Protein 2OLV (pdb70)

B-factor: mean 73.06, std 20.6, range [28.61, 127.18]

Radius of gyration: 39.96 Å; Cα contacts (8 Å, |Δi|>4): 2347; chains: 2; bounding box: 49×114×94 Å

Foldseek 3Di:
DDLDDFAFEWEAEPVRDTDDTQPLLALFDADAQVQADPLLCLQCLVAPVPQQPDQFFPCVQVVVPVVVHHGHLLLVSVVVVPPDPDCDCPSVVVSRVVSNVCCVVDPSRVSSRSSQGAFDQPLRHGHDQSVCCQFQVDGNVPDDNLLSLLSSQQRVPRVCQPCVPNVVNSLVSSLVSLVSVVSVPDDPVVSVVNNPDDNVNRTDDDDDVVSNCSPSQPPVLCQLLVLQCLVVCPDDVDPVHDSVRQSRQNKYFYWYEVVLSCLQLVCLQPDPLDLDPQWWKWAFKDFLAALGGHYTDQTHSDHHPPDGRLQADWDQFFLQCLLQQFVLLLCVLWAWQFQKDFWDLWDDFPPDIGAFLVNDTDTIGGNNLCQQLVGLPNSVVRNVCCCVSRHVCSSQLLCVLQVRHDPDHCGSLLSGRHDRVIGHQSSVQQVLSCLLHQQKGWNRDITQWMAGPVGDIGGDGTDIGRSHRQSSCVQLLLCLCPVSGLQHPLDADLFGHKGKRFAADDPVVCVVQVADSQWTAKIKIWDDGNTMTIMMHGPDDHHHRSRTQGDSSSSNSRSVSVSSSSPPDDNPRDGRDDDPQWDDDPVTIIGPPDYDPRGDPDDDD/DDLDDFAFEWEAEQVRHTQDTQPLLALFDADALVQADPLLCLQCLQAPVPQQPDQFFPCVQVVVDVVVCHHGHLLLVSVVVVPPDPDCDPPSVVVSRVVSNVVCVVDPSRVSSRSSQGAFDQPLRHGHDQSLCCQFQVDGNVPDDLLLSLLSSQQRVPRVCQPCVVNVVNSLVSSLVSLVSVVSVSDDPVSSVVRNPDDNVPRGPDDDPVVSNDSPSQPPVLCQLVVLVCLVVCPDPVDPVHDSVRVRRFYKYFYWYESVLSCLLQVCQQPDPLALDPQAWKWDFKAWLQALGGHYTAQTHSDHHPVDGRQQADWDQFFQQCLLQQFDLLLPVLWAWQQFKDAWQLWDDDPPDIDAFLVSHTQGIGGNLLCQQLVGQPNSVVRNVVSCPPVHVCSSQLLCVLLVQHDPDRDGSLLNRRHDRNIGGQQSVQQSLSCLLHQQKGWRRDITQWMAGPVGDIGGDDTDIGGSHSASSCVQLLLSLCDPVGLLDPLDQDLFRHKGKRFAADDPVVCVVQVEPSQWTAKIKIWDDGNTMTIMMGGNDDHHHRSRTQGDSSSNNSNSNSVSSSSVPDDSPNDHRDDDPQWDDDPPTIIGVPDYDPRGDPDDGD

Sequence (1211 aa):
AKLQDPIPAKIYDKNGELVKTLDNGQRHEHVNLKDVPKSKDAVLATEDNRFYEHGALDYKRLFGAIGKGASTLTQQVVKDAFLSQHKSIGRKAQEAYLSYRLEQEYSKDDIFQVYLNKIYYSDGVTGIKAAAKYYFNKDLKDLNLAEEAYLAGLPQVPNNYNIYDHPKAAEDRKNTVLYLHYHKRITDKQWEDAKKIDLKANLVNRTPEERQNIDTNQDSEYNSYVNFVKSELNNKAFKDENLGNVLQSGIKIYTNDKDVQKTLQNDVDNGSFYKNKDQQVGATILDSKTGGLVAISGGRDFKDVVNRNQATDPHPTGSSLKPFLAYGPAIENKWATNHAIQDESSYQVDGSTFRNYDTKSHGTVSIYDALRQSFNIPALKAWQSVKQNAGNDAPKKFAAKLGLNYEGDIGPSEVLGGSASEFSPTQLASAFAAIANGGTYNNAHSIQKVVTRDGETIEYDHTSHKASDYTAYLAELKGTFKPYGSAYGHGVSGVNGAKTGTGTYGAETYSQYNLPDNAAKDVWINGFTPQYTSVWGFSKVKQYGENSFVGHSQQEYPQFLYENVSKISSRDGEDFKRPSSVSGSIPSINVSGSQDNNTTNRSTHAKLQDPIPAKIYDKNGELVKTLDNGQRHEHVNLKDVPKSKDAVLATEDNRFYEHGALDYKRLFGAIGKNGASTLTQQVVKDAFLSQHKSIGRKAQEAYLSYRLEQEYSKDDIFQVYLNKIYYSDGVTGIKAAAKYYFNKDLKDLNLAEEAYLAGLPQVPNNYNIYDHPKAAEDRKNTVLYLHYHKRITDKQWEDAKKIDLKANLVNRTPEERQNIDTNQDSEYNSYVNFVKSELNNKAFKDENLGNVLQSGIKIYTNDKDVQKTLQNDVDNGSFYKNKDQQVGATILDSKTGGLVAISGGRDFKDVVNRNQATDPHPTGSSLKPFLAYGPAIENKWATNHAIQDESSYQVDGSTFRNYDTKSHGTVSIYDALRQSFNIPALKAWQSVKQNAGNDAPKKFAAKLGLNYEGDIGPSEVLGGSASEFSPTQLASAFAAIANGGTYNNAHSIQKVVTRDGETIEYDHTSHKASDYTAYLAELKGTFKPYGSAYGHGVSGVNGAKTGTGTYGAETYSQYNLPDNAAKDVWINGFTPQYTSVWGFSKVKQYGENSFVGHSQQEYPQFLYENVSKISSRDGEDFKRPSSVSGSIPSINVSGSQDNNTTNRSTH

InterPro domains:
  IPR001264 Glycosyl transferase, family 51 [PF00912] (82-257)
  IPR001460 Penicillin-binding protein, transpeptidase [PF00905] (361-631)
  IPR012338 Beta-lactamase/transpeptidase-like [G3DSA:3.40.710.10] (336-692)
  IPR012338 Beta-lactamase/transpeptidase-like [SSF56601] (299-672)
  IPR023346 Lysozyme-like domain superfamily [SSF53955] (72-282)
  IPR036950 Transglycosylase domain [G3DSA:1.10.3810.10] (93-290)
  IPR050396 Glycosyltransferase 51/Transpeptidase [PTHR32282] (8-717)

Secondary structure (DSSP, 8-state):
---PPPB--EEE-TTS-EEEE-STT-SB----STTS----HHHHHHH-TT-SS-SSS-SHHHHHHHT-----HHHHHHHTTT--S--TTTHHHHHHHHHHHHHHHS-HHHHHHHHHHH-B-STT-BSHHHHHHHHH---STT--HHHHHHHHHGGGSHHHH-TTT-HHHHHHHHHHHHH--TTSSS-HHHHHHHTTS-TTTTPPP--HHHHS-----TTGGGHHHHHHHHHH---TTTTSS-HHHHTTBT-EEEE--HHHHHHHHHHHHH----SSTTB---EEEEBTTT-BEEEEESSTT--TTTS--TTSS-EE-GGGGHIIIIIHHHHH----TTBEEE--S-EESSS-EE--SS-S---EEEHHHHHHTT-HHHHHHHHHHHHHHT-TTHHHHHHHTTT---SS---HHHHTT-TT-EE-HHHHHHHHHHHHTTSEEE--B-EEEEE-TTS-EEE----EEE--HHHH-----GGGSSTTSTTTT---SS---EEEEEE---HHHHHHTT--TTEESEEEEEE--SSB--B--BSS--GGGTTSEESHHHHTHHHHHHHH---S---S---PPPPSSEEEETTEEEETT---TTB------/---PPP---EEE-TT--EEEE-STT-SB----GGGS----HHHHHHH-TTTTS-SSS-SHHHHHHHTT-----HHHHHHHHTT--S--TTTHHHHHHHHHHHHHHHS-HHHHHHHHHHH-B-STT-BSHHHHHHHHH---STT--HHHHHHHHHGGGSHHHH-TTT-HHHHHHHHHHHHH--TTSSS-HHHHHHHTTS-TTTTPPP--HHHHS---TTTTGGGHHHHHHHHHH---TTTTSS-HHHHHTTT-EEEE--HHHHHHHHHHHTT-S--SSTTB---EEEEBTTT-BEEEEE-STT--TTTS--TTTS-EE-GGGGHIIIIIHHHHH----TTB-EE--S-EE-SS-EE--SS-S---EE-HHHHHHTT-HHHHHHHHHHHHHHT-TTHHHHHHHTTT---SS---HHHHTT-TT-EE-HHHHHHHHHHHHTTSEEE--B-EEEEE-TTS-EEE----EEE--HHHH-----GGGGSTTSTTTT---TT---EEEEEE---HHHHHHTT--TTEESEEEEEE--SSB--B--BSS--GGGTTSEESHHHHTHHHHHHHH---S---S-------TTEEEETTEEEETTS--S-B------

Structure (mmCIF, N/CA/C/O backbone):
data_2OLV
#
_entry.id   2OLV
#
_cell.length_a   79.565
_cell.length_b   212.211
_cell.length_c   91.635
_cell.angle_alpha   90.000
_cell.angle_beta   90.000
_cell.angle_gamma   90.000
#
_symmetry.space_group_name_H-M   'P 21 21 2'
#
loop_
_entity.id
_entity.type
_entity.pdbx_description
1 polymer 'Penicillin-binding protein 2'
2 non-polymer MOENOMYCIN
#
loop_
_atom_site.group_PDB
_atom_site.id
_atom_site.type_symbol
_atom_site.label_atom_id
_atom_site.label_alt_id
_atom_site.label_comp_id
_atom_site.label_asym_id
_atom_site.label_entity_id
_atom_site.label_seq_id
_atom_site.pdbx_PDB_ins_code
_atom_site.Cartn_x
_atom_site.Cartn_y
_atom_site.Cartn_z
_atom_site.occupancy
_atom_site.B_iso_or_equiv
_atom_site.auth_seq_id
_atom_site.auth_comp_id
_atom_site.auth_asym_id
_atom_site.auth_atom_id
_atom_site.pdbx_PDB_model_num
ATOM 1 N N . ALA A 1 9 ? -39.522 76.382 -17.619 1.00 91.26 67 ALA A N 1
ATOM 2 C CA . ALA A 1 9 ? -39.804 76.733 -16.190 1.00 91.32 67 ALA A CA 1
ATOM 3 C C . ALA A 1 9 ? -38.821 76.074 -15.197 1.00 91.23 67 ALA A C 1
ATOM 4 O O . ALA A 1 9 ? -39.203 75.713 -14.078 1.00 91.32 67 ALA A O 1
ATOM 6 N N . LYS A 1 10 ? -37.559 75.942 -15.607 1.00 90.96 68 LYS A N 1
ATOM 7 C CA . LYS A 1 10 ? -36.525 75.313 -14.789 1.00 90.67 68 LYS A CA 1
ATOM 8 C C . LYS A 1 10 ? -35.373 76.286 -14.445 1.00 90.06 68 LYS A C 1
ATOM 9 O O . LYS A 1 10 ? -34.330 76.311 -15.116 1.00 90.13 68 LYS A O 1
ATOM 15 N N . LEU A 1 11 ? -35.584 77.089 -13.402 1.00 89.06 69 LEU A N 1
ATOM 16 C CA . LEU A 1 11 ? -34.539 77.949 -12.835 1.00 88.11 69 LEU A CA 1
ATOM 17 C C . LEU A 1 11 ? -33.712 77.167 -11.826 1.00 87.23 69 LEU A C 1
ATOM 18 O O . LEU A 1 11 ? -32.568 77.521 -11.542 1.00 87.27 69 LEU A O 1
ATOM 23 N N . GLN A 1 12 ? -34.315 76.108 -11.290 1.00 86.15 70 GLN A N 1
ATOM 24 C CA . GLN A 1 12 ? -33.734 75.300 -10.224 1.00 85.23 70 GLN A CA 1
ATOM 25 C C . GLN A 1 12 ? -32.293 74.917 -10.500 1.00 84.19 70 GLN A C 1
ATOM 26 O O . GLN A 1 12 ? -31.977 74.376 -11.563 1.00 84.26 70 GLN A O 1
ATOM 32 N N . ASP A 1 13 ? -31.431 75.209 -9.530 1.00 82.84 71 ASP A N 1
ATOM 33 C CA . ASP A 1 13 ? -30.047 74.748 -9.537 1.00 81.69 71 ASP A CA 1
ATOM 34 C C . ASP A 1 13 ? -30.061 73.261 -9.148 1.00 80.15 71 ASP A C 1
ATOM 35 O O . ASP A 1 13 ? -30.575 72.915 -8.090 1.00 80.34 71 ASP A O 1
ATOM 40 N N . PRO A 1 14 ? -29.500 72.377 -9.996 1.00 78.17 72 PRO A N 1
ATOM 41 C CA . PRO A 1 14 ? -29.582 70.977 -9.616 1.00 76.79 72 PRO A CA 1
ATOM 42 C C . PRO A 1 14 ? -28.780 70.750 -8.349 1.00 75.20 72 PRO A C 1
ATOM 43 O O . PRO A 1 14 ? -27.730 71.374 -8.154 1.00 75.27 72 PRO A O 1
ATOM 47 N N . ILE A 1 15 ? -29.303 69.897 -7.484 1.00 73.00 73 ILE A N 1
ATOM 48 C CA . ILE A 1 15 ? -28.679 69.595 -6.216 1.00 71.55 73 ILE A CA 1
ATOM 49 C C . ILE A 1 15 ? -28.414 68.094 -6.232 1.00 69.72 73 ILE A C 1
ATOM 50 O O . ILE A 1 15 ? -29.349 67.305 -6.298 1.00 69.67 73 ILE A O 1
ATOM 55 N N . PRO A 1 16 ? -27.139 67.688 -6.192 1.00 67.50 74 PRO A N 1
ATOM 56 C CA . PRO A 1 16 ? -26.803 66.290 -6.447 1.00 65.95 74 PRO A CA 1
ATOM 57 C C . PRO A 1 16 ? -26.907 65.346 -5.247 1.00 64.16 74 PRO A C 1
ATOM 58 O O . PRO A 1 16 ? -26.915 65.770 -4.095 1.00 64.39 74 PRO A O 1
ATOM 62 N N . ALA A 1 17 ? -26.956 64.058 -5.547 1.00 61.94 75 ALA A N 1
ATOM 63 C CA . ALA A 1 17 ? -27.212 63.028 -4.560 1.00 60.13 75 ALA A CA 1
ATOM 64 C C . ALA A 1 17 ? -26.043 62.865 -3.598 1.00 58.45 75 ALA A C 1
ATOM 65 O O . ALA A 1 17 ? -24.897 62.857 -4.019 1.00 58.41 75 ALA A O 1
ATOM 67 N N . LYS A 1 18 ? -26.346 62.735 -2.312 1.00 56.37 76 LYS A N 1
ATOM 68 C CA . LYS A 1 18 ? -25.346 62.413 -1.305 1.00 54.97 76 LYS A CA 1
ATOM 69 C C . LYS A 1 18 ? -25.536 60.977 -0.848 1.00 53.31 76 LYS A C 1
ATOM 70 O O . LYS A 1 18 ? -26.661 60.565 -0.586 1.00 52.96 76 LYS A O 1
ATOM 76 N N . ILE A 1 19 ? -24.437 60.223 -0.766 1.00 51.35 77 ILE A N 1
ATOM 77 C CA . ILE A 1 19 ? -24.441 58.887 -0.175 1.00 49.88 77 ILE A CA 1
ATOM 78 C C . ILE A 1 19 ? -23.741 58.849 1.206 1.00 48.97 77 ILE A C 1
ATOM 79 O O . ILE A 1 19 ? -22.710 59.479 1.418 1.00 48.51 77 ILE A O 1
ATOM 84 N N . TYR A 1 20 ? -24.311 58.091 2.138 1.00 48.01 78 TYR A N 1
ATOM 85 C CA . TYR A 1 20 ? -23.691 57.884 3.447 1.00 47.20 78 TYR A CA 1
ATOM 86 C C . TYR A 1 20 ? -23.472 56.389 3.676 1.00 46.74 78 TYR A C 1
ATOM 87 O O . TYR A 1 20 ? -24.252 55.532 3.214 1.00 46.28 78 TYR A O 1
ATOM 96 N N . ASP A 1 21 ? -22.359 56.094 4.333 1.00 46.36 79 ASP A N 1
ATOM 97 C CA . ASP A 1 21 ? -22.027 54.745 4.767 1.00 45.98 79 ASP A CA 1
ATOM 98 C C . ASP A 1 21 ? -22.845 54.399 6.008 1.00 46.26 79 ASP A C 1
ATOM 99 O O . ASP A 1 21 ? -23.668 55.201 6.454 1.00 46.03 79 ASP A O 1
ATOM 104 N N . LYS A 1 22 ? -22.584 53.211 6.562 1.00 46.68 80 LYS A N 1
ATOM 105 C CA . LYS A 1 22 ? -23.322 52.654 7.736 1.00 46.54 80 LYS A CA 1
ATOM 106 C C . LYS A 1 22 ? -23.376 53.565 8.945 1.00 45.79 80 LYS A C 1
ATOM 107 O O . LYS A 1 22 ? -24.340 53.525 9.671 1.00 45.80 80 LYS A O 1
ATOM 113 N N . ASN A 1 23 ? -22.351 54.394 9.112 1.00 45.47 81 ASN A N 1
ATOM 114 C CA . ASN A 1 23 ? -22.242 55.350 10.221 1.00 44.76 81 ASN A CA 1
ATOM 115 C C . ASN A 1 23 ? -23.100 56.594 10.002 1.00 45.61 81 ASN A C 1
ATOM 116 O O . ASN A 1 23 ? -23.183 57.462 10.891 1.00 45.57 81 ASN A O 1
ATOM 121 N N . GLY A 1 24 ? -23.679 56.714 8.803 1.00 46.16 82 GLY A N 1
ATOM 122 C CA . GLY A 1 24 ? -24.371 57.934 8.395 1.00 46.50 82 GLY A CA 1
ATOM 123 C C . GLY A 1 24 ? -23.415 59.059 8.047 1.00 46.93 82 GLY A C 1
ATOM 124 O O . GLY A 1 24 ? -23.828 60.209 7.953 1.00 46.56 82 GLY A O 1
ATOM 125 N N . GLU A 1 25 ? -22.138 58.728 7.851 1.00 47.98 83 GLU A N 1
ATOM 126 C CA . GLU A 1 25 ? -21.122 59.714 7.451 1.00 48.91 83 GLU A CA 1
ATOM 127 C C . GLU A 1 25 ? -21.100 59.854 5.927 1.00 48.90 83 GLU A C 1
ATOM 128 O O . GLU A 1 25 ? -21.111 58.860 5.210 1.00 48.07 83 GLU A O 1
ATOM 134 N N . LEU A 1 26 ? -21.077 61.103 5.467 1.00 49.22 84 LEU A N 1
ATOM 135 C CA . LEU A 1 26 ? -21.055 61.407 4.050 1.00 49.37 84 LEU A CA 1
ATOM 136 C C . LEU A 1 26 ? -19.803 60.832 3.426 1.00 50.04 84 LEU A C 1
ATOM 137 O O . LEU A 1 26 ? -18.711 60.974 3.972 1.00 50.41 84 LEU A O 1
ATOM 142 N N . VAL A 1 27 ? -19.966 60.195 2.271 1.00 50.31 85 VAL A N 1
ATOM 143 C CA . VAL A 1 27 ? -18.914 59.347 1.708 1.00 50.47 85 VAL A CA 1
ATOM 144 C C . VAL A 1 27 ? -18.629 59.693 0.251 1.00 50.93 85 VAL A C 1
ATOM 145 O O . VAL A 1 27 ? -17.484 59.821 -0.146 1.00 50.88 85 VAL A O 1
ATOM 149 N N . LYS A 1 28 ? -19.685 59.796 -0.543 1.00 51.44 86 LYS A N 1
ATOM 150 C CA . LYS A 1 28 ? -19.591 60.260 -1.917 1.00 51.86 86 LYS A CA 1
ATOM 151 C C . LYS A 1 28 ? -20.756 61.192 -2.165 1.00 52.16 86 LYS A C 1
ATOM 152 O O . LYS A 1 28 ? -21.855 60.999 -1.650 1.00 52.11 86 LYS A O 1
ATOM 158 N N . THR A 1 29 ? -20.482 62.221 -2.946 1.00 52.54 87 THR A N 1
ATOM 159 C CA . THR A 1 29 ? -21.454 63.228 -3.300 1.00 52.68 87 THR A CA 1
ATOM 160 C C . THR A 1 29 ? -21.502 63.255 -4.836 1.00 53.10 87 THR A C 1
ATOM 161 O O . THR A 1 29 ? -20.540 63.663 -5.472 1.00 53.09 87 THR A O 1
ATOM 165 N N . LEU A 1 30 ? -22.592 62.790 -5.444 1.00 53.77 88 LEU A N 1
ATOM 166 C CA . LEU A 1 30 ? -22.600 62.538 -6.919 1.00 54.33 88 LEU A CA 1
ATOM 167 C C . LEU A 1 30 ? -22.582 63.803 -7.776 1.00 55.22 88 LEU A C 1
ATOM 168 O O . LEU A 1 30 ? -23.460 64.030 -8.593 1.00 54.99 88 LEU A O 1
ATOM 173 N N . ASP A 1 31 ? -21.545 64.606 -7.611 1.00 56.80 89 ASP A N 1
ATOM 174 C CA . ASP A 1 31 ? -21.448 65.904 -8.277 1.00 57.60 89 ASP A CA 1
ATOM 175 C C . ASP A 1 31 ? -20.499 65.884 -9.492 1.00 58.46 89 ASP A C 1
ATOM 176 O O . ASP A 1 31 ? -20.279 66.906 -10.116 1.00 58.66 89 ASP A O 1
ATOM 181 N N . ASN A 1 32 ? -19.956 64.715 -9.818 1.00 59.81 90 ASN A N 1
ATOM 182 C CA . ASN A 1 32 ? -19.002 64.557 -10.922 1.00 60.87 90 ASN A CA 1
ATOM 183 C C . ASN A 1 32 ? -17.789 65.464 -10.735 1.00 61.83 90 ASN A C 1
ATOM 184 O O . ASN A 1 32 ? -17.188 65.941 -11.709 1.00 61.62 90 ASN A O 1
ATOM 189 N N . GLY A 1 33 ? -17.433 65.688 -9.469 1.00 63.15 91 GLY A N 1
ATOM 190 C CA . GLY A 1 33 ? -16.267 66.497 -9.118 1.00 64.18 91 GLY A CA 1
ATOM 191 C C . GLY A 1 33 ? -16.352 67.945 -9.561 1.00 65.18 91 GLY A C 1
ATOM 192 O O . GLY A 1 33 ? -15.353 68.670 -9.503 1.00 65.49 91 GLY A O 1
ATOM 193 N N . GLN A 1 34 ? -17.544 68.382 -9.977 1.00 66.16 92 GLN A N 1
ATOM 194 C CA . GLN A 1 34 ? -17.688 69.668 -10.648 1.00 66.85 92 GLN A CA 1
ATOM 195 C C . GLN A 1 34 ? -17.437 70.803 -9.684 1.00 67.52 92 GLN A C 1
ATOM 196 O O . GLN A 1 34 ? -17.643 70.670 -8.488 1.00 67.66 92 GLN A O 1
ATOM 202 N N . ARG A 1 35 ? -16.996 71.930 -10.205 1.00 68.60 93 ARG A N 1
ATOM 203 C CA . ARG A 1 35 ? -16.704 73.071 -9.352 1.00 69.55 93 ARG A CA 1
ATOM 204 C C . ARG A 1 35 ? -17.989 73.847 -9.135 1.00 70.18 93 ARG A C 1
ATOM 205 O O . ARG A 1 35 ? -18.188 74.927 -9.680 1.00 69.94 93 ARG A O 1
ATOM 213 N N . HIS A 1 36 ? -18.868 73.244 -8.340 1.00 71.09 94 HIS A N 1
ATOM 214 C CA . HIS A 1 36 ? -20.187 73.787 -8.070 1.00 71.70 94 HIS A CA 1
ATOM 215 C C . HIS A 1 36 ? -20.709 73.218 -6.769 1.00 72.02 94 HIS A C 1
ATOM 216 O O . HIS A 1 36 ? -20.590 72.024 -6.518 1.00 71.83 94 HIS A O 1
ATOM 223 N N . GLU A 1 37 ? -21.270 74.094 -5.942 1.00 72.68 95 GLU A N 1
ATOM 224 C CA . GLU A 1 37 ? -21.894 73.708 -4.685 1.00 73.21 95 GLU A CA 1
ATOM 225 C C . GLU A 1 37 ? -23.108 74.608 -4.490 1.00 73.10 95 GLU A C 1
ATOM 226 O O . GLU A 1 37 ? -22.972 75.832 -4.461 1.00 73.27 95 GLU A O 1
ATOM 232 N N . HIS A 1 38 ? -24.293 74.014 -4.386 1.00 73.09 96 HIS A N 1
ATOM 233 C CA . HIS A 1 38 ? -25.514 74.790 -4.140 1.00 73.02 96 HIS A CA 1
ATOM 234 C C . HIS A 1 38 ? -25.448 75.442 -2.759 1.00 73.06 96 HIS A C 1
ATOM 235 O O . HIS A 1 38 ? -25.007 74.818 -1.795 1.00 73.24 96 HIS A O 1
ATOM 242 N N . VAL A 1 39 ? -25.857 76.706 -2.688 1.00 72.98 97 VAL A N 1
ATOM 243 C CA . VAL A 1 39 ? -25.934 77.446 -1.435 1.00 72.77 97 VAL A CA 1
ATOM 244 C C . VAL A 1 39 ? -27.317 78.100 -1.352 1.00 72.76 97 VAL A C 1
ATOM 245 O O . VAL A 1 39 ? -27.732 78.751 -2.301 1.00 72.88 97 VAL A O 1
ATOM 249 N N . ASN A 1 40 ? -28.047 77.897 -0.253 1.00 72.76 98 ASN A N 1
ATOM 250 C CA . ASN A 1 40 ? -29.283 78.655 -0.006 1.00 72.92 98 ASN A CA 1
ATOM 251 C C . ASN A 1 40 ? -28.942 80.105 0.355 1.00 73.01 98 ASN A C 1
ATOM 252 O O . ASN A 1 40 ? -27.833 80.387 0.828 1.00 73.39 98 ASN A O 1
ATOM 257 N N . LEU A 1 41 ? -29.879 81.027 0.122 1.00 72.81 99 LEU A N 1
ATOM 258 C CA . LEU A 1 41 ? -29.596 82.463 0.269 1.00 72.61 99 LEU A CA 1
ATOM 259 C C . LEU A 1 41 ? -29.258 82.858 1.699 1.00 72.89 99 LEU A C 1
ATOM 260 O O . LEU A 1 41 ? -28.370 83.685 1.929 1.00 72.68 99 LEU A O 1
ATOM 265 N N . LYS A 1 42 ? -29.982 82.272 2.651 1.00 73.34 100 LYS A N 1
ATOM 266 C CA . LYS A 1 42 ? -29.813 82.601 4.064 1.00 73.75 100 LYS A CA 1
ATOM 267 C C . LYS A 1 42 ? -28.432 82.193 4.584 1.00 73.85 100 LYS A C 1
ATOM 268 O O . LYS A 1 42 ? -27.883 82.847 5.473 1.00 73.98 100 LYS A O 1
ATOM 274 N N . ASP A 1 43 ? -27.869 81.136 4.006 1.00 74.00 101 ASP A N 1
ATOM 275 C CA . ASP A 1 43 ? -26.505 80.696 4.322 1.00 74.21 101 ASP A CA 1
ATOM 276 C C . ASP A 1 43 ? -25.380 81.547 3.679 1.00 74.32 101 ASP A C 1
ATOM 277 O O . ASP A 1 43 ? -24.198 81.273 3.885 1.00 74.37 101 ASP A O 1
ATOM 282 N N . VAL A 1 44 ? -25.733 82.558 2.897 1.00 74.57 102 VAL A N 1
ATOM 283 C CA . VAL A 1 44 ? -24.744 83.458 2.325 1.00 74.95 102 VAL A CA 1
ATOM 284 C C . VAL A 1 44 ? -24.631 84.692 3.235 1.00 75.59 102 VAL A C 1
ATOM 285 O O . VAL A 1 44 ? -25.636 85.294 3.584 1.00 75.70 102 VAL A O 1
ATOM 289 N N . PRO A 1 45 ? -23.409 85.040 3.664 1.00 76.49 103 PRO A N 1
ATOM 290 C CA . PRO A 1 45 ? -23.215 86.166 4.586 1.00 77.18 103 PRO A CA 1
ATOM 291 C C . PRO A 1 45 ? -23.635 87.527 4.035 1.00 78.03 103 PRO A C 1
ATOM 292 O O . PRO A 1 45 ? -23.432 87.802 2.856 1.00 78.34 103 PRO A O 1
ATOM 296 N N . LYS A 1 46 ? -24.203 88.369 4.901 1.00 79.09 104 LYS A N 1
ATOM 297 C CA . LYS A 1 46 ? -24.697 89.698 4.513 1.00 79.65 104 LYS A CA 1
ATOM 298 C C . LYS A 1 46 ? -23.634 90.471 3.746 1.00 80.29 104 LYS A C 1
ATOM 299 O O . LYS A 1 46 ? -23.925 91.074 2.717 1.00 80.43 104 LYS A O 1
ATOM 305 N N . SER A 1 47 ? -22.401 90.444 4.244 1.00 81.17 105 SER A N 1
ATOM 306 C CA . SER A 1 47 ? -21.285 91.110 3.568 1.00 81.94 105 SER A CA 1
ATOM 307 C C . SER A 1 47 ? -21.240 90.692 2.102 1.00 82.60 105 SER A C 1
ATOM 308 O O . SER A 1 47 ? -21.133 91.529 1.206 1.00 82.85 105 SER A O 1
ATOM 319 N N . LYS A 1 49 ? -23.603 89.176 0.181 1.00 82.99 107 LYS A N 1
ATOM 320 C CA . LYS A 1 49 ? -24.778 89.623 -0.536 1.00 82.51 107 LYS A CA 1
ATOM 321 C C . LYS A 1 49 ? -24.610 91.082 -0.947 1.00 82.33 107 LYS A C 1
ATOM 322 O O . LYS A 1 49 ? -24.876 91.442 -2.095 1.00 82.37 107 LYS A O 1
ATOM 328 N N . ASP A 1 50 ? -24.108 91.901 -0.027 1.00 82.20 108 ASP A N 1
ATOM 329 C CA . ASP A 1 50 ? -23.852 93.317 -0.312 1.00 82.22 108 ASP A CA 1
ATOM 330 C C . ASP A 1 50 ? -22.913 93.478 -1.501 1.00 81.66 108 ASP A C 1
ATOM 331 O O . ASP A 1 50 ? -23.301 94.039 -2.523 1.00 81.62 108 ASP A O 1
ATOM 336 N N . ALA A 1 51 ? -21.697 92.956 -1.375 1.00 81.19 109 ALA A N 1
ATOM 337 C CA . ALA A 1 51 ? -20.690 93.089 -2.428 1.00 80.89 109 ALA A CA 1
ATOM 338 C C . ALA A 1 51 ? -21.276 92.830 -3.818 1.00 80.56 109 ALA A C 1
ATOM 339 O O . ALA A 1 51 ? -20.964 93.555 -4.764 1.00 80.55 109 ALA A O 1
ATOM 341 N N . VAL A 1 52 ? -22.136 91.822 -3.939 1.00 80.03 110 VAL A N 1
ATOM 342 C CA . VAL A 1 52 ? -22.820 91.576 -5.208 1.00 79.95 110 VAL A CA 1
ATOM 343 C C . VAL A 1 52 ? -23.769 92.727 -5.546 1.00 79.92 110 VAL A C 1
ATOM 344 O O . VAL A 1 52 ? -23.597 93.397 -6.565 1.00 79.93 110 VAL A O 1
ATOM 348 N N . LEU A 1 53 ? -24.760 92.953 -4.688 1.00 79.90 111 LEU A N 1
ATOM 349 C CA . LEU A 1 53 ? -25.745 94.012 -4.899 1.00 79.88 111 LEU A CA 1
ATOM 350 C C . LEU A 1 53 ? -25.084 95.366 -5.212 1.00 80.17 111 LEU A C 1
ATOM 351 O O . LEU A 1 53 ? -25.412 96.019 -6.210 1.00 80.42 111 LEU A O 1
ATOM 356 N N . ALA A 1 54 ? -24.134 95.771 -4.373 1.00 80.51 112 ALA A N 1
ATOM 357 C CA . ALA A 1 54 ? -23.377 97.008 -4.587 1.00 80.57 112 ALA A CA 1
ATOM 358 C C . ALA A 1 54 ? -22.763 97.041 -5.980 1.00 80.92 112 ALA A C 1
ATOM 359 O O . ALA A 1 54 ? -22.810 98.059 -6.649 1.00 81.20 112 ALA A O 1
ATOM 361 N N . THR A 1 55 ? -22.225 95.911 -6.425 1.00 81.65 113 THR A N 1
ATOM 362 C CA . THR A 1 55 ? -21.504 95.851 -7.696 1.00 82.25 113 THR A CA 1
ATOM 363 C C . THR A 1 55 ? -22.438 95.712 -8.917 1.00 82.80 113 THR A C 1
ATOM 364 O O . THR A 1 55 ? -22.120 96.219 -9.992 1.00 82.70 113 THR A O 1
ATOM 368 N N . GLU A 1 56 ? -23.588 95.051 -8.743 1.00 83.56 114 GLU A N 1
ATOM 369 C CA . GLU A 1 56 ? -24.450 94.644 -9.874 1.00 84.17 114 GLU A CA 1
ATOM 370 C C . GLU A 1 56 ? -25.819 95.312 -9.904 1.00 84.44 114 GLU A C 1
ATOM 371 O O . GLU A 1 56 ? -26.215 95.829 -10.944 1.00 85.03 114 GLU A O 1
ATOM 377 N N . ASP A 1 57 ? -26.553 95.284 -8.793 1.00 84.46 115 ASP A N 1
ATOM 378 C CA . ASP A 1 57 ? -27.830 96.008 -8.716 1.00 84.49 115 ASP A CA 1
ATOM 379 C C . ASP A 1 57 ? -28.139 96.459 -7.286 1.00 84.80 115 ASP A C 1
ATOM 380 O O . ASP A 1 57 ? -28.889 95.796 -6.559 1.00 84.75 115 ASP A O 1
ATOM 385 N N . ASN A 1 58 ? -27.571 97.595 -6.886 1.00 85.13 116 ASN A N 1
ATOM 386 C CA . ASN A 1 58 ? -27.711 98.040 -5.505 1.00 85.81 116 ASN A CA 1
ATOM 387 C C . ASN A 1 58 ? -29.161 98.146 -5.045 1.00 86.49 116 ASN A C 1
ATOM 388 O O . ASN A 1 58 ? -29.493 97.705 -3.944 1.00 86.87 116 ASN A O 1
ATOM 393 N N . ARG A 1 59 ? -30.020 98.710 -5.895 1.00 87.21 117 ARG A N 1
ATOM 394 C CA . ARG A 1 59 ? -31.434 98.928 -5.568 1.00 87.60 117 ARG A CA 1
ATOM 395 C C . ARG A 1 59 ? -32.275 97.726 -6.007 1.00 87.85 117 ARG A C 1
ATOM 396 O O . ARG A 1 59 ? -33.289 97.891 -6.677 1.00 87.87 117 ARG A O 1
ATOM 404 N N . PHE A 1 60 ? -31.869 96.517 -5.641 1.00 88.24 118 PHE A N 1
ATOM 405 C CA . PHE A 1 60 ? -32.526 95.321 -6.187 1.00 88.69 118 PHE A CA 1
ATOM 406 C C . PHE A 1 60 ? -33.872 95.010 -5.540 1.00 89.45 118 PHE A C 1
ATOM 407 O O . PHE A 1 60 ? -34.765 94.491 -6.207 1.00 89.59 118 PHE A O 1
ATOM 415 N N . TYR A 1 61 ? -34.017 95.309 -4.251 1.00 90.44 119 TYR A N 1
ATOM 416 C CA . TYR A 1 61 ? -35.226 94.918 -3.499 1.00 91.16 119 TYR A CA 1
ATOM 417 C C . TYR A 1 61 ? -36.412 95.878 -3.676 1.00 92.19 119 TYR A C 1
ATOM 418 O O . TYR A 1 61 ? -37.523 95.564 -3.248 1.00 92.39 119 TYR A O 1
ATOM 427 N N . GLU A 1 62 ? -36.176 97.023 -4.319 1.00 93.46 120 GLU A N 1
ATOM 428 C CA . GLU A 1 62 ? -37.227 97.994 -4.642 1.00 94.68 120 GLU A CA 1
ATOM 429 C C . GLU A 1 62 ? -37.681 97.743 -6.097 1.00 95.74 120 GLU A C 1
ATOM 430 O O . GLU A 1 62 ? -38.545 96.886 -6.326 1.00 95.96 120 GLU A O 1
ATOM 436 N N . HIS A 1 63 ? -37.124 98.464 -7.070 1.00 97.01 121 HIS A N 1
ATOM 437 C CA . HIS A 1 63 ? -36.872 97.869 -8.392 1.00 98.28 121 HIS A CA 1
ATOM 438 C C . HIS A 1 63 ? -38.093 97.133 -9.003 1.00 99.32 121 HIS A C 1
ATOM 439 O O . HIS A 1 63 ? -39.212 97.615 -8.897 1.00 99.52 121 HIS A O 1
ATOM 446 N N . GLY A 1 64 ? -37.888 95.972 -9.621 1.00 100.62 122 GLY A N 1
ATOM 447 C CA . GLY A 1 64 ? -38.952 95.286 -10.336 1.00 101.83 122 GLY A CA 1
ATOM 448 C C . GLY A 1 64 ? -38.406 94.564 -11.546 1.00 103.15 122 GLY A C 1
ATOM 449 O O . GLY A 1 64 ? -38.409 93.340 -11.604 1.00 103.33 122 GLY A O 1
ATOM 450 N N . ALA A 1 65 ? -37.926 95.330 -12.516 1.00 104.90 123 ALA A N 1
ATOM 451 C CA . ALA A 1 65 ? -37.400 94.771 -13.763 1.00 106.32 123 ALA A CA 1
ATOM 452 C C . ALA A 1 65 ? -36.610 95.856 -14.501 1.00 107.70 123 ALA A C 1
ATOM 453 O O . ALA A 1 65 ? -37.077 96.450 -15.476 1.00 107.62 123 ALA A O 1
ATOM 455 N N . LEU A 1 66 ? -35.397 96.083 -14.000 1.00 109.58 124 LEU A N 1
ATOM 456 C CA . LEU A 1 66 ? -34.523 97.207 -14.363 1.00 110.67 124 LEU A CA 1
ATOM 457 C C . LEU A 1 66 ? -35.031 98.463 -13.660 1.00 111.94 124 LEU A C 1
ATOM 458 O O . LEU A 1 66 ? -36.243 98.671 -13.528 1.00 111.89 124 LEU A O 1
ATOM 463 N N . ASP A 1 67 ? -34.081 99.267 -13.180 1.00 113.49 125 ASP A N 1
ATOM 464 C CA . ASP A 1 67 ? -34.371 100.486 -12.425 1.00 114.64 125 ASP A CA 1
ATOM 465 C C . ASP A 1 67 ? -35.232 101.466 -13.218 1.00 115.98 125 ASP A C 1
ATOM 466 O O . ASP A 1 67 ? -36.025 102.183 -12.619 1.00 116.17 125 ASP A O 1
ATOM 471 N N . TYR A 1 68 ? -35.070 101.465 -14.550 1.00 117.53 126 TYR A N 1
ATOM 472 C CA . TYR A 1 68 ? -35.525 102.524 -15.485 1.00 118.75 126 TYR A CA 1
ATOM 473 C C . TYR A 1 68 ? -34.584 103.751 -15.401 1.00 119.55 126 TYR A C 1
ATOM 474 O O . TYR A 1 68 ? -34.184 104.296 -16.435 1.00 119.63 126 TYR A O 1
ATOM 483 N N . LYS A 1 69 ? -34.204 104.146 -14.182 1.00 120.47 127 LYS A N 1
ATOM 484 C CA . LYS A 1 69 ? -33.209 105.200 -13.953 1.00 121.18 127 LYS A CA 1
ATOM 485 C C . LYS A 1 69 ? -31.852 104.815 -14.517 1.00 121.91 127 LYS A C 1
ATOM 486 O O . LYS A 1 69 ? -31.083 105.678 -14.937 1.00 122.14 127 LYS A O 1
ATOM 492 N N . ARG A 1 70 ? -31.562 103.520 -14.526 1.00 122.71 128 ARG A N 1
ATOM 493 C CA . ARG A 1 70 ? -30.349 103.019 -15.168 1.00 123.51 128 ARG A CA 1
ATOM 494 C C . ARG A 1 70 ? -30.552 102.767 -16.677 1.00 123.97 128 ARG A C 1
ATOM 495 O O . ARG A 1 70 ? -29.594 102.434 -17.386 1.00 124.05 128 ARG A O 1
ATOM 503 N N . LEU A 1 71 ? -31.788 102.920 -17.159 1.00 124.50 129 LEU A N 1
ATOM 504 C CA . LEU A 1 71 ? -32.054 102.979 -18.604 1.00 124.88 129 LEU A CA 1
ATOM 505 C C . LEU A 1 71 ? -32.316 104.427 -19.071 1.00 125.30 129 LEU A C 1
ATOM 506 O O . LEU A 1 71 ? -32.443 104.679 -20.270 1.00 125.30 129 LEU A O 1
ATOM 511 N N . PHE A 1 72 ? -32.394 105.362 -18.118 1.00 125.77 130 PHE A N 1
ATOM 512 C CA . PHE A 1 72 ? -32.440 106.804 -18.393 1.00 126.11 130 PHE A CA 1
ATOM 513 C C . PHE A 1 72 ? -31.083 107.265 -18.948 1.00 126.26 130 PHE A C 1
ATOM 514 O O . PHE A 1 72 ? -31.012 107.861 -20.028 1.00 126.35 130 PHE A O 1
ATOM 522 N N . GLY A 1 73 ? -30.013 106.962 -18.214 1.00 126.40 131 GLY A N 1
ATOM 523 C CA . GLY A 1 73 ? -28.653 107.336 -18.616 1.00 126.54 131 GLY A CA 1
ATOM 524 C C . GLY A 1 73 ? -28.002 106.419 -19.647 1.00 126.70 131 GLY A C 1
ATOM 525 O O . GLY A 1 73 ? -27.202 106.878 -20.471 1.00 126.76 131 GLY A O 1
ATOM 526 N N . ALA A 1 74 ? -28.341 105.128 -19.605 1.00 126.81 132 ALA A N 1
ATOM 527 C CA . ALA A 1 74 ? -27.726 104.117 -20.485 1.00 126.90 132 ALA A CA 1
ATOM 528 C C . ALA A 1 74 ? -28.040 104.335 -21.976 1.00 126.98 132 ALA A C 1
ATOM 529 O O . ALA A 1 74 ? -27.157 104.177 -22.834 1.00 127.02 132 ALA A O 1
ATOM 531 N N . ILE A 1 75 ? -29.291 104.687 -22.280 1.00 127.01 133 ILE A N 1
ATOM 532 C CA . ILE A 1 75 ? -29.679 105.053 -23.652 1.00 126.97 133 ILE A CA 1
ATOM 533 C C . ILE A 1 75 ? -28.979 106.357 -24.079 1.00 126.93 133 ILE A C 1
ATOM 534 O O . ILE A 1 75 ? -28.689 106.547 -25.265 1.00 126.93 133 ILE A O 1
ATOM 539 N N . GLY A 1 76 ? -28.678 107.220 -23.099 1.00 126.85 134 GLY A N 1
ATOM 540 C CA . GLY A 1 76 ? -27.954 108.480 -23.313 1.00 126.79 134 GLY A CA 1
ATOM 541 C C . GLY A 1 76 ? -26.635 108.396 -24.070 1.00 126.79 134 GLY A C 1
ATOM 542 O O . GLY A 1 76 ? -26.103 109.423 -24.497 1.00 126.77 134 GLY A O 1
ATOM 543 N N . LYS A 1 77 ? -26.097 107.187 -24.224 1.00 126.79 135 LYS A N 1
ATOM 544 C CA . LYS A 1 77 ? -24.914 106.963 -25.062 1.00 126.82 135 LYS A CA 1
ATOM 545 C C . LYS A 1 77 ? -25.297 106.734 -26.524 1.00 126.77 135 LYS A C 1
ATOM 546 O O . LYS A 1 77 ? -24.685 107.304 -27.428 1.00 126.64 135 LYS A O 1
ATOM 552 N N . GLY A 1 87 ? -25.038 98.862 -22.111 1.00 92.23 145 GLY A N 1
ATOM 553 C CA . GLY A 1 87 ? -25.179 99.738 -20.943 1.00 92.36 145 GLY A CA 1
ATOM 554 C C . GLY A 1 87 ? -25.053 99.007 -19.608 1.00 92.41 145 GLY A C 1
ATOM 555 O O . GLY A 1 87 ? -23.939 98.692 -19.170 1.00 92.43 145 GLY A O 1
ATOM 556 N N . ALA A 1 88 ? -26.196 98.748 -18.963 1.00 92.33 146 ALA A N 1
ATOM 557 C CA . ALA A 1 88 ? -26.253 98.032 -17.674 1.00 92.10 146 ALA A CA 1
ATOM 558 C C . ALA A 1 88 ? -27.617 97.339 -17.466 1.00 91.96 146 ALA A C 1
ATOM 559 O O . ALA A 1 88 ? -28.616 97.672 -18.123 1.00 91.83 146 ALA A O 1
ATOM 561 N N . SER A 1 89 ? -27.649 96.373 -16.549 1.00 91.88 147 SER A N 1
ATOM 562 C CA . SER A 1 89 ? -28.862 95.576 -16.306 1.00 91.89 147 SER A CA 1
ATOM 563 C C . SER A 1 89 ? -28.961 95.037 -14.864 1.00 91.74 147 SER A C 1
ATOM 564 O O . SER A 1 89 ? -28.076 95.263 -14.043 1.00 91.78 147 SER A O 1
ATOM 567 N N . THR A 1 90 ? -30.037 94.312 -14.580 1.00 91.59 148 THR A N 1
ATOM 568 C CA . THR A 1 90 ? -30.451 94.015 -13.212 1.00 91.80 148 THR A CA 1
ATOM 569 C C . THR A 1 90 ? -30.506 92.503 -12.924 1.00 91.89 148 THR A C 1
ATOM 570 O O . THR A 1 90 ? -30.861 91.714 -13.806 1.00 92.14 148 THR A O 1
ATOM 574 N N . LEU A 1 91 ? -30.185 92.120 -11.683 1.00 91.76 149 LEU A N 1
ATOM 575 C CA . LEU A 1 91 ? -30.172 90.719 -11.268 1.00 91.79 149 LEU A CA 1
ATOM 576 C C . LEU A 1 91 ? -31.277 89.922 -11.958 1.00 92.08 149 LEU A C 1
ATOM 577 O O . LEU A 1 91 ? -30.994 88.956 -12.678 1.00 91.90 149 LEU A O 1
ATOM 582 N N . THR A 1 92 ? -32.526 90.350 -11.739 1.00 92.48 150 THR A N 1
ATOM 583 C CA . THR A 1 92 ? -33.713 89.657 -12.269 1.00 92.74 150 THR A CA 1
ATOM 584 C C . THR A 1 92 ? -33.518 89.323 -13.735 1.00 93.06 150 THR A C 1
ATOM 585 O O . THR A 1 92 ? -33.636 88.171 -14.138 1.00 93.10 150 THR A O 1
ATOM 589 N N . GLN A 1 93 ? -33.224 90.340 -14.532 1.00 93.61 151 GLN A N 1
ATOM 590 C CA . GLN A 1 93 ? -33.083 90.139 -15.967 1.00 94.13 151 GLN A CA 1
ATOM 591 C C . GLN A 1 93 ? -31.741 89.452 -16.249 1.00 94.45 151 GLN A C 1
ATOM 592 O O . GLN A 1 93 ? -31.650 88.564 -17.096 1.00 94.50 151 GLN A O 1
ATOM 598 N N . GLN A 1 94 ? -30.716 89.840 -15.502 1.00 94.96 152 GLN A N 1
ATOM 599 C CA . GLN A 1 94 ? -29.402 89.216 -15.611 1.00 95.36 152 GLN A CA 1
ATOM 600 C C . GLN A 1 94 ? -29.569 87.698 -15.518 1.00 96.16 152 GLN A C 1
ATOM 601 O O . GLN A 1 94 ? -28.940 86.954 -16.269 1.00 96.15 152 GLN A O 1
ATOM 607 N N . VAL A 1 95 ? -30.440 87.256 -14.612 1.00 97.15 153 VAL A N 1
ATOM 608 C CA . VAL A 1 95 ? -30.765 85.832 -14.444 1.00 97.88 153 VAL A CA 1
ATOM 609 C C . VAL A 1 95 ? -31.508 85.269 -15.667 1.00 98.74 153 VAL A C 1
ATOM 610 O O . VAL A 1 95 ? -31.183 84.178 -16.149 1.00 98.70 153 VAL A O 1
ATOM 614 N N . VAL A 1 96 ? -32.491 86.023 -16.159 1.00 99.83 154 VAL A N 1
ATOM 615 C CA . VAL A 1 96 ? -33.306 85.614 -17.306 1.00 100.80 154 VAL A CA 1
ATOM 616 C C . VAL A 1 96 ? -32.432 85.271 -18.513 1.00 101.76 154 VAL A C 1
ATOM 617 O O . VAL A 1 96 ? -32.654 84.258 -19.184 1.00 101.81 154 VAL A O 1
ATOM 621 N N . LYS A 1 97 ? -31.438 86.121 -18.766 1.00 102.98 155 LYS A N 1
ATOM 622 C CA . LYS A 1 97 ? -30.406 85.875 -19.778 1.00 103.91 155 LYS A CA 1
ATOM 623 C C . LYS A 1 97 ? -29.736 84.521 -19.589 1.00 105.01 155 LYS A C 1
ATOM 624 O O . LYS A 1 97 ? -29.434 83.831 -20.559 1.00 105.07 155 LYS A O 1
ATOM 630 N N . ASP A 1 98 ? -29.494 84.158 -18.336 1.00 106.48 156 ASP A N 1
ATOM 631 C CA . ASP A 1 98 ? -28.837 82.899 -18.012 1.00 107.71 156 ASP A CA 1
ATOM 632 C C . ASP A 1 98 ? -29.820 81.717 -17.879 1.00 108.99 156 ASP A C 1
ATOM 633 O O . ASP A 1 98 ? -29.400 80.593 -17.608 1.00 109.04 156 ASP A O 1
ATOM 638 N N . ALA A 1 99 ? -31.114 81.970 -18.095 1.00 110.57 157 ALA A N 1
ATOM 639 C CA . ALA A 1 99 ? -32.064 80.912 -18.478 1.00 111.82 157 ALA A CA 1
ATOM 640 C C . ALA A 1 99 ? -32.000 80.744 -19.997 1.00 113.12 157 ALA A C 1
ATOM 641 O O . ALA A 1 99 ? -33.028 80.766 -20.669 1.00 113.17 157 ALA A O 1
ATOM 643 N N . PHE A 1 100 ? -30.773 80.568 -20.504 1.00 114.82 158 PHE A N 1
ATOM 644 C CA . PHE A 1 100 ? -30.411 80.560 -21.940 1.00 116.01 158 PHE A CA 1
ATOM 645 C C . PHE A 1 100 ? -31.296 81.378 -22.904 1.00 116.89 158 PHE A C 1
ATOM 646 O O . PHE A 1 100 ? -32.292 80.861 -23.430 1.00 116.95 158 PHE A O 1
ATOM 654 N N . LEU A 1 101 ? -30.909 82.637 -23.142 1.00 117.95 159 LEU A N 1
ATOM 655 C CA . LEU A 1 101 ? -31.476 83.447 -24.237 1.00 118.84 159 LEU A CA 1
ATOM 656 C C . LEU A 1 101 ? -30.421 83.686 -25.334 1.00 119.60 159 LEU A C 1
ATOM 657 O O . LEU A 1 101 ? -29.995 84.823 -25.570 1.00 119.74 159 LEU A O 1
ATOM 662 N N . SER A 1 102 ? -29.998 82.597 -25.981 1.00 120.47 160 SER A N 1
ATOM 663 C CA . SER A 1 102 ? -29.117 82.645 -27.161 1.00 121.09 160 SER A CA 1
ATOM 664 C C . SER A 1 102 ? -27.744 83.284 -26.897 1.00 121.74 160 SER A C 1
ATOM 665 O O . SER A 1 102 ? -27.417 83.657 -25.762 1.00 121.70 160 SER A O 1
ATOM 668 N N . GLN A 1 103 ? -26.941 83.367 -27.963 1.00 122.53 161 GLN A N 1
ATOM 669 C CA . GLN A 1 103 ? -25.673 84.117 -27.969 1.00 123.05 161 GLN A CA 1
ATOM 670 C C . GLN A 1 103 ? -25.712 85.366 -28.892 1.00 123.43 161 GLN A C 1
ATOM 671 O O . GLN A 1 103 ? -24.810 86.211 -28.821 1.00 123.51 161 GLN A O 1
ATOM 677 N N . HIS A 1 104 ? -26.743 85.483 -29.740 1.00 123.82 162 HIS A N 1
ATOM 678 C CA . HIS A 1 104 ? -27.041 86.747 -30.448 1.00 124.11 162 HIS A CA 1
ATOM 679 C C . HIS A 1 104 ? -27.818 87.669 -29.503 1.00 124.08 162 HIS A C 1
ATOM 680 O O . HIS A 1 104 ? -28.637 87.205 -28.701 1.00 124.13 162 HIS A O 1
ATOM 687 N N . LYS A 1 105 ? -27.569 88.971 -29.611 1.00 124.01 163 LYS A N 1
ATOM 688 C CA . LYS A 1 105 ? -28.182 89.951 -28.714 1.00 123.99 163 LYS A CA 1
ATOM 689 C C . LYS A 1 105 ? -28.894 91.064 -29.498 1.00 123.98 163 LYS A C 1
ATOM 690 O O . LYS A 1 105 ? -30.054 90.887 -29.884 1.00 123.99 163 LYS A O 1
ATOM 696 N N . SER A 1 106 ? -28.203 92.183 -29.735 1.00 123.89 164 SER A N 1
ATOM 697 C CA . SER A 1 106 ? -28.741 93.361 -30.447 1.00 123.76 164 SER A CA 1
ATOM 698 C C . SER A 1 106 ? -30.249 93.620 -30.239 1.00 123.45 164 SER A C 1
ATOM 699 O O . SER A 1 106 ? -31.065 93.379 -31.135 1.00 123.48 164 SER A O 1
ATOM 702 N N . ILE A 1 107 ? -30.586 94.113 -29.043 1.00 122.94 165 ILE A N 1
ATOM 703 C CA . ILE A 1 107 ? -31.972 94.354 -28.575 1.00 122.53 165 ILE A CA 1
ATOM 704 C C . ILE A 1 107 ? -32.977 93.203 -28.802 1.00 122.08 165 ILE A C 1
ATOM 705 O O . ILE A 1 107 ? -34.188 93.393 -28.643 1.00 122.04 165 ILE A O 1
ATOM 710 N N . GLY A 1 108 ? -32.467 92.012 -29.129 1.00 121.44 166 GLY A N 1
ATOM 711 C CA . GLY A 1 108 ? -33.299 90.836 -29.388 1.00 120.89 166 GLY A CA 1
ATOM 712 C C . GLY A 1 108 ? -33.363 89.990 -28.140 1.00 120.37 166 GLY A C 1
ATOM 713 O O . GLY A 1 108 ? -34.445 89.719 -27.616 1.00 120.32 166 GLY A O 1
ATOM 714 N N . ARG A 1 109 ? -32.191 89.571 -27.670 1.00 119.69 167 ARG A N 1
ATOM 715 C CA . ARG A 1 109 ? -32.051 88.980 -26.348 1.00 119.12 167 ARG A CA 1
ATOM 716 C C . ARG A 1 109 ? -32.710 89.905 -25.330 1.00 118.67 167 ARG A C 1
ATOM 717 O O . ARG A 1 109 ? -33.525 89.462 -24.521 1.00 118.67 167 ARG A O 1
ATOM 725 N N . LYS A 1 110 ? -32.368 91.192 -25.411 1.00 118.03 168 LYS A N 1
ATOM 726 C CA . LYS A 1 110 ? -32.894 92.227 -24.506 1.00 117.50 168 LYS A CA 1
ATOM 727 C C . LYS A 1 110 ? -34.423 92.376 -24.564 1.00 116.99 168 LYS A C 1
ATOM 728 O O . LYS A 1 110 ? -35.048 92.783 -23.583 1.00 116.87 168 LYS A O 1
ATOM 734 N N . ALA A 1 111 ? -35.013 92.060 -25.715 1.00 116.41 169 ALA A N 1
ATOM 735 C CA . ALA A 1 111 ? -36.465 92.140 -25.901 1.00 115.93 169 ALA A CA 1
ATOM 736 C C . ALA A 1 111 ? -37.220 91.094 -25.078 1.00 115.45 169 ALA A C 1
ATOM 737 O O . ALA A 1 111 ? -38.176 91.428 -24.374 1.00 115.38 169 ALA A O 1
ATOM 739 N N . GLN A 1 112 ? -36.792 89.834 -25.186 1.00 114.82 170 GLN A N 1
ATOM 740 C CA . GLN A 1 112 ? -37.382 88.729 -24.416 1.00 114.19 170 GLN A CA 1
ATOM 741 C C . GLN A 1 112 ? -36.966 88.844 -22.950 1.00 113.64 170 GLN A C 1
ATOM 742 O O . GLN A 1 112 ? -37.797 88.721 -22.047 1.00 113.47 170 GLN A O 1
ATOM 748 N N . GLU A 1 113 ? -35.671 89.080 -22.739 1.00 112.95 171 GLU A N 1
ATOM 749 C CA . GLU A 1 113 ? -35.101 89.382 -21.423 1.00 112.49 171 GLU A CA 1
ATOM 750 C C . GLU A 1 113 ? -36.005 90.315 -20.606 1.00 111.79 171 GLU A C 1
ATOM 751 O O . GLU A 1 113 ? -36.294 90.049 -19.435 1.00 111.74 171 GLU A O 1
ATOM 757 N N . ALA A 1 114 ? -36.460 91.390 -21.247 1.00 111.01 172 ALA A N 1
ATOM 758 C CA . ALA A 1 114 ? -37.240 92.445 -20.587 1.00 110.32 172 ALA A CA 1
ATOM 759 C C . ALA A 1 114 ? -38.630 91.998 -20.117 1.00 109.62 172 ALA A C 1
ATOM 760 O O . ALA A 1 114 ? -39.095 92.420 -19.060 1.00 109.44 172 ALA A O 1
ATOM 762 N N . TYR A 1 115 ? -39.293 91.165 -20.917 1.00 108.79 173 TYR A N 1
ATOM 763 C CA . TYR A 1 115 ? -40.630 90.666 -20.600 1.00 108.05 173 TYR A CA 1
ATOM 764 C C . TYR A 1 115 ? -40.529 89.545 -19.569 1.00 107.39 173 TYR A C 1
ATOM 765 O O . TYR A 1 115 ? -41.229 89.550 -18.551 1.00 107.28 173 TYR A O 1
ATOM 774 N N . LEU A 1 116 ? -39.639 88.597 -19.848 1.00 106.58 174 LEU A N 1
ATOM 775 C CA . LEU A 1 116 ? -39.379 87.462 -18.967 1.00 105.96 174 LEU A CA 1
ATOM 776 C C . LEU A 1 116 ? -39.101 87.914 -17.536 1.00 105.31 174 LEU A C 1
ATOM 777 O O . LEU A 1 116 ? -39.577 87.295 -16.588 1.00 105.23 174 LEU A O 1
ATOM 782 N N . SER A 1 117 ? -38.347 89.004 -17.398 1.00 104.56 175 SER A N 1
ATOM 783 C CA . SER A 1 117 ? -38.079 89.635 -16.100 1.00 103.99 175 SER A CA 1
ATOM 784 C C . SER A 1 117 ? -39.367 89.922 -15.316 1.00 103.34 175 SER A C 1
ATOM 785 O O . SER A 1 117 ? -39.527 89.441 -14.195 1.00 103.40 175 SER A O 1
ATOM 788 N N . TYR A 1 118 ? -40.272 90.699 -15.912 1.00 102.57 176 TYR A N 1
ATOM 789 C CA . TYR A 1 118 ? -41.562 91.042 -15.292 1.00 101.90 176 TYR A CA 1
ATOM 790 C C . TYR A 1 118 ? -42.411 89.812 -14.958 1.00 101.08 176 TYR A C 1
ATOM 791 O O . TYR A 1 118 ? -43.079 89.780 -13.925 1.00 101.01 176 TYR A O 1
ATOM 800 N N . ARG A 1 119 ? -42.391 88.820 -15.845 1.00 100.05 177 ARG A N 1
ATOM 801 C CA . ARG A 1 119 ? -43.071 87.539 -15.612 1.00 99.25 177 ARG A CA 1
ATOM 802 C C . ARG A 1 119 ? -42.470 86.786 -14.426 1.00 98.33 177 ARG A C 1
ATOM 803 O O . ARG A 1 119 ? -43.187 86.295 -13.552 1.00 98.24 177 ARG A O 1
ATOM 811 N N . LEU A 1 120 ? -41.145 86.695 -14.419 1.00 97.20 178 LEU A N 1
ATOM 812 C CA . LEU A 1 120 ? -40.406 85.972 -13.389 1.00 96.23 178 LEU A CA 1
ATOM 813 C C . LEU A 1 120 ? -40.551 86.648 -12.021 1.00 95.34 178 LEU A C 1
ATOM 814 O O . LEU A 1 120 ? -40.598 85.979 -10.992 1.00 95.50 178 LEU A O 1
ATOM 819 N N . GLU A 1 121 ? -40.641 87.971 -12.017 1.00 94.20 179 GLU A N 1
ATOM 820 C CA . GLU A 1 121 ? -40.851 88.721 -10.784 1.00 93.39 179 GLU A CA 1
ATOM 821 C C . GLU A 1 121 ? -42.237 88.478 -10.187 1.00 92.29 179 GLU A C 1
ATOM 822 O O . GLU A 1 121 ? -42.431 88.650 -8.985 1.00 92.26 179 GLU A O 1
ATOM 828 N N . GLN A 1 122 ? -43.200 88.105 -11.025 1.00 90.95 180 GLN A N 1
ATOM 829 C CA . GLN A 1 122 ? -44.560 87.835 -10.560 1.00 89.97 180 GLN A CA 1
ATOM 830 C C . GLN A 1 122 ? -44.748 86.381 -10.138 1.00 88.99 180 GLN A C 1
ATOM 831 O O . GLN A 1 122 ? -45.738 86.062 -9.495 1.00 88.96 180 GLN A O 1
ATOM 837 N N . GLU A 1 123 ? -43.802 85.510 -10.490 1.00 87.77 181 GLU A N 1
ATOM 838 C CA . GLU A 1 123 ? -43.835 84.102 -10.069 1.00 86.91 181 GLU A CA 1
ATOM 839 C C . GLU A 1 123 ? -42.881 83.797 -8.904 1.00 85.85 181 GLU A C 1
ATOM 840 O O . GLU A 1 123 ? -43.171 82.931 -8.079 1.00 85.75 181 GLU A O 1
ATOM 846 N N . TYR A 1 124 ? -41.758 84.513 -8.835 1.00 84.64 182 TYR A N 1
ATOM 847 C CA . TYR A 1 124 ? -40.724 84.263 -7.829 1.00 83.66 182 TYR A CA 1
ATOM 848 C C . TYR A 1 124 ? -40.429 85.492 -6.977 1.00 82.82 182 TYR A C 1
ATOM 849 O O . TYR A 1 124 ? -40.525 86.623 -7.454 1.00 82.65 182 TYR A O 1
ATOM 858 N N . SER A 1 125 ? -40.069 85.257 -5.715 1.00 81.78 183 SER A N 1
ATOM 859 C CA . SER A 1 125 ? -39.753 86.331 -4.776 1.00 80.95 183 SER A CA 1
ATOM 860 C C . SER A 1 125 ? -38.384 86.889 -5.077 1.00 80.17 183 SER A C 1
ATOM 861 O O . SER A 1 125 ? -37.602 86.265 -5.779 1.00 80.19 183 SER A O 1
ATOM 864 N N . LYS A 1 126 ? -38.077 88.051 -4.520 1.00 79.45 184 LYS A N 1
ATOM 865 C CA . LYS A 1 126 ? -36.761 88.646 -4.718 1.00 78.88 184 LYS A CA 1
ATOM 866 C C . LYS A 1 126 ? -35.663 87.679 -4.282 1.00 78.36 184 LYS A C 1
ATOM 867 O O . LYS A 1 126 ? -34.634 87.544 -4.949 1.00 78.44 184 LYS A O 1
ATOM 873 N N . ASP A 1 127 ? -35.879 87.005 -3.161 1.00 77.58 185 ASP A N 1
ATOM 874 C CA . ASP A 1 127 ? -34.853 86.140 -2.614 1.00 77.23 185 ASP A CA 1
ATOM 875 C C . ASP A 1 127 ? -34.569 84.942 -3.513 1.00 76.80 185 ASP A C 1
ATOM 876 O O . ASP A 1 127 ? -33.416 84.672 -3.841 1.00 76.74 185 ASP A O 1
ATOM 881 N N . ASP A 1 128 ? -35.613 84.226 -3.918 1.00 76.35 186 ASP A N 1
ATOM 882 C CA . ASP A 1 128 ? -35.430 83.091 -4.821 1.00 76.03 186 ASP A CA 1
ATOM 883 C C . ASP A 1 128 ? -34.696 83.475 -6.111 1.00 75.83 186 ASP A C 1
ATOM 884 O O . ASP A 1 128 ? -34.030 82.630 -6.700 1.00 76.47 186 ASP A O 1
ATOM 889 N N . ILE A 1 129 ? -34.803 84.734 -6.540 1.00 75.16 187 ILE A N 1
ATOM 890 C CA . ILE A 1 129 ? -34.106 85.198 -7.735 1.00 74.80 187 ILE A CA 1
ATOM 891 C C . ILE A 1 129 ? -32.628 85.459 -7.434 1.00 74.80 187 ILE A C 1
ATOM 892 O O . ILE A 1 129 ? -31.748 85.031 -8.181 1.00 75.20 187 ILE A O 1
ATOM 897 N N . PHE A 1 130 ? -32.364 86.173 -6.345 1.00 74.41 188 PHE A N 1
ATOM 898 C CA . PHE A 1 130 ? -31.000 86.380 -5.868 1.00 74.12 188 PHE A CA 1
ATOM 899 C C . PHE A 1 130 ? -30.272 85.059 -5.661 1.00 73.85 188 PHE A C 1
ATOM 900 O O . PHE A 1 130 ? -29.092 84.940 -5.949 1.00 73.56 188 PHE A O 1
ATOM 908 N N . GLN A 1 131 ? -30.989 84.060 -5.170 1.00 73.98 189 GLN A N 1
ATOM 909 C CA . GLN A 1 131 ? -30.398 82.753 -4.936 1.00 74.21 189 GLN A CA 1
ATOM 910 C C . GLN A 1 131 ? -29.942 82.099 -6.239 1.00 74.86 189 GLN A C 1
ATOM 911 O O . GLN A 1 131 ? -28.778 81.734 -6.379 1.00 75.46 189 GLN A O 1
ATOM 917 N N . VAL A 1 132 ? -30.860 81.953 -7.190 1.00 75.27 190 VAL A N 1
ATOM 918 C CA . VAL A 1 132 ? -30.522 81.358 -8.478 1.00 75.48 190 VAL A CA 1
ATOM 919 C C . VAL A 1 132 ? -29.364 82.110 -9.115 1.00 75.88 190 VAL A C 1
ATOM 920 O O . VAL A 1 132 ? -28.524 81.512 -9.781 1.00 76.00 190 VAL A O 1
ATOM 924 N N . TYR A 1 133 ? -29.301 83.415 -8.890 1.00 76.48 191 TYR A N 1
ATOM 925 C CA . TYR A 1 133 ? -28.145 84.182 -9.327 1.00 77.36 191 TYR A CA 1
ATOM 926 C C . TYR A 1 133 ? -26.905 83.581 -8.674 1.00 77.86 191 TYR A C 1
ATOM 927 O O . TYR A 1 133 ? -26.030 83.048 -9.362 1.00 78.13 191 TYR A O 1
ATOM 936 N N . LEU A 1 134 ? -26.864 83.609 -7.344 1.00 78.22 192 LEU A N 1
ATOM 937 C CA . LEU A 1 134 ? -25.665 83.208 -6.603 1.00 78.41 192 LEU A CA 1
ATOM 938 C C . LEU A 1 134 ? -25.275 81.739 -6.827 1.00 78.73 192 LEU A C 1
ATOM 939 O O . LEU A 1 134 ? -24.231 81.288 -6.366 1.00 79.00 192 LEU A O 1
ATOM 944 N N . ASN A 1 135 ? -26.111 80.992 -7.531 1.00 79.06 193 ASN A N 1
ATOM 945 C CA . ASN A 1 135 ? -25.799 79.612 -7.845 1.00 79.46 193 ASN A CA 1
ATOM 946 C C . ASN A 1 135 ? -25.335 79.397 -9.273 1.00 79.62 193 ASN A C 1
ATOM 947 O O . ASN A 1 135 ? -24.453 78.574 -9.509 1.00 80.20 193 ASN A O 1
ATOM 952 N N . LYS A 1 136 ? -25.914 80.113 -10.231 1.00 79.45 194 LYS A N 1
ATOM 953 C CA . LYS A 1 136 ? -25.681 79.766 -11.630 1.00 79.23 194 LYS A CA 1
ATOM 954 C C . LYS A 1 136 ? -24.495 80.489 -12.284 1.00 78.80 194 LYS A C 1
ATOM 955 O O . LYS A 1 136 ? -23.735 79.876 -13.023 1.00 78.86 194 LYS A O 1
ATOM 961 N N . ILE A 1 137 ? -24.297 81.760 -11.969 1.00 78.59 195 ILE A N 1
ATOM 962 C CA . ILE A 1 137 ? -23.316 82.586 -12.699 1.00 78.53 195 ILE A CA 1
ATOM 963 C C . ILE A 1 137 ? -21.872 82.040 -12.694 1.00 78.53 195 ILE A C 1
ATOM 964 O O . ILE A 1 137 ? -21.493 81.272 -11.802 1.00 78.67 195 ILE A O 1
ATOM 969 N N . TYR A 1 138 ? -21.080 82.462 -13.689 1.00 78.39 196 TYR A N 1
ATOM 970 C CA . TYR A 1 138 ? -19.762 81.863 -13.984 1.00 78.35 196 TYR A CA 1
ATOM 971 C C . TYR A 1 138 ? -18.586 82.629 -13.394 1.00 78.29 196 TYR A C 1
ATOM 972 O O . TYR A 1 138 ? -18.588 83.853 -13.388 1.00 78.36 196 TYR A O 1
ATOM 981 N N . TYR A 1 139 ? -17.561 81.904 -12.944 1.00 78.38 197 TYR A N 1
ATOM 982 C CA . TYR A 1 139 ? -16.413 82.516 -12.255 1.00 78.48 197 TYR A CA 1
ATOM 983 C C . TYR A 1 139 ? -15.045 82.122 -12.843 1.00 78.39 197 TYR A C 1
ATOM 984 O O . TYR A 1 139 ? -14.026 82.263 -12.173 1.00 78.22 197 TYR A O 1
ATOM 993 N N . SER A 1 140 ? -15.020 81.645 -14.088 1.00 78.45 198 SER A N 1
ATOM 994 C CA . SER A 1 140 ? -13.784 81.166 -14.745 1.00 78.45 198 SER A CA 1
ATOM 995 C C . SER A 1 140 ? -13.287 79.816 -14.217 1.00 78.52 198 SER A C 1
ATOM 996 O O . SER A 1 140 ? -13.658 79.384 -13.122 1.00 78.86 198 SER A O 1
ATOM 999 N N . ASP A 1 141 ? -12.443 79.155 -15.014 1.00 78.34 199 ASP A N 1
ATOM 1000 C CA . ASP A 1 141 ? -11.961 77.788 -14.732 1.00 77.98 199 ASP A CA 1
ATOM 1001 C C . ASP A 1 141 ? -13.097 76.825 -14.355 1.00 77.79 199 ASP A C 1
ATOM 1002 O O . ASP A 1 141 ? -12.946 75.968 -13.467 1.00 78.10 199 ASP A O 1
ATOM 1007 N N . GLY A 1 142 ? -14.237 76.960 -15.033 1.00 77.34 200 GLY A N 1
ATOM 1008 C CA . GLY A 1 142 ? -15.358 76.029 -14.843 1.00 77.05 200 GLY A CA 1
ATOM 1009 C C . GLY A 1 142 ? -16.199 76.227 -13.585 1.00 76.65 200 GLY A C 1
ATOM 1010 O O . GLY A 1 142 ? -17.166 75.482 -13.365 1.00 76.67 200 GLY A O 1
ATOM 1011 N N . VAL A 1 143 ? -15.864 77.235 -12.777 1.00 76.09 201 VAL A N 1
ATOM 1012 C CA . VAL A 1 143 ? -16.520 77.442 -11.484 1.00 75.80 201 VAL A CA 1
ATOM 1013 C C . VAL A 1 143 ? -17.863 78.155 -11.629 1.00 75.61 201 VAL A C 1
ATOM 1014 O O . VAL A 1 143 ? -17.916 79.296 -12.073 1.00 75.93 201 VAL A O 1
ATOM 1018 N N . THR A 1 144 ? -18.942 77.482 -11.244 1.00 75.45 202 THR A N 1
ATOM 1019 C CA . THR A 1 144 ? -20.280 78.069 -11.253 1.00 75.26 202 THR A CA 1
ATOM 1020 C C . THR A 1 144 ? -20.761 78.274 -9.810 1.00 75.25 202 THR A C 1
ATOM 1021 O O . THR A 1 144 ? -20.786 77.328 -9.004 1.00 75.07 202 THR A O 1
ATOM 1025 N N . GLY A 1 145 ? -21.134 79.509 -9.485 1.00 75.19 203 GLY A N 1
ATOM 1026 C CA . GLY A 1 145 ? -21.713 79.810 -8.186 1.00 75.31 203 GLY A CA 1
ATOM 1027 C C . GLY A 1 145 ? -20.698 80.253 -7.150 1.00 75.41 203 GLY A C 1
ATOM 1028 O O . GLY A 1 145 ? -19.537 79.851 -7.169 1.00 75.59 203 GLY A O 1
ATOM 1029 N N . ILE A 1 146 ? -21.168 81.073 -6.221 1.00 75.41 204 ILE A N 1
ATOM 1030 C CA . ILE A 1 146 ? -20.315 81.743 -5.259 1.00 75.22 204 ILE A CA 1
ATOM 1031 C C . ILE A 1 146 ? -19.726 80.785 -4.222 1.00 75.16 204 ILE A C 1
ATOM 1032 O O . ILE A 1 146 ? -18.581 80.957 -3.815 1.00 75.41 204 ILE A O 1
ATOM 1037 N N . LYS A 1 147 ? -20.484 79.775 -3.800 1.00 75.05 205 LYS A N 1
ATOM 1038 C CA . LYS A 1 147 ? -20.003 78.869 -2.758 1.00 74.95 205 LYS A CA 1
ATOM 1039 C C . LYS A 1 147 ? -18.762 78.152 -3.266 1.00 74.97 205 LYS A C 1
ATOM 1040 O O . LYS A 1 147 ? -17.827 77.888 -2.503 1.00 75.03 205 LYS A O 1
ATOM 1046 N N . ALA A 1 148 ? -18.759 77.866 -4.568 1.00 74.89 206 ALA A N 1
ATOM 1047 C CA . ALA A 1 148 ? -17.648 77.199 -5.225 1.00 74.72 206 ALA A CA 1
ATOM 1048 C C . ALA A 1 148 ? -16.460 78.146 -5.383 1.00 74.67 206 ALA A C 1
ATOM 1049 O O . ALA A 1 148 ? -15.320 77.801 -5.054 1.00 74.57 206 ALA A O 1
ATOM 1051 N N . ALA A 1 149 ? -16.732 79.344 -5.885 1.00 74.70 207 ALA A N 1
ATOM 1052 C CA . ALA A 1 149 ? -15.705 80.365 -6.007 1.00 74.87 207 ALA A CA 1
ATOM 1053 C C . ALA A 1 149 ? -14.844 80.423 -4.747 1.00 75.13 207 ALA A C 1
ATOM 1054 O O . ALA A 1 149 ? -13.623 80.337 -4.831 1.00 75.42 207 ALA A O 1
ATOM 1056 N N . ALA A 1 150 ? -15.488 80.530 -3.586 1.00 75.42 208 ALA A N 1
ATOM 1057 C CA . ALA A 1 150 ? -14.782 80.707 -2.308 1.00 75.61 208 ALA A CA 1
ATOM 1058 C C . ALA A 1 150 ? -13.858 79.540 -1.944 1.00 75.83 208 ALA A C 1
ATOM 1059 O O . ALA A 1 150 ? -12.696 79.747 -1.580 1.00 75.62 208 ALA A O 1
ATOM 1061 N N . LYS A 1 151 ? -14.374 78.317 -2.030 1.00 76.43 209 LYS A N 1
ATOM 1062 C CA . LYS A 1 151 ? -13.552 77.131 -1.748 1.00 76.91 209 LYS A CA 1
ATOM 1063 C C . LYS A 1 151 ? -12.441 77.016 -2.780 1.00 77.07 209 LYS A C 1
ATOM 1064 O O . LYS A 1 151 ? -11.332 76.614 -2.452 1.00 77.20 209 LYS A O 1
ATOM 1070 N N . TYR A 1 152 ? -12.728 77.388 -4.021 1.00 77.37 210 TYR A N 1
ATOM 1071 C CA . TYR A 1 152 ? -11.716 77.307 -5.059 1.00 77.59 210 TYR A CA 1
ATOM 1072 C C . TYR A 1 152 ? -10.570 78.270 -4.761 1.00 77.89 210 TYR A C 1
ATOM 1073 O O . TYR A 1 152 ? -9.527 77.857 -4.269 1.00 77.94 210 TYR A O 1
ATOM 1082 N N . TYR A 1 153 ? -10.781 79.554 -5.009 1.00 78.45 211 TYR A N 1
ATOM 1083 C CA . TYR A 1 153 ? -9.700 80.533 -4.922 1.00 78.95 211 TYR A CA 1
ATOM 1084 C C . TYR A 1 153 ? -9.040 80.629 -3.551 1.00 79.35 211 TYR A C 1
ATOM 1085 O O . TYR A 1 153 ? -7.829 80.835 -3.462 1.00 79.49 211 TYR A O 1
ATOM 1094 N N . PHE A 1 154 ? -9.823 80.470 -2.489 1.00 79.89 212 PHE A N 1
ATOM 1095 C CA . PHE A 1 154 ? -9.315 80.699 -1.136 1.00 80.33 212 PHE A CA 1
ATOM 1096 C C . PHE A 1 154 ? -9.410 79.519 -0.165 1.00 80.68 212 PHE A C 1
ATOM 1097 O O . PHE A 1 154 ? -8.889 79.589 0.950 1.00 80.64 212 PHE A O 1
ATOM 1105 N N . ASN A 1 155 ? -10.042 78.431 -0.594 1.00 81.13 213 ASN A N 1
ATOM 1106 C CA . ASN A 1 155 ? -10.293 77.282 0.281 1.00 81.51 213 ASN A CA 1
ATOM 1107 C C . ASN A 1 155 ? -11.031 77.721 1.542 1.00 81.88 213 ASN A C 1
ATOM 1108 O O . ASN A 1 155 ? -10.855 77.149 2.614 1.00 81.84 213 ASN A O 1
ATOM 1113 N N . LYS A 1 156 ? -11.877 78.736 1.379 1.00 82.38 214 LYS A N 1
ATOM 1114 C CA . LYS A 1 156 ? -12.593 79.354 2.478 1.00 82.88 214 LYS A CA 1
ATOM 1115 C C . LYS A 1 156 ? -14.088 79.100 2.356 1.00 83.11 214 LYS A C 1
ATOM 1116 O O . LYS A 1 156 ? -14.654 79.171 1.264 1.00 83.23 214 LYS A O 1
ATOM 1122 N N . ASP A 1 157 ? -14.731 78.814 3.482 1.00 83.42 215 ASP A N 1
ATOM 1123 C CA . ASP A 1 157 ? -16.183 78.900 3.555 1.00 83.60 215 ASP A CA 1
ATOM 1124 C C . ASP A 1 157 ? -16.534 80.380 3.568 1.00 83.65 215 ASP A C 1
ATOM 1125 O O . ASP A 1 157 ? -15.739 81.221 4.002 1.00 83.62 215 ASP A O 1
ATOM 1130 N N . LEU A 1 158 ? -17.716 80.702 3.067 1.00 83.72 216 LEU A N 1
ATOM 1131 C CA . LEU A 1 158 ? -18.115 82.096 2.939 1.00 83.72 216 LEU A CA 1
ATOM 1132 C C . LEU A 1 158 ? -18.024 82.796 4.293 1.00 83.59 216 LEU A C 1
ATOM 1133 O O . LEU A 1 158 ? -17.431 83.868 4.398 1.00 83.74 216 LEU A O 1
ATOM 1138 N N . LYS A 1 159 ? -18.575 82.162 5.328 1.00 83.40 217 LYS A N 1
ATOM 1139 C CA . LYS A 1 159 ? -18.682 82.781 6.669 1.00 83.19 217 LYS A CA 1
ATOM 1140 C C . LYS A 1 159 ? -17.389 83.467 7.153 1.00 82.67 217 LYS A C 1
ATOM 1141 O O . LYS A 1 159 ? -17.426 84.606 7.627 1.00 82.62 217 LYS A O 1
ATOM 1147 N N . ASP A 1 160 ? -16.252 82.797 7.001 1.00 82.12 218 ASP A N 1
ATOM 1148 C CA . ASP A 1 160 ? -14.970 83.387 7.394 1.00 81.70 218 ASP A CA 1
ATOM 1149 C C . ASP A 1 160 ? -14.121 83.751 6.177 1.00 81.25 218 ASP A C 1
ATOM 1150 O O . ASP A 1 160 ? -13.153 83.067 5.853 1.00 81.18 218 ASP A O 1
ATOM 1155 N N . LEU A 1 161 ? -14.500 84.833 5.501 1.00 80.68 219 LEU A N 1
ATOM 1156 C CA . LEU A 1 161 ? -13.631 85.438 4.490 1.00 80.30 219 LEU A CA 1
ATOM 1157 C C . LEU A 1 161 ? -13.773 86.970 4.493 1.00 80.07 219 LEU A C 1
ATOM 1158 O O . LEU A 1 161 ? -14.849 87.501 4.764 1.00 79.81 219 LEU A O 1
ATOM 1163 N N . ASN A 1 162 ? -12.670 87.669 4.224 1.00 79.87 220 ASN A N 1
ATOM 1164 C CA . ASN A 1 162 ? -12.617 89.128 4.403 1.00 79.84 220 ASN A CA 1
ATOM 1165 C C . ASN A 1 162 ? -13.173 89.912 3.209 1.00 79.72 220 ASN A C 1
ATOM 1166 O O . ASN A 1 162 ? -13.536 89.330 2.179 1.00 79.78 220 ASN A O 1
ATOM 1171 N N . LEU A 1 163 ? -13.236 91.233 3.354 1.00 79.51 221 LEU A N 1
ATOM 1172 C CA . LEU A 1 163 ? -13.881 92.091 2.354 1.00 79.48 221 LEU A CA 1
ATOM 1173 C C . LEU A 1 163 ? -13.154 92.116 1.010 1.00 79.27 221 LEU A C 1
ATOM 1174 O O . LEU A 1 163 ? -13.805 92.200 -0.037 1.00 79.55 221 LEU A O 1
ATOM 1179 N N . ALA A 1 164 ? -11.821 92.049 1.036 1.00 78.84 222 ALA A N 1
ATOM 1180 C CA . ALA A 1 164 ? -11.029 92.006 -0.194 1.00 78.56 222 ALA A CA 1
ATOM 1181 C C . ALA A 1 164 ? -11.483 90.827 -1.034 1.00 78.33 222 ALA A C 1
ATOM 1182 O O . ALA A 1 164 ? -11.825 90.962 -2.208 1.00 78.08 222 ALA A O 1
ATOM 1184 N N . GLU A 1 165 ? -11.492 89.670 -0.395 1.00 78.26 223 GLU A N 1
ATOM 1185 C CA . GLU A 1 165 ? -11.896 88.440 -1.034 1.00 78.45 223 GLU A CA 1
ATOM 1186 C C . GLU A 1 165 ? -13.302 88.578 -1.608 1.00 78.58 223 GLU A C 1
ATOM 1187 O O . GLU A 1 165 ? -13.533 88.228 -2.768 1.00 78.66 223 GLU A O 1
ATOM 1193 N N . GLU A 1 166 ? -14.227 89.110 -0.807 1.00 78.72 224 GLU A N 1
ATOM 1194 C CA . GLU A 1 166 ? -15.622 89.283 -1.235 1.00 78.83 224 GLU A CA 1
ATOM 1195 C C . GLU A 1 166 ? -15.733 90.245 -2.407 1.00 78.62 224 GLU A C 1
ATOM 1196 O O . GLU A 1 166 ? -16.390 89.950 -3.402 1.00 78.29 224 GLU A O 1
ATOM 1202 N N . ALA A 1 167 ? -15.074 91.391 -2.283 1.00 78.83 225 ALA A N 1
ATOM 1203 C CA . ALA A 1 167 ? -15.027 92.360 -3.369 1.00 79.13 225 ALA A CA 1
ATOM 1204 C C . ALA A 1 167 ? -14.659 91.641 -4.663 1.00 79.45 225 ALA A C 1
ATOM 1205 O O . ALA A 1 167 ? -15.414 91.666 -5.638 1.00 79.33 225 ALA A O 1
ATOM 1207 N N . TYR A 1 168 ? -13.510 90.971 -4.653 1.00 79.98 226 TYR A N 1
ATOM 1208 C CA . TYR A 1 168 ? -13.010 90.303 -5.849 1.00 80.50 226 TYR A CA 1
ATOM 1209 C C . TYR A 1 168 ? -14.055 89.348 -6.419 1.00 80.92 226 TYR A C 1
ATOM 1210 O O . TYR A 1 168 ? -14.462 89.487 -7.575 1.00 81.15 226 TYR A O 1
ATOM 1219 N N . LEU A 1 169 ? -14.497 88.393 -5.600 1.00 81.26 227 LEU A N 1
ATOM 1220 C CA . LEU A 1 169 ? -15.492 87.405 -6.028 1.00 81.49 227 LEU A CA 1
ATOM 1221 C C . LEU A 1 169 ? -16.734 88.098 -6.571 1.00 81.81 227 LEU A C 1
ATOM 1222 O O . LEU A 1 169 ? -17.265 87.698 -7.602 1.00 82.04 227 LEU A O 1
ATOM 1227 N N . ALA A 1 170 ? -17.185 89.143 -5.879 1.00 82.14 228 ALA A N 1
ATOM 1228 C CA . ALA A 1 170 ? -18.324 89.926 -6.346 1.00 82.49 228 ALA A CA 1
ATOM 1229 C C . ALA A 1 170 ? -18.024 90.485 -7.723 1.00 82.91 228 ALA A C 1
ATOM 1230 O O . ALA A 1 170 ? -18.890 90.493 -8.597 1.00 83.17 228 ALA A O 1
ATOM 1232 N N . GLY A 1 171 ? -16.790 90.939 -7.918 1.00 83.42 229 GLY A N 1
ATOM 1233 C CA . GLY A 1 171 ? -16.390 91.545 -9.186 1.00 83.82 229 GLY A CA 1
ATOM 1234 C C . GLY A 1 171 ? -16.286 90.574 -10.351 1.00 84.16 229 GLY A C 1
ATOM 1235 O O . GLY A 1 171 ? -16.538 90.949 -11.499 1.00 84.31 229 GLY A O 1
ATOM 1236 N N . LEU A 1 172 ? -15.952 89.319 -10.056 1.00 84.33 230 LEU A N 1
ATOM 1237 C CA . LEU A 1 172 ? -15.455 88.404 -11.084 1.00 84.57 230 LEU A CA 1
ATOM 1238 C C . LEU A 1 172 ? -16.423 88.137 -12.241 1.00 85.01 230 LEU A C 1
ATOM 1239 O O . LEU A 1 172 ? -16.018 88.194 -13.404 1.00 85.30 230 LEU A O 1
ATOM 1244 N N . PRO A 1 173 ? -17.703 87.869 -11.937 1.00 85.39 231 PRO A N 1
ATOM 1245 C CA . PRO A 1 173 ? -18.663 87.465 -12.977 1.00 85.61 231 PRO A CA 1
ATOM 1246 C C . PRO A 1 173 ? -18.965 88.487 -14.071 1.00 85.81 231 PRO A C 1
ATOM 1247 O O . PRO A 1 173 ? -19.756 88.184 -14.959 1.00 86.02 231 PRO A O 1
ATOM 1251 N N . GLN A 1 174 ? -18.372 89.676 -14.019 1.00 86.07 232 GLN A N 1
ATOM 1252 C CA . GLN A 1 174 ? -18.562 90.654 -15.089 1.00 86.43 232 GLN A CA 1
ATOM 1253 C C . GLN A 1 174 ? -17.828 90.240 -16.373 1.00 86.70 232 GLN A C 1
ATOM 1254 O O . GLN A 1 174 ? -18.422 90.238 -17.459 1.00 87.12 232 GLN A O 1
ATOM 1260 N N . VAL A 1 175 ? -16.541 89.917 -16.248 1.00 86.65 233 VAL A N 1
ATOM 1261 C CA . VAL A 1 175 ? -15.766 89.356 -17.358 1.00 86.51 233 VAL A CA 1
ATOM 1262 C C . VAL A 1 175 ? -14.799 88.322 -16.785 1.00 86.48 233 VAL A C 1
ATOM 1263 O O . VAL A 1 175 ? -13.586 88.511 -16.811 1.00 86.57 233 VAL A O 1
ATOM 1267 N N . PRO A 1 176 ? -15.345 87.221 -16.257 1.00 86.42 234 PRO A N 1
ATOM 1268 C CA . PRO A 1 176 ? -14.579 86.266 -15.456 1.00 86.60 234 PRO A CA 1
ATOM 1269 C C . PRO A 1 176 ? -13.183 86.000 -16.007 1.00 86.73 234 PRO A C 1
ATOM 1270 O O . PRO A 1 176 ? -12.193 86.331 -15.350 1.00 86.73 234 PRO A O 1
ATOM 1274 N N . ASN A 1 177 ? -13.112 85.446 -17.216 1.00 86.88 235 ASN A N 1
ATOM 1275 C CA . ASN A 1 177 ? -11.838 85.040 -17.805 1.00 86.96 235 ASN A CA 1
ATOM 1276 C C . ASN A 1 177 ? -10.819 86.199 -17.813 1.00 87.00 235 ASN A C 1
ATOM 1277 O O . ASN A 1 177 ? -9.655 86.007 -17.455 1.00 86.95 235 ASN A O 1
ATOM 1282 N N . ASN A 1 178 ? -11.268 87.401 -18.175 1.00 87.12 236 ASN A N 1
ATOM 1283 C CA . ASN A 1 178 ? -10.405 88.592 -18.126 1.00 87.25 236 ASN A CA 1
ATOM 1284 C C . ASN A 1 178 ? -9.971 89.005 -16.708 1.00 87.45 236 ASN A C 1
ATOM 1285 O O . ASN A 1 178 ? -8.922 89.628 -16.544 1.00 87.58 236 ASN A O 1
ATOM 1290 N N . TYR A 1 179 ? -10.768 88.651 -15.697 1.00 87.75 237 TYR A N 1
ATOM 1291 C CA . TYR A 1 179 ? -10.488 89.016 -14.302 1.00 87.87 237 TYR A CA 1
ATOM 1292 C C . TYR A 1 179 ? -9.938 87.876 -13.431 1.00 87.77 237 TYR A C 1
ATOM 1293 O O . TYR A 1 179 ? -9.693 88.084 -12.246 1.00 87.89 237 TYR A O 1
ATOM 1302 N N . ASN A 1 180 ? -9.747 86.687 -13.997 1.00 87.56 238 ASN A N 1
ATOM 1303 C CA . ASN A 1 180 ? -9.208 85.555 -13.239 1.00 87.42 238 ASN A CA 1
ATOM 1304 C C . ASN A 1 180 ? -7.786 85.817 -12.745 1.00 87.25 238 ASN A C 1
ATOM 1305 O O . ASN A 1 180 ? -6.875 85.963 -13.555 1.00 87.27 238 ASN A O 1
ATOM 1310 N N . ILE A 1 181 ? -7.600 85.860 -11.425 1.00 87.12 239 ILE A N 1
ATOM 1311 C CA . ILE A 1 181 ? -6.317 86.279 -10.824 1.00 87.20 239 ILE A CA 1
ATOM 1312 C C . ILE A 1 181 ? -5.098 85.500 -11.302 1.00 87.24 239 ILE A C 1
ATOM 1313 O O . ILE A 1 181 ? -4.027 86.077 -11.491 1.00 87.38 239 ILE A O 1
ATOM 1318 N N . TYR A 1 182 ? -5.252 84.193 -11.470 1.00 87.28 240 TYR A N 1
ATOM 1319 C CA . TYR A 1 182 ? -4.139 83.349 -11.873 1.00 87.32 240 TYR A CA 1
ATOM 1320 C C . TYR A 1 182 ? -3.571 83.848 -13.205 1.00 87.48 240 TYR A C 1
ATOM 1321 O O . TYR A 1 182 ? -2.355 83.926 -13.362 1.00 87.54 240 TYR A O 1
ATOM 1330 N N . ASP A 1 183 ? -4.455 84.214 -14.137 1.00 87.62 241 ASP A N 1
ATOM 1331 C CA . ASP A 1 183 ? -4.054 84.711 -15.459 1.00 87.78 241 ASP A CA 1
ATOM 1332 C C . ASP A 1 183 ? -3.718 86.208 -15.481 1.00 87.92 241 ASP A C 1
ATOM 1333 O O . ASP A 1 183 ? -2.614 86.588 -15.882 1.00 87.86 241 ASP A O 1
ATOM 1338 N N . HIS A 1 184 ? -4.668 87.048 -15.064 1.00 88.07 242 HIS A N 1
ATOM 1339 C CA . HIS A 1 184 ? -4.524 88.510 -15.157 1.00 88.20 242 HIS A CA 1
ATOM 1340 C C . HIS A 1 184 ? -4.571 89.197 -13.785 1.00 88.47 242 HIS A C 1
ATOM 1341 O O . HIS A 1 184 ? -5.492 89.965 -13.525 1.00 88.68 242 HIS A O 1
ATOM 1348 N N . PRO A 1 185 ? -3.566 88.961 -12.916 1.00 88.74 243 PRO A N 1
ATOM 1349 C CA . PRO A 1 185 ? -3.616 89.499 -11.544 1.00 88.82 243 PRO A CA 1
ATOM 1350 C C . PRO A 1 185 ? -3.733 91.014 -11.495 1.00 88.92 243 PRO A C 1
ATOM 1351 O O . PRO A 1 185 ? -4.495 91.550 -10.692 1.00 89.01 243 PRO A O 1
ATOM 1355 N N . LYS A 1 186 ? -2.976 91.695 -12.348 1.00 89.05 244 LYS A N 1
ATOM 1356 C CA . LYS A 1 186 ? -3.065 93.160 -12.455 1.00 89.22 244 LYS A CA 1
ATOM 1357 C C . LYS A 1 186 ? -4.524 93.566 -12.729 1.00 89.02 244 LYS A C 1
ATOM 1358 O O . LYS A 1 186 ? -5.051 94.476 -12.085 1.00 89.20 244 LYS A O 1
ATOM 1364 N N . ALA A 1 187 ? -5.173 92.866 -13.660 1.00 88.65 245 ALA A N 1
ATOM 1365 C CA . ALA A 1 187 ? -6.559 93.161 -14.028 1.00 88.42 245 ALA A CA 1
ATOM 1366 C C . ALA A 1 187 ? -7.515 92.864 -12.871 1.00 88.21 245 ALA A C 1
ATOM 1367 O O . ALA A 1 187 ? -8.456 93.622 -12.619 1.00 88.28 245 ALA A O 1
ATOM 1369 N N . ALA A 1 188 ? -7.258 91.759 -12.169 1.00 87.90 246 ALA A N 1
ATOM 1370 C CA . ALA A 1 188 ? -8.068 91.342 -11.023 1.00 87.53 246 ALA A CA 1
ATOM 1371 C C . ALA A 1 188 ? -7.966 92.365 -9.909 1.00 87.29 246 ALA A C 1
ATOM 1372 O O . ALA A 1 188 ? -8.975 92.768 -9.335 1.00 87.26 246 ALA A O 1
ATOM 1374 N N . GLU A 1 189 ? -6.742 92.789 -9.612 1.00 87.05 247 GLU A N 1
ATOM 1375 C CA . GLU A 1 189 ? -6.525 93.797 -8.589 1.00 86.97 247 GLU A CA 1
ATOM 1376 C C . GLU A 1 189 ? -7.417 95.005 -8.871 1.00 86.73 247 GLU A C 1
ATOM 1377 O O . GLU A 1 189 ? -8.227 95.395 -8.023 1.00 86.82 247 GLU A O 1
ATOM 1383 N N . ASP A 1 190 ? -7.298 95.559 -10.078 1.00 86.35 248 ASP A N 1
ATOM 1384 C CA . ASP A 1 190 ? -8.055 96.770 -10.459 1.00 86.01 248 ASP A CA 1
ATOM 1385 C C . ASP A 1 190 ? -9.570 96.571 -10.392 1.00 85.48 248 ASP A C 1
ATOM 1386 O O . ASP A 1 190 ? -10.309 97.520 -10.123 1.00 85.75 248 ASP A O 1
ATOM 1391 N N . ARG A 1 191 ? -10.026 95.349 -10.647 1.00 84.72 249 ARG A N 1
ATOM 1392 C CA . ARG A 1 191 ? -11.454 95.050 -10.609 1.00 84.41 249 ARG A CA 1
ATOM 1393 C C . ARG A 1 191 ? -11.963 94.894 -9.173 1.00 84.06 249 ARG A C 1
ATOM 1394 O O . ARG A 1 191 ? -13.071 95.325 -8.855 1.00 83.97 249 ARG A O 1
ATOM 1402 N N . LYS A 1 192 ? -11.163 94.259 -8.318 1.00 83.64 250 LYS A N 1
ATOM 1403 C CA . LYS A 1 192 ? -11.460 94.189 -6.886 1.00 83.30 250 LYS A CA 1
ATOM 1404 C C . LYS A 1 192 ? -11.519 95.598 -6.318 1.00 83.03 250 LYS A C 1
ATOM 1405 O O . LYS A 1 192 ? -12.408 95.907 -5.524 1.00 82.89 250 LYS A O 1
ATOM 1411 N N . ASN A 1 193 ? -10.568 96.440 -6.732 1.00 82.83 251 ASN A N 1
ATOM 1412 C CA . ASN A 1 193 ? -10.508 97.848 -6.298 1.00 82.69 251 ASN A CA 1
ATOM 1413 C C . ASN A 1 193 ? -11.769 98.641 -6.635 1.00 82.59 251 ASN A C 1
ATOM 1414 O O . ASN A 1 193 ? -12.251 99.413 -5.804 1.00 82.60 251 ASN A O 1
ATOM 1419 N N . THR A 1 194 ? -12.304 98.450 -7.842 1.00 82.55 252 THR A N 1
ATOM 1420 C CA . THR A 1 194 ? -13.519 99.167 -8.261 1.00 82.49 252 THR A CA 1
ATOM 1421 C C . THR A 1 194 ? -14.761 98.629 -7.555 1.00 82.20 252 THR A C 1
ATOM 1422 O O . THR A 1 194 ? -15.709 99.376 -7.317 1.00 81.91 252 THR A O 1
ATOM 1426 N N . VAL A 1 195 ? -14.744 97.345 -7.201 1.00 82.28 253 VAL A N 1
ATOM 1427 C CA . VAL A 1 195 ? -15.854 96.762 -6.443 1.00 82.47 253 VAL A CA 1
ATOM 1428 C C . VAL A 1 195 ? -15.904 97.386 -5.055 1.00 82.66 253 VAL A C 1
ATOM 1429 O O . VAL A 1 195 ? -16.972 97.766 -4.583 1.00 82.92 253 VAL A O 1
ATOM 1433 N N . LEU A 1 196 ? -14.750 97.500 -4.409 1.00 82.83 254 LEU A N 1
ATOM 1434 C CA . LEU A 1 196 ? -14.686 98.141 -3.104 1.00 83.07 254 LEU A CA 1
ATOM 1435 C C . LEU A 1 196 ? -15.236 99.557 -3.217 1.00 83.64 254 LEU A C 1
ATOM 1436 O O . LEU A 1 196 ? -16.053 99.971 -2.393 1.00 83.80 254 LEU A O 1
ATOM 1441 N N . TYR A 1 197 ? -14.816 100.281 -4.256 1.00 84.39 255 TYR A N 1
ATOM 1442 C CA . TYR A 1 197 ? -15.298 101.652 -4.491 1.00 85.03 255 TYR A CA 1
ATOM 1443 C C . TYR A 1 197 ? -16.825 101.693 -4.620 1.00 85.39 255 TYR A C 1
ATOM 1444 O O . TYR A 1 197 ? -17.463 102.589 -4.078 1.00 85.47 255 TYR A O 1
ATOM 1453 N N . LEU A 1 198 ? -17.402 100.725 -5.326 1.00 86.05 256 LEU A N 1
ATOM 1454 C CA . LEU A 1 198 ? -18.858 100.661 -5.487 1.00 86.75 256 LEU A CA 1
ATOM 1455 C C . LEU A 1 198 ? -19.558 100.351 -4.166 1.00 87.77 256 LEU A C 1
ATOM 1456 O O . LEU A 1 198 ? -20.640 100.865 -3.899 1.00 87.92 256 LEU A O 1
ATOM 1469 N N . HIS A 1 200 ? -18.444 101.163 -1.217 1.00 89.41 258 HIS A N 1
ATOM 1470 C CA . HIS A 1 200 ? -18.375 102.426 -0.499 1.00 89.39 258 HIS A CA 1
ATOM 1471 C C . HIS A 1 200 ? -19.407 103.417 -1.048 1.00 89.34 258 HIS A C 1
ATOM 1472 O O . HIS A 1 200 ? -20.252 103.924 -0.302 1.00 89.28 258 HIS A O 1
ATOM 1479 N N . TYR A 1 201 ? -19.342 103.662 -2.357 1.00 89.31 259 TYR A N 1
ATOM 1480 C CA . TYR A 1 201 ? -20.194 104.656 -3.029 1.00 89.26 259 TYR A CA 1
ATOM 1481 C C . TYR A 1 201 ? -21.666 104.453 -2.698 1.00 89.21 259 TYR A C 1
ATOM 1482 O O . TYR A 1 201 ? -22.405 105.423 -2.556 1.00 88.93 259 TYR A O 1
ATOM 1491 N N . HIS A 1 202 ? -22.071 103.188 -2.569 1.00 89.49 260 HIS A N 1
ATOM 1492 C CA . HIS A 1 202 ? -23.456 102.810 -2.234 1.00 89.74 260 HIS A CA 1
ATOM 1493 C C . HIS A 1 202 ? -23.698 102.618 -0.733 1.00 89.72 260 HIS A C 1
ATOM 1494 O O . HIS A 1 202 ? -24.711 102.036 -0.335 1.00 89.38 260 HIS A O 1
ATOM 1501 N N . LYS A 1 203 ? -22.762 103.095 0.092 1.00 90.06 261 LYS A N 1
ATOM 1502 C CA . LYS A 1 203 ? -22.913 103.088 1.553 1.00 90.27 261 LYS A CA 1
ATOM 1503 C C . LYS A 1 203 ? -23.079 101.682 2.163 1.00 90.40 261 LYS A C 1
ATOM 1504 O O . LYS A 1 203 ? -23.647 101.538 3.249 1.00 90.31 261 LYS A O 1
ATOM 1510 N N . ARG A 1 204 ? -22.574 100.656 1.482 1.00 90.66 262 ARG A N 1
ATOM 1511 C CA . ARG A 1 204 ? -22.620 99.295 2.024 1.00 91.02 262 ARG A CA 1
ATOM 1512 C C . ARG A 1 204 ? -21.496 99.036 3.024 1.00 91.25 262 ARG A C 1
ATOM 1513 O O . ARG A 1 204 ? -21.545 98.054 3.765 1.00 91.41 262 ARG A O 1
ATOM 1521 N N . ILE A 1 205 ? -20.475 99.888 3.029 1.00 91.56 263 ILE A N 1
ATOM 1522 C CA . ILE A 1 205 ? -19.426 99.819 4.046 1.00 91.83 263 ILE A CA 1
ATOM 1523 C C . ILE A 1 205 ? -18.954 101.220 4.432 1.00 92.19 263 ILE A C 1
ATOM 1524 O O . ILE A 1 205 ? -19.037 102.155 3.633 1.00 92.21 263 ILE A O 1
ATOM 1529 N N . THR A 1 206 ? -18.465 101.351 5.662 1.00 92.66 264 THR A N 1
ATOM 1530 C CA . THR A 1 206 ? -18.067 102.647 6.215 1.00 93.06 264 THR A CA 1
ATOM 1531 C C . THR A 1 206 ? -16.715 103.116 5.670 1.00 93.49 264 THR A C 1
ATOM 1532 O O . THR A 1 206 ? -15.986 102.351 5.033 1.00 93.42 264 THR A O 1
ATOM 1536 N N . ASP A 1 207 ? -16.388 104.378 5.936 1.00 94.06 265 ASP A N 1
ATOM 1537 C CA . ASP A 1 207 ? -15.114 104.952 5.519 1.00 94.56 265 ASP A CA 1
ATOM 1538 C C . ASP A 1 207 ? -13.945 104.175 6.104 1.00 95.02 265 ASP A C 1
ATOM 1539 O O . ASP A 1 207 ? -12.955 103.926 5.414 1.00 95.02 265 ASP A O 1
ATOM 1544 N N . LYS A 1 208 ? -14.066 103.790 7.375 1.00 95.65 266 LYS A N 1
ATOM 1545 C CA . LYS A 1 208 ? -12.972 103.119 8.083 1.00 96.17 266 LYS A CA 1
ATOM 1546 C C . LYS A 1 208 ? -12.663 101.753 7.475 1.00 96.63 266 LYS A C 1
ATOM 1547 O O . LYS A 1 208 ? -11.526 101.489 7.084 1.00 96.67 266 LYS A O 1
ATOM 1553 N N . GLN A 1 209 ? -13.674 100.895 7.387 1.00 97.22 267 GLN A N 1
ATOM 1554 C CA . GLN A 1 209 ? -13.466 99.535 6.880 1.00 97.71 267 GLN A CA 1
ATOM 1555 C C . GLN A 1 209 ? -13.181 99.471 5.369 1.00 98.01 267 GLN A C 1
ATOM 1556 O O . GLN A 1 209 ? -12.602 98.487 4.907 1.00 98.04 267 GLN A O 1
ATOM 1562 N N . TRP A 1 210 ? -13.561 100.509 4.614 1.00 98.38 268 TRP A N 1
ATOM 1563 C CA . TRP A 1 210 ? -13.153 100.630 3.201 1.00 98.64 268 TRP A CA 1
ATOM 1564 C C . TRP A 1 210 ? -11.662 100.972 3.109 1.00 98.81 268 TRP A C 1
ATOM 1565 O O . TRP A 1 210 ? -10.918 100.332 2.364 1.00 98.90 268 TRP A O 1
ATOM 1576 N N . GLU A 1 211 ? -11.229 101.972 3.873 1.00 98.97 269 GLU A N 1
ATOM 1577 C CA . GLU A 1 211 ? -9.823 102.356 3.891 1.00 99.04 269 GLU A CA 1
ATOM 1578 C C . GLU A 1 211 ? -8.967 101.284 4.575 1.00 99.22 269 GLU A C 1
ATOM 1579 O O . GLU A 1 211 ? -7.754 101.230 4.351 1.00 99.42 269 GLU A O 1
ATOM 1585 N N . ASP A 1 212 ? -9.596 100.447 5.405 1.00 99.27 270 ASP A N 1
ATOM 1586 C CA . ASP A 1 212 ? -8.920 99.303 6.035 1.00 99.28 270 ASP A CA 1
ATOM 1587 C C . ASP A 1 212 ? -8.976 98.047 5.173 1.00 99.25 270 ASP A C 1
ATOM 1588 O O . ASP A 1 212 ? -8.171 97.133 5.354 1.00 99.17 270 ASP A O 1
ATOM 1593 N N . ALA A 1 213 ? -9.937 97.998 4.256 1.00 99.25 271 ALA A N 1
ATOM 1594 C CA . ALA A 1 213 ? -10.078 96.868 3.337 1.00 99.17 271 ALA A CA 1
ATOM 1595 C C . ALA A 1 213 ? -9.134 96.980 2.140 1.00 99.11 271 ALA A C 1
ATOM 1596 O O . ALA A 1 213 ? -8.524 95.988 1.729 1.00 99.04 271 ALA A O 1
ATOM 1598 N N . LYS A 1 214 ? -9.018 98.186 1.581 1.00 99.00 272 LYS A N 1
ATOM 1599 C CA . LYS A 1 214 ? -8.248 98.378 0.345 1.00 98.79 272 LYS A CA 1
ATOM 1600 C C . LYS A 1 214 ? -6.750 98.167 0.523 1.00 98.54 272 LYS A C 1
ATOM 1601 O O . LYS A 1 214 ? -6.047 97.950 -0.461 1.00 98.66 272 LYS A O 1
ATOM 1607 N N . LYS A 1 215 ? -6.272 98.205 1.769 1.00 98.17 273 LYS A N 1
ATOM 1608 C CA . LYS A 1 215 ? -4.860 97.943 2.077 1.00 97.81 273 LYS A CA 1
ATOM 1609 C C . LYS A 1 215 ? -4.632 96.484 2.497 1.00 97.40 273 LYS A C 1
ATOM 1610 O O . LYS A 1 215 ? -3.916 96.210 3.458 1.00 97.27 273 LYS A O 1
ATOM 1616 N N . ILE A 1 216 ? -5.248 95.557 1.767 1.00 96.94 274 ILE A N 1
ATOM 1617 C CA . ILE A 1 216 ? -5.151 94.129 2.058 1.00 96.47 274 ILE A CA 1
ATOM 1618 C C . ILE A 1 216 ? -4.661 93.410 0.817 1.00 96.06 274 ILE A C 1
ATOM 1619 O O . ILE A 1 216 ? -5.089 93.725 -0.294 1.00 96.02 274 ILE A O 1
ATOM 1624 N N . ASP A 1 217 ? -3.770 92.441 1.011 1.00 95.61 275 ASP A N 1
ATOM 1625 C CA . ASP A 1 217 ? -3.231 91.659 -0.099 1.00 95.23 275 ASP A CA 1
ATOM 1626 C C . ASP A 1 217 ? -4.268 90.627 -0.518 1.00 94.72 275 ASP A C 1
ATOM 1627 O O . ASP A 1 217 ? -4.732 89.832 0.302 1.00 94.64 275 ASP A O 1
ATOM 1632 N N . LEU A 1 218 ? -4.636 90.658 -1.797 1.00 94.12 276 LEU A N 1
ATOM 1633 C CA . LEU A 1 218 ? -5.632 89.733 -2.337 1.00 93.67 276 LEU A CA 1
ATOM 1634 C C . LEU A 1 218 ? -5.092 88.311 -2.291 1.00 93.17 276 LEU A C 1
ATOM 1635 O O . LEU A 1 218 ? -5.816 87.379 -1.940 1.00 93.10 276 LEU A O 1
ATOM 1640 N N . LYS A 1 219 ? -3.805 88.158 -2.606 1.00 92.64 277 LYS A N 1
ATOM 1641 C CA . LYS A 1 219 ? -3.128 86.858 -2.509 1.00 92.30 277 LYS A CA 1
ATOM 1642 C C . LYS A 1 219 ? -3.063 86.319 -1.068 1.00 91.84 277 LYS A C 1
ATOM 1643 O O . LYS A 1 219 ? -2.507 85.247 -0.842 1.00 91.54 277 LYS A O 1
ATOM 1649 N N . ALA A 1 220 ? -3.617 87.071 -0.112 1.00 91.47 278 ALA A N 1
ATOM 1650 C CA . ALA A 1 220 ? -3.706 86.685 1.306 1.00 91.07 278 ALA A CA 1
ATOM 1651 C C . ALA A 1 220 ? -3.723 85.169 1.547 1.00 90.56 278 ALA A C 1
ATOM 1652 O O . ALA A 1 220 ? -2.695 84.584 1.864 1.00 90.35 278 ALA A O 1
ATOM 1654 N N . ASN A 1 221 ? -4.890 84.539 1.412 1.00 90.09 279 ASN A N 1
ATOM 1655 C CA . ASN A 1 221 ? -4.973 83.079 1.467 1.00 89.60 279 ASN A CA 1
ATOM 1656 C C . ASN A 1 221 ? -5.347 82.535 0.095 1.00 89.17 279 ASN A C 1
ATOM 1657 O O . ASN A 1 221 ? -6.244 81.709 -0.030 1.00 89.14 279 ASN A O 1
ATOM 1662 N N . LEU A 1 222 ? -4.651 83.002 -0.937 1.00 88.69 280 LEU A N 1
ATOM 1663 C CA . LEU A 1 222 ? -4.847 82.469 -2.277 1.00 88.38 280 LEU A CA 1
ATOM 1664 C C . LEU A 1 222 ? -4.164 81.123 -2.351 1.00 88.49 280 LEU A C 1
ATOM 1665 O O . LEU A 1 222 ? -2.964 81.026 -2.093 1.00 88.45 280 LEU A O 1
ATOM 1670 N N . VAL A 1 223 ? -4.918 80.089 -2.711 1.00 88.84 281 VAL A N 1
ATOM 1671 C CA . VAL A 1 223 ? -4.336 78.762 -2.893 1.00 89.18 281 VAL A CA 1
ATOM 1672 C C . VAL A 1 223 ? -3.503 78.743 -4.177 1.00 89.51 281 VAL A C 1
ATOM 1673 O O . VAL A 1 223 ? -4.001 79.100 -5.248 1.00 89.62 281 VAL A O 1
ATOM 1677 N N . ASN A 1 224 ? -2.236 78.341 -4.059 1.00 89.82 282 ASN A N 1
ATOM 1678 C CA . ASN A 1 224 ? -1.310 78.337 -5.200 1.00 89.98 282 ASN A CA 1
ATOM 1679 C C . ASN A 1 224 ? -1.544 77.157 -6.138 1.00 90.00 282 ASN A C 1
ATOM 1680 O O . ASN A 1 224 ? -1.831 76.039 -5.692 1.00 89.84 282 ASN A O 1
ATOM 1685 N N . ARG A 1 225 ? -1.402 77.419 -7.438 1.00 90.04 283 ARG A N 1
ATOM 1686 C CA . ARG A 1 225 ? -1.714 76.434 -8.466 1.00 90.08 283 ARG A CA 1
ATOM 1687 C C . ARG A 1 225 ? -0.993 76.673 -9.789 1.00 90.13 283 ARG A C 1
ATOM 1688 O O . ARG A 1 225 ? -0.381 77.726 -10.012 1.00 90.08 283 ARG A O 1
ATOM 1696 N N . THR A 1 226 ? -1.093 75.662 -10.653 1.00 90.20 284 THR A N 1
ATOM 1697 C CA . THR A 1 226 ? -0.515 75.669 -11.992 1.00 90.15 284 THR A CA 1
ATOM 1698 C C . THR A 1 226 ? -1.604 75.341 -13.026 1.00 90.12 284 THR A C 1
ATOM 1699 O O . THR A 1 226 ? -2.587 74.669 -12.697 1.00 90.04 284 THR A O 1
ATOM 1703 N N . PRO A 1 227 ? -1.430 75.821 -14.276 1.00 90.06 285 PRO A N 1
ATOM 1704 C CA . PRO A 1 227 ? -2.358 75.629 -15.402 1.00 90.03 285 PRO A CA 1
ATOM 1705 C C . PRO A 1 227 ? -3.055 74.262 -15.529 1.00 89.95 285 PRO A C 1
ATOM 1706 O O . PRO A 1 227 ? -4.287 74.213 -15.551 1.00 89.88 285 PRO A O 1
ATOM 1710 N N . GLU A 1 228 ? -2.290 73.174 -15.616 1.00 89.88 286 GLU A N 1
ATOM 1711 C CA . GLU A 1 228 ? -2.872 71.855 -15.914 1.00 89.96 286 GLU A CA 1
ATOM 1712 C C . GLU A 1 228 ? -3.694 71.235 -14.778 1.00 89.89 286 GLU A C 1
ATOM 1713 O O . GLU A 1 228 ? -4.443 70.278 -15.003 1.00 89.78 286 GLU A O 1
ATOM 1719 N N . GLU A 1 229 ? -3.551 71.772 -13.569 1.00 89.79 287 GLU A N 1
ATOM 1720 C CA . GLU A 1 229 ? -4.435 71.412 -12.455 1.00 89.61 287 GLU A CA 1
ATOM 1721 C C . GLU A 1 229 ? -5.807 72.085 -12.623 1.00 89.15 287 GLU A C 1
ATOM 1722 O O . GLU A 1 229 ? -6.832 71.513 -12.239 1.00 89.23 287 GLU A O 1
ATOM 1728 N N . ARG A 1 230 ? -5.809 73.287 -13.214 1.00 88.42 288 ARG A N 1
ATOM 1729 C CA . ARG A 1 230 ? -7.018 74.109 -13.396 1.00 87.81 288 ARG A CA 1
ATOM 1730 C C . ARG A 1 230 ? -7.839 73.779 -14.658 1.00 86.94 288 ARG A C 1
ATOM 1731 O O . ARG A 1 230 ? -8.955 74.273 -14.829 1.00 87.01 288 ARG A O 1
ATOM 1739 N N . GLN A 1 231 ? -7.270 72.972 -15.548 1.00 85.82 289 GLN A N 1
ATOM 1740 C CA . GLN A 1 231 ? -8.019 72.367 -16.645 1.00 84.67 289 GLN A CA 1
ATOM 1741 C C . GLN A 1 231 ? -8.227 70.878 -16.370 1.00 83.64 289 GLN A C 1
ATOM 1742 O O . GLN A 1 231 ? -8.816 70.169 -17.192 1.00 83.79 289 GLN A O 1
ATOM 1748 N N . ASN A 1 232 ? -7.729 70.408 -15.220 1.00 82.29 290 ASN A N 1
ATOM 1749 C CA . ASN A 1 232 ? -8.034 69.061 -14.707 1.00 81.17 290 ASN A CA 1
ATOM 1750 C C . ASN A 1 232 ? -9.309 69.085 -13.865 1.00 79.53 290 ASN A C 1
ATOM 1751 O O . ASN A 1 232 ? -9.278 69.147 -12.630 1.00 79.34 290 ASN A O 1
ATOM 1756 N N . ILE A 1 233 ? -10.425 69.093 -14.582 1.00 77.63 291 ILE A N 1
ATOM 1757 C CA . ILE A 1 233 ? -11.727 68.679 -14.072 1.00 76.11 291 ILE A CA 1
ATOM 1758 C C . ILE A 1 233 ? -11.658 67.164 -13.729 1.00 74.09 291 ILE A C 1
ATOM 1759 O O . ILE A 1 233 ? -11.937 66.318 -14.592 1.00 73.98 291 ILE A O 1
ATOM 1764 N N . ASP A 1 234 ? -11.269 66.823 -12.493 1.00 71.38 292 ASP A N 1
ATOM 1765 C CA . ASP A 1 234 ? -11.046 65.406 -12.120 1.00 69.29 292 ASP A CA 1
ATOM 1766 C C . ASP A 1 234 ? -12.347 64.662 -11.783 1.00 67.54 292 ASP A C 1
ATOM 1767 O O . ASP A 1 234 ? -12.822 64.686 -10.642 1.00 67.42 292 ASP A O 1
ATOM 1772 N N . THR A 1 235 ? -12.884 63.964 -12.780 1.00 65.19 293 THR A N 1
ATOM 1773 C CA . THR A 1 235 ? -14.181 63.317 -12.665 1.00 63.51 293 THR A CA 1
ATOM 1774 C C . THR A 1 235 ? -14.125 61.878 -12.137 1.00 61.85 293 THR A C 1
ATOM 1775 O O . THR A 1 235 ? -15.071 61.119 -12.334 1.00 62.03 293 THR A O 1
ATOM 1779 N N . ASN A 1 236 ? -13.031 61.488 -11.488 1.00 59.78 294 ASN A N 1
ATOM 1780 C CA . ASN A 1 236 ? -12.907 60.133 -10.955 1.00 58.08 294 ASN A CA 1
ATOM 1781 C C . ASN A 1 236 ? -12.296 60.128 -9.566 1.00 56.60 294 ASN A C 1
ATOM 1782 O O . ASN A 1 236 ? -11.248 59.543 -9.349 1.00 56.93 294 ASN A O 1
ATOM 1787 N N . GLN A 1 237 ? -12.967 60.771 -8.622 1.00 54.69 295 GLN A N 1
ATOM 1788 C CA . GLN A 1 237 ? -12.447 60.898 -7.261 1.00 53.34 295 GLN A CA 1
ATOM 1789 C C . GLN A 1 237 ? -13.059 59.898 -6.264 1.00 51.59 295 GLN A C 1
ATOM 1790 O O . GLN A 1 237 ? -14.212 59.466 -6.399 1.00 51.21 295 GLN A O 1
ATOM 1796 N N . ASP A 1 238 ? -12.268 59.542 -5.257 1.00 49.69 296 ASP A N 1
ATOM 1797 C CA . ASP A 1 238 ? -12.623 58.479 -4.304 1.00 48.20 296 ASP A CA 1
ATOM 1798 C C . ASP A 1 238 ? -13.058 57.297 -5.133 1.00 46.35 296 ASP A C 1
ATOM 1799 O O . ASP A 1 238 ? -14.046 56.626 -4.857 1.00 46.21 296 ASP A O 1
ATOM 1804 N N . SER A 1 239 ? -12.288 57.047 -6.177 1.00 44.94 297 SER A N 1
ATOM 1805 C CA . SER A 1 239 ? -12.740 56.145 -7.239 1.00 43.00 297 SER A CA 1
ATOM 1806 C C . SER A 1 239 ? -12.961 54.775 -6.636 1.00 41.63 297 SER A C 1
ATOM 1807 O O . SER A 1 239 ? -13.486 53.894 -7.327 1.00 40.24 297 SER A O 1
ATOM 1810 N N . GLU A 1 240 ? -12.606 54.616 -5.340 1.00 39.43 298 GLU A N 1
ATOM 1811 C CA . GLU A 1 240 ? -12.887 53.368 -4.681 1.00 38.59 298 GLU A CA 1
ATOM 1812 C C . GLU A 1 240 ? -14.387 53.148 -4.568 1.00 37.75 298 GLU A C 1
ATOM 1813 O O . GLU A 1 240 ? -14.831 52.012 -4.506 1.00 37.78 298 GLU A O 1
ATOM 1819 N N . TYR A 1 241 ? -15.185 54.206 -4.590 1.00 37.43 299 TYR A N 1
ATOM 1820 C CA . TYR A 1 241 ? -16.626 54.036 -4.316 1.00 37.70 299 TYR A CA 1
ATOM 1821 C C . TYR A 1 241 ? -17.460 53.766 -5.524 1.00 37.45 299 TYR A C 1
ATOM 1822 O O . TYR A 1 241 ? -18.618 53.331 -5.397 1.00 35.59 299 TYR A O 1
ATOM 1831 N N . ASN A 1 242 ? -16.838 54.021 -6.685 1.00 38.16 300 ASN A N 1
ATOM 1832 C CA . ASN A 1 242 ? -17.443 53.881 -7.984 1.00 37.45 300 ASN A CA 1
ATOM 1833 C C . ASN A 1 242 ? -18.373 52.692 -8.038 1.00 36.62 300 ASN A C 1
ATOM 1834 O O . ASN A 1 242 ? -19.543 52.883 -8.308 1.00 37.10 300 ASN A O 1
ATOM 1839 N N . SER A 1 243 ? -17.898 51.475 -7.755 1.00 35.27 301 SER A N 1
ATOM 1840 C CA . SER A 1 243 ? -18.800 50.310 -7.799 1.00 34.14 301 SER A CA 1
ATOM 1841 C C . SER A 1 243 ? -19.898 50.265 -6.712 1.00 34.71 301 SER A C 1
ATOM 1842 O O . SER A 1 243 ? -21.014 49.802 -7.074 1.00 33.88 301 SER A O 1
ATOM 1845 N N . TYR A 1 244 ? -19.614 50.669 -5.412 1.00 34.63 302 TYR A N 1
ATOM 1846 C CA . TYR A 1 244 ? -20.644 50.613 -4.298 1.00 33.89 302 TYR A CA 1
ATOM 1847 C C . TYR A 1 244 ? -21.700 51.585 -4.696 1.00 33.98 302 TYR A C 1
ATOM 1848 O O . TYR A 1 244 ? -22.876 51.384 -4.401 1.00 32.01 302 TYR A O 1
ATOM 1857 N N . VAL A 1 245 ? -21.270 52.634 -5.406 1.00 35.32 303 VAL A N 1
ATOM 1858 C CA . VAL A 1 245 ? -22.207 53.646 -5.989 1.00 36.55 303 VAL A CA 1
ATOM 1859 C C . VAL A 1 245 ? -23.099 53.109 -7.075 1.00 37.25 303 VAL A C 1
ATOM 1860 O O . VAL A 1 245 ? -24.287 53.408 -7.116 1.00 37.51 303 VAL A O 1
ATOM 1864 N N . ASN A 1 246 ? -22.544 52.329 -7.963 1.00 38.65 304 ASN A N 1
ATOM 1865 C CA . ASN A 1 246 ? -23.352 51.883 -9.127 1.00 40.52 304 ASN A CA 1
ATOM 1866 C C . ASN A 1 246 ? -24.411 50.884 -8.630 1.00 41.29 304 ASN A C 1
ATOM 1867 O O . ASN A 1 246 ? -25.482 50.711 -9.233 1.00 41.09 304 ASN A O 1
ATOM 1872 N N . PHE A 1 247 ? -24.115 50.260 -7.492 1.00 41.92 305 PHE A N 1
ATOM 1873 C CA . PHE A 1 247 ? -25.129 49.426 -6.845 1.00 42.85 305 PHE A CA 1
ATOM 1874 C C . PHE A 1 247 ? -26.263 50.265 -6.186 1.00 42.69 305 PHE A C 1
ATOM 1875 O O . PHE A 1 247 ? -27.443 49.876 -6.174 1.00 41.83 305 PHE A O 1
ATOM 1883 N N . VAL A 1 248 ? -25.907 51.422 -5.649 1.00 42.69 306 VAL A N 1
ATOM 1884 C CA . VAL A 1 248 ? -26.922 52.292 -5.054 1.00 42.78 306 VAL A CA 1
ATOM 1885 C C . VAL A 1 248 ? -27.872 52.678 -6.195 1.00 42.58 306 VAL A C 1
ATOM 1886 O O . VAL A 1 248 ? -29.057 52.391 -6.129 1.00 40.82 306 VAL A O 1
ATOM 1890 N N . LYS A 1 249 ? -27.312 53.252 -7.266 1.00 44.27 307 LYS A N 1
ATOM 1891 C CA . LYS A 1 249 ? -28.082 53.630 -8.512 1.00 44.59 307 LYS A CA 1
ATOM 1892 C C . LYS A 1 249 ? -29.086 52.579 -8.956 1.00 45.83 307 LYS A C 1
ATOM 1893 O O . LYS A 1 249 ? -30.218 52.899 -9.274 1.00 45.07 307 LYS A O 1
ATOM 1899 N N . SER A 1 250 ? -28.692 51.318 -8.917 1.00 48.21 308 SER A N 1
ATOM 1900 C CA . SER A 1 250 ? -29.600 50.241 -9.305 1.00 50.69 308 SER A CA 1
ATOM 1901 C C . SER A 1 250 ? -30.767 50.095 -8.322 1.00 52.39 308 SER A C 1
ATOM 1902 O O . SER A 1 250 ? -31.925 50.133 -8.699 1.00 52.58 308 SER A O 1
ATOM 1905 N N . GLU A 1 251 ? -30.440 49.946 -7.048 1.00 54.87 309 GLU A N 1
ATOM 1906 C CA . GLU A 1 251 ? -31.434 49.711 -6.017 1.00 56.73 309 GLU A CA 1
ATOM 1907 C C . GLU A 1 251 ? -32.333 50.917 -5.765 1.00 58.09 309 GLU A C 1
ATOM 1908 O O . GLU A 1 251 ? -33.485 50.762 -5.379 1.00 58.18 309 GLU A O 1
ATOM 1914 N N . LEU A 1 252 ? -31.804 52.114 -5.989 1.00 60.05 310 LEU A N 1
ATOM 1915 C CA . LEU A 1 252 ? -32.579 53.345 -5.830 1.00 61.93 310 LEU A CA 1
ATOM 1916 C C . LEU A 1 252 ? -33.918 53.265 -6.552 1.00 64.50 310 LEU A C 1
ATOM 1917 O O . LEU A 1 252 ? -34.964 53.612 -6.006 1.00 63.97 310 LEU A O 1
ATOM 1930 N N . ASN A 1 254 ? -35.481 50.546 -8.037 1.00 72.89 312 ASN A N 1
ATOM 1931 C CA . ASN A 1 254 ? -36.357 49.418 -7.662 1.00 73.88 312 ASN A CA 1
ATOM 1932 C C . ASN A 1 254 ? -37.041 49.659 -6.298 1.00 74.38 312 ASN A C 1
ATOM 1933 O O . ASN A 1 254 ? -36.721 48.999 -5.308 1.00 74.74 312 ASN A O 1
ATOM 1938 N N . ASN A 1 255 ? -37.957 50.623 -6.251 1.00 74.85 313 ASN A N 1
ATOM 1939 C CA . ASN A 1 255 ? -38.807 50.851 -5.084 1.00 75.39 313 ASN A CA 1
ATOM 1940 C C . ASN A 1 255 ? -40.003 51.691 -5.520 1.00 76.36 313 ASN A C 1
ATOM 1941 O O . ASN A 1 255 ? -39.851 52.626 -6.312 1.00 76.27 313 ASN A O 1
ATOM 1946 N N . LYS A 1 256 ? -41.187 51.335 -5.010 1.00 77.47 314 LYS A N 1
ATOM 1947 C CA . LYS A 1 256 ? -42.440 52.077 -5.248 1.00 78.16 314 LYS A CA 1
ATOM 1948 C C . LYS A 1 256 ? -42.233 53.563 -5.549 1.00 78.51 314 LYS A C 1
ATOM 1949 O O . LYS A 1 256 ? -42.536 54.022 -6.655 1.00 78.50 314 LYS A O 1
ATOM 1955 N N . ALA A 1 257 ? -41.715 54.296 -4.558 1.00 78.86 315 ALA A N 1
ATOM 1956 C CA . ALA A 1 257 ? -41.731 55.765 -4.567 1.00 78.94 315 ALA A CA 1
ATOM 1957 C C . ALA A 1 257 ? -41.117 56.353 -5.828 1.00 79.04 315 ALA A C 1
ATOM 1958 O O . ALA A 1 257 ? -41.492 57.446 -6.233 1.00 78.87 315 ALA A O 1
ATOM 1960 N N . PHE A 1 258 ? -40.184 55.621 -6.437 1.00 79.47 316 PHE A N 1
ATOM 1961 C CA . PHE A 1 258 ? -39.556 56.021 -7.702 1.00 80.15 316 PHE A CA 1
ATOM 1962 C C . PHE A 1 258 ? -40.062 55.153 -8.886 1.00 80.64 316 PHE A C 1
ATOM 1963 O O . PHE A 1 258 ? -41.277 55.103 -9.122 1.00 80.83 316 PHE A O 1
ATOM 1971 N N . LYS A 1 259 ? -39.159 54.495 -9.626 1.00 81.25 317 LYS A N 1
ATOM 1972 C CA . LYS A 1 259 ? -39.495 53.658 -10.810 1.00 81.69 317 LYS A CA 1
ATOM 1973 C C . LYS A 1 259 ? -40.380 54.341 -11.881 1.00 81.89 317 LYS A C 1
ATOM 1974 O O . LYS A 1 259 ? -40.010 54.409 -13.061 1.00 81.93 317 LYS A O 1
ATOM 1980 N N . ASP A 1 260 ? -41.557 54.809 -11.466 1.00 81.78 318 ASP A N 1
ATOM 1981 C CA . ASP A 1 260 ? -42.355 55.737 -12.264 1.00 81.60 318 ASP A CA 1
ATOM 1982 C C . ASP A 1 260 ? -41.473 56.885 -12.802 1.00 80.91 318 ASP A C 1
ATOM 1983 O O . ASP A 1 260 ? -41.829 57.549 -13.783 1.00 81.04 318 ASP A O 1
ATOM 1988 N N . GLU A 1 261 ? -40.326 57.109 -12.156 1.00 79.98 319 GLU A N 1
ATOM 1989 C CA . GLU A 1 261 ? -39.507 58.285 -12.404 1.00 79.41 319 GLU A CA 1
ATOM 1990 C C . GLU A 1 261 ? -38.242 58.016 -13.222 1.00 78.74 319 GLU A C 1
ATOM 1991 O O . GLU A 1 261 ? -37.926 56.879 -13.586 1.00 78.86 319 GLU A O 1
ATOM 1997 N N . ASN A 1 262 ? -37.541 59.103 -13.519 1.00 77.80 320 ASN A N 1
ATOM 1998 C CA . ASN A 1 262 ? -36.358 59.100 -14.356 1.00 77.13 320 ASN A CA 1
ATOM 1999 C C . ASN A 1 262 ? -35.104 59.201 -13.496 1.00 76.33 320 ASN A C 1
ATOM 2000 O O . ASN A 1 262 ? -34.835 60.255 -12.923 1.00 76.39 320 ASN A O 1
ATOM 2005 N N . LEU A 1 263 ? -34.339 58.117 -13.406 1.00 75.32 321 LEU A N 1
ATOM 2006 C CA . LEU A 1 263 ? -33.080 58.118 -12.645 1.00 74.95 321 LEU A CA 1
ATOM 2007 C C . LEU A 1 263 ? -32.314 59.447 -12.767 1.00 74.55 321 LEU A C 1
ATOM 2008 O O . LEU A 1 263 ? -32.088 60.143 -11.762 1.00 74.56 321 LEU A O 1
ATOM 2013 N N . GLY A 1 264 ? -31.941 59.796 -14.002 1.00 73.98 322 GLY A N 1
ATOM 2014 C CA . GLY A 1 264 ? -31.159 61.007 -14.292 1.00 73.40 322 GLY A CA 1
ATOM 2015 C C . GLY A 1 264 ? -31.645 62.244 -13.562 1.00 72.82 322 GLY A C 1
ATOM 2016 O O . GLY A 1 264 ? -30.851 63.133 -13.250 1.00 72.83 322 GLY A O 1
ATOM 2017 N N . ASN A 1 265 ? -32.951 62.293 -13.295 1.00 72.12 323 ASN A N 1
ATOM 2018 C CA . ASN A 1 265 ? -33.558 63.381 -12.544 1.00 71.64 323 ASN A CA 1
ATOM 2019 C C . ASN A 1 265 ? -33.420 63.261 -11.039 1.00 70.90 323 ASN A C 1
ATOM 2020 O O . ASN A 1 265 ? -33.007 64.225 -10.396 1.00 70.53 323 ASN A O 1
ATOM 2025 N N . VAL A 1 266 ? -33.771 62.096 -10.491 1.00 70.22 324 VAL A N 1
ATOM 2026 C CA . VAL A 1 266 ? -33.757 61.898 -9.031 1.00 69.89 324 VAL A CA 1
ATOM 2027 C C . VAL A 1 266 ? -32.379 62.153 -8.431 1.00 69.38 324 VAL A C 1
ATOM 2028 O O . VAL A 1 266 ? -32.270 62.723 -7.348 1.00 69.03 324 VAL A O 1
ATOM 2032 N N . LEU A 1 267 ? -31.335 61.762 -9.157 1.00 68.71 325 LEU A N 1
ATOM 2033 C CA . LEU A 1 267 ? -29.963 61.955 -8.687 1.00 68.14 325 LEU A CA 1
ATOM 2034 C C . LEU A 1 267 ? -29.557 63.429 -8.615 1.00 67.42 325 LEU A C 1
ATOM 2035 O O . LEU A 1 267 ? -28.531 63.761 -8.007 1.00 67.65 325 LEU A O 1
ATOM 2040 N N . GLN A 1 268 ? -30.335 64.297 -9.263 1.00 66.36 326 GLN A N 1
ATOM 2041 C CA . GLN A 1 268 ? -30.142 65.746 -9.168 1.00 65.15 326 GLN A CA 1
ATOM 2042 C C . GLN A 1 268 ? -31.284 66.460 -8.406 1.00 63.48 326 GLN A C 1
ATOM 2043 O O . GLN A 1 268 ? -31.362 67.687 -8.410 1.00 63.52 326 GLN A O 1
ATOM 2049 N N . SER A 1 269 ? -32.137 65.701 -7.721 1.00 61.40 327 SER A N 1
ATOM 2050 C CA . SER A 1 269 ? -33.272 66.275 -6.998 1.00 59.98 327 SER A CA 1
ATOM 2051 C C . SER A 1 269 ? -33.066 66.316 -5.468 1.00 58.61 327 SER A C 1
ATOM 2052 O O . SER A 1 269 ? -34.030 66.401 -4.703 1.00 58.19 327 SER A O 1
ATOM 2055 N N . GLY A 1 270 ? -31.810 66.233 -5.036 1.00 56.86 328 GLY A N 1
ATOM 2056 C CA . GLY A 1 270 ? -31.441 66.560 -3.659 1.00 55.64 328 GLY A CA 1
ATOM 2057 C C . GLY A 1 270 ? -31.624 65.457 -2.647 1.00 53.94 328 GLY A C 1
ATOM 2058 O O . GLY A 1 270 ? -31.716 65.726 -1.459 1.00 53.44 328 GLY A O 1
ATOM 2059 N N . ILE A 1 271 ? -31.638 64.214 -3.121 1.00 52.34 329 ILE A N 1
ATOM 2060 C CA . ILE A 1 271 ? -31.960 63.076 -2.263 1.00 50.46 329 ILE A CA 1
ATOM 2061 C C . ILE A 1 271 ? -30.762 62.723 -1.374 1.00 49.04 329 ILE A C 1
ATOM 2062 O O . ILE A 1 271 ? -29.667 63.221 -1.586 1.00 49.30 329 ILE A O 1
ATOM 2067 N N . LYS A 1 272 ? -30.976 61.897 -0.360 1.00 47.24 330 LYS A N 1
ATOM 2068 C CA . LYS A 1 272 ? -29.913 61.547 0.569 1.00 45.81 330 LYS A CA 1
ATOM 2069 C C . LYS A 1 272 ? -29.960 60.066 0.881 1.00 44.49 330 LYS A C 1
ATOM 2070 O O . LYS A 1 272 ? -30.805 59.600 1.644 1.00 44.28 330 LYS A O 1
ATOM 2076 N N . ILE A 1 273 ? -29.026 59.329 0.296 1.00 42.75 331 ILE A N 1
ATOM 2077 C CA . ILE A 1 273 ? -29.019 57.885 0.435 1.00 40.94 331 ILE A CA 1
ATOM 2078 C C . ILE A 1 273 ? -28.184 57.422 1.642 1.00 39.70 331 ILE A C 1
ATOM 2079 O O . ILE A 1 273 ? -27.066 57.875 1.880 1.00 39.32 331 ILE A O 1
ATOM 2084 N N . TYR A 1 274 ? -28.730 56.492 2.396 1.00 37.68 332 TYR A N 1
ATOM 2085 C CA . TYR A 1 274 ? -27.974 55.960 3.466 1.00 37.06 332 TYR A CA 1
ATOM 2086 C C . TYR A 1 274 ? -27.799 54.510 3.152 1.00 36.15 332 TYR A C 1
ATOM 2087 O O . TYR A 1 274 ? -28.794 53.805 2.994 1.00 34.58 332 TYR A O 1
ATOM 2096 N N . THR A 1 275 ? -26.537 54.082 3.068 1.00 35.99 333 THR A N 1
ATOM 2097 C CA . THR A 1 275 ? -26.219 52.699 2.831 1.00 37.14 333 THR A CA 1
ATOM 2098 C C . THR A 1 275 ? -25.656 51.856 4.002 1.00 39.24 333 THR A C 1
ATOM 2099 O O . THR A 1 275 ? -25.273 52.343 5.102 1.00 39.23 333 THR A O 1
ATOM 2103 N N . ASN A 1 276 ? -25.580 50.558 3.720 1.00 40.83 334 ASN A N 1
ATOM 2104 C CA . ASN A 1 276 ? -24.881 49.606 4.556 1.00 41.65 334 ASN A CA 1
ATOM 2105 C C . ASN A 1 276 ? -23.404 49.534 4.216 1.00 42.96 334 ASN A C 1
ATOM 2106 O O . ASN A 1 276 ? -22.670 48.752 4.832 1.00 42.73 334 ASN A O 1
ATOM 2119 N N . ASP A 1 278 ? -19.605 49.970 4.397 1.00 43.30 336 ASP A N 1
ATOM 2120 C CA . ASP A 1 278 ? -18.576 50.384 5.294 1.00 42.78 336 ASP A CA 1
ATOM 2121 C C . ASP A 1 278 ? -17.300 50.741 4.509 1.00 42.92 336 ASP A C 1
ATOM 2122 O O . ASP A 1 278 ? -16.538 49.873 4.094 1.00 40.96 336 ASP A O 1
ATOM 2127 N N . LYS A 1 279 ? -17.108 52.053 4.367 1.00 44.13 337 LYS A N 1
ATOM 2128 C CA . LYS A 1 279 ? -15.887 52.700 3.862 1.00 45.67 337 LYS A CA 1
ATOM 2129 C C . LYS A 1 279 ? -14.614 51.901 3.839 1.00 46.47 337 LYS A C 1
ATOM 2130 O O . LYS A 1 279 ? -13.931 51.806 2.814 1.00 47.68 337 LYS A O 1
ATOM 2136 N N . ASP A 1 280 ? -14.238 51.407 5.000 1.00 47.34 338 ASP A N 1
ATOM 2137 C CA . ASP A 1 280 ? -12.932 50.798 5.126 1.00 47.61 338 ASP A CA 1
ATOM 2138 C C . ASP A 1 280 ? -12.913 49.426 4.460 1.00 47.52 338 ASP A C 1
ATOM 2139 O O . ASP A 1 280 ? -11.985 49.133 3.707 1.00 47.85 338 ASP A O 1
ATOM 2144 N N . VAL A 1 281 ? -13.970 48.636 4.624 1.00 47.21 339 VAL A N 1
ATOM 2145 C CA . VAL A 1 281 ? -14.047 47.404 3.862 1.00 47.12 339 VAL A CA 1
ATOM 2146 C C . VAL A 1 281 ? -13.901 47.749 2.374 1.00 47.76 339 VAL A C 1
ATOM 2147 O O . VAL A 1 281 ? -13.142 47.089 1.664 1.00 47.95 339 VAL A O 1
ATOM 2151 N N . GLN A 1 282 ? -14.573 48.823 1.942 1.00 48.17 340 GLN A N 1
ATOM 2152 C CA . GLN A 1 282 ? -14.685 49.171 0.544 1.00 48.31 340 GLN A CA 1
ATOM 2153 C C . GLN A 1 282 ? -13.357 49.633 -0.025 1.00 48.79 340 GLN A C 1
ATOM 2154 O O . GLN A 1 282 ? -12.979 49.195 -1.131 1.00 48.64 340 GLN A O 1
ATOM 2160 N N . LYS A 1 283 ? -12.675 50.522 0.700 1.00 48.92 341 LYS A N 1
ATOM 2161 C CA . LYS A 1 283 ? -11.348 50.980 0.276 1.00 49.53 341 LYS A CA 1
ATOM 2162 C C . LYS A 1 283 ? -10.453 49.773 0.142 1.00 49.20 341 LYS A C 1
ATOM 2163 O O . LYS A 1 283 ? -9.985 49.456 -0.963 1.00 49.43 341 LYS A O 1
ATOM 2169 N N . THR A 1 284 ? -10.256 49.076 1.259 1.00 48.56 342 THR A N 1
ATOM 2170 C CA . THR A 1 284 ? -9.483 47.844 1.262 1.00 48.06 342 THR A CA 1
ATOM 2171 C C . THR A 1 284 ? -9.726 47.004 0.004 1.00 47.47 342 THR A C 1
ATOM 2172 O O . THR A 1 284 ? -8.780 46.589 -0.639 1.00 47.25 342 THR A O 1
ATOM 2176 N N . LEU A 1 285 ? -10.986 46.790 -0.346 1.00 46.93 343 LEU A N 1
ATOM 2177 C CA . LEU A 1 285 ? -11.349 45.872 -1.408 1.00 46.87 343 LEU A CA 1
ATOM 2178 C C . LEU A 1 285 ? -10.935 46.359 -2.805 1.00 47.46 343 LEU A C 1
ATOM 2179 O O . LEU A 1 285 ? -10.321 45.620 -3.576 1.00 47.70 343 LEU A O 1
ATOM 2184 N N . GLN A 1 286 ? -11.276 47.596 -3.138 1.00 47.73 344 GLN A N 1
ATOM 2185 C CA . GLN A 1 286 ? -10.890 48.154 -4.433 1.00 47.89 344 GLN A CA 1
ATOM 2186 C C . GLN A 1 286 ? -9.359 48.413 -4.486 1.00 48.26 344 GLN A C 1
ATOM 2187 O O . GLN A 1 286 ? -8.709 48.224 -5.505 1.00 48.03 344 GLN A O 1
ATOM 2193 N N . ASN A 1 287 ? -8.777 48.815 -3.365 1.00 48.88 345 ASN A N 1
ATOM 2194 C CA . ASN A 1 287 ? -7.318 48.929 -3.277 1.00 48.92 345 ASN A CA 1
ATOM 2195 C C . ASN A 1 287 ? -6.627 47.603 -3.647 1.00 48.74 345 ASN A C 1
ATOM 2196 O O . ASN A 1 287 ? -5.603 47.593 -4.302 1.00 48.65 345 ASN A O 1
ATOM 2201 N N . ASP A 1 288 ? -7.197 46.490 -3.221 1.00 48.77 346 ASP A N 1
ATOM 2202 C CA . ASP A 1 288 ? -6.551 45.199 -3.373 1.00 48.95 346 ASP A CA 1
ATOM 2203 C C . ASP A 1 288 ? -6.822 44.645 -4.771 1.00 49.38 346 ASP A C 1
ATOM 2204 O O . ASP A 1 288 ? -5.960 44.009 -5.397 1.00 49.82 346 ASP A O 1
ATOM 2209 N N . VAL A 1 289 ? -8.022 44.903 -5.273 1.00 49.30 347 VAL A N 1
ATOM 2210 C CA . VAL A 1 289 ? -8.332 44.619 -6.655 1.00 48.57 347 VAL A CA 1
ATOM 2211 C C . VAL A 1 289 ? -7.378 45.426 -7.561 1.00 48.54 347 VAL A C 1
ATOM 2212 O O . VAL A 1 289 ? -6.881 44.901 -8.564 1.00 48.59 347 VAL A O 1
ATOM 2216 N N . ASP A 1 290 ? -7.106 46.681 -7.202 1.00 48.00 348 ASP A N 1
ATOM 2217 C CA . ASP A 1 290 ? -6.347 47.577 -8.087 1.00 48.19 348 ASP A CA 1
ATOM 2218 C C . ASP A 1 290 ? -4.840 47.334 -7.993 1.00 48.47 348 ASP A C 1
ATOM 2219 O O . ASP A 1 290 ? -4.107 47.542 -8.967 1.00 48.79 348 ASP A O 1
ATOM 2224 N N . ASN A 1 291 ? -4.394 46.890 -6.817 1.00 48.57 349 ASN A N 1
ATOM 2225 C CA . ASN A 1 291 ? -2.979 46.736 -6.489 1.00 48.47 349 ASN A CA 1
ATOM 2226 C C . ASN A 1 291 ? -2.517 45.296 -6.470 1.00 48.55 349 ASN A C 1
ATOM 2227 O O . ASN A 1 291 ? -1.348 45.007 -6.200 1.00 48.83 349 ASN A O 1
ATOM 2232 N N . GLY A 1 292 ? -3.438 44.385 -6.714 1.00 48.66 350 GLY A N 1
ATOM 2233 C CA . GLY A 1 292 ? -3.080 42.991 -6.914 1.00 49.13 350 GLY A CA 1
ATOM 2234 C C . GLY A 1 292 ? -2.072 42.744 -8.045 1.00 49.01 350 GLY A C 1
ATOM 2235 O O . GLY A 1 292 ? -2.014 43.478 -9.027 1.00 48.16 350 GLY A O 1
ATOM 2236 N N . SER A 1 293 ? -1.258 41.714 -7.821 1.00 49.43 351 SER A N 1
ATOM 2237 C CA . SER A 1 293 ? -0.256 41.209 -8.735 1.00 49.71 351 SER A CA 1
ATOM 2238 C C . SER A 1 293 ? -0.722 39.841 -9.249 1.00 49.85 351 SER A C 1
ATOM 2239 O O . SER A 1 293 ? -0.104 39.258 -10.165 1.00 49.76 351 SER A O 1
ATOM 2242 N N . PHE A 1 294 ? -1.840 39.372 -8.678 1.00 49.65 352 PHE A N 1
ATOM 2243 C CA . PHE A 1 294 ? -2.458 38.095 -9.043 1.00 49.58 352 PHE A CA 1
ATOM 2244 C C . PHE A 1 294 ? -3.271 38.220 -10.329 1.00 49.12 352 PHE A C 1
ATOM 2245 O O . PHE A 1 294 ? -4.419 37.775 -10.415 1.00 49.31 352 PHE A O 1
ATOM 2253 N N . TYR A 1 295 ? -2.653 38.820 -11.342 1.00 48.57 353 TYR A N 1
ATOM 2254 C CA . TYR A 1 295 ? -3.263 38.929 -12.660 1.00 48.06 353 TYR A CA 1
ATOM 2255 C C . TYR A 1 295 ? -2.273 38.465 -13.734 1.00 47.31 353 TYR A C 1
ATOM 2256 O O . TYR A 1 295 ? -1.112 38.868 -13.776 1.00 46.59 353 TYR A O 1
ATOM 2265 N N . LYS A 1 296 ? -2.752 37.588 -14.594 1.00 46.91 354 LYS A N 1
ATOM 2266 C CA . LYS A 1 296 ? -1.977 37.099 -15.741 1.00 46.38 354 LYS A CA 1
ATOM 2267 C C . LYS A 1 296 ? -1.678 38.209 -16.731 1.00 45.43 354 LYS A C 1
ATOM 2268 O O . LYS A 1 296 ? -0.573 38.316 -17.184 1.00 45.63 354 LYS A O 1
ATOM 2274 N N . ASN A 1 297 ? -2.676 39.027 -17.052 1.00 45.14 355 ASN A N 1
ATOM 2275 C CA . ASN A 1 297 ? -2.571 40.104 -18.044 1.00 45.51 355 ASN A CA 1
ATOM 2276 C C . ASN A 1 297 ? -3.706 41.112 -17.901 1.00 46.14 355 ASN A C 1
ATOM 2277 O O . ASN A 1 297 ? -4.725 40.802 -17.343 1.00 47.18 355 ASN A O 1
ATOM 2282 N N . LYS A 1 298 ? -3.561 42.311 -18.435 1.00 47.36 356 LYS A N 1
ATOM 2283 C CA . LYS A 1 298 ? -4.585 43.361 -18.275 1.00 48.46 356 LYS A CA 1
ATOM 2284 C C . LYS A 1 298 ? -6.019 42.963 -18.659 1.00 48.33 356 LYS A C 1
ATOM 2285 O O . LYS A 1 298 ? -6.938 43.714 -18.379 1.00 48.18 356 LYS A O 1
ATOM 2291 N N . ASP A 1 299 ? -6.205 41.810 -19.306 1.00 49.15 357 ASP A N 1
ATOM 2292 C CA . ASP A 1 299 ? -7.545 41.330 -19.747 1.00 49.33 357 ASP A CA 1
ATOM 2293 C C . ASP A 1 299 ? -8.251 40.474 -18.739 1.00 49.29 357 ASP A C 1
ATOM 2294 O O . ASP A 1 299 ? -9.381 40.042 -18.981 1.00 49.13 357 ASP A O 1
ATOM 2299 N N . GLN A 1 300 ? -7.568 40.202 -17.635 1.00 49.39 358 GLN A N 1
ATOM 2300 C CA . GLN A 1 300 ? -8.111 39.374 -16.581 1.00 49.58 358 GLN A CA 1
ATOM 2301 C C . GLN A 1 300 ? -9.059 40.260 -15.794 1.00 49.21 358 GLN A C 1
ATOM 2302 O O . GLN A 1 300 ? -8.782 41.441 -15.565 1.00 49.63 358 GLN A O 1
ATOM 2308 N N . GLN A 1 301 ? -10.192 39.698 -15.403 1.00 48.82 359 GLN A N 1
ATOM 2309 C CA . GLN A 1 301 ? -11.202 40.466 -14.687 1.00 48.33 359 GLN A CA 1
ATOM 2310 C C . GLN A 1 301 ? -11.551 39.935 -13.313 1.00 47.90 359 GLN A C 1
ATOM 2311 O O . GLN A 1 301 ? -11.346 38.764 -12.986 1.00 48.18 359 GLN A O 1
ATOM 2317 N N . VAL A 1 302 ? -12.089 40.834 -12.513 1.00 47.48 360 VAL A N 1
ATOM 2318 C CA . VAL A 1 302 ? -12.496 40.544 -11.176 1.00 47.11 360 VAL A CA 1
ATOM 2319 C C . VAL A 1 302 ? -13.903 41.068 -11.015 1.00 46.95 360 VAL A C 1
ATOM 2320 O O . VAL A 1 302 ? -14.247 42.128 -11.523 1.00 46.73 360 VAL A O 1
ATOM 2324 N N . GLY A 1 303 ? -14.727 40.319 -10.319 1.00 47.05 361 GLY A N 1
ATOM 2325 C CA . GLY A 1 303 ? -15.911 40.894 -9.703 1.00 47.04 361 GLY A CA 1
ATOM 2326 C C . GLY A 1 303 ? -15.975 40.298 -8.334 1.00 46.91 361 GLY A C 1
ATOM 2327 O O . GLY A 1 303 ? -16.045 39.073 -8.209 1.00 47.56 361 GLY A O 1
ATOM 2328 N N . ALA A 1 304 ? -15.907 41.145 -7.315 1.00 47.02 362 ALA A N 1
ATOM 2329 C CA . ALA A 1 304 ? -15.997 40.727 -5.910 1.00 46.56 362 ALA A CA 1
ATOM 2330 C C . ALA A 1 304 ? -17.132 41.495 -5.269 1.00 47.06 362 ALA A C 1
ATOM 2331 O O . ALA A 1 304 ? -17.364 42.646 -5.633 1.00 47.64 362 ALA A O 1
ATOM 2333 N N . THR A 1 305 ? -17.839 40.835 -4.349 1.00 47.51 363 THR A N 1
ATOM 2334 C CA . THR A 1 305 ? -18.858 41.421 -3.462 1.00 47.39 363 THR A CA 1
ATOM 2335 C C . THR A 1 305 ? -18.665 40.862 -2.060 1.00 47.75 363 THR A C 1
ATOM 2336 O O . THR A 1 305 ? -18.533 39.655 -1.881 1.00 47.63 363 THR A O 1
ATOM 2340 N N . ILE A 1 306 ? -18.662 41.733 -1.063 1.00 48.21 364 ILE A N 1
ATOM 2341 C CA . ILE A 1 306 ? -18.681 41.328 0.330 1.00 48.22 364 ILE A CA 1
ATOM 2342 C C . ILE A 1 306 ? -20.048 41.713 0.838 1.00 49.15 364 ILE A C 1
ATOM 2343 O O . ILE A 1 306 ? -20.625 42.684 0.352 1.00 49.32 364 ILE A O 1
ATOM 2348 N N . LEU A 1 307 ? -20.563 40.985 1.824 1.00 50.02 365 LEU A N 1
ATOM 2349 C CA . LEU A 1 307 ? -21.756 41.426 2.553 1.00 50.29 365 LEU A CA 1
ATOM 2350 C C . LEU A 1 307 ? -21.867 40.805 3.917 1.00 50.84 365 LEU A C 1
ATOM 2351 O O . LEU A 1 307 ? -21.171 39.832 4.222 1.00 51.36 365 LEU A O 1
ATOM 2356 N N . ASP A 1 308 ? -22.720 41.417 4.745 1.00 51.35 366 ASP A N 1
ATOM 2357 C CA . ASP A 1 308 ? -22.939 41.005 6.126 1.00 51.40 366 ASP A CA 1
ATOM 2358 C C . ASP A 1 308 ? -23.709 39.691 6.120 1.00 51.14 366 ASP A C 1
ATOM 2359 O O . ASP A 1 308 ? -24.814 39.609 5.596 1.00 51.09 366 ASP A O 1
ATOM 2364 N N . SER A 1 309 ? -23.114 38.654 6.696 1.00 51.12 367 SER A N 1
ATOM 2365 C CA . SER A 1 309 ? -23.767 37.361 6.760 1.00 50.91 367 SER A CA 1
ATOM 2366 C C . SER A 1 309 ? -25.138 37.494 7.416 1.00 51.20 367 SER A C 1
ATOM 2367 O O . SER A 1 309 ? -26.140 37.041 6.865 1.00 51.83 367 SER A O 1
ATOM 2370 N N . LYS A 1 310 ? -25.216 38.156 8.559 1.00 51.03 368 LYS A N 1
ATOM 2371 C CA . LYS A 1 310 ? -26.481 38.147 9.271 1.00 51.04 368 LYS A CA 1
ATOM 2372 C C . LYS A 1 310 ? -27.635 38.839 8.514 1.00 50.41 368 LYS A C 1
ATOM 2373 O O . LYS A 1 310 ? -28.718 38.264 8.403 1.00 50.30 368 LYS A O 1
ATOM 2379 N N . THR A 1 311 ? -27.407 40.033 7.969 1.00 49.80 369 THR A N 1
ATOM 2380 C CA . THR A 1 311 ? -28.499 40.823 7.373 1.00 49.38 369 THR A CA 1
ATOM 2381 C C . THR A 1 311 ? -28.652 40.686 5.847 1.00 49.51 369 THR A C 1
ATOM 2382 O O . THR A 1 311 ? -29.740 40.838 5.314 1.00 49.27 369 THR A O 1
ATOM 2386 N N . GLY A 1 312 ? -27.563 40.393 5.149 1.00 49.47 370 GLY A N 1
ATOM 2387 C CA . GLY A 1 312 ? -27.551 40.453 3.692 1.00 49.56 370 GLY A CA 1
ATOM 2388 C C . GLY A 1 312 ? -27.243 41.850 3.189 1.00 49.31 370 GLY A C 1
ATOM 2389 O O . GLY A 1 312 ? -27.294 42.111 1.981 1.00 49.73 370 GLY A O 1
ATOM 2390 N N . GLY A 1 313 ? -26.922 42.747 4.119 1.00 48.54 371 GLY A N 1
ATOM 2391 C CA . GLY A 1 313 ? -26.575 44.116 3.781 1.00 47.88 371 GLY A CA 1
ATOM 2392 C C . GLY A 1 313 ? -25.205 44.152 3.137 1.00 47.15 371 GLY A C 1
ATOM 2393 O O . GLY A 1 313 ? -24.324 43.378 3.500 1.00 47.30 371 GLY A O 1
ATOM 2394 N N . LEU A 1 314 ? -25.037 45.073 2.191 1.00 46.06 372 LEU A N 1
ATOM 2395 C CA . LEU A 1 314 ? -23.878 45.139 1.321 1.00 44.65 372 LEU A CA 1
ATOM 2396 C C . LEU A 1 314 ? -22.824 46.046 1.895 1.00 44.00 372 LEU A C 1
ATOM 2397 O O . LEU A 1 314 ? -23.016 47.262 1.913 1.00 43.30 372 LEU A O 1
ATOM 2402 N N . VAL A 1 315 ? -21.693 45.476 2.302 1.00 43.47 373 VAL A N 1
ATOM 2403 C CA . VAL A 1 315 ? -20.697 46.247 3.052 1.00 43.73 373 VAL A CA 1
ATOM 2404 C C . VAL A 1 315 ? -19.701 46.902 2.155 1.00 43.23 373 VAL A C 1
ATOM 2405 O O . VAL A 1 315 ? -19.279 48.012 2.413 1.00 43.82 373 VAL A O 1
ATOM 2409 N N . ALA A 1 316 ? -19.299 46.206 1.113 1.00 43.11 374 ALA A N 1
ATOM 2410 C CA . ALA A 1 316 ? -18.354 46.743 0.163 1.00 42.67 374 ALA A CA 1
ATOM 2411 C C . ALA A 1 316 ? -18.568 45.966 -1.130 1.00 42.50 374 ALA A C 1
ATOM 2412 O O . ALA A 1 316 ? -19.280 44.973 -1.093 1.00 41.83 374 ALA A O 1
ATOM 2414 N N . ILE A 1 317 ? -17.984 46.409 -2.250 1.00 43.05 375 ILE A N 1
ATOM 2415 C CA . ILE A 1 317 ? -18.249 45.809 -3.598 1.00 43.78 375 ILE A CA 1
ATOM 2416 C C . ILE A 1 317 ? -17.328 46.355 -4.736 1.00 44.54 375 ILE A C 1
ATOM 2417 O O . ILE A 1 317 ? -17.100 47.570 -4.850 1.00 43.25 375 ILE A O 1
ATOM 2422 N N . SER A 1 318 ? -16.795 45.449 -5.561 1.00 46.04 376 SER A N 1
ATOM 2423 C CA . SER A 1 318 ? -15.918 45.845 -6.663 1.00 47.81 376 SER A CA 1
ATOM 2424 C C . SER A 1 318 ? -16.330 45.305 -8.022 1.00 48.31 376 SER A C 1
ATOM 2425 O O . SER A 1 318 ? -16.307 44.097 -8.278 1.00 48.75 376 SER A O 1
ATOM 2428 N N . GLY A 1 319 ? -16.643 46.209 -8.929 1.00 48.71 377 GLY A N 1
ATOM 2429 C CA . GLY A 1 319 ? -17.040 45.779 -10.280 1.00 49.04 377 GLY A CA 1
ATOM 2430 C C . GLY A 1 319 ? -15.872 45.384 -11.157 1.00 48.82 377 GLY A C 1
ATOM 2431 O O . GLY A 1 319 ? -16.081 44.867 -12.236 1.00 48.95 377 GLY A O 1
ATOM 2432 N N . GLY A 1 320 ? -14.650 45.647 -10.696 1.00 49.11 378 GLY A N 1
ATOM 2433 C CA . GLY A 1 320 ? -13.420 45.296 -11.414 1.00 49.20 378 GLY A CA 1
ATOM 2434 C C . GLY A 1 320 ? -12.292 46.282 -11.161 1.00 49.50 378 GLY A C 1
ATOM 2435 O O . GLY A 1 320 ? -12.510 47.375 -10.637 1.00 48.25 378 GLY A O 1
ATOM 2436 N N . ARG A 1 321 ? -11.078 45.898 -11.551 1.00 50.65 379 ARG A N 1
ATOM 2437 C CA . ARG A 1 321 ? -9.920 46.806 -11.444 1.00 51.52 379 ARG A CA 1
ATOM 2438 C C . ARG A 1 321 ? -10.121 48.067 -12.278 1.00 51.80 379 ARG A C 1
ATOM 2439 O O . ARG A 1 321 ? -10.380 47.990 -13.470 1.00 51.90 379 ARG A O 1
ATOM 2447 N N . ASP A 1 322 ? -10.031 49.212 -11.614 1.00 52.29 380 ASP A N 1
ATOM 2448 C CA . ASP A 1 322 ? -10.292 50.539 -12.197 1.00 53.34 380 ASP A CA 1
ATOM 2449 C C . ASP A 1 322 ? -11.704 50.783 -12.724 1.00 52.85 380 ASP A C 1
ATOM 2450 O O . ASP A 1 322 ? -11.952 51.726 -13.453 1.00 52.62 380 ASP A O 1
ATOM 2455 N N . PHE A 1 323 ? -12.639 49.969 -12.272 1.00 53.16 381 PHE A N 1
ATOM 2456 C CA . PHE A 1 323 ? -14.058 50.210 -12.472 1.00 53.03 381 PHE A CA 1
ATOM 2457 C C . PHE A 1 323 ? -14.490 51.704 -12.402 1.00 53.69 381 PHE A C 1
ATOM 2458 O O . PHE A 1 323 ? -14.330 52.403 -11.346 1.00 53.60 381 PHE A O 1
ATOM 2466 N N . LYS A 1 324 ? -15.044 52.158 -13.532 1.00 53.69 382 LYS A N 1
ATOM 2467 C CA . LYS A 1 324 ? -15.826 53.395 -13.639 1.00 54.00 382 LYS A CA 1
ATOM 2468 C C . LYS A 1 324 ? -17.272 52.992 -13.974 1.00 54.28 382 LYS A C 1
ATOM 2469 O O . LYS A 1 324 ? -17.509 51.856 -14.328 1.00 53.99 382 LYS A O 1
ATOM 2475 N N . ASP A 1 325 ? -18.242 53.893 -13.847 1.00 55.14 383 ASP A N 1
ATOM 2476 C CA . ASP A 1 325 ? -19.644 53.459 -13.640 1.00 55.99 383 ASP A CA 1
ATOM 2477 C C . ASP A 1 325 ? -20.479 53.258 -14.905 1.00 56.18 383 ASP A C 1
ATOM 2478 O O . ASP A 1 325 ? -20.896 52.136 -15.220 1.00 56.96 383 ASP A O 1
ATOM 2483 N N . VAL A 1 326 ? -20.782 54.321 -15.618 1.00 56.33 384 VAL A N 1
ATOM 2484 C CA . VAL A 1 326 ? -21.493 54.121 -16.871 1.00 56.36 384 VAL A CA 1
ATOM 2485 C C . VAL A 1 326 ? -20.626 53.285 -17.817 1.00 56.03 384 VAL A C 1
ATOM 2486 O O . VAL A 1 326 ? -21.159 52.531 -18.634 1.00 55.33 384 VAL A O 1
ATOM 2490 N N . VAL A 1 327 ? -19.300 53.402 -17.661 1.00 55.85 385 VAL A N 1
ATOM 2491 C CA . VAL A 1 327 ? -18.349 52.885 -18.644 1.00 55.85 385 VAL A CA 1
ATOM 2492 C C . VAL A 1 327 ? -18.088 51.406 -18.526 1.00 55.73 385 VAL A C 1
ATOM 2493 O O . VAL A 1 327 ? -17.964 50.727 -19.527 1.00 56.51 385 VAL A O 1
ATOM 2497 N N . ASN A 1 328 ? -17.932 50.907 -17.315 1.00 55.20 386 ASN A N 1
ATOM 2498 C CA . ASN A 1 328 ? -17.554 49.509 -17.155 1.00 54.80 386 ASN A CA 1
ATOM 2499 C C . ASN A 1 328 ? -18.704 48.640 -16.699 1.00 54.17 386 ASN A C 1
ATOM 2500 O O . ASN A 1 328 ? -19.686 49.096 -16.100 1.00 53.56 386 ASN A O 1
ATOM 2505 N N . ARG A 1 329 ? -18.570 47.370 -17.037 1.00 53.60 387 ARG A N 1
ATOM 2506 C CA . ARG A 1 329 ? -19.505 46.365 -16.622 1.00 52.86 387 ARG A CA 1
ATOM 2507 C C . ARG A 1 329 ? -19.272 46.111 -15.140 1.00 51.87 387 ARG A C 1
ATOM 2508 O O . ARG A 1 329 ? -18.126 46.153 -14.667 1.00 52.33 387 ARG A O 1
ATOM 2516 N N . ASN A 1 330 ? -20.345 45.872 -14.401 1.00 50.09 388 ASN A N 1
ATOM 2517 C CA . ASN A 1 330 ? -20.208 45.482 -13.027 1.00 48.48 388 ASN A CA 1
ATOM 2518 C C . ASN A 1 330 ? -20.141 43.950 -12.900 1.00 48.30 388 ASN A C 1
ATOM 2519 O O . ASN A 1 330 ? -21.170 43.252 -12.776 1.00 47.75 388 ASN A O 1
ATOM 2524 N N . GLN A 1 331 ? -18.902 43.456 -12.920 1.00 47.71 389 GLN A N 1
ATOM 2525 C CA . GLN A 1 331 ? -18.577 42.044 -12.763 1.00 47.40 389 GLN A CA 1
ATOM 2526 C C . GLN A 1 331 ? -19.082 41.400 -11.501 1.00 47.20 389 GLN A C 1
ATOM 2527 O O . GLN A 1 331 ? -19.235 40.173 -11.470 1.00 46.73 389 GLN A O 1
ATOM 2533 N N . ALA A 1 332 ? -19.328 42.203 -10.460 1.00 47.38 390 ALA A N 1
ATOM 2534 C CA . ALA A 1 332 ? -19.877 41.680 -9.207 1.00 47.28 390 ALA A CA 1
ATOM 2535 C C . ALA A 1 332 ? -21.376 41.431 -9.310 1.00 47.41 390 ALA A C 1
ATOM 2536 O O . ALA A 1 332 ? -21.870 40.476 -8.768 1.00 47.45 390 ALA A O 1
ATOM 2538 N N . THR A 1 333 ? -22.089 42.277 -10.031 1.00 48.22 391 THR A N 1
ATOM 2539 C CA . THR A 1 333 ? -23.494 42.042 -10.383 1.00 49.05 391 THR A CA 1
ATOM 2540 C C . THR A 1 333 ? -23.783 41.451 -11.819 1.00 49.51 391 THR A C 1
ATOM 2541 O O . THR A 1 333 ? -24.913 41.529 -12.290 1.00 49.21 391 THR A O 1
ATOM 2545 N N . ASP A 1 334 ? -22.805 40.902 -12.539 1.00 50.15 392 ASP A N 1
ATOM 2546 C CA . ASP A 1 334 ? -23.136 40.208 -13.814 1.00 51.06 392 ASP A CA 1
ATOM 2547 C C . ASP A 1 334 ? -23.086 38.701 -13.634 1.00 52.30 392 ASP A C 1
ATOM 2548 O O . ASP A 1 334 ? -22.319 38.186 -12.828 1.00 52.64 392 ASP A O 1
ATOM 2553 N N . PRO A 1 335 ? -23.876 37.978 -14.426 1.00 53.48 393 PRO A N 1
ATOM 2554 C CA . PRO A 1 335 ? -23.854 36.544 -14.246 1.00 53.72 393 PRO A CA 1
ATOM 2555 C C . PRO A 1 335 ? -22.607 35.988 -14.904 1.00 54.32 393 PRO A C 1
ATOM 2556 O O . PRO A 1 335 ? -22.191 36.479 -15.979 1.00 54.19 393 PRO A O 1
ATOM 2560 N N . HIS A 1 336 ? -22.030 34.987 -14.239 1.00 54.57 394 HIS A N 1
ATOM 2561 C CA . HIS A 1 336 ? -20.882 34.249 -14.727 1.00 54.64 394 HIS A CA 1
ATOM 2562 C C . HIS A 1 336 ? -21.139 32.772 -14.502 1.00 55.31 394 HIS A C 1
ATOM 2563 O O . HIS A 1 336 ? -21.830 32.421 -13.550 1.00 55.50 394 HIS A O 1
ATOM 2570 N N . PRO A 1 337 ? -20.590 31.897 -15.368 1.00 56.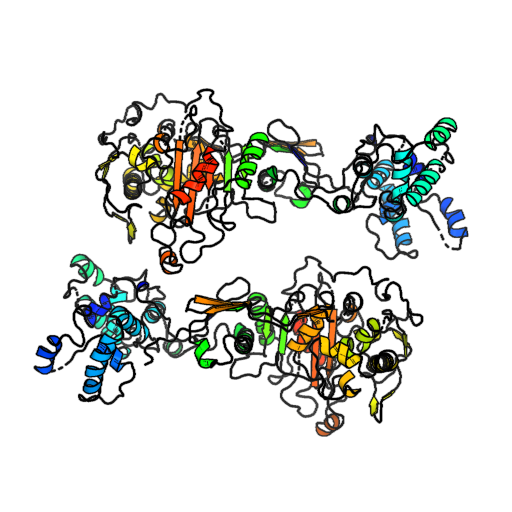18 395 PRO A N 1
ATOM 2571 C CA . PRO A 1 337 ? -20.718 30.460 -15.130 1.00 56.62 395 PRO A CA 1
ATOM 2572 C C . PRO A 1 337 ? -20.027 30.067 -13.835 1.00 57.04 395 PRO A C 1
ATOM 2573 O O . PRO A 1 337 ? -18.884 30.428 -13.620 1.00 56.63 395 PRO A O 1
ATOM 2577 N N . THR A 1 338 ? -20.728 29.305 -13.009 1.00 58.07 396 THR A N 1
ATOM 2578 C CA . THR A 1 338 ? -20.415 29.172 -11.585 1.00 59.04 396 THR A CA 1
ATOM 2579 C C . THR A 1 338 ? -19.385 28.092 -11.226 1.00 59.74 396 THR A C 1
ATOM 2580 O O . THR A 1 338 ? -18.822 28.106 -10.131 1.00 60.10 396 THR A O 1
ATOM 2584 N N . GLY A 1 339 ? -19.139 27.154 -12.136 1.00 60.42 397 GLY A N 1
ATOM 2585 C CA . GLY A 1 339 ? -18.225 26.053 -11.854 1.00 60.63 397 GLY A CA 1
ATOM 2586 C C . GLY A 1 339 ? -18.770 25.173 -10.745 1.00 60.99 397 GLY A C 1
ATOM 2587 O O . GLY A 1 339 ? -19.990 24.981 -10.623 1.00 61.35 397 GLY A O 1
ATOM 2588 N N . SER A 1 340 ? -17.869 24.640 -9.923 1.00 61.14 398 SER A N 1
ATOM 2589 C CA . SER A 1 340 ? -18.262 23.781 -8.803 1.00 61.17 398 SER A CA 1
ATOM 2590 C C . SER A 1 340 ? -18.851 24.557 -7.630 1.00 60.83 398 SER A C 1
ATOM 2591 O O . SER A 1 340 ? -19.178 23.961 -6.615 1.00 60.69 398 SER A O 1
ATOM 2594 N N . SER A 1 341 ? -18.960 25.879 -7.758 1.00 60.72 399 SER A N 1
ATOM 2595 C CA . SER A 1 341 ? -19.514 26.730 -6.694 1.00 60.44 399 SER A CA 1
ATOM 2596 C C . SER A 1 341 ? -20.844 26.247 -6.100 1.00 60.53 399 SER A C 1
ATOM 2597 O O . SER A 1 341 ? -21.043 26.358 -4.893 1.00 60.43 399 SER A O 1
ATOM 2600 N N . LEU A 1 342 ? -21.738 25.722 -6.942 1.00 60.64 400 LEU A N 1
ATOM 2601 C CA . LEU A 1 342 ? -23.124 25.448 -6.541 1.00 60.80 400 LEU A CA 1
ATOM 2602 C C . LEU A 1 342 ? -23.385 24.041 -5.988 1.00 61.16 400 LEU A C 1
ATOM 2603 O O . LEU A 1 342 ? -24.543 23.701 -5.689 1.00 61.38 400 LEU A O 1
ATOM 2608 N N . LYS A 1 343 ? -22.340 23.227 -5.841 1.00 61.18 401 LYS A N 1
ATOM 2609 C CA . LYS A 1 343 ? -22.522 21.861 -5.350 1.00 61.37 401 LYS A CA 1
ATOM 2610 C C . LYS A 1 343 ? -23.150 21.798 -3.950 1.00 61.51 401 LYS A C 1
ATOM 2611 O O . LYS A 1 343 ? -23.943 20.900 -3.677 1.00 62.08 401 LYS A O 1
ATOM 2617 N N . PRO A 1 344 ? -22.832 22.754 -3.064 1.00 61.44 402 PRO A N 1
ATOM 2618 C CA . PRO A 1 344 ? -23.520 22.708 -1.774 1.00 61.58 402 PRO A CA 1
ATOM 2619 C C . PRO A 1 344 ? -25.043 22.960 -1.849 1.00 61.80 402 PRO A C 1
ATOM 2620 O O . PRO A 1 344 ? -25.770 22.644 -0.911 1.00 61.37 402 PRO A O 1
ATOM 2624 N N . PHE A 1 345 ? -25.514 23.525 -2.955 1.00 62.18 403 PHE A N 1
ATOM 2625 C CA . PHE A 1 345 ? -26.912 23.897 -3.076 1.00 62.55 403 PHE A CA 1
ATOM 2626 C C . PHE A 1 345 ? -27.694 22.922 -3.946 1.00 62.94 403 PHE A C 1
ATOM 2627 O O . PHE A 1 345 ? -28.881 22.755 -3.755 1.00 63.04 403 PHE A O 1
ATOM 2635 N N . LEU A 1 346 ? -27.045 22.283 -4.911 1.00 63.54 404 LEU A N 1
ATOM 2636 C CA . LEU A 1 346 ? -27.748 21.350 -5.796 1.00 63.90 404 LEU A CA 1
ATOM 2637 C C . LEU A 1 346 ? -27.538 19.890 -5.409 1.00 64.26 404 LEU A C 1
ATOM 2638 O O . LEU A 1 346 ? -28.330 19.022 -5.793 1.00 64.53 404 LEU A O 1
ATOM 2643 N N . ALA A 1 347 ? -26.480 19.621 -4.645 1.00 64.38 405 ALA A N 1
ATOM 2644 C CA . ALA A 1 347 ? -26.118 18.259 -4.274 1.00 64.42 405 ALA A CA 1
ATOM 2645 C C . ALA A 1 347 ? -26.255 18.010 -2.771 1.00 64.48 405 ALA A C 1
ATOM 2646 O O . ALA A 1 347 ? -27.263 17.476 -2.313 1.00 64.26 405 ALA A O 1
ATOM 2648 N N . TYR A 1 348 ? -25.252 18.448 -2.016 1.00 64.67 406 TYR A N 1
ATOM 2649 C CA . TYR A 1 348 ? -25.019 17.966 -0.658 1.00 64.98 406 TYR A CA 1
ATOM 2650 C C . TYR A 1 348 ? -25.938 18.612 0.387 1.00 65.32 406 TYR A C 1
ATOM 2651 O O . TYR A 1 348 ? -26.299 17.985 1.385 1.00 65.47 406 TYR A O 1
ATOM 2660 N N . GLY A 1 349 ? -26.315 19.863 0.161 1.00 65.78 407 GLY A N 1
ATOM 2661 C CA . GLY A 1 349 ? -27.237 20.565 1.058 1.00 66.12 407 GLY A CA 1
ATOM 2662 C C . GLY A 1 349 ? -28.649 20.010 1.063 1.00 66.38 407 GLY A C 1
ATOM 2663 O O . GLY A 1 349 ? -29.187 19.722 2.128 1.00 66.49 407 GLY A O 1
ATOM 2664 N N . PRO A 1 350 ? -29.271 19.891 -0.125 1.00 66.83 408 PRO A N 1
ATOM 2665 C CA . PRO A 1 350 ? -30.578 19.252 -0.286 1.00 67.20 408 PRO A CA 1
ATOM 2666 C C . PRO A 1 350 ? -30.658 17.871 0.346 1.00 67.59 408 PRO A C 1
ATOM 2667 O O . PRO A 1 350 ? -31.654 17.544 0.982 1.00 67.45 408 PRO A O 1
ATOM 2671 N N . ALA A 1 351 ? -29.608 17.075 0.155 1.00 68.26 409 ALA A N 1
ATOM 2672 C CA . ALA A 1 351 ? -29.524 15.736 0.726 1.00 68.67 409 ALA A CA 1
ATOM 2673 C C . ALA A 1 351 ? -29.685 15.785 2.237 1.00 69.24 409 ALA A C 1
ATOM 2674 O O . ALA A 1 351 ? -30.485 15.044 2.795 1.00 69.46 409 ALA A O 1
ATOM 2676 N N . ILE A 1 352 ? -28.944 16.668 2.902 1.00 69.91 410 ILE A N 1
ATOM 2677 C CA . ILE A 1 352 ? -29.084 16.820 4.349 1.00 70.41 410 ILE A CA 1
ATOM 2678 C C . ILE A 1 352 ? -30.495 17.242 4.753 1.00 71.25 410 ILE A C 1
ATOM 2679 O O . ILE A 1 352 ? -31.032 16.736 5.730 1.00 71.44 410 ILE A O 1
ATOM 2684 N N . GLU A 1 353 ? -31.103 18.155 4.005 1.00 72.22 411 GLU A N 1
ATOM 2685 C CA . GLU A 1 353 ? -32.437 18.638 4.367 1.00 73.07 411 GLU A CA 1
ATOM 2686 C C . GLU A 1 353 ? -33.543 17.621 4.076 1.00 73.61 411 GLU A C 1
ATOM 2687 O O . GLU A 1 353 ? -34.528 17.555 4.811 1.00 73.71 411 GLU A O 1
ATOM 2693 N N . ASN A 1 354 ? -33.377 16.827 3.022 1.00 74.46 412 ASN A N 1
ATOM 2694 C CA . ASN A 1 354 ? -34.450 15.953 2.547 1.00 75.23 412 ASN A CA 1
ATOM 2695 C C . ASN A 1 354 ? -34.319 14.475 2.916 1.00 76.04 412 ASN A C 1
ATOM 2696 O O . ASN A 1 354 ? -35.336 13.805 3.085 1.00 76.00 412 ASN A O 1
ATOM 2709 N N . LYS A 1 356 ? -31.490 13.691 5.281 1.00 77.03 414 LYS A N 1
ATOM 2710 C CA . LYS A 1 356 ? -30.812 13.754 6.581 1.00 76.83 414 LYS A CA 1
ATOM 2711 C C . LYS A 1 356 ? -29.547 12.909 6.675 1.00 76.37 414 LYS A C 1
ATOM 2712 O O . LYS A 1 356 ? -29.320 12.199 7.653 1.00 76.24 414 LYS A O 1
ATOM 2718 N N . TRP A 1 357 ? -28.726 13.016 5.637 1.00 76.06 415 TRP A N 1
ATOM 2719 C CA . TRP A 1 357 ? -27.410 12.380 5.582 1.00 75.73 415 TRP A CA 1
ATOM 2720 C C . TRP A 1 357 ? -26.481 12.911 6.654 1.00 75.46 415 TRP A C 1
ATOM 2721 O O . TRP A 1 357 ? -26.524 14.082 7.009 1.00 75.45 415 TRP A O 1
ATOM 2732 N N . ALA A 1 358 ? -25.621 12.041 7.154 1.00 75.29 416 ALA A N 1
ATOM 2733 C CA . ALA A 1 358 ? -24.534 12.474 7.995 1.00 75.26 416 ALA A CA 1
ATOM 2734 C C . ALA A 1 358 ? -23.563 13.191 7.072 1.00 75.26 416 ALA A C 1
ATOM 2735 O O . ALA A 1 358 ? -23.737 13.152 5.855 1.00 75.32 416 ALA A O 1
ATOM 2737 N N . THR A 1 359 ? -22.541 13.832 7.638 1.00 75.24 417 THR A N 1
ATOM 2738 C CA . THR A 1 359 ? -21.441 14.380 6.842 1.00 75.11 417 THR A CA 1
ATOM 2739 C C . THR A 1 359 ? -20.498 13.267 6.376 1.00 75.50 417 THR A C 1
ATOM 2740 O O . THR A 1 359 ? -19.501 13.542 5.714 1.00 75.51 417 THR A O 1
ATOM 2744 N N . ASN A 1 360 ? -20.828 12.019 6.712 1.00 75.86 418 ASN A N 1
ATOM 2745 C CA . ASN A 1 360 ? -20.020 10.854 6.371 1.00 76.17 418 ASN A CA 1
ATOM 2746 C C . ASN A 1 360 ? -20.586 10.000 5.252 1.00 76.47 418 ASN A C 1
ATOM 2747 O O . ASN A 1 360 ? -19.930 9.058 4.814 1.00 76.21 418 ASN A O 1
ATOM 2752 N N . HIS A 1 361 ? -21.806 10.300 4.808 1.00 77.11 419 HIS A N 1
ATOM 2753 C CA . HIS A 1 361 ? -22.461 9.478 3.792 1.00 77.71 419 HIS A CA 1
ATOM 2754 C C . HIS A 1 361 ? -21.417 9.062 2.757 1.00 78.35 419 HIS A C 1
ATOM 2755 O O . HIS A 1 361 ? -20.818 9.906 2.092 1.00 78.45 419 HIS A O 1
ATOM 2762 N N . ALA A 1 362 ? -21.171 7.760 2.668 1.00 79.18 420 ALA A N 1
ATOM 2763 C CA . ALA A 1 362 ? -20.195 7.226 1.736 1.00 80.02 420 ALA A CA 1
ATOM 2764 C C . ALA A 1 362 ? -20.788 7.184 0.337 1.00 80.74 420 ALA A C 1
ATOM 2765 O O . ALA A 1 362 ? -21.869 6.632 0.149 1.00 80.89 420 ALA A O 1
ATOM 2767 N N . ILE A 1 363 ? -20.097 7.781 -0.631 1.00 81.64 421 ILE A N 1
ATOM 2768 C CA . ILE A 1 363 ? -20.478 7.663 -2.037 1.00 82.52 421 ILE A CA 1
ATOM 2769 C C . ILE A 1 363 ? -19.327 7.035 -2.779 1.00 83.37 421 ILE A C 1
ATOM 2770 O O . ILE A 1 363 ? -18.171 7.218 -2.401 1.00 83.33 421 ILE A O 1
ATOM 2775 N N . GLN A 1 364 ? -19.640 6.299 -3.838 1.00 84.65 422 GLN A N 1
ATOM 2776 C CA . GLN A 1 364 ? -18.607 5.673 -4.650 1.00 85.81 422 GLN A CA 1
ATOM 2777 C C . GLN A 1 364 ? -18.203 6.581 -5.798 1.00 86.67 422 GLN A C 1
ATOM 2778 O O . GLN A 1 364 ? -19.017 6.917 -6.657 1.00 86.75 422 GLN A O 1
ATOM 2784 N N . ASP A 1 365 ? -16.937 6.980 -5.794 1.00 87.82 423 ASP A N 1
ATOM 2785 C CA . ASP A 1 365 ? -16.339 7.653 -6.938 1.00 88.87 423 ASP A CA 1
ATOM 2786 C C . ASP A 1 365 ? -16.181 6.611 -8.042 1.00 89.72 423 ASP A C 1
ATOM 2787 O O . ASP A 1 365 ? -16.255 5.414 -7.773 1.00 89.91 423 ASP A O 1
ATOM 2792 N N . GLU A 1 366 ? -15.990 7.060 -9.279 1.00 90.76 424 GLU A N 1
ATOM 2793 C CA . GLU A 1 366 ? -15.837 6.148 -10.410 1.00 91.60 424 GLU A CA 1
ATOM 2794 C C . GLU A 1 366 ? -14.876 6.687 -11.459 1.00 92.23 424 GLU A C 1
ATOM 2795 O O . GLU A 1 366 ? -14.420 7.826 -11.383 1.00 92.18 424 GLU A O 1
ATOM 2801 N N . SER A 1 367 ? -14.557 5.832 -12.424 1.00 93.20 425 SER A N 1
ATOM 2802 C CA . SER A 1 367 ? -13.723 6.205 -13.561 1.00 93.92 425 SER A CA 1
ATOM 2803 C C . SER A 1 367 ? -14.407 7.342 -14.321 1.00 94.40 425 SER A C 1
ATOM 2804 O O . SER A 1 367 ? -13.842 8.426 -14.481 1.00 94.30 425 SER A O 1
ATOM 2807 N N . SER A 1 368 ? -15.632 7.069 -14.764 1.00 95.08 426 SER A N 1
ATOM 2808 C CA . SER A 1 368 ? -16.515 8.051 -15.385 1.00 95.63 426 SER A CA 1
ATOM 2809 C C . SER A 1 368 ? -17.930 7.736 -14.898 1.00 96.13 426 SER A C 1
ATOM 2810 O O . SER A 1 368 ? -18.113 6.816 -14.095 1.00 96.24 426 SER A O 1
ATOM 2813 N N . TYR A 1 369 ? -18.926 8.482 -15.374 1.00 96.58 427 TYR A N 1
ATOM 2814 C CA . TYR A 1 369 ? -20.319 8.171 -15.057 1.00 96.97 427 TYR A CA 1
ATOM 2815 C C . TYR A 1 369 ? -21.255 8.527 -16.219 1.00 97.44 427 TYR A C 1
ATOM 2816 O O . TYR A 1 369 ? -20.907 9.338 -17.077 1.00 97.47 427 TYR A O 1
ATOM 2825 N N . GLN A 1 370 ? -22.427 7.889 -16.243 1.00 98.09 428 GLN A N 1
ATOM 2826 C CA . GLN A 1 370 ? -23.435 8.072 -17.292 1.00 98.59 428 GLN A CA 1
ATOM 2827 C C . GLN A 1 370 ? -24.685 8.775 -16.752 1.00 98.95 428 GLN A C 1
ATOM 2828 O O . GLN A 1 370 ? -25.484 8.163 -16.036 1.00 98.92 428 GLN A O 1
ATOM 2834 N N . VAL A 1 371 ? -24.857 10.051 -17.094 1.00 99.37 429 VAL A N 1
ATOM 2835 C CA . VAL A 1 371 ? -26.099 10.770 -16.794 1.00 99.72 429 VAL A CA 1
ATOM 2836 C C . VAL A 1 371 ? -26.706 11.267 -18.099 1.00 100.08 429 VAL A C 1
ATOM 2837 O O . VAL A 1 371 ? -26.191 12.208 -18.707 1.00 100.06 429 VAL A O 1
ATOM 2841 N N . ASP A 1 372 ? -27.801 10.630 -18.520 1.00 100.56 430 ASP A N 1
ATOM 2842 C CA . ASP A 1 372 ? -28.350 10.797 -19.873 1.00 100.90 430 ASP A CA 1
ATOM 2843 C C . ASP A 1 372 ? -27.249 10.463 -20.898 1.00 101.30 430 ASP A C 1
ATOM 2844 O O . ASP A 1 372 ? -26.272 9.793 -20.549 1.00 101.46 430 ASP A O 1
ATOM 2849 N N . GLY A 1 373 ? -27.384 10.909 -22.146 1.00 101.63 431 GLY A N 1
ATOM 2850 C CA . GLY A 1 373 ? -26.390 10.589 -23.179 1.00 101.82 431 GLY A CA 1
ATOM 2851 C C . GLY A 1 373 ? -25.096 11.377 -23.051 1.00 102.04 431 GLY A C 1
ATOM 2852 O O . GLY A 1 373 ? -24.591 11.904 -24.044 1.00 102.06 431 GLY A O 1
ATOM 2853 N N . SER A 1 374 ? -24.547 11.433 -21.836 1.00 102.30 432 SER A N 1
ATOM 2854 C CA . SER A 1 374 ? -23.405 12.296 -21.517 1.00 102.50 432 SER A CA 1
ATOM 2855 C C . SER A 1 374 ? -22.404 11.566 -20.621 1.00 102.57 432 SER A C 1
ATOM 2856 O O . SER A 1 374 ? -22.798 10.870 -19.682 1.00 102.64 432 SER A O 1
ATOM 2859 N N . THR A 1 375 ? -21.116 11.745 -20.909 1.00 102.63 433 THR A N 1
ATOM 2860 C CA . THR A 1 375 ? -20.040 11.077 -20.180 1.00 102.76 433 THR A CA 1
ATOM 2861 C C . THR A 1 375 ? -19.264 12.088 -19.346 1.00 102.83 433 THR A C 1
ATOM 2862 O O . THR A 1 375 ? -18.655 13.010 -19.892 1.00 102.83 433 THR A O 1
ATOM 2866 N N . PHE A 1 376 ? -19.276 11.901 -18.027 1.00 102.87 434 PHE A N 1
ATOM 2867 C CA . PHE A 1 376 ? -18.653 12.850 -17.109 1.00 102.96 434 PHE A CA 1
ATOM 2868 C C . PHE A 1 376 ? -17.529 12.219 -16.296 1.00 103.04 434 PHE A C 1
ATOM 2869 O O . PHE A 1 376 ? -17.623 11.059 -15.875 1.00 103.00 434 PHE A O 1
ATOM 2877 N N . ARG A 1 377 ? -16.475 13.009 -16.079 1.00 103.07 435 ARG A N 1
ATOM 2878 C CA . ARG A 1 377 ? -15.275 12.581 -15.354 1.00 103.17 435 ARG A CA 1
ATOM 2879 C C . ARG A 1 377 ? -14.850 13.662 -14.348 1.00 102.98 435 ARG A C 1
ATOM 2880 O O . ARG A 1 377 ? -15.334 14.796 -14.410 1.00 102.90 435 ARG A O 1
ATOM 2888 N N . ASN A 1 378 ? -13.959 13.299 -13.421 1.00 102.81 436 ASN A N 1
ATOM 2889 C CA . ASN A 1 378 ? -13.398 14.244 -12.440 1.00 102.64 436 ASN A CA 1
ATOM 2890 C C . ASN A 1 378 ? -12.386 15.186 -13.100 1.00 102.58 436 ASN A C 1
ATOM 2891 O O . ASN A 1 378 ? -12.082 15.032 -14.284 1.00 102.68 436 ASN A O 1
ATOM 2896 N N . TYR A 1 379 ? -11.859 16.153 -12.349 1.00 102.37 437 TYR A N 1
ATOM 2897 C CA . TYR A 1 379 ? -10.839 17.047 -12.901 1.00 102.26 437 TYR A CA 1
ATOM 2898 C C . TYR A 1 379 ? -9.528 16.292 -13.166 1.00 101.84 437 TYR A C 1
ATOM 2899 O O . TYR A 1 379 ? -8.977 16.367 -14.267 1.00 101.74 437 TYR A O 1
ATOM 2908 N N . ASP A 1 380 ? -9.042 15.568 -12.158 1.00 101.33 438 ASP A N 1
ATOM 2909 C CA . ASP A 1 380 ? -7.789 14.813 -12.282 1.00 100.97 438 ASP A CA 1
ATOM 2910 C C . ASP A 1 380 ? -7.912 13.582 -13.195 1.00 100.47 438 ASP A C 1
ATOM 2911 O O . ASP A 1 380 ? -6.904 13.067 -13.668 1.00 100.60 438 ASP A O 1
ATOM 2916 N N . THR A 1 381 ? -9.147 13.134 -13.427 1.00 99.83 439 THR A N 1
ATOM 2917 C CA . THR A 1 381 ? -9.494 11.950 -14.242 1.00 99.22 439 THR A CA 1
ATOM 2918 C C . THR A 1 381 ? -9.599 10.675 -13.417 1.00 98.51 439 THR A C 1
ATOM 2919 O O . THR A 1 381 ? -10.606 9.974 -13.491 1.00 98.55 439 THR A O 1
ATOM 2923 N N . LYS A 1 382 ? -8.573 10.384 -12.625 1.00 97.67 440 LYS A N 1
ATOM 2924 C CA . LYS A 1 382 ? -8.504 9.113 -11.916 1.00 97.05 440 LYS A CA 1
ATOM 2925 C C . LYS A 1 382 ? -9.538 9.082 -10.798 1.00 96.19 440 LYS A C 1
ATOM 2926 O O . LYS A 1 382 ? -9.880 10.121 -10.231 1.00 96.14 440 LYS A O 1
ATOM 2932 N N . SER A 1 383 ? -10.037 7.883 -10.508 1.00 95.13 441 SER A N 1
ATOM 2933 C CA . SER A 1 383 ? -11.059 7.672 -9.488 1.00 94.23 441 SER A CA 1
ATOM 2934 C C . SER A 1 383 ? -10.435 7.568 -8.097 1.00 93.40 441 SER A C 1
ATOM 2935 O O . SER A 1 383 ? -9.220 7.393 -7.956 1.00 93.38 441 SER A O 1
ATOM 2938 N N . HIS A 1 384 ? -11.281 7.681 -7.075 1.00 92.34 442 HIS A N 1
ATOM 2939 C CA . HIS A 1 384 ? -10.848 7.642 -5.674 1.00 91.53 442 HIS A CA 1
ATOM 2940 C C . HIS A 1 384 ? -11.644 6.645 -4.810 1.00 90.64 442 HIS A C 1
ATOM 2941 O O . HIS A 1 384 ? -11.477 6.622 -3.590 1.00 90.69 442 HIS A O 1
ATOM 2948 N N . GLY A 1 385 ? -12.510 5.839 -5.425 1.00 89.41 443 GLY A N 1
ATOM 2949 C CA . GLY A 1 385 ? -13.275 4.829 -4.699 1.00 88.37 443 GLY A CA 1
ATOM 2950 C C . GLY A 1 385 ? -14.319 5.419 -3.772 1.00 87.46 443 GLY A C 1
ATOM 2951 O O . GLY A 1 385 ? -14.923 6.445 -4.079 1.00 87.45 443 GLY A O 1
ATOM 2952 N N . THR A 1 386 ? -14.541 4.756 -2.639 1.00 86.30 444 THR A N 1
ATOM 2953 C CA . THR A 1 386 ? -15.460 5.250 -1.612 1.00 85.26 444 THR A CA 1
ATOM 2954 C C . THR A 1 386 ? -14.886 6.504 -0.956 1.00 84.26 444 THR A C 1
ATOM 2955 O O . THR A 1 386 ? -13.701 6.544 -0.619 1.00 84.26 444 THR A O 1
ATOM 2959 N N . VAL A 1 387 ? -15.719 7.529 -0.791 1.00 82.96 445 VAL A N 1
ATOM 2960 C CA . VAL A 1 387 ? -15.314 8.733 -0.062 1.00 81.86 445 VAL A CA 1
ATOM 2961 C C . VAL A 1 387 ? -16.475 9.297 0.734 1.00 80.73 445 VAL A C 1
ATOM 2962 O O . VAL A 1 387 ? -17.633 9.023 0.432 1.00 80.36 445 VAL A O 1
ATOM 2966 N N . SER A 1 388 ? -16.139 10.079 1.757 1.00 79.59 446 SER A N 1
ATOM 2967 C CA . SER A 1 388 ? -17.122 10.829 2.528 1.00 78.64 446 SER A CA 1
ATOM 2968 C C . SER A 1 388 ? -17.559 12.058 1.740 1.00 77.91 446 SER A C 1
ATOM 2969 O O . SER A 1 388 ? -16.772 12.621 0.971 1.00 77.68 446 SER A O 1
ATOM 2972 N N . ILE A 1 389 ? -18.814 12.464 1.921 1.00 76.93 447 ILE A N 1
ATOM 2973 C CA . ILE A 1 389 ? -19.310 13.684 1.279 1.00 76.27 447 ILE A CA 1
ATOM 2974 C C . ILE A 1 389 ? -18.513 14.917 1.729 1.00 75.84 447 ILE A C 1
ATOM 2975 O O . ILE A 1 389 ? -18.335 15.865 0.963 1.00 75.77 447 ILE A O 1
ATOM 2980 N N . TYR A 1 390 ? -18.038 14.884 2.973 1.00 75.31 448 TYR A N 1
ATOM 2981 C CA . TYR A 1 390 ? -17.213 15.942 3.544 1.00 74.77 448 TYR A CA 1
ATOM 2982 C C . TYR A 1 390 ? -15.997 16.192 2.677 1.00 74.93 448 TYR A C 1
ATOM 2983 O O . TYR A 1 390 ? -15.748 17.323 2.256 1.00 75.07 448 TYR A O 1
ATOM 2992 N N . ASP A 1 391 ? -15.243 15.129 2.409 1.00 75.08 449 ASP A N 1
ATOM 2993 C CA . ASP A 1 391 ? -14.106 15.214 1.496 1.00 75.13 449 ASP A CA 1
ATOM 2994 C C . ASP A 1 391 ? -14.606 15.627 0.108 1.00 74.84 449 ASP A C 1
ATOM 2995 O O . ASP A 1 391 ? -14.205 16.657 -0.415 1.00 74.86 449 ASP A O 1
ATOM 3000 N N . ALA A 1 392 ? -15.522 14.847 -0.458 1.00 74.54 450 ALA A N 1
ATOM 3001 C CA . ALA A 1 392 ? -16.061 15.116 -1.790 1.00 74.34 450 ALA A CA 1
ATOM 3002 C C . ALA A 1 392 ? -16.421 16.582 -2.020 1.00 74.36 450 ALA A C 1
ATOM 3003 O O . ALA A 1 392 ? -16.332 17.080 -3.135 1.00 74.28 450 ALA A O 1
ATOM 3005 N N . LEU A 1 393 ? -16.829 17.272 -0.965 1.00 74.50 451 LEU A N 1
ATOM 3006 C CA . LEU A 1 393 ? -17.215 18.667 -1.075 1.00 74.70 451 LEU A CA 1
ATOM 3007 C C . LEU A 1 393 ? -15.990 19.580 -0.964 1.00 74.82 451 LEU A C 1
ATOM 3008 O O . LEU A 1 393 ? -15.790 20.453 -1.807 1.00 74.91 451 LEU A O 1
ATOM 3013 N N . ARG A 1 394 ? -15.157 19.366 0.050 1.00 74.93 452 ARG A N 1
ATOM 3014 C CA . ARG A 1 394 ? -14.014 20.255 0.299 1.00 75.07 452 ARG A CA 1
ATOM 3015 C C . ARG A 1 394 ? -12.889 20.102 -0.712 1.00 75.20 452 ARG A C 1
ATOM 3016 O O . ARG A 1 394 ? -12.027 20.962 -0.785 1.00 75.31 452 ARG A O 1
ATOM 3024 N N . GLN A 1 395 ? -12.882 18.988 -1.445 1.00 75.54 453 GLN A N 1
ATOM 3025 C CA . GLN A 1 395 ? -11.960 18.754 -2.558 1.00 75.68 453 GLN A CA 1
ATOM 3026 C C . GLN A 1 395 ? -12.664 18.853 -3.915 1.00 76.15 453 GLN A C 1
ATOM 3027 O O . GLN A 1 395 ? -12.027 18.742 -4.960 1.00 76.23 453 GLN A O 1
ATOM 3033 N N . SER A 1 396 ? -13.978 19.041 -3.896 1.00 76.77 454 SER A N 1
ATOM 3034 C CA . SER A 1 396 ? -14.746 19.340 -5.104 1.00 77.25 454 SER A CA 1
ATOM 3035 C C . SER A 1 396 ? -14.673 18.228 -6.157 1.00 77.69 454 SER A C 1
ATOM 3036 O O . SER A 1 396 ? -14.306 18.488 -7.300 1.00 78.15 454 SER A O 1
ATOM 3039 N N . PHE A 1 397 ? -15.016 16.998 -5.768 1.00 78.03 455 PHE A N 1
ATOM 3040 C CA . PHE A 1 397 ? -15.144 15.890 -6.725 1.00 78.20 455 PHE A CA 1
ATOM 3041 C C . PHE A 1 397 ? -16.443 16.023 -7.521 1.00 78.35 455 PHE A C 1
ATOM 3042 O O . PHE A 1 397 ? -17.481 16.416 -6.975 1.00 78.34 455 PHE A O 1
ATOM 3050 N N . ASN A 1 398 ? -16.386 15.674 -8.806 1.00 78.47 456 ASN A N 1
ATOM 3051 C CA . ASN A 1 398 ? -17.547 15.795 -9.697 1.00 78.39 456 ASN A CA 1
ATOM 3052 C C . ASN A 1 398 ? -18.547 14.650 -9.545 1.00 78.24 456 ASN A C 1
ATOM 3053 O O . ASN A 1 398 ? -19.748 14.888 -9.401 1.00 78.13 456 ASN A O 1
ATOM 3058 N N . ILE A 1 399 ? -18.057 13.413 -9.570 1.00 78.15 457 ILE A N 1
ATOM 3059 C CA . ILE A 1 399 ? -18.956 12.253 -9.564 1.00 78.19 457 ILE A CA 1
ATOM 3060 C C . ILE A 1 399 ? -19.842 12.246 -8.288 1.00 78.01 457 ILE A C 1
ATOM 3061 O O . ILE A 1 399 ? -21.058 12.395 -8.405 1.00 78.04 457 ILE A O 1
ATOM 3066 N N . PRO A 1 400 ? -19.243 12.132 -7.076 1.00 77.68 458 PRO A N 1
ATOM 3067 C CA . PRO A 1 400 ? -20.053 12.144 -5.856 1.00 77.45 458 PRO A CA 1
ATOM 3068 C C . PRO A 1 400 ? -21.145 13.204 -5.852 1.00 77.31 458 PRO A C 1
ATOM 3069 O O . PRO A 1 400 ? -22.257 12.933 -5.397 1.00 77.41 458 PRO A O 1
ATOM 3073 N N . ALA A 1 401 ? -20.823 14.397 -6.351 1.00 77.07 459 ALA A N 1
ATOM 3074 C CA . ALA A 1 401 ? -21.806 15.465 -6.505 1.00 76.86 459 ALA A CA 1
ATOM 3075 C C . ALA A 1 401 ? -22.970 14.962 -7.348 1.00 76.71 459 ALA A C 1
ATOM 3076 O O . ALA A 1 401 ? -24.101 14.891 -6.870 1.00 76.81 459 ALA A O 1
ATOM 3078 N N . LEU A 1 402 ? -22.683 14.583 -8.590 1.00 76.41 460 LEU A N 1
ATOM 3079 C CA . LEU A 1 402 ? -23.718 14.079 -9.491 1.00 76.15 460 LEU A CA 1
ATOM 3080 C C . LEU A 1 402 ? -24.513 12.955 -8.839 1.00 75.93 460 LEU A C 1
ATOM 3081 O O . LEU A 1 402 ? -25.744 12.970 -8.844 1.00 75.82 460 LEU A O 1
ATOM 3086 N N . LYS A 1 403 ? -23.798 11.987 -8.273 1.00 75.82 461 LYS A N 1
ATOM 3087 C CA . LYS A 1 403 ? -24.423 10.854 -7.600 1.00 75.77 461 LYS A CA 1
ATOM 3088 C C . LYS A 1 403 ? -25.410 11.365 -6.559 1.00 75.56 461 LYS A C 1
ATOM 3089 O O . LYS A 1 403 ? -26.589 11.016 -6.594 1.00 75.62 461 LYS A O 1
ATOM 3095 N N . ALA A 1 404 ? -24.920 12.217 -5.659 1.00 75.31 462 ALA A N 1
ATOM 3096 C CA . ALA A 1 404 ? -25.735 12.794 -4.588 1.00 75.09 462 ALA A CA 1
ATOM 3097 C C . ALA A 1 404 ? -27.005 13.481 -5.124 1.00 74.92 462 ALA A C 1
ATOM 3098 O O . ALA A 1 404 ? -28.098 13.288 -4.597 1.00 74.47 462 ALA A O 1
ATOM 3100 N N . TRP A 1 405 ? -26.843 14.276 -6.176 1.00 74.93 463 TRP A N 1
ATOM 3101 C CA . TRP A 1 405 ? -27.963 14.946 -6.831 1.00 74.90 463 TRP A CA 1
ATOM 3102 C C . TRP A 1 405 ? -28.933 13.941 -7.439 1.00 75.02 463 TRP A C 1
ATOM 3103 O O . TRP A 1 405 ? -30.134 14.179 -7.438 1.00 75.18 463 TRP A O 1
ATOM 3114 N N . GLN A 1 406 ? -28.424 12.826 -7.959 1.00 75.13 464 GLN A N 1
ATOM 3115 C CA . GLN A 1 406 ? -29.297 11.763 -8.471 1.00 75.18 464 GLN A CA 1
ATOM 3116 C C . GLN A 1 406 ? -30.042 11.063 -7.334 1.00 75.17 464 GLN A C 1
ATOM 3117 O O . GLN A 1 406 ? -31.208 10.686 -7.491 1.00 75.43 464 GLN A O 1
ATOM 3123 N N . SER A 1 407 ? -29.380 10.891 -6.193 1.00 75.01 465 SER A N 1
ATOM 3124 C CA . SER A 1 407 ? -30.039 10.328 -5.013 1.00 74.92 465 SER A CA 1
ATOM 3125 C C . SER A 1 407 ? -31.175 11.234 -4.534 1.00 74.84 465 SER A C 1
ATOM 3126 O O . SER A 1 407 ? -32.318 10.809 -4.467 1.00 74.82 465 SER A O 1
ATOM 3129 N N . VAL A 1 408 ? -30.839 12.476 -4.205 1.00 74.94 466 VAL A N 1
ATOM 3130 C CA . VAL A 1 408 ? -31.815 13.520 -3.872 1.00 75.08 466 VAL A CA 1
ATOM 3131 C C . VAL A 1 408 ? -33.027 13.496 -4.801 1.00 75.26 466 VAL A C 1
ATOM 3132 O O . VAL A 1 408 ? -34.168 13.390 -4.348 1.00 75.12 466 VAL A O 1
ATOM 3136 N N . LYS A 1 409 ? -32.754 13.593 -6.103 1.00 75.59 467 LYS A N 1
ATOM 3137 C CA . LYS A 1 409 ? -33.789 13.636 -7.152 1.00 75.83 467 LYS A CA 1
ATOM 3138 C C . LYS A 1 409 ? -34.705 12.391 -7.108 1.00 75.88 467 LYS A C 1
ATOM 3139 O O . LYS A 1 409 ? -35.917 12.475 -7.333 1.00 75.71 467 LYS A O 1
ATOM 3145 N N . GLN A 1 410 ? -34.102 11.249 -6.793 1.00 76.01 468 GLN A N 1
ATOM 3146 C CA . GLN A 1 410 ? -34.792 9.963 -6.737 1.00 76.10 468 GLN A CA 1
ATOM 3147 C C . GLN A 1 410 ? -35.600 9.822 -5.440 1.00 76.08 468 GLN A C 1
ATOM 3148 O O . GLN A 1 410 ? -36.812 9.603 -5.483 1.00 76.16 468 GLN A O 1
ATOM 3154 N N . ASN A 1 411 ? -34.927 9.984 -4.299 1.00 76.01 469 ASN A N 1
ATOM 3155 C CA . ASN A 1 411 ? -35.512 9.708 -2.978 1.00 75.85 469 ASN A CA 1
ATOM 3156 C C . ASN A 1 411 ? -36.068 10.943 -2.267 1.00 75.77 469 ASN A C 1
ATOM 3157 O O . ASN A 1 411 ? -36.330 10.894 -1.068 1.00 75.67 469 ASN A O 1
ATOM 3162 N N . ALA A 1 412 ? -36.237 12.046 -2.992 1.00 75.91 470 ALA A N 1
ATOM 3163 C CA . ALA A 1 412 ? -36.773 13.289 -2.399 1.00 75.97 470 ALA A CA 1
ATOM 3164 C C . ALA A 1 412 ? -37.657 14.098 -3.342 1.00 75.90 470 ALA A C 1
ATOM 3165 O O . ALA A 1 412 ? -38.584 14.771 -2.890 1.00 75.87 470 ALA A O 1
ATOM 3167 N N . GLY A 1 413 ? -37.350 14.065 -4.636 1.00 75.96 471 GLY A N 1
ATOM 3168 C CA . GLY A 1 413 ? -38.193 14.698 -5.646 1.00 76.10 471 GLY A CA 1
ATOM 3169 C C . GLY A 1 413 ? -37.428 15.089 -6.898 1.00 76.15 471 GLY A C 1
ATOM 3170 O O . GLY A 1 413 ? -36.324 15.634 -6.813 1.00 76.09 471 GLY A O 1
ATOM 3171 N N . ASN A 1 414 ? -38.027 14.835 -8.060 1.00 76.16 472 ASN A N 1
ATOM 3172 C CA . ASN A 1 414 ? -37.401 15.173 -9.337 1.00 76.11 472 ASN A CA 1
ATOM 3173 C C . ASN A 1 414 ? -37.102 16.678 -9.427 1.00 76.22 472 ASN A C 1
ATOM 3174 O O . ASN A 1 414 ? -36.114 17.089 -10.038 1.00 76.28 472 ASN A O 1
ATOM 3179 N N . ASP A 1 415 ? -37.955 17.484 -8.797 1.00 76.30 473 ASP A N 1
ATOM 3180 C CA . ASP A 1 415 ? -37.788 18.937 -8.738 1.00 76.39 473 ASP A CA 1
ATOM 3181 C C . ASP A 1 415 ? -37.340 19.416 -7.342 1.00 76.09 473 ASP A C 1
ATOM 3182 O O . ASP A 1 415 ? -37.474 20.598 -7.021 1.00 76.22 473 ASP A O 1
ATOM 3187 N N . ALA A 1 416 ? -36.811 18.508 -6.518 1.00 75.61 474 ALA A N 1
ATOM 3188 C CA . ALA A 1 416 ? -36.369 18.850 -5.155 1.00 75.12 474 ALA A CA 1
ATOM 3189 C C . ALA A 1 416 ? -35.111 19.722 -5.127 1.00 74.74 474 ALA A C 1
ATOM 3190 O O . ALA A 1 416 ? -35.005 20.625 -4.294 1.00 74.78 474 ALA A O 1
ATOM 3192 N N . PRO A 1 417 ? -34.140 19.447 -6.017 1.00 74.10 475 PRO A N 1
ATOM 3193 C CA . PRO A 1 417 ? -32.999 20.335 -6.115 1.00 73.69 475 PRO A CA 1
ATOM 3194 C C . PRO A 1 417 ? -33.414 21.757 -6.477 1.00 73.25 475 PRO A C 1
ATOM 3195 O O . PRO A 1 417 ? -32.999 22.711 -5.815 1.00 73.06 475 PRO A O 1
ATOM 3199 N N . LYS A 1 418 ? -34.240 21.887 -7.513 1.00 72.76 476 LYS A N 1
ATOM 3200 C CA . LYS A 1 418 ? -34.678 23.198 -7.982 1.00 72.43 476 LYS A CA 1
ATOM 3201 C C . LYS A 1 418 ? -35.206 24.045 -6.828 1.00 72.13 476 LYS A C 1
ATOM 3202 O O . LYS A 1 418 ? -34.877 25.223 -6.723 1.00 72.23 476 LYS A O 1
ATOM 3208 N N . LYS A 1 419 ? -36.003 23.440 -5.954 1.00 71.78 477 LYS A N 1
ATOM 3209 C CA . LYS A 1 419 ? -36.643 24.186 -4.872 1.00 71.64 477 LYS A CA 1
ATOM 3210 C C . LYS A 1 419 ? -35.703 24.546 -3.727 1.00 71.08 477 LYS A C 1
ATOM 3211 O O . LYS A 1 419 ? -35.962 25.502 -3.007 1.00 71.26 477 LYS A O 1
ATOM 3217 N N . PHE A 1 420 ? -34.621 23.800 -3.550 1.00 70.46 478 PHE A N 1
ATOM 3218 C CA . PHE A 1 420 ? -33.600 24.206 -2.587 1.00 70.00 478 PHE A CA 1
ATOM 3219 C C . PHE A 1 420 ? -32.857 25.427 -3.131 1.00 69.76 478 PHE A C 1
ATOM 3220 O O . PHE A 1 420 ? -32.655 26.416 -2.417 1.00 69.86 478 PHE A O 1
ATOM 3228 N N . ALA A 1 421 ? -32.466 25.348 -4.405 1.00 69.16 479 ALA A N 1
ATOM 3229 C CA . ALA A 1 421 ? -31.745 26.424 -5.074 1.00 68.42 479 ALA A CA 1
ATOM 3230 C C . ALA A 1 421 ? -32.624 27.638 -5.351 1.00 68.05 479 ALA A C 1
ATOM 3231 O O . ALA A 1 421 ? -32.121 28.750 -5.398 1.00 68.44 479 ALA A O 1
ATOM 3233 N N . ALA A 1 422 ? -33.925 27.449 -5.544 1.00 67.46 480 ALA A N 1
ATOM 3234 C CA . ALA A 1 422 ? -34.805 28.594 -5.817 1.00 67.05 480 ALA A CA 1
ATOM 3235 C C . ALA A 1 422 ? -35.022 29.456 -4.584 1.00 66.59 480 ALA A C 1
ATOM 3236 O O . ALA A 1 422 ? -35.306 30.647 -4.695 1.00 66.32 480 ALA A O 1
ATOM 3238 N N . LYS A 1 423 ? -34.877 28.853 -3.410 1.00 66.28 481 LYS A N 1
ATOM 3239 C CA . LYS A 1 423 ? -35.076 29.570 -2.155 1.00 66.04 481 LYS A CA 1
ATOM 3240 C C . LYS A 1 423 ? -33.885 30.451 -1.774 1.00 65.46 481 LYS A C 1
ATOM 3241 O O . LYS A 1 423 ? -34.003 31.300 -0.894 1.00 65.45 481 LYS A O 1
ATOM 3247 N N . LEU A 1 424 ? -32.749 30.261 -2.441 1.00 64.83 482 LEU A N 1
ATOM 3248 C CA . LEU A 1 424 ? -31.556 31.079 -2.194 1.00 64.32 482 LEU A CA 1
ATOM 3249 C C . LEU A 1 424 ? -31.285 32.065 -3.338 1.00 64.09 482 LEU A C 1
ATOM 3250 O O . LEU A 1 424 ? -30.159 32.504 -3.523 1.00 64.40 482 LEU A O 1
ATOM 3255 N N . GLY A 1 425 ? -32.311 32.410 -4.106 1.00 63.90 483 GLY A N 1
ATOM 3256 C CA . GLY A 1 425 ? -32.162 33.330 -5.233 1.00 63.82 483 GLY A CA 1
ATOM 3257 C C . GLY A 1 425 ? -31.584 32.712 -6.501 1.00 63.95 483 GLY A C 1
ATOM 3258 O O . GLY A 1 425 ? -31.278 33.419 -7.461 1.00 63.93 483 GLY A O 1
ATOM 3259 N N . LEU A 1 426 ? -31.448 31.395 -6.533 1.00 64.07 484 LEU A N 1
ATOM 3260 C CA . LEU A 1 426 ? -30.817 30.747 -7.668 1.00 64.35 484 LEU A CA 1
ATOM 3261 C C . LEU A 1 426 ? -31.860 30.062 -8.527 1.00 64.52 484 LEU A C 1
ATOM 3262 O O . LEU A 1 426 ? -32.153 28.890 -8.360 1.00 64.28 484 LEU A O 1
ATOM 3267 N N . ASN A 1 427 ? -32.402 30.832 -9.462 1.00 65.16 485 ASN A N 1
ATOM 3268 C CA . ASN A 1 427 ? -33.536 30.421 -10.272 1.00 65.57 485 ASN A CA 1
ATOM 3269 C C . ASN A 1 427 ? -33.130 29.894 -11.659 1.00 66.29 485 ASN A C 1
ATOM 3270 O O . ASN A 1 427 ? -32.290 30.494 -12.348 1.00 66.20 485 ASN A O 1
ATOM 3275 N N . TYR A 1 428 ? -33.730 28.757 -12.039 1.00 67.07 486 TYR A N 1
ATOM 3276 C CA . TYR A 1 428 ? -33.535 28.143 -13.356 1.00 67.50 486 TYR A CA 1
ATOM 3277 C C . TYR A 1 428 ? -34.816 28.193 -14.185 1.00 68.04 486 TYR A C 1
ATOM 3278 O O . TYR A 1 428 ? -35.882 27.800 -13.723 1.00 68.00 486 TYR A O 1
ATOM 3287 N N . GLU A 1 429 ? -34.676 28.690 -15.411 1.00 68.88 487 GLU A N 1
ATOM 3288 C CA . GLU A 1 429 ? -35.769 28.826 -16.376 1.00 69.55 487 GLU A CA 1
ATOM 3289 C C . GLU A 1 429 ? -36.311 27.454 -16.776 1.00 69.54 487 GLU A C 1
ATOM 3290 O O . GLU A 1 429 ? -37.507 27.203 -16.694 1.00 69.42 487 GLU A O 1
ATOM 3296 N N . GLY A 1 430 ? -35.414 26.575 -17.206 1.00 69.79 488 GLY A N 1
ATOM 3297 C CA . GLY A 1 430 ? -35.775 25.232 -17.642 1.00 70.01 488 GLY A CA 1
ATOM 3298 C C . GLY A 1 430 ? -35.288 24.189 -16.659 1.00 70.20 488 GLY A C 1
ATOM 3299 O O . GLY A 1 430 ? -35.207 24.451 -15.458 1.00 70.43 488 GLY A O 1
ATOM 3300 N N . ASP A 1 431 ? -34.953 23.009 -17.176 1.00 70.33 489 ASP A N 1
ATOM 3301 C CA . ASP A 1 431 ? -34.565 21.872 -16.342 1.00 70.55 489 ASP A CA 1
ATOM 3302 C C . ASP A 1 431 ? -33.171 22.022 -15.768 1.00 70.53 489 ASP A C 1
ATOM 3303 O O . ASP A 1 431 ? -32.314 22.671 -16.368 1.00 70.91 489 ASP A O 1
ATOM 3308 N N . ILE A 1 432 ? -32.948 21.413 -14.606 1.00 70.42 490 ILE A N 1
ATOM 3309 C CA . ILE A 1 432 ? -31.624 21.401 -13.993 1.00 70.21 490 ILE A CA 1
ATOM 3310 C C . ILE A 1 432 ? -30.962 20.073 -14.310 1.00 70.29 490 ILE A C 1
ATOM 3311 O O . ILE A 1 432 ? -31.110 19.104 -13.562 1.00 70.35 490 ILE A O 1
ATOM 3316 N N . GLY A 1 433 ? -30.260 20.045 -15.445 1.00 70.22 491 GLY A N 1
ATOM 3317 C CA . GLY A 1 433 ? -29.543 18.868 -15.910 1.00 70.26 491 GLY A CA 1
ATOM 3318 C C . GLY A 1 433 ? -28.195 18.737 -15.242 1.00 70.35 491 GLY A C 1
ATOM 3319 O O . GLY A 1 433 ? -27.846 19.552 -14.398 1.00 70.72 491 GLY A O 1
ATOM 3320 N N . PRO A 1 434 ? -27.427 17.704 -15.611 1.00 70.36 492 PRO A N 1
ATOM 3321 C CA . PRO A 1 434 ? -26.136 17.459 -14.968 1.00 70.26 492 PRO A CA 1
ATOM 3322 C C . PRO A 1 434 ? -25.112 18.546 -15.253 1.00 70.18 492 PRO A C 1
ATOM 3323 O O . PRO A 1 434 ? -24.373 18.934 -14.346 1.00 70.28 492 PRO A O 1
ATOM 3327 N N . SER A 1 435 ? -25.065 19.029 -16.496 1.00 69.98 493 SER A N 1
ATOM 3328 C CA . SER A 1 435 ? -24.212 20.171 -16.846 1.00 69.62 493 SER A CA 1
ATOM 3329 C C . SER A 1 435 ? -24.364 21.258 -15.780 1.00 69.40 493 SER A C 1
ATOM 3330 O O . SER A 1 435 ? -23.394 21.631 -15.123 1.00 69.44 493 SER A O 1
ATOM 3333 N N . GLU A 1 436 ? -25.592 21.727 -15.576 1.00 69.10 494 GLU A N 1
ATOM 3334 C CA . GLU A 1 436 ? -25.826 22.801 -14.609 1.00 68.89 494 GLU A CA 1
ATOM 3335 C C . GLU A 1 436 ? -25.603 22.420 -13.141 1.00 68.42 494 GLU A C 1
ATOM 3336 O O . GLU A 1 436 ? -25.422 23.298 -12.308 1.00 68.48 494 GLU A O 1
ATOM 3342 N N . VAL A 1 437 ? -25.585 21.130 -12.822 1.00 67.96 495 VAL A N 1
ATOM 3343 C CA . VAL A 1 437 ? -25.167 20.696 -11.483 1.00 67.53 495 VAL A CA 1
ATOM 3344 C C . VAL A 1 437 ? -23.709 21.087 -11.239 1.00 67.55 495 VAL A C 1
ATOM 3345 O O . VAL A 1 437 ? -23.315 21.375 -10.099 1.00 67.33 495 VAL A O 1
ATOM 3349 N N . LEU A 1 438 ? -22.927 21.103 -12.326 1.00 67.60 496 LEU A N 1
ATOM 3350 C CA . LEU A 1 438 ? -21.473 21.316 -12.281 1.00 67.47 496 LEU A CA 1
ATOM 3351 C C . LEU A 1 438 ? -20.983 22.700 -12.741 1.00 67.41 496 LEU A C 1
ATOM 3352 O O . LEU A 1 438 ? -19.777 22.902 -12.894 1.00 67.53 496 LEU A O 1
ATOM 3357 N N . GLY A 1 439 ? -21.895 23.645 -12.953 1.00 67.20 497 GLY A N 1
ATOM 3358 C CA . GLY A 1 439 ? -21.518 24.992 -13.377 1.00 67.06 497 GLY A CA 1
ATOM 3359 C C . GLY A 1 439 ? -21.768 25.283 -14.846 1.00 67.04 497 GLY A C 1
ATOM 3360 O O . GLY A 1 439 ? -21.581 26.412 -15.291 1.00 67.33 497 GLY A O 1
ATOM 3361 N N . GLY A 1 440 ? -22.212 24.280 -15.599 1.00 66.78 498 GLY A N 1
ATOM 3362 C CA . GLY A 1 440 ? -22.399 24.427 -17.041 1.00 66.49 498 GLY A CA 1
ATOM 3363 C C . GLY A 1 440 ? -23.685 25.131 -17.422 1.00 66.10 498 GLY A C 1
ATOM 3364 O O . GLY A 1 440 ? -24.530 25.393 -16.577 1.00 65.70 498 GLY A O 1
ATOM 3365 N N . SER A 1 441 ? -23.804 25.450 -18.707 1.00 65.91 499 SER A N 1
ATOM 3366 C CA . SER A 1 441 ? -25.015 26.040 -19.297 1.00 65.72 499 SER A CA 1
ATOM 3367 C C . SER A 1 441 ? -25.749 27.014 -18.361 1.00 65.31 499 SER A C 1
ATOM 3368 O O . SER A 1 441 ? -25.152 27.986 -17.915 1.00 65.06 499 SER A O 1
ATOM 3371 N N . ALA A 1 442 ? -27.016 26.740 -18.037 1.00 65.14 500 ALA A N 1
ATOM 3372 C CA . ALA A 1 442 ? -27.895 27.714 -17.356 1.00 64.96 500 ALA A CA 1
ATOM 3373 C C . ALA A 1 442 ? -27.544 27.978 -15.888 1.00 64.78 500 ALA A C 1
ATOM 3374 O O . ALA A 1 442 ? -28.290 28.670 -15.177 1.00 64.73 500 ALA A O 1
ATOM 3376 N N . SER A 1 443 ? -26.404 27.441 -15.455 1.00 64.39 501 SER A N 1
ATOM 3377 C CA . SER A 1 443 ? -25.878 27.654 -14.118 1.00 63.90 501 SER A CA 1
ATOM 3378 C C . SER A 1 443 ? -24.944 28.880 -14.123 1.00 63.44 501 SER A C 1
ATOM 3379 O O . SER A 1 443 ? -23.743 28.756 -13.861 1.00 63.50 501 SER A O 1
ATOM 3382 N N . GLU A 1 444 ? -25.504 30.051 -14.446 1.00 62.71 502 GLU A N 1
ATOM 3383 C CA . GLU A 1 444 ? -24.768 31.326 -14.452 1.00 62.15 502 GLU A CA 1
ATOM 3384 C C . GLU A 1 444 ? -25.352 32.300 -13.435 1.00 61.24 502 GLU A C 1
ATOM 3385 O O . GLU A 1 444 ? -26.567 32.558 -13.424 1.00 61.08 502 GLU A O 1
ATOM 3391 N N . PHE A 1 445 ? -24.483 32.870 -12.606 1.00 60.07 503 PHE A N 1
ATOM 3392 C CA . PHE A 1 445 ? -24.922 33.738 -11.519 1.00 59.00 503 PHE A CA 1
ATOM 3393 C C . PHE A 1 445 ? -23.845 34.751 -11.118 1.00 58.13 503 PHE A C 1
ATOM 3394 O O . PHE A 1 445 ? -22.655 34.494 -11.266 1.00 57.99 503 PHE A O 1
ATOM 3402 N N . SER A 1 446 ? -24.267 35.914 -10.634 1.00 57.15 504 SER A N 1
ATOM 3403 C CA . SER A 1 446 ? -23.324 36.949 -10.211 1.00 56.50 504 SER A CA 1
ATOM 3404 C C . SER A 1 446 ? -22.759 36.654 -8.812 1.00 55.84 504 SER A C 1
ATOM 3405 O O . SER A 1 446 ? -23.400 35.969 -8.018 1.00 55.73 504 SER A O 1
ATOM 3408 N N . PRO A 1 447 ? -21.535 37.126 -8.524 1.00 54.72 505 PRO A N 1
ATOM 3409 C CA . PRO A 1 447 ? -20.962 36.997 -7.200 1.00 54.25 505 PRO A CA 1
ATOM 3410 C C . PRO A 1 447 ? -21.883 37.508 -6.103 1.00 53.98 505 PRO A C 1
ATOM 3411 O O . PRO A 1 447 ? -21.953 36.905 -5.028 1.00 53.78 505 PRO A O 1
ATOM 3415 N N . THR A 1 448 ? -22.581 38.606 -6.373 1.00 53.53 506 THR A N 1
ATOM 3416 C CA . THR A 1 448 ? -23.578 39.124 -5.438 1.00 53.15 506 THR A CA 1
ATOM 3417 C C . THR A 1 448 ? -24.635 38.070 -5.184 1.00 53.16 506 THR A C 1
ATOM 3418 O O . THR A 1 448 ? -24.968 37.778 -4.024 1.00 53.13 506 THR A O 1
ATOM 3422 N N . GLN A 1 449 ? -25.147 37.491 -6.271 1.00 53.12 507 GLN A N 1
ATOM 3423 C CA . GLN A 1 449 ? -26.147 36.419 -6.158 1.00 52.83 507 GLN A CA 1
ATOM 3424 C C . GLN A 1 449 ? -25.642 35.310 -5.219 1.00 52.82 507 GLN A C 1
ATOM 3425 O O . GLN A 1 449 ? -26.382 34.873 -4.352 1.00 52.82 507 GLN A O 1
ATOM 3431 N N . LEU A 1 450 ? -24.386 34.888 -5.368 1.00 52.92 508 LEU A N 1
ATOM 3432 C CA . LEU A 1 450 ? -23.878 33.758 -4.601 1.00 53.19 508 LEU A CA 1
ATOM 3433 C C . LEU A 1 450 ? -23.586 34.157 -3.164 1.00 53.56 508 LEU A C 1
ATOM 3434 O O . LEU A 1 450 ? -23.991 33.471 -2.247 1.00 53.87 508 LEU A O 1
ATOM 3439 N N . ALA A 1 451 ? -22.902 35.273 -2.961 1.00 53.88 509 ALA A N 1
ATOM 3440 C CA . ALA A 1 451 ? -22.684 35.792 -1.610 1.00 53.90 509 ALA A CA 1
ATOM 3441 C C . ALA A 1 451 ? -23.942 35.668 -0.714 1.00 54.40 509 ALA A C 1
ATOM 3442 O O . ALA A 1 451 ? -23.843 35.269 0.475 1.00 54.14 509 ALA A O 1
ATOM 3444 N N . SER A 1 452 ? -25.108 36.021 -1.276 1.00 54.23 510 SER A N 1
ATOM 3445 C CA . SER A 1 452 ? -26.371 35.859 -0.570 1.00 54.10 510 SER A CA 1
ATOM 3446 C C . SER A 1 452 ? -26.562 34.389 -0.284 1.00 54.23 510 SER A C 1
ATOM 3447 O O . SER A 1 452 ? -26.706 33.980 0.876 1.00 54.43 510 SER A O 1
ATOM 3450 N N . ALA A 1 453 ? -26.523 33.595 -1.350 1.00 54.10 511 ALA A N 1
ATOM 3451 C CA . ALA A 1 453 ? -26.675 32.143 -1.263 1.00 54.09 511 ALA A CA 1
ATOM 3452 C C . ALA A 1 453 ? -25.893 31.541 -0.086 1.00 54.21 511 ALA A C 1
ATOM 3453 O O . ALA A 1 453 ? -26.432 30.731 0.668 1.00 54.61 511 ALA A O 1
ATOM 3455 N N . PHE A 1 454 ? -24.642 31.974 0.077 1.00 54.20 512 PHE A N 1
ATOM 3456 C CA . PHE A 1 454 ? -23.725 31.429 1.078 1.00 54.01 512 PHE A CA 1
ATOM 3457 C C . PHE A 1 454 ? -23.927 31.980 2.476 1.00 53.99 512 PHE A C 1
ATOM 3458 O O . PHE A 1 454 ? -23.740 31.258 3.439 1.00 53.95 512 PHE A O 1
ATOM 3466 N N . ALA A 1 455 ? -24.292 33.253 2.596 1.00 54.22 513 ALA A N 1
ATOM 3467 C CA . ALA A 1 455 ? -24.530 33.850 3.921 1.00 54.01 513 ALA A CA 1
ATOM 3468 C C . ALA A 1 455 ? -25.646 33.097 4.639 1.00 53.88 513 ALA A C 1
ATOM 3469 O O . ALA A 1 455 ? -25.608 32.966 5.863 1.00 53.81 513 ALA A O 1
ATOM 3471 N N . ALA A 1 456 ? -26.609 32.588 3.862 1.00 53.70 514 ALA A N 1
ATOM 3472 C CA . ALA A 1 456 ? -27.616 31.642 4.350 1.00 53.47 514 ALA A CA 1
ATOM 3473 C C . ALA A 1 456 ? -26.971 30.489 5.124 1.00 53.36 514 ALA A C 1
ATOM 3474 O O . ALA A 1 456 ? -27.460 30.111 6.178 1.00 53.37 514 ALA A O 1
ATOM 3476 N N . ILE A 1 457 ? -25.875 29.939 4.605 1.00 53.31 515 ILE A N 1
ATOM 3477 C CA . ILE A 1 457 ? -25.118 28.910 5.323 1.00 53.36 515 ILE A CA 1
ATOM 3478 C C . ILE A 1 457 ? -24.441 29.510 6.548 1.00 53.44 515 ILE A C 1
ATOM 3479 O O . ILE A 1 457 ? -24.327 28.852 7.596 1.00 53.67 515 ILE A O 1
ATOM 3484 N N . ALA A 1 458 ? -23.989 30.756 6.404 1.00 53.14 516 ALA A N 1
ATOM 3485 C CA . ALA A 1 458 ? -23.288 31.460 7.472 1.00 52.97 516 ALA A CA 1
ATOM 3486 C C . ALA A 1 458 ? -24.162 31.808 8.691 1.00 52.83 516 ALA A C 1
ATOM 3487 O O . ALA A 1 458 ? -23.646 31.883 9.804 1.00 52.90 516 ALA A O 1
ATOM 3489 N N . ASN A 1 459 ? -25.466 31.988 8.477 1.00 52.49 517 ASN A N 1
ATOM 3490 C CA . ASN A 1 459 ? -26.329 32.684 9.431 1.00 52.33 517 ASN A CA 1
ATOM 3491 C C . ASN A 1 459 ? -27.570 31.903 9.893 1.00 52.02 517 ASN A C 1
ATOM 3492 O O . ASN A 1 459 ? -28.616 32.489 10.216 1.00 51.95 517 ASN A O 1
ATOM 3497 N N . GLY A 1 460 ? -27.452 30.584 9.917 1.00 51.74 518 GLY A N 1
ATOM 3498 C CA . GLY A 1 460 ? -28.521 29.721 10.417 1.00 51.58 518 GLY A CA 1
ATOM 3499 C C . GLY A 1 460 ? -29.493 29.230 9.364 1.00 51.33 518 GLY A C 1
ATOM 3500 O O . GLY A 1 460 ? -30.412 28.469 9.686 1.00 51.27 518 GLY A O 1
ATOM 3501 N N . GLY A 1 461 ? -29.299 29.666 8.116 1.00 51.07 519 GLY A N 1
ATOM 3502 C CA . GLY A 1 461 ? -30.105 29.195 6.987 1.00 50.81 519 GLY A CA 1
ATOM 3503 C C . GLY A 1 461 ? -31.132 30.191 6.504 1.00 50.64 519 GLY A C 1
ATOM 3504 O O . GLY A 1 461 ? -32.173 29.810 5.970 1.00 50.51 519 GLY A O 1
ATOM 3505 N N . THR A 1 462 ? -30.823 31.472 6.664 1.00 50.64 520 THR A N 1
ATOM 3506 C CA . THR A 1 462 ? -31.777 32.530 6.392 1.00 50.53 520 THR A CA 1
ATOM 3507 C C . THR A 1 462 ? -31.228 33.441 5.270 1.00 50.59 520 THR A C 1
ATOM 3508 O O . THR A 1 462 ? -30.238 34.139 5.451 1.00 50.72 520 THR A O 1
ATOM 3512 N N . TYR A 1 463 ? -31.877 33.376 4.102 1.00 50.85 521 TYR A N 1
ATOM 3513 C CA . TYR A 1 463 ? -31.459 34.061 2.848 1.00 50.83 521 TYR A CA 1
ATOM 3514 C C . TYR A 1 463 ? -31.879 35.521 2.839 1.00 50.65 521 TYR A C 1
ATOM 3515 O O . TYR A 1 463 ? -32.976 35.828 3.314 1.00 50.86 521 TYR A O 1
ATOM 3524 N N . ASN A 1 464 ? -31.031 36.406 2.282 1.00 50.32 522 ASN A N 1
ATOM 3525 C CA . ASN A 1 464 ? -31.326 37.860 2.197 1.00 49.82 522 ASN A CA 1
ATOM 3526 C C . ASN A 1 464 ? -30.845 38.538 0.930 1.00 49.98 522 ASN A C 1
ATOM 3527 O O . ASN A 1 464 ? -29.730 39.070 0.902 1.00 50.51 522 ASN A O 1
ATOM 3532 N N . ASN A 1 465 ? -31.690 38.561 -0.100 1.00 49.67 523 ASN A N 1
ATOM 3533 C CA . ASN A 1 465 ? -31.428 39.312 -1.325 1.00 48.95 523 ASN A CA 1
ATOM 3534 C C . ASN A 1 465 ? -30.541 40.507 -1.047 1.00 47.90 523 ASN A C 1
ATOM 3535 O O . ASN A 1 465 ? -30.984 41.437 -0.420 1.00 48.73 523 ASN A O 1
ATOM 3540 N N . ALA A 1 466 ? -29.287 40.483 -1.474 1.00 46.90 524 ALA A N 1
ATOM 3541 C CA . ALA A 1 466 ? -28.343 41.580 -1.148 1.00 46.10 524 ALA A CA 1
ATOM 3542 C C . ALA A 1 466 ? -28.956 42.975 -1.290 1.00 45.41 524 ALA A C 1
ATOM 3543 O O . ALA A 1 466 ? -29.380 43.377 -2.376 1.00 45.88 524 ALA A O 1
ATOM 3545 N N . HIS A 1 467 ? -28.995 43.713 -0.179 1.00 44.27 525 HIS A N 1
ATOM 3546 C CA . HIS A 1 467 ? -29.552 45.069 -0.170 1.00 42.78 525 HIS A CA 1
ATOM 3547 C C . HIS A 1 467 ? -28.449 46.040 0.201 1.00 40.75 525 HIS A C 1
ATOM 3548 O O . HIS A 1 467 ? -27.424 45.641 0.748 1.00 40.79 525 HIS A O 1
ATOM 3555 N N . SER A 1 468 ? -28.650 47.304 -0.132 1.00 38.24 526 SER A N 1
ATOM 3556 C CA . SER A 1 468 ? -27.555 48.277 -0.174 1.00 36.61 526 SER A CA 1
ATOM 3557 C C . SER A 1 468 ? -28.005 49.588 0.359 1.00 35.31 526 SER A C 1
ATOM 3558 O O . SER A 1 468 ? -27.166 50.309 0.846 1.00 33.72 526 SER A O 1
ATOM 3561 N N . ILE A 1 469 ? -29.305 49.895 0.213 1.00 34.61 527 ILE A N 1
ATOM 3562 C CA . ILE A 1 469 ? -29.911 51.140 0.691 1.00 35.39 527 ILE A CA 1
ATOM 3563 C C . ILE A 1 469 ? -30.668 50.910 2.065 1.00 36.19 527 ILE A C 1
ATOM 3564 O O . ILE A 1 469 ? -31.512 50.007 2.190 1.00 36.34 527 ILE A O 1
ATOM 3569 N N . GLN A 1 470 ? -30.324 51.684 3.096 1.00 36.28 528 GLN A N 1
ATOM 3570 C CA . GLN A 1 470 ? -31.040 51.597 4.395 1.00 36.99 528 GLN A CA 1
ATOM 3571 C C . GLN A 1 470 ? -32.344 52.354 4.233 1.00 36.90 528 GLN A C 1
ATOM 3572 O O . GLN A 1 470 ? -33.408 51.896 4.673 1.00 37.50 528 GLN A O 1
ATOM 3578 N N . LYS A 1 471 ? -32.232 53.521 3.596 1.00 36.04 529 LYS A N 1
ATOM 3579 C CA . LYS A 1 471 ? -33.344 54.446 3.417 1.00 35.12 529 LYS A CA 1
ATOM 3580 C C . LYS A 1 471 ? -32.908 55.619 2.506 1.00 33.93 529 LYS A C 1
ATOM 3581 O O . LYS A 1 471 ? -31.711 55.793 2.253 1.00 33.57 529 LYS A O 1
ATOM 3587 N N . VAL A 1 472 ? -33.853 56.432 2.043 1.00 32.35 530 VAL A N 1
ATOM 3588 C CA . VAL A 1 472 ? -33.462 57.675 1.408 1.00 31.78 530 VAL A CA 1
ATOM 3589 C C . VAL A 1 472 ? -34.316 58.812 1.956 1.00 31.99 530 VAL A C 1
ATOM 3590 O O . VAL A 1 472 ? -35.483 58.613 2.205 1.00 30.97 530 VAL A O 1
ATOM 3594 N N . VAL A 1 473 ? -33.721 59.993 2.128 1.00 32.75 531 VAL A N 1
ATOM 3595 C CA . VAL A 1 473 ? -34.440 61.142 2.627 1.00 34.25 531 VAL A CA 1
ATOM 3596 C C . VAL A 1 473 ? -34.470 62.244 1.580 1.00 36.38 531 VAL A C 1
ATOM 3597 O O . VAL A 1 473 ? -33.437 62.751 1.177 1.00 37.32 531 VAL A O 1
ATOM 3601 N N . THR A 1 474 ? -35.664 62.658 1.191 1.00 38.51 532 THR A N 1
ATOM 3602 C CA . THR A 1 474 ? -35.827 63.573 0.090 1.00 40.14 532 THR A CA 1
ATOM 3603 C C . THR A 1 474 ? -35.892 64.985 0.631 1.00 42.08 532 THR A C 1
ATOM 3604 O O . THR A 1 474 ? -36.372 65.205 1.740 1.00 43.07 532 THR A O 1
ATOM 3608 N N . ARG A 1 475 ? -35.426 65.940 -0.168 1.00 44.14 533 ARG A N 1
ATOM 3609 C CA . ARG A 1 475 ? -35.339 67.346 0.237 1.00 45.99 533 ARG A CA 1
ATOM 3610 C C . ARG A 1 475 ? -36.677 67.932 0.649 1.00 45.80 533 ARG A C 1
ATOM 3611 O O . ARG A 1 475 ? -36.729 68.833 1.472 1.00 45.81 533 ARG A O 1
ATOM 3619 N N . ASP A 1 476 ? -37.756 67.433 0.052 1.00 46.53 534 ASP A N 1
ATOM 3620 C CA . ASP A 1 476 ? -39.114 67.929 0.343 1.00 47.00 534 ASP A CA 1
ATOM 3621 C C . ASP A 1 476 ? -39.674 67.429 1.682 1.00 46.44 534 ASP A C 1
ATOM 3622 O O . ASP A 1 476 ? -40.727 67.876 2.099 1.00 46.15 534 ASP A O 1
ATOM 3627 N N . GLY A 1 477 ? -38.985 66.495 2.329 1.00 46.20 535 GLY A N 1
ATOM 3628 C CA . GLY A 1 477 ? -39.285 66.148 3.714 1.00 46.63 535 GLY A CA 1
ATOM 3629 C C . GLY A 1 477 ? -39.758 64.727 3.972 1.00 46.71 535 GLY A C 1
ATOM 3630 O O . GLY A 1 477 ? -40.101 64.364 5.129 1.00 45.69 535 GLY A O 1
ATOM 3631 N N . GLU A 1 478 ? -39.770 63.920 2.906 1.00 46.38 536 GLU A N 1
ATOM 3632 C CA . GLU A 1 478 ? -40.279 62.565 2.997 1.00 46.27 536 GLU A CA 1
ATOM 3633 C C . GLU A 1 478 ? -39.092 61.669 2.991 1.00 46.78 536 GLU A C 1
ATOM 3634 O O . GLU A 1 478 ? -38.040 62.043 2.497 1.00 46.28 536 GLU A O 1
ATOM 3640 N N . THR A 1 479 ? -39.246 60.502 3.593 1.00 47.88 537 THR A N 1
ATOM 3641 C CA . THR A 1 479 ? -38.105 59.652 3.861 1.00 48.71 537 THR A CA 1
ATOM 3642 C C . THR A 1 479 ? -38.592 58.221 3.867 1.00 49.76 537 THR A C 1
ATOM 3643 O O . THR A 1 479 ? -39.403 57.840 4.704 1.00 50.14 537 THR A O 1
ATOM 3647 N N . ILE A 1 480 ? -38.064 57.444 2.930 1.00 51.03 538 ILE A N 1
ATOM 3648 C CA . ILE A 1 480 ? -38.574 56.131 2.572 1.00 52.00 538 ILE A CA 1
ATOM 3649 C C . ILE A 1 480 ? -37.617 55.064 3.071 1.00 52.83 538 ILE A C 1
ATOM 3650 O O . ILE A 1 480 ? -36.459 55.035 2.661 1.00 53.27 538 ILE A O 1
ATOM 3655 N N . GLU A 1 481 ? -38.086 54.194 3.955 1.00 53.81 539 GLU A N 1
ATOM 3656 C CA . GLU A 1 481 ? -37.265 53.078 4.409 1.00 54.82 539 GLU A CA 1
ATOM 3657 C C . GLU A 1 481 ? -37.454 51.959 3.397 1.00 55.03 539 GLU A C 1
ATOM 3658 O O . GLU A 1 481 ? -38.573 51.641 3.014 1.00 54.87 539 GLU A O 1
ATOM 3664 N N . TYR A 1 482 ? -36.345 51.393 2.948 1.00 55.81 540 TYR A N 1
ATOM 3665 C CA . TYR A 1 482 ? -36.348 50.314 1.969 1.00 56.08 540 TYR A CA 1
ATOM 3666 C C . TYR A 1 482 ? -36.364 49.005 2.723 1.00 57.15 540 TYR A C 1
ATOM 3667 O O . TYR A 1 482 ? -35.939 48.954 3.881 1.00 57.22 540 TYR A O 1
ATOM 3676 N N . ASP A 1 483 ? -36.864 47.953 2.083 1.00 58.51 541 ASP A N 1
ATOM 3677 C CA . ASP A 1 483 ? -36.762 46.604 2.649 1.00 59.77 541 ASP A CA 1
ATOM 3678 C C . ASP A 1 483 ? -36.228 45.620 1.617 1.00 60.30 541 ASP A C 1
ATOM 3679 O O . ASP A 1 483 ? -36.140 45.933 0.433 1.00 60.47 541 ASP A O 1
ATOM 3684 N N . HIS A 1 484 ? -35.851 44.441 2.091 1.00 60.83 542 HIS A N 1
ATOM 3685 C CA . HIS A 1 484 ? -35.243 43.431 1.253 1.00 61.42 542 HIS A CA 1
ATOM 3686 C C . HIS A 1 484 ? -35.922 42.077 1.481 1.00 61.95 542 HIS A C 1
ATOM 3687 O O . HIS A 1 484 ? -36.300 41.746 2.608 1.00 62.44 542 HIS A O 1
ATOM 3694 N N . THR A 1 485 ? -36.043 41.283 0.423 1.00 62.21 543 THR A N 1
ATOM 3695 C CA . THR A 1 485 ? -36.837 40.071 0.481 1.00 62.40 543 THR A CA 1
ATOM 3696 C C . THR A 1 485 ? -36.126 39.020 1.313 1.00 62.33 543 THR A C 1
ATOM 3697 O O . THR A 1 485 ? -35.350 38.253 0.785 1.00 62.72 543 THR A O 1
ATOM 3701 N N . SER A 1 486 ? -36.395 38.996 2.617 1.00 62.47 544 SER A N 1
ATOM 3702 C CA . SER A 1 486 ? -35.781 38.021 3.541 1.00 62.56 544 SER A CA 1
ATOM 3703 C C . SER A 1 486 ? -36.687 36.798 3.695 1.00 62.70 544 SER A C 1
ATOM 3704 O O . SER A 1 486 ? -37.901 36.937 3.679 1.00 62.81 544 SER A O 1
ATOM 3707 N N . HIS A 1 487 ? -36.107 35.603 3.811 1.00 62.97 545 HIS A N 1
ATOM 3708 C CA . HIS A 1 487 ? -36.890 34.389 4.068 1.00 63.13 545 HIS A CA 1
ATOM 3709 C C . HIS A 1 487 ? -36.028 33.169 4.398 1.00 63.74 545 HIS A C 1
ATOM 3710 O O . HIS A 1 487 ? -35.023 32.913 3.747 1.00 63.42 545 HIS A O 1
ATOM 3717 N N . LYS A 1 488 ? -36.463 32.416 5.408 1.00 64.75 546 LYS A N 1
ATOM 3718 C CA . LYS A 1 488 ? -35.797 31.191 5.862 1.00 65.49 546 LYS A CA 1
ATOM 3719 C C . LYS A 1 488 ? -35.685 30.192 4.708 1.00 66.21 546 LYS A C 1
ATOM 3720 O O . LYS A 1 488 ? -36.702 29.800 4.137 1.00 66.45 546 LYS A O 1
ATOM 3726 N N . ALA A 1 489 ? -34.453 29.783 4.380 1.00 67.16 547 ALA A N 1
ATOM 3727 C CA . ALA A 1 489 ? -34.159 28.976 3.176 1.00 67.82 547 ALA A CA 1
ATOM 3728 C C . ALA A 1 489 ? -33.823 27.516 3.454 1.00 68.63 547 ALA A C 1
ATOM 3729 O O . ALA A 1 489 ? -34.012 26.665 2.589 1.00 68.91 547 ALA A O 1
ATOM 3739 N N . SER A 1 491 ? -33.329 24.476 6.996 1.00 68.86 549 SER A N 1
ATOM 3740 C CA . SER A 1 491 ? -33.363 24.213 8.430 1.00 68.29 549 SER A CA 1
ATOM 3741 C C . SER A 1 491 ? -31.953 24.368 9.018 1.00 67.72 549 SER A C 1
ATOM 3742 O O . SER A 1 491 ? -30.957 24.243 8.304 1.00 67.54 549 SER A O 1
ATOM 3745 N N . ASP A 1 492 ? -31.889 24.669 10.314 1.00 67.11 550 ASP A N 1
ATOM 3746 C CA . ASP A 1 492 ? -30.638 25.062 10.984 1.00 66.54 550 ASP A CA 1
ATOM 3747 C C . ASP A 1 492 ? -29.532 24.032 10.846 1.00 65.99 550 ASP A C 1
ATOM 3748 O O . ASP A 1 492 ? -28.366 24.383 10.661 1.00 65.79 550 ASP A O 1
ATOM 3753 N N . TYR A 1 493 ? -29.899 22.758 10.937 1.00 65.54 551 TYR A N 1
ATOM 3754 C CA . TYR A 1 493 ? -28.907 21.696 10.863 1.00 65.05 551 TYR A CA 1
ATOM 3755 C C . TYR A 1 493 ? -28.216 21.704 9.496 1.00 64.79 551 TYR A C 1
ATOM 3756 O O . TYR A 1 493 ? -26.997 21.693 9.431 1.00 64.72 551 TYR A O 1
ATOM 3765 N N . THR A 1 494 ? -28.992 21.785 8.421 1.00 64.59 552 THR A N 1
ATOM 3766 C CA . THR A 1 494 ? -28.440 21.860 7.075 1.00 64.54 552 THR A CA 1
ATOM 3767 C C . THR A 1 494 ? -27.499 23.050 6.920 1.00 64.75 552 THR A C 1
ATOM 3768 O O . THR A 1 494 ? -26.430 22.927 6.330 1.00 64.78 552 THR A O 1
ATOM 3772 N N . ALA A 1 495 ? -27.895 24.202 7.445 1.00 65.02 553 ALA A N 1
ATOM 3773 C CA . ALA A 1 495 ? -27.042 25.387 7.404 1.00 65.26 553 ALA A CA 1
ATOM 3774 C C . ALA A 1 495 ? -25.778 25.214 8.248 1.00 65.74 553 ALA A C 1
ATOM 3775 O O . ALA A 1 495 ? -24.724 25.733 7.886 1.00 65.93 553 ALA A O 1
ATOM 3777 N N . TYR A 1 496 ? -25.881 24.490 9.363 1.00 66.29 554 TYR A N 1
ATOM 3778 C CA . TYR A 1 496 ? -24.747 24.317 10.277 1.00 66.66 554 TYR A CA 1
ATOM 3779 C C . TYR A 1 496 ? -23.724 23.322 9.752 1.00 67.35 554 TYR A C 1
ATOM 3780 O O . TYR A 1 496 ? -22.523 23.554 9.836 1.00 67.38 554 TYR A O 1
ATOM 3797 N N . LEU A 1 498 ? -23.288 22.115 6.533 1.00 68.15 556 LEU A N 1
ATOM 3798 C CA . LEU A 1 498 ? -22.650 22.722 5.370 1.00 67.53 556 LEU A CA 1
ATOM 3799 C C . LEU A 1 498 ? -21.604 23.731 5.797 1.00 67.29 556 LEU A C 1
ATOM 3800 O O . LEU A 1 498 ? -20.558 23.835 5.170 1.00 67.48 556 LEU A O 1
ATOM 3805 N N . ALA A 1 499 ? -21.888 24.478 6.855 1.00 67.00 557 ALA A N 1
ATOM 3806 C CA . ALA A 1 499 ? -20.948 25.468 7.343 1.00 67.02 557 ALA A CA 1
ATOM 3807 C C . ALA A 1 499 ? -19.677 24.787 7.836 1.00 67.18 557 ALA A C 1
ATOM 3808 O O . ALA A 1 499 ? -18.584 25.081 7.355 1.00 67.08 557 ALA A O 1
ATOM 3810 N N . GLU A 1 500 ? -19.830 23.858 8.775 1.00 67.46 558 GLU A N 1
ATOM 3811 C CA . GLU A 1 500 ? -18.684 23.168 9.374 1.00 67.67 558 GLU A CA 1
ATOM 3812 C C . GLU A 1 500 ? -17.948 22.280 8.373 1.00 67.95 558 GLU A C 1
ATOM 3813 O O . GLU A 1 500 ? -16.719 22.223 8.347 1.00 67.66 558 GLU A O 1
ATOM 3827 N N . LEU A 1 502 ? -17.637 22.956 5.288 1.00 66.56 560 LEU A N 1
ATOM 3828 C CA . LEU A 1 502 ? -16.878 23.798 4.327 1.00 65.48 560 LEU A CA 1
ATOM 3829 C C . LEU A 1 502 ? -15.672 24.528 4.917 1.00 64.85 560 LEU A C 1
ATOM 3830 O O . LEU A 1 502 ? -14.889 25.110 4.167 1.00 64.73 560 LEU A O 1
ATOM 3835 N N . LYS A 1 503 ? -15.520 24.497 6.242 1.00 64.03 561 LYS A N 1
ATOM 3836 C CA . LYS A 1 503 ? -14.282 24.929 6.884 1.00 63.58 561 LYS A CA 1
ATOM 3837 C C . LYS A 1 503 ? -13.167 23.983 6.479 1.00 63.33 561 LYS A C 1
ATOM 3838 O O . LYS A 1 503 ? -11.978 24.297 6.605 1.00 62.99 561 LYS A O 1
ATOM 3844 N N . GLY A 1 504 ? -13.570 22.805 6.013 1.00 63.15 562 GLY A N 1
ATOM 3845 C CA . GLY A 1 504 ? -12.647 21.805 5.514 1.00 63.09 562 GLY A CA 1
ATOM 3846 C C . GLY A 1 504 ? -11.991 22.166 4.202 1.00 62.93 562 GLY A C 1
ATOM 3847 O O . GLY A 1 504 ? -11.020 21.534 3.810 1.00 63.14 562 GLY A O 1
ATOM 3848 N N . THR A 1 505 ? -12.523 23.167 3.513 1.00 62.74 563 THR A N 1
ATOM 3849 C CA . THR A 1 505 ? -11.917 23.648 2.282 1.00 62.67 563 THR A CA 1
ATOM 3850 C C . THR A 1 505 ? -10.549 24.282 2.572 1.00 62.74 563 THR A C 1
ATOM 3851 O O . THR A 1 505 ? -9.635 24.190 1.757 1.00 62.81 563 THR A O 1
ATOM 3855 N N . PHE A 1 506 ? -10.403 24.895 3.744 1.00 62.76 564 PHE A N 1
ATOM 3856 C CA . PHE A 1 506 ? -9.133 25.505 4.144 1.00 62.74 564 PHE A CA 1
ATOM 3857 C C . PHE A 1 506 ? -8.151 24.528 4.789 1.00 62.83 564 PHE A C 1
ATOM 3858 O O . PHE A 1 506 ? -6.988 24.869 4.992 1.00 62.93 564 PHE A O 1
ATOM 3866 N N . LYS A 1 507 ? -8.615 23.323 5.110 1.00 63.07 565 LYS A N 1
ATOM 3867 C CA . LYS A 1 507 ? -7.758 22.276 5.689 1.00 63.15 565 LYS A CA 1
ATOM 3868 C C . LYS A 1 507 ? -6.837 21.635 4.631 1.00 63.16 565 LYS A C 1
ATOM 3869 O O . LYS A 1 507 ? -7.073 21.767 3.425 1.00 63.05 565 LYS A O 1
ATOM 3875 N N . PRO A 1 508 ? -5.770 20.953 5.078 1.00 63.12 566 PRO A N 1
ATOM 3876 C CA . PRO A 1 508 ? -4.891 20.224 4.170 1.00 63.23 566 PRO A CA 1
ATOM 3877 C C . PRO A 1 508 ? -5.658 19.354 3.186 1.00 63.62 566 PRO A C 1
ATOM 3878 O O . PRO A 1 508 ? -6.610 18.687 3.575 1.00 63.61 566 PRO A O 1
ATOM 3882 N N . TYR A 1 509 ? -5.239 19.378 1.920 1.00 64.22 567 TYR A N 1
ATOM 3883 C CA . TYR A 1 509 ? -5.955 18.734 0.807 1.00 64.61 567 TYR A CA 1
ATOM 3884 C C . TYR A 1 509 ? -7.176 19.527 0.332 1.00 64.62 567 TYR A C 1
ATOM 3885 O O . TYR A 1 509 ? -7.664 19.300 -0.775 1.00 64.88 567 TYR A O 1
ATOM 3894 N N . GLY A 1 510 ? -7.679 20.448 1.151 1.00 64.47 568 GLY A N 1
ATOM 3895 C CA . GLY A 1 510 ? -8.845 21.238 0.768 1.00 64.32 568 GLY A CA 1
ATOM 3896 C C . GLY A 1 510 ? -8.538 22.075 -0.457 1.00 64.14 568 GLY A C 1
ATOM 3897 O O . GLY A 1 510 ? -7.390 22.464 -0.670 1.00 64.07 568 GLY A O 1
ATOM 3898 N N . SER A 1 511 ? -9.559 22.362 -1.259 1.00 63.87 569 SER A N 1
ATOM 3899 C CA . SER A 1 511 ? -9.359 23.064 -2.516 1.00 63.72 569 SER A CA 1
ATOM 3900 C C . SER A 1 511 ? -8.897 24.502 -2.334 1.00 63.62 569 SER A C 1
ATOM 3901 O O . SER A 1 511 ? -8.509 25.135 -3.315 1.00 63.98 569 SER A O 1
ATOM 3904 N N . ALA A 1 512 ? -8.904 25.019 -1.104 1.00 63.40 570 ALA A N 1
ATOM 3905 C CA . ALA A 1 512 ? -8.380 26.367 -0.854 1.00 63.53 570 ALA A CA 1
ATOM 3906 C C . ALA A 1 512 ? -7.336 26.446 0.262 1.00 63.49 570 ALA A C 1
ATOM 3907 O O . ALA A 1 512 ? -7.142 27.508 0.861 1.00 63.77 570 ALA A O 1
ATOM 3909 N N . TYR A 1 513 ? -6.643 25.342 0.520 1.00 63.43 571 TYR A N 1
ATOM 3910 C CA . TYR A 1 513 ? -5.617 25.302 1.570 1.00 63.38 571 TYR A CA 1
ATOM 3911 C C . TYR A 1 513 ? -4.526 26.367 1.387 1.00 63.42 571 TYR A C 1
ATOM 3912 O O . TYR A 1 513 ? -4.092 26.638 0.277 1.00 63.11 571 TYR A O 1
ATOM 3921 N N . GLY A 1 514 ? -4.084 26.950 2.498 1.00 63.80 572 GLY A N 1
ATOM 3922 C CA . GLY A 1 514 ? -3.012 27.945 2.489 1.00 64.00 572 GLY A CA 1
ATOM 3923 C C . GLY A 1 514 ? -3.544 29.364 2.513 1.00 64.13 572 GLY A C 1
ATOM 3924 O O . GLY A 1 514 ? -2.782 30.322 2.680 1.00 64.09 572 GLY A O 1
ATOM 3925 N N . HIS A 1 515 ? -4.857 29.493 2.354 1.00 64.28 573 HIS A N 1
ATOM 3926 C CA . HIS A 1 515 ? -5.497 30.791 2.277 1.00 64.37 573 HIS A CA 1
ATOM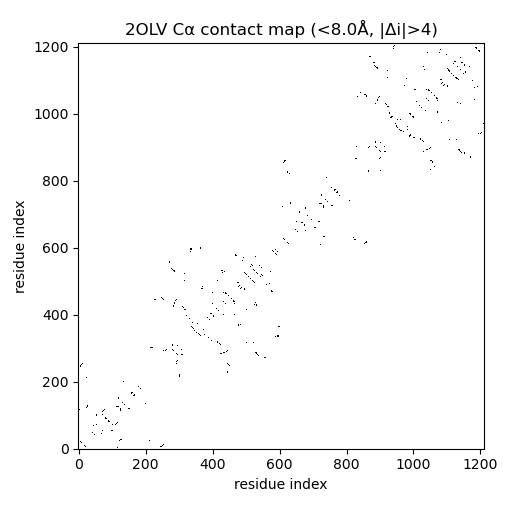 3927 C C . HIS A 1 515 ? -6.549 31.025 3.372 1.00 64.38 573 HIS A C 1
ATOM 3928 O O . HIS A 1 515 ? -7.257 32.025 3.349 1.00 64.03 573 HIS A O 1
ATOM 3935 N N . GLY A 1 516 ? -6.616 30.127 4.352 1.00 64.65 574 GLY A N 1
ATOM 3936 C CA . GLY A 1 516 ? -7.416 30.372 5.553 1.00 64.99 574 GLY A CA 1
ATOM 3937 C C . GLY A 1 516 ? -6.880 31.551 6.353 1.00 65.17 574 GLY A C 1
ATOM 3938 O O . GLY A 1 516 ? -5.739 31.966 6.167 1.00 65.67 574 GLY A O 1
ATOM 3939 N N . VAL A 1 517 ? -7.702 32.111 7.231 1.00 65.21 575 VAL A N 1
ATOM 3940 C CA . VAL A 1 517 ? -7.242 33.177 8.121 1.00 65.25 575 VAL A CA 1
ATOM 3941 C C . VAL A 1 517 ? -7.234 32.665 9.585 1.00 65.31 575 VAL A C 1
ATOM 3942 O O . VAL A 1 517 ? -7.984 31.760 9.946 1.00 64.73 575 VAL A O 1
ATOM 3946 N N . SER A 1 518 ? -6.390 33.280 10.408 1.00 65.57 576 SER A N 1
ATOM 3947 C CA . SER A 1 518 ? -5.800 32.630 11.581 1.00 66.07 576 SER A CA 1
ATOM 3948 C C . SER A 1 518 ? -6.703 32.434 12.823 1.00 66.17 576 SER A C 1
ATOM 3949 O O . SER A 1 518 ? -6.930 31.298 13.265 1.00 65.86 576 SER A O 1
ATOM 3952 N N . GLY A 1 519 ? -7.182 33.530 13.401 1.00 66.36 577 GLY A N 1
ATOM 3953 C CA . GLY A 1 519 ? -8.064 33.451 14.573 1.00 66.67 577 GLY A CA 1
ATOM 3954 C C . GLY A 1 519 ? -9.539 33.379 14.221 1.00 66.77 577 GLY A C 1
ATOM 3955 O O . GLY A 1 519 ? -10.399 33.435 15.115 1.00 66.98 577 GLY A O 1
ATOM 3956 N N . VAL A 1 520 ? -9.821 33.217 12.927 1.00 66.66 578 VAL A N 1
ATOM 3957 C CA . VAL A 1 520 ? -11.140 33.442 12.356 1.00 66.65 578 VAL A CA 1
ATOM 3958 C C . VAL A 1 520 ? -11.736 32.154 11.813 1.00 66.70 578 VAL A C 1
ATOM 3959 O O . VAL A 1 520 ? -11.078 31.405 11.098 1.00 66.53 578 VAL A O 1
ATOM 3963 N N . ASN A 1 521 ? -12.996 31.915 12.139 1.00 67.05 579 ASN A N 1
ATOM 3964 C CA . ASN A 1 521 ? -13.674 30.690 11.738 1.00 67.45 579 ASN A CA 1
ATOM 3965 C C . ASN A 1 521 ? -14.362 30.941 10.413 1.00 67.85 579 ASN A C 1
ATOM 3966 O O . ASN A 1 521 ? -15.290 31.748 10.351 1.00 67.85 579 ASN A O 1
ATOM 3979 N N . GLY A 1 523 ? -15.406 29.217 6.216 1.00 66.94 581 GLY A N 1
ATOM 3980 C CA . GLY A 1 523 ? -15.521 28.122 5.269 1.00 66.33 581 GLY A CA 1
ATOM 3981 C C . GLY A 1 523 ? -15.647 28.692 3.880 1.00 65.58 581 GLY A C 1
ATOM 3982 O O . GLY A 1 523 ? -15.983 29.861 3.726 1.00 65.85 581 GLY A O 1
ATOM 3983 N N . ALA A 1 524 ? -15.370 27.872 2.873 1.00 64.55 582 ALA A N 1
ATOM 3984 C CA . ALA A 1 524 ? -15.521 28.287 1.486 1.00 63.71 582 ALA A CA 1
ATOM 3985 C C . ALA A 1 524 ? -15.762 27.108 0.548 1.00 63.13 582 ALA A C 1
ATOM 3986 O O . ALA A 1 524 ? -15.477 25.963 0.869 1.00 63.33 582 ALA A O 1
ATOM 3988 N N . LYS A 1 525 ? -16.335 27.396 -0.606 1.00 62.53 583 LYS A N 1
ATOM 3989 C CA . LYS A 1 525 ? -16.361 26.454 -1.712 1.00 62.10 583 LYS A CA 1
ATOM 3990 C C . LYS A 1 525 ? -15.686 27.218 -2.815 1.00 61.68 583 LYS A C 1
ATOM 3991 O O . LYS A 1 525 ? -16.047 28.359 -3.090 1.00 61.82 583 LYS A O 1
ATOM 3997 N N . THR A 1 526 ? -14.693 26.615 -3.438 1.00 61.23 584 THR A N 1
ATOM 3998 C CA . THR A 1 526 ? -14.029 27.285 -4.512 1.00 61.15 584 THR A CA 1
ATOM 3999 C C . THR A 1 526 ? -14.838 26.977 -5.759 1.00 61.24 584 THR A C 1
ATOM 4000 O O . THR A 1 526 ? -15.937 26.433 -5.663 1.00 60.94 584 THR A O 1
ATOM 4004 N N . GLY A 1 527 ? -14.323 27.358 -6.923 1.00 61.51 585 GLY A N 1
ATOM 4005 C CA . GLY A 1 527 ? -15.031 27.146 -8.188 1.00 61.46 585 GLY A CA 1
ATOM 4006 C C . GLY A 1 527 ? -14.054 27.075 -9.339 1.00 61.44 585 GLY A C 1
ATOM 4007 O O . GLY A 1 527 ? -13.075 27.811 -9.377 1.00 62.06 585 GLY A O 1
ATOM 4008 N N . THR A 1 528 ? -14.292 26.176 -10.277 1.00 61.14 586 THR A N 1
ATOM 4009 C CA . THR A 1 528 ? -13.443 26.106 -11.438 1.00 60.74 586 THR A CA 1
ATOM 4010 C C . THR A 1 528 ? -14.265 25.705 -12.642 1.00 60.69 586 THR A C 1
ATOM 4011 O O . THR A 1 528 ? -14.482 24.527 -12.889 1.00 61.02 586 THR A O 1
ATOM 4015 N N . GLY A 1 529 ? -14.749 26.708 -13.368 1.00 60.51 587 GLY A N 1
A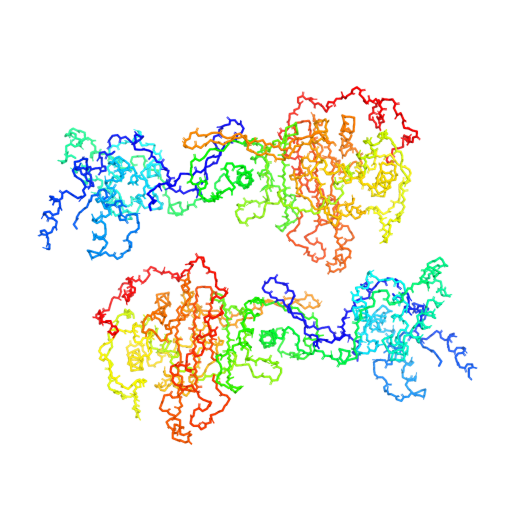TOM 4016 C CA . GLY A 1 529 ? -15.459 26.498 -14.630 1.00 60.13 587 GLY A CA 1
ATOM 4017 C C . GLY A 1 529 ? -14.494 26.201 -15.761 1.00 59.64 587 GLY A C 1
ATOM 4018 O O . GLY A 1 529 ? -13.381 26.715 -15.801 1.00 59.32 587 GLY A O 1
ATOM 4019 N N . THR A 1 530 ? -14.933 25.352 -16.676 1.00 59.32 588 THR A N 1
ATOM 4020 C CA . THR A 1 530 ? -14.114 24.897 -17.780 1.00 59.01 588 THR A CA 1
ATOM 4021 C C . THR A 1 530 ? -14.839 25.260 -19.050 1.00 58.90 588 THR A C 1
ATOM 4022 O O . THR A 1 530 ? -15.990 25.658 -19.007 1.00 59.22 588 THR A O 1
ATOM 4026 N N . TYR A 1 531 ? -14.184 25.097 -20.190 1.00 58.64 589 TYR A N 1
ATOM 4027 C CA . TYR A 1 531 ? -14.801 25.470 -21.452 1.00 58.13 589 TYR A CA 1
ATOM 4028 C C . TYR A 1 531 ? -15.602 24.300 -21.993 1.00 57.98 589 TYR A C 1
ATOM 4029 O O . TYR A 1 531 ? -15.589 23.203 -21.432 1.00 57.56 589 TYR A O 1
ATOM 4038 N N . GLY A 1 532 ? -16.302 24.552 -23.093 1.00 58.01 590 GLY A N 1
ATOM 4039 C CA . GLY A 1 532 ? -16.978 23.502 -23.830 1.00 57.88 590 GLY A CA 1
ATOM 4040 C C . GLY A 1 532 ? -15.958 22.569 -24.426 1.00 57.84 590 GLY A C 1
ATOM 4041 O O . GLY A 1 532 ? -14.813 22.957 -24.644 1.00 57.71 590 GLY A O 1
ATOM 4042 N N . ALA A 1 533 ? -16.375 21.334 -24.678 1.00 58.04 591 ALA A N 1
ATOM 4043 C CA . ALA A 1 533 ? -15.516 20.342 -25.317 1.00 58.20 591 ALA A CA 1
ATOM 4044 C C . ALA A 1 533 ? -14.931 20.874 -26.629 1.00 58.28 591 ALA A C 1
ATOM 4045 O O . ALA A 1 533 ? -13.748 20.681 -26.899 1.00 58.36 591 ALA A O 1
ATOM 4047 N N . GLU A 1 534 ? -15.759 21.564 -27.417 1.00 58.25 592 GLU A N 1
ATOM 4048 C CA . GLU A 1 534 ? -15.333 22.122 -28.710 1.00 58.31 592 GLU A CA 1
ATOM 4049 C C . GLU A 1 534 ? -14.173 23.105 -28.525 1.00 57.75 592 GLU A C 1
ATOM 4050 O O . GLU A 1 534 ? -13.210 23.112 -29.292 1.00 57.87 592 GLU A O 1
ATOM 4056 N N . THR A 1 535 ? -14.273 23.935 -27.498 1.00 57.08 593 THR A N 1
ATOM 4057 C CA . THR A 1 535 ? -13.341 25.040 -27.314 1.00 56.59 593 THR A CA 1
ATOM 4058 C C . THR A 1 535 ? -11.884 24.615 -27.063 1.00 56.38 593 THR A C 1
ATOM 4059 O O . THR A 1 535 ? -10.951 25.244 -27.577 1.00 55.74 593 THR A O 1
ATOM 4063 N N . TYR A 1 536 ? -11.698 23.545 -26.295 1.00 56.26 594 TYR A N 1
ATOM 4064 C CA . TYR A 1 536 ? -10.359 23.049 -25.988 1.00 56.14 594 TYR A CA 1
ATOM 4065 C C . TYR A 1 536 ? -9.496 22.918 -27.251 1.00 55.84 594 TYR A C 1
ATOM 4066 O O . TYR A 1 536 ? -8.424 23.498 -27.319 1.00 55.75 594 TYR A O 1
ATOM 4075 N N . SER A 1 537 ? -9.978 22.202 -28.261 1.00 55.57 595 SER A N 1
ATOM 4076 C CA . SER A 1 537 ? -9.245 22.074 -29.530 1.00 55.26 595 SER A CA 1
ATOM 4077 C C . SER A 1 537 ? -9.200 23.392 -30.315 1.00 54.93 595 SER A C 1
ATOM 4078 O O . SER A 1 537 ? -8.128 23.865 -30.677 1.00 54.65 595 SER A O 1
ATOM 4081 N N . GLN A 1 538 ? -10.369 23.984 -30.551 1.00 54.80 596 GLN A N 1
ATOM 4082 C CA . GLN A 1 538 ? -10.509 25.219 -31.358 1.00 54.58 596 GLN A CA 1
ATOM 4083 C C . GLN A 1 538 ? -9.474 26.315 -31.047 1.00 53.97 596 GLN A C 1
ATOM 4084 O O . GLN A 1 538 ? -9.049 27.059 -31.935 1.00 53.66 596 GLN A O 1
ATOM 4090 N N . TYR A 1 539 ? -9.095 26.418 -29.778 1.00 53.61 597 TYR A N 1
ATOM 4091 C CA . TYR A 1 539 ? -8.139 27.423 -29.325 1.00 53.01 597 TYR A CA 1
ATOM 4092 C C . TYR A 1 539 ? -6.848 26.812 -28.758 1.00 52.93 597 TYR A C 1
ATOM 4093 O O . TYR A 1 539 ? -6.062 27.509 -28.144 1.00 52.71 597 TYR A O 1
ATOM 4102 N N . ASN A 1 540 ? -6.639 25.515 -28.986 1.00 53.30 598 ASN A N 1
ATOM 4103 C CA . ASN A 1 540 ? -5.461 24.774 -28.506 1.00 53.67 598 ASN A CA 1
ATOM 4104 C C . ASN A 1 540 ? -5.178 24.935 -27.017 1.00 54.05 598 ASN A C 1
ATOM 4105 O O . ASN A 1 540 ? -4.027 25.001 -26.592 1.00 54.02 598 ASN A O 1
ATOM 4110 N N . LEU A 1 541 ? -6.252 24.976 -26.235 1.00 54.81 599 LEU A N 1
ATOM 4111 C CA . LEU A 1 541 ? -6.191 25.210 -24.794 1.00 55.14 599 LEU A CA 1
ATOM 4112 C C . LEU A 1 541 ? -5.714 23.948 -24.123 1.00 55.66 599 LEU A C 1
ATOM 4113 O O . LEU A 1 541 ? -6.255 22.890 -24.390 1.00 55.92 599 LEU A O 1
ATOM 4118 N N . PRO A 1 542 ? -4.728 24.050 -23.224 1.00 56.40 600 PRO A N 1
ATOM 4119 C CA . PRO A 1 542 ? -4.264 22.832 -22.565 1.00 56.98 600 PRO A CA 1
ATOM 4120 C C . PRO A 1 542 ? -5.368 22.228 -21.717 1.00 57.69 600 PRO A C 1
ATOM 4121 O O . PRO A 1 542 ? -6.284 22.936 -21.308 1.00 57.56 600 PRO A O 1
ATOM 4125 N N . ASP A 1 543 ? -5.287 20.922 -21.476 1.00 58.61 601 ASP A N 1
ATOM 4126 C CA . ASP A 1 543 ? -6.309 20.211 -20.708 1.00 59.20 601 ASP A CA 1
ATOM 4127 C C . ASP A 1 543 ? -6.669 20.944 -19.407 1.00 59.15 601 ASP A C 1
ATOM 4128 O O . ASP A 1 543 ? -7.848 21.073 -19.054 1.00 58.92 601 ASP A O 1
ATOM 4133 N N . ASN A 1 544 ? -5.648 21.448 -18.719 1.00 59.00 602 ASN A N 1
ATOM 4134 C CA . ASN A 1 544 ? -5.837 22.061 -17.413 1.00 58.99 602 ASN A CA 1
ATOM 4135 C C . ASN A 1 544 ? -6.038 23.590 -17.454 1.00 58.77 602 ASN A C 1
ATOM 4136 O O . ASN A 1 544 ? -5.507 24.322 -16.606 1.00 59.09 602 ASN A O 1
ATOM 4141 N N . ALA A 1 545 ? -6.823 24.067 -18.423 1.00 58.22 603 ALA A N 1
ATOM 4142 C CA . ALA A 1 545 ? -7.188 25.490 -18.516 1.00 57.65 603 ALA A CA 1
ATOM 4143 C C . ALA A 1 545 ? -8.637 25.686 -18.077 1.00 57.23 603 ALA A C 1
ATOM 4144 O O . ALA A 1 545 ? -9.519 24.886 -18.424 1.00 57.49 603 ALA A O 1
ATOM 4146 N N . ALA A 1 546 ? -8.877 26.756 -17.323 1.00 56.60 604 ALA A N 1
ATOM 4147 C CA . ALA A 1 546 ? -10.200 27.059 -16.798 1.00 56.06 604 ALA A CA 1
ATOM 4148 C C . ALA A 1 546 ? -10.642 28.457 -17.231 1.00 55.82 604 ALA A C 1
ATOM 4149 O O . ALA A 1 546 ? -9.830 29.376 -17.341 1.00 56.28 604 ALA A O 1
ATOM 4151 N N . LYS A 1 547 ? -11.937 28.603 -17.464 1.00 55.27 605 LYS A N 1
ATOM 4152 C CA . LYS A 1 547 ? -12.524 29.835 -17.965 1.00 54.93 605 LYS A CA 1
ATOM 4153 C C . LYS A 1 547 ? -12.892 30.764 -16.827 1.00 54.49 605 LYS A C 1
ATOM 4154 O O . LYS A 1 547 ? -12.727 31.979 -16.931 1.00 54.98 605 LYS A O 1
ATOM 4160 N N . ASP A 1 548 ? -13.445 30.188 -15.761 1.00 53.74 606 ASP A N 1
ATOM 4161 C CA . ASP A 1 548 ? -13.961 30.940 -14.626 1.00 52.84 606 ASP A CA 1
ATOM 4162 C C . ASP A 1 548 ? -13.411 30.352 -13.359 1.00 52.18 606 ASP A C 1
ATOM 4163 O O . ASP A 1 548 ? -13.525 29.166 -13.162 1.00 52.06 606 ASP A O 1
ATOM 4168 N N . VAL A 1 549 ? -12.854 31.179 -12.485 1.00 51.89 607 VAL A N 1
ATOM 4169 C CA . VAL A 1 549 ? -12.482 30.730 -11.137 1.00 51.65 607 VAL A CA 1
ATOM 4170 C C . VAL A 1 549 ? -13.176 31.547 -10.029 1.00 51.62 607 VAL A C 1
ATOM 4171 O O . VAL A 1 549 ? -13.347 32.752 -10.139 1.00 52.17 607 VAL A O 1
ATOM 4175 N N . TRP A 1 550 ? -13.611 30.881 -8.974 1.00 51.75 608 TRP A N 1
ATOM 4176 C CA . TRP A 1 550 ? -14.270 31.559 -7.857 1.00 51.73 608 TRP A CA 1
ATOM 4177 C C . TRP A 1 550 ? -13.645 31.143 -6.568 1.00 51.64 608 TRP A C 1
ATOM 4178 O O . TRP A 1 550 ? -13.044 30.076 -6.475 1.00 52.14 608 TRP A O 1
ATOM 4189 N N . ILE A 1 551 ? -13.803 31.984 -5.563 1.00 51.40 609 ILE A N 1
ATOM 4190 C CA . ILE A 1 551 ? -13.858 31.501 -4.208 1.00 51.28 609 ILE A CA 1
ATOM 4191 C C . ILE A 1 551 ? -15.078 32.170 -3.599 1.00 52.09 609 ILE A C 1
ATOM 4192 O O . ILE A 1 551 ? -15.310 33.365 -3.809 1.00 52.19 609 ILE A O 1
ATOM 4197 N N . ASN A 1 552 ? -15.883 31.383 -2.885 1.00 52.69 610 ASN A N 1
ATOM 4198 C CA . ASN A 1 552 ? -17.005 31.906 -2.115 1.00 52.75 610 ASN A CA 1
ATOM 4199 C C . ASN A 1 552 ? -16.799 31.583 -0.668 1.00 52.56 610 ASN A C 1
ATOM 4200 O O . ASN A 1 552 ? -17.012 30.462 -0.270 1.00 53.04 610 ASN A O 1
ATOM 4205 N N . GLY A 1 553 ? -16.374 32.553 0.122 1.00 52.61 611 GLY A N 1
ATOM 4206 C CA . GLY A 1 553 ? -16.065 32.290 1.526 1.00 52.73 611 GLY A CA 1
ATOM 4207 C C . GLY A 1 553 ? -16.929 33.073 2.477 1.00 52.75 611 GLY A C 1
ATOM 4208 O O . GLY A 1 553 ? -17.500 34.089 2.104 1.00 52.83 611 GLY A O 1
ATOM 4209 N N . PHE A 1 554 ? -17.017 32.604 3.720 1.00 53.10 612 PHE A N 1
ATOM 4210 C CA . PHE A 1 554 ? -17.871 33.246 4.724 1.00 53.04 612 PHE A CA 1
ATOM 4211 C C . PHE A 1 554 ? -17.426 32.961 6.136 1.00 52.81 612 PHE A C 1
ATOM 4212 O O . PHE A 1 554 ? -17.121 31.816 6.461 1.00 53.47 612 PHE A O 1
ATOM 4220 N N . THR A 1 555 ? -17.394 34.006 6.962 1.00 52.31 613 THR A N 1
ATOM 4221 C CA . THR A 1 555 ? -17.296 33.880 8.415 1.00 51.38 613 THR A CA 1
ATOM 4222 C C . THR A 1 555 ? -18.678 34.175 8.969 1.00 51.68 613 THR A C 1
ATOM 4223 O O . THR A 1 555 ? -19.589 34.445 8.206 1.00 51.62 613 THR A O 1
ATOM 4227 N N . PRO A 1 556 ? -18.857 34.126 10.306 1.00 52.12 614 PRO A N 1
ATOM 4228 C CA . PRO A 1 556 ? -20.154 34.513 10.856 1.00 52.13 614 PRO A CA 1
ATOM 4229 C C . PRO A 1 556 ? -20.399 36.019 10.778 1.00 52.48 614 PRO A C 1
ATOM 4230 O O . PRO A 1 556 ? -21.539 36.471 10.930 1.00 52.35 614 PRO A O 1
ATOM 4234 N N . GLN A 1 557 ? -19.328 36.780 10.541 1.00 52.91 615 GLN A N 1
ATOM 4235 C CA . GLN A 1 557 ? -19.418 38.222 10.325 1.00 52.89 615 GLN A CA 1
ATOM 4236 C C . GLN A 1 557 ? -19.729 38.559 8.864 1.00 53.12 615 GLN A C 1
ATOM 4237 O O . GLN A 1 557 ? -20.719 39.237 8.579 1.00 53.00 615 GLN A O 1
ATOM 4243 N N . TYR A 1 558 ? -18.891 38.062 7.955 1.00 53.36 616 TYR A N 1
ATOM 4244 C CA . TYR A 1 558 ? -18.869 38.519 6.562 1.00 53.78 616 TYR A CA 1
ATOM 4245 C C . TYR A 1 558 ? -18.948 37.377 5.570 1.00 54.33 616 TYR A C 1
ATOM 4246 O O . TYR A 1 558 ? -18.448 36.297 5.833 1.00 54.48 616 TYR A O 1
ATOM 4255 N N . THR A 1 559 ? -19.545 37.628 4.415 1.00 55.15 617 THR A N 1
ATOM 4256 C CA . THR A 1 559 ? -19.565 36.647 3.347 1.00 56.13 617 THR A CA 1
ATOM 4257 C C . THR A 1 559 ? -19.026 37.308 2.109 1.00 57.70 617 THR A C 1
ATOM 4258 O O . THR A 1 559 ? -19.499 38.375 1.715 1.00 58.43 617 THR A O 1
ATOM 4270 N N . SER A 1 561 ? -17.693 36.829 -1.987 1.00 58.90 619 SER A N 1
ATOM 4271 C CA . SER A 1 561 ? -17.698 36.009 -3.168 1.00 58.33 619 SER A CA 1
ATOM 4272 C C . SER A 1 561 ? -16.889 36.699 -4.241 1.00 58.14 619 SER A C 1
ATOM 4273 O O . SER A 1 561 ? -17.246 37.781 -4.692 1.00 58.22 619 SER A O 1
ATOM 4276 N N . VAL A 1 562 ? -15.791 36.074 -4.646 1.00 57.91 620 VAL A N 1
ATOM 4277 C CA . VAL A 1 562 ? -14.928 36.625 -5.670 1.00 57.33 620 VAL A CA 1
ATOM 4278 C C . VAL A 1 562 ? -15.055 35.763 -6.900 1.00 57.82 620 VAL A C 1
ATOM 4279 O O . VAL A 1 562 ? -15.044 34.545 -6.793 1.00 57.63 620 VAL A O 1
ATOM 4283 N N . TRP A 1 563 ? -15.185 36.407 -8.061 1.00 58.39 621 TRP A N 1
ATOM 4284 C CA . TRP A 1 563 ? -15.082 35.753 -9.360 1.00 58.47 621 TRP A CA 1
ATOM 4285 C C . TRP A 1 563 ? -13.987 36.412 -10.131 1.00 59.01 621 TRP A C 1
ATOM 4286 O O . TRP A 1 563 ? -13.823 37.636 -10.054 1.00 59.30 621 TRP A O 1
ATOM 4305 N N . GLY A 1 565 ? -12.149 35.910 -14.286 1.00 56.91 623 GLY A N 1
ATOM 4306 C CA . GLY A 1 565 ? -12.382 35.353 -15.617 1.00 55.61 623 GLY A CA 1
ATOM 4307 C C . GLY A 1 565 ? -11.820 36.322 -16.632 1.00 54.80 623 GLY A C 1
ATOM 4308 O O . GLY A 1 565 ? -11.228 37.334 -16.265 1.00 54.09 623 GLY A O 1
ATOM 4309 N N . PHE A 1 566 ? -11.983 36.006 -17.912 1.00 54.05 624 PHE A N 1
ATOM 4310 C CA . PHE A 1 566 ? -11.420 36.818 -18.963 1.00 53.29 624 PHE A CA 1
ATOM 4311 C C . PHE A 1 566 ? -12.482 37.261 -19.938 1.00 53.50 624 PHE A C 1
ATOM 4312 O O . PHE A 1 566 ? -13.402 36.498 -20.242 1.00 53.51 624 PHE A O 1
ATOM 4320 N N . SER A 1 567 ? -12.315 38.490 -20.440 1.00 53.75 625 SER A N 1
ATOM 4321 C CA . SER A 1 567 ? -13.149 39.081 -21.509 1.00 53.74 625 SER A CA 1
ATOM 4322 C C . SER A 1 567 ? -13.409 38.135 -22.666 1.00 53.53 625 SER A C 1
ATOM 4323 O O . SER A 1 567 ? -14.536 37.997 -23.115 1.00 53.42 625 SER A O 1
ATOM 4326 N N . LYS A 1 568 ? -12.351 37.496 -23.151 1.00 53.39 626 LYS A N 1
ATOM 4327 C CA . LYS A 1 568 ? -12.441 36.671 -24.349 1.00 53.51 626 LYS A CA 1
ATOM 4328 C C . LYS A 1 568 ? -11.275 35.691 -24.471 1.00 52.62 626 LYS A C 1
ATOM 4329 O O . LYS A 1 568 ? -10.131 36.013 -24.143 1.00 52.72 626 LYS A O 1
ATOM 4335 N N . VAL A 1 569 ? -11.589 34.501 -24.972 1.00 51.86 627 VAL A N 1
ATOM 4336 C CA . VAL A 1 569 ? -10.655 33.377 -25.003 1.00 50.99 627 VAL A CA 1
ATOM 4337 C C . VAL A 1 569 ? -9.632 33.549 -26.116 1.00 50.06 627 VAL A C 1
ATOM 4338 O O . VAL A 1 569 ? -9.980 33.971 -27.222 1.00 49.80 627 VAL A O 1
ATOM 4342 N N . LYS A 1 570 ? -8.369 33.247 -25.800 1.00 49.11 628 LYS A N 1
ATOM 4343 C CA . LYS A 1 570 ? -7.266 33.342 -26.767 1.00 47.81 628 LYS A CA 1
ATOM 4344 C C . LYS A 1 570 ? -6.639 31.970 -26.901 1.00 47.82 628 LYS A C 1
ATOM 4345 O O . LYS A 1 570 ? -7.094 31.002 -26.302 1.00 47.91 628 LYS A O 1
ATOM 4351 N N . GLN A 1 571 ? -5.574 31.915 -27.683 1.00 47.74 629 GLN A N 1
ATOM 4352 C CA . GLN A 1 571 ? -4.932 30.679 -28.074 1.00 47.51 629 GLN A CA 1
ATOM 4353 C C . GLN A 1 571 ? -4.032 30.181 -26.943 1.00 47.14 629 GLN A C 1
ATOM 4354 O O . GLN A 1 571 ? -3.433 30.966 -26.232 1.00 47.41 629 GLN A O 1
ATOM 4360 N N . TYR A 1 572 ? -3.942 28.874 -26.778 1.00 46.89 630 TYR A N 1
ATOM 4361 C CA . TYR A 1 572 ? -3.000 28.261 -25.844 1.00 46.74 630 TYR A CA 1
ATOM 4362 C C . TYR A 1 572 ? -3.114 28.768 -24.421 1.00 46.86 630 TYR A C 1
ATOM 4363 O O . TYR A 1 572 ? -2.167 28.687 -23.659 1.00 46.91 630 TYR A O 1
ATOM 4372 N N . GLY A 1 573 ? -4.282 29.272 -24.051 1.00 47.29 631 GLY A N 1
ATOM 4373 C CA . GLY A 1 573 ? -4.534 29.670 -22.672 1.00 47.42 631 GLY A CA 1
ATOM 4374 C C . GLY A 1 573 ? -4.110 31.071 -22.238 1.00 47.75 631 GLY A C 1
ATOM 4375 O O . GLY A 1 573 ? -4.191 31.385 -21.048 1.00 47.75 631 GLY A O 1
ATOM 4376 N N . GLU A 1 574 ? -3.697 31.952 -23.152 1.00 47.77 632 GLU A N 1
ATOM 4377 C CA . GLU A 1 574 ? -3.268 33.281 -22.695 1.00 48.06 632 GLU A CA 1
ATOM 4378 C C . GLU A 1 574 ? -4.303 33.913 -21.781 1.00 48.11 632 GLU A C 1
ATOM 4379 O O . GLU A 1 574 ? -3.944 34.457 -20.750 1.00 48.50 632 GLU A O 1
ATOM 4385 N N . ASN A 1 575 ? -5.574 33.855 -22.183 1.00 48.07 633 ASN A N 1
ATOM 4386 C CA . ASN A 1 575 ? -6.680 34.358 -21.383 1.00 47.54 633 ASN A CA 1
ATOM 4387 C C . ASN A 1 575 ? -7.454 33.184 -20.816 1.00 47.36 633 ASN A C 1
ATOM 4388 O O . ASN A 1 575 ? -8.675 33.104 -20.919 1.00 46.39 633 ASN A O 1
ATOM 4393 N N . SER A 1 576 ? -6.710 32.261 -20.222 1.00 47.79 634 SER A N 1
ATOM 4394 C CA . SER A 1 576 ? -7.281 31.247 -19.341 1.00 48.34 634 SER A CA 1
ATOM 4395 C C . SER A 1 576 ? -6.499 31.161 -18.020 1.00 48.38 634 SER A C 1
ATOM 4396 O O . SER A 1 576 ? -5.504 31.851 -17.824 1.00 48.12 634 SER A O 1
ATOM 4399 N N . PHE A 1 577 ? -6.978 30.311 -17.120 1.00 48.85 635 PHE A N 1
ATOM 4400 C CA . PHE A 1 577 ? -6.285 30.009 -15.876 1.00 49.06 635 PHE A CA 1
ATOM 4401 C C . PHE A 1 577 ? -5.663 28.621 -15.978 1.00 50.03 635 PHE A C 1
ATOM 4402 O O . PHE A 1 577 ? -6.311 27.601 -15.737 1.00 49.73 635 PHE A O 1
ATOM 4410 N N . VAL A 1 578 ? -4.396 28.586 -16.365 1.00 51.45 636 VAL A N 1
ATOM 4411 C CA . VAL A 1 578 ? -3.741 27.311 -16.618 1.00 52.37 636 VAL A CA 1
ATOM 4412 C C . VAL A 1 578 ? -3.005 26.863 -15.364 1.00 53.70 636 VAL A C 1
ATOM 4413 O O . VAL A 1 578 ? -2.072 27.523 -14.897 1.00 53.61 636 VAL A O 1
ATOM 4417 N N . GLY A 1 579 ? -3.455 25.744 -14.811 1.00 55.38 637 GLY A N 1
ATOM 4418 C CA . GLY A 1 579 ? -2.831 25.166 -13.631 1.00 56.77 637 GLY A CA 1
ATOM 4419 C C . GLY A 1 579 ? -3.302 25.736 -12.303 1.00 57.99 637 GLY A C 1
ATOM 4420 O O . GLY A 1 579 ? -3.973 26.773 -12.243 1.00 58.01 637 GLY A O 1
ATOM 4421 N N . HIS A 1 580 ? -2.935 25.031 -11.235 1.00 59.41 638 HIS A N 1
ATOM 4422 C CA . HIS A 1 580 ? -3.269 25.420 -9.869 1.00 60.40 638 HIS A CA 1
ATOM 4423 C C . HIS A 1 580 ? -2.739 26.819 -9.567 1.00 60.20 638 HIS A C 1
ATOM 4424 O O . HIS A 1 580 ? -3.397 27.610 -8.921 1.00 60.19 638 HIS A O 1
ATOM 4431 N N . SER A 1 581 ? -1.556 27.132 -10.067 1.00 60.29 639 SER A N 1
ATOM 4432 C CA . SER A 1 581 ? -0.935 28.411 -9.760 1.00 60.51 639 SER A CA 1
ATOM 4433 C C . SER A 1 581 ? -1.697 29.625 -10.339 1.00 60.20 639 SER A C 1
ATOM 4434 O O . SER A 1 581 ? -1.566 30.742 -9.821 1.00 60.45 639 SER A O 1
ATOM 4437 N N . GLN A 1 582 ? -2.458 29.411 -11.418 1.00 59.45 640 GLN A N 1
ATOM 4438 C CA . GLN A 1 582 ? -3.227 30.483 -12.058 1.00 58.56 640 GLN A CA 1
ATOM 4439 C C . GLN A 1 582 ? -4.692 30.401 -11.650 1.00 58.59 640 GLN A C 1
ATOM 4440 O O . GLN A 1 582 ? -5.397 31.413 -11.610 1.00 58.89 640 GLN A O 1
ATOM 4446 N N . GLN A 1 583 ? -5.148 29.195 -11.334 1.00 58.37 641 GLN A N 1
ATOM 4447 C CA . GLN A 1 583 ? -6.512 28.984 -10.858 1.00 58.14 641 GLN A CA 1
ATOM 4448 C C . GLN A 1 583 ? -6.689 29.435 -9.424 1.00 58.31 641 GLN A C 1
ATOM 4449 O O . GLN A 1 583 ? -7.803 29.627 -8.965 1.00 58.71 641 GLN A O 1
ATOM 4455 N N . GLU A 1 584 ? -5.575 29.640 -8.742 1.00 58.49 642 GLU A N 1
ATOM 4456 C CA . GLU A 1 584 ? -5.544 30.028 -7.344 1.00 58.81 642 GLU A CA 1
ATOM 4457 C C . GLU A 1 584 ? -5.794 31.534 -7.124 1.00 58.18 642 GLU A C 1
ATOM 4458 O O . GLU A 1 584 ? -6.030 31.950 -5.994 1.00 57.79 642 GLU A O 1
ATOM 4464 N N . TYR A 1 585 ? -5.746 32.342 -8.190 1.00 57.43 643 TYR A N 1
ATOM 4465 C CA . TYR A 1 585 ? -5.735 33.813 -8.046 1.00 56.70 643 TYR A CA 1
ATOM 4466 C C . TYR A 1 585 ? -6.777 34.422 -7.110 1.00 56.30 643 TYR A C 1
ATOM 4467 O O . TYR A 1 585 ? -6.429 35.274 -6.310 1.00 55.74 643 TYR A O 1
ATOM 4476 N N . PRO A 1 586 ? -8.058 34.019 -7.232 1.00 56.14 644 PRO A N 1
ATOM 4477 C CA . PRO A 1 586 ? -9.103 34.630 -6.402 1.00 56.15 644 PRO A CA 1
ATOM 4478 C C . PRO A 1 586 ? -8.926 34.450 -4.891 1.00 55.95 644 PRO A C 1
ATOM 4479 O O . PRO A 1 586 ? -9.434 35.250 -4.108 1.00 56.08 644 PRO A O 1
ATOM 4483 N N . GLN A 1 587 ? -8.211 33.406 -4.499 1.00 55.41 645 GLN A N 1
ATOM 4484 C CA . GLN A 1 587 ? -7.949 33.140 -3.109 1.00 54.83 645 GLN A CA 1
ATOM 4485 C C . GLN A 1 587 ? -6.991 34.162 -2.549 1.00 54.91 645 GLN A C 1
ATOM 4486 O O . GLN A 1 587 ? -7.088 34.539 -1.381 1.00 55.16 645 GLN A O 1
ATOM 4492 N N . PHE A 1 588 ? -6.080 34.638 -3.381 1.00 55.06 646 PHE A N 1
ATOM 4493 C CA . PHE A 1 588 ? -5.181 35.689 -2.963 1.00 55.39 646 PHE A CA 1
ATOM 4494 C C . PHE A 1 588 ? -5.982 36.946 -2.622 1.00 55.31 646 PHE A C 1
ATOM 4495 O O . PHE A 1 588 ? -5.762 37.556 -1.571 1.00 55.57 646 PHE A O 1
ATOM 4503 N N . LEU A 1 589 ? -6.938 37.313 -3.472 1.00 54.91 647 LEU A N 1
ATOM 4504 C CA . LEU A 1 589 ? -7.729 38.520 -3.218 1.00 54.65 647 LEU A CA 1
ATOM 4505 C C . LEU A 1 589 ? -8.581 38.339 -1.959 1.00 54.83 647 LEU A C 1
ATOM 4506 O O . LEU A 1 589 ? -8.712 39.251 -1.153 1.00 54.48 647 LEU A O 1
ATOM 4511 N N . TYR A 1 590 ? -9.147 37.148 -1.822 1.00 55.18 648 TYR A N 1
ATOM 4512 C CA . TYR A 1 590 ? -9.962 36.774 -0.680 1.00 55.75 648 TYR A CA 1
ATOM 4513 C C . TYR A 1 590 ? -9.199 36.822 0.639 1.00 56.14 648 TYR A C 1
ATOM 4514 O O . TYR A 1 590 ? -9.642 37.440 1.595 1.00 55.72 648 TYR A O 1
ATOM 4523 N N . GLU A 1 591 ? -8.052 36.166 0.690 1.00 56.83 649 GLU A N 1
ATOM 4524 C CA . GLU A 1 591 ? -7.277 36.142 1.919 1.00 57.37 649 GLU A CA 1
ATOM 4525 C C . GLU A 1 591 ? -6.765 37.508 2.302 1.00 57.63 649 GLU A C 1
ATOM 4526 O O . GLU A 1 591 ? -6.684 37.837 3.475 1.00 57.90 649 GLU A O 1
ATOM 4532 N N . ASN A 1 592 ? -6.389 38.302 1.317 1.00 58.02 650 ASN A N 1
ATOM 4533 C CA . ASN A 1 592 ? -5.837 39.612 1.613 1.00 58.28 650 ASN A CA 1
ATOM 4534 C C . ASN A 1 592 ? -6.847 40.526 2.303 1.00 58.36 650 ASN A C 1
ATOM 4535 O O . ASN A 1 592 ? -6.474 41.325 3.158 1.00 58.07 650 ASN A O 1
ATOM 4540 N N . VAL A 1 593 ? -8.120 40.388 1.923 1.00 58.74 651 VAL A N 1
ATOM 4541 C CA . VAL A 1 593 ? -9.187 41.294 2.342 1.00 58.78 651 VAL A CA 1
ATOM 4542 C C . VAL A 1 593 ? -9.783 40.794 3.645 1.00 59.57 651 VAL A C 1
ATOM 4543 O O . VAL A 1 593 ? -9.745 41.484 4.655 1.00 59.28 651 VAL A O 1
ATOM 4555 N N . SER A 1 595 ? -8.511 38.855 5.622 1.00 61.68 653 SER A N 1
ATOM 4556 C CA . SER A 1 595 ? -7.487 38.971 6.646 1.00 61.65 653 SER A CA 1
ATOM 4557 C C . SER A 1 595 ? -7.543 40.334 7.285 1.00 61.45 653 SER A C 1
ATOM 4558 O O . SER A 1 595 ? -7.511 40.431 8.504 1.00 61.76 653 SER A O 1
ATOM 4561 N N . LYS A 1 596 ? -7.622 41.383 6.473 1.00 61.12 654 LYS A N 1
ATOM 4562 C CA . LYS A 1 596 ? -7.582 42.735 7.017 1.00 61.18 654 LYS A CA 1
ATOM 4563 C C . LYS A 1 596 ? -8.828 43.097 7.820 1.00 61.29 654 LYS A C 1
ATOM 4564 O O . LYS A 1 596 ? -8.734 43.750 8.856 1.00 61.32 654 LYS A O 1
ATOM 4570 N N . ILE A 1 597 ? -9.984 42.649 7.352 1.00 61.50 655 ILE A N 1
ATOM 4571 C CA . ILE A 1 597 ? -11.248 43.209 7.795 1.00 61.48 655 ILE A CA 1
ATOM 4572 C C . ILE A 1 597 ? -11.982 42.372 8.818 1.00 61.99 655 ILE A C 1
ATOM 4573 O O . ILE A 1 597 ? -12.959 42.844 9.378 1.00 62.46 655 ILE A O 1
ATOM 4578 N N . SER A 1 598 ? -11.550 41.138 9.052 1.00 62.51 656 SER A N 1
ATOM 4579 C CA . SER A 1 598 ? -12.171 40.303 10.079 1.00 63.19 656 SER A CA 1
ATOM 4580 C C . SER A 1 598 ? -11.642 40.656 11.466 1.00 63.96 656 SER A C 1
ATOM 4581 O O . SER A 1 598 ? -10.490 41.081 11.610 1.00 63.70 656 SER A O 1
ATOM 4584 N N . SER A 1 599 ? -12.487 40.488 12.486 1.00 64.97 657 SER A N 1
ATOM 4585 C CA . SER A 1 599 ? -12.048 40.626 13.887 1.00 65.77 657 SER A CA 1
ATOM 4586 C C . SER A 1 599 ? -11.714 39.250 14.442 1.00 66.12 657 SER A C 1
ATOM 4587 O O . SER A 1 599 ? -12.289 38.252 14.006 1.00 66.28 657 SER A O 1
ATOM 4590 N N . ARG A 1 600 ? -10.786 39.202 15.393 1.00 66.51 658 ARG A N 1
ATOM 4591 C CA . ARG A 1 600 ? -10.422 37.952 16.055 1.00 66.91 658 ARG A CA 1
ATOM 4592 C C . ARG A 1 600 ? -11.100 37.836 17.415 1.00 66.98 658 ARG A C 1
ATOM 4593 O O . ARG A 1 600 ? -10.463 37.493 18.410 1.00 66.73 658 ARG A O 1
ATOM 4601 N N . ASP A 1 601 ? -12.395 38.130 17.447 1.00 67.07 659 ASP A N 1
ATOM 4602 C CA . ASP A 1 601 ? -13.185 37.971 18.655 1.00 67.01 659 ASP A CA 1
ATOM 4603 C C . ASP A 1 601 ? -13.461 36.488 18.930 1.00 67.22 659 ASP A C 1
ATOM 4604 O O . ASP A 1 601 ? -13.520 36.070 20.085 1.00 67.43 659 ASP A O 1
ATOM 4609 N N . GLY A 1 602 ? -13.625 35.698 17.875 1.00 67.42 660 GLY A N 1
ATOM 4610 C CA . GLY A 1 602 ? -13.758 34.253 18.004 1.00 67.69 660 GLY A CA 1
ATOM 4611 C C . GLY A 1 602 ? -15.106 33.697 17.603 1.00 68.13 660 GLY A C 1
ATOM 4612 O O . GLY A 1 602 ? -15.280 32.489 17.566 1.00 67.70 660 GLY A O 1
ATOM 4613 N N . GLU A 1 603 ? -16.062 34.563 17.287 1.00 69.17 661 GLU A N 1
ATOM 4614 C CA . GLU A 1 603 ? -17.417 34.105 16.960 1.00 70.35 661 GLU A CA 1
ATOM 4615 C C . GLU A 1 603 ? -17.393 32.998 15.896 1.00 70.98 661 GLU A C 1
ATOM 4616 O O . GLU A 1 603 ? -16.721 33.133 14.882 1.00 70.60 661 GLU A O 1
ATOM 4622 N N . ASP A 1 604 ? -18.113 31.905 16.153 1.00 71.97 662 ASP A N 1
ATOM 4623 C CA . ASP A 1 604 ? -18.195 30.761 15.234 1.00 72.59 662 ASP A CA 1
ATOM 4624 C C . ASP A 1 604 ? -19.614 30.685 14.662 1.00 73.02 662 ASP A C 1
ATOM 4625 O O . ASP A 1 604 ? -20.406 31.619 14.819 1.00 73.06 662 ASP A O 1
ATOM 4630 N N . PHE A 1 605 ? -19.926 29.581 13.989 1.00 73.57 663 PHE A N 1
ATOM 4631 C CA . PHE A 1 605 ? -21.260 29.348 13.453 1.00 73.98 663 PHE A CA 1
ATOM 4632 C C . PHE A 1 605 ? -22.146 28.731 14.524 1.00 74.40 663 PHE A C 1
ATOM 4633 O O . PHE A 1 605 ? -21.823 27.678 15.070 1.00 74.22 663 PHE A O 1
ATOM 4641 N N . LYS A 1 606 ? -23.260 29.400 14.811 1.00 75.14 664 LYS A N 1
ATOM 4642 C CA . LYS A 1 606 ? -24.170 28.991 15.881 1.00 75.83 664 LYS A CA 1
ATOM 4643 C C . LYS A 1 606 ? -24.662 27.560 15.685 1.00 75.99 664 LYS A C 1
ATOM 4644 O O . LYS A 1 606 ? -25.225 27.222 14.638 1.00 75.79 664 LYS A O 1
ATOM 4650 N N . ARG A 1 607 ? -24.431 26.726 16.702 1.00 76.31 665 ARG A N 1
ATOM 4651 C CA . ARG A 1 607 ? -24.764 25.306 16.640 1.00 76.50 665 ARG A CA 1
ATOM 4652 C C . ARG A 1 607 ? -26.157 25.029 17.214 1.00 76.70 665 ARG A C 1
ATOM 4653 O O . ARG A 1 607 ? -26.469 25.479 18.315 1.00 76.60 665 ARG A O 1
ATOM 4661 N N . PRO A 1 608 ? -26.997 24.281 16.473 1.00 77.05 666 PRO A N 1
ATOM 4662 C CA . PRO A 1 608 ? -28.331 23.957 16.961 1.00 77.40 666 PRO A CA 1
ATOM 4663 C C . PRO A 1 608 ? -28.347 22.693 17.820 1.00 77.81 666 PRO A C 1
ATOM 4664 O O . PRO A 1 608 ? -27.339 21.990 17.906 1.00 78.00 666 PRO A O 1
ATOM 4668 N N . SER A 1 609 ? -29.476 22.406 18.456 1.00 78.22 667 SER A N 1
ATOM 4669 C CA . SER A 1 609 ? -29.620 21.148 19.184 1.00 78.54 667 SER A CA 1
ATOM 4670 C C . SER A 1 609 ? -29.952 20.001 18.218 1.00 78.85 667 SER A C 1
ATOM 4671 O O . SER A 1 609 ? -29.714 18.830 18.533 1.00 79.02 667 SER A O 1
ATOM 4674 N N . SER A 1 610 ? -30.477 20.344 17.039 1.00 79.11 668 SER A N 1
ATOM 4675 C CA . SER A 1 610 ? -30.940 19.351 16.055 1.00 79.34 668 SER A CA 1
ATOM 4676 C C . SER A 1 610 ? -29.816 18.588 15.327 1.00 79.51 668 SER A C 1
ATOM 4677 O O . SER A 1 610 ? -30.074 17.566 14.679 1.00 79.55 668 SER A O 1
ATOM 4680 N N . VAL A 1 611 ? -28.586 19.091 15.421 1.00 79.62 669 VAL A N 1
ATOM 4681 C CA . VAL A 1 611 ? -27.418 18.394 14.883 1.00 79.58 669 VAL A CA 1
ATOM 4682 C C . VAL A 1 611 ? -26.808 17.542 15.976 1.00 79.62 669 VAL A C 1
ATOM 4683 O O . VAL A 1 611 ? -27.041 17.783 17.160 1.00 79.54 669 VAL A O 1
ATOM 4687 N N . SER A 1 612 ? -26.020 16.555 15.567 1.00 79.75 670 SER A N 1
ATOM 4688 C CA . SER A 1 612 ? -25.422 15.600 16.492 1.00 79.93 670 SER A CA 1
ATOM 4689 C C . SER A 1 612 ? -24.076 15.129 15.935 1.00 80.02 670 SER A C 1
ATOM 4690 O O . SER A 1 612 ? -23.953 14.901 14.728 1.00 80.05 670 SER A O 1
ATOM 4693 N N . GLY A 1 613 ? -23.072 15.006 16.806 1.00 80.08 671 GLY A N 1
ATOM 4694 C CA . GLY A 1 613 ? -21.730 14.549 16.410 1.00 80.11 671 GLY A CA 1
ATOM 4695 C C . GLY A 1 613 ? -20.695 15.658 16.278 1.00 80.13 671 GLY A C 1
ATOM 4696 O O . GLY A 1 613 ? -20.853 16.735 16.846 1.00 80.21 671 GLY A O 1
ATOM 4697 N N . SER A 1 614 ? -19.629 15.394 15.526 1.00 80.13 672 SER A N 1
ATOM 4698 C CA . SER A 1 614 ? -18.540 16.360 15.361 1.00 80.12 672 SER A CA 1
ATOM 4699 C C . SER A 1 614 ? -17.698 16.073 14.109 1.00 80.15 672 SER A C 1
ATOM 4700 O O . SER A 1 614 ? -17.437 14.915 13.792 1.00 80.32 672 SER A O 1
ATOM 4703 N N . ILE A 1 615 ? -17.268 17.129 13.414 1.00 80.14 673 ILE A N 1
ATOM 4704 C CA . ILE A 1 615 ? -16.534 17.006 12.138 1.00 80.09 673 ILE A CA 1
ATOM 4705 C C . ILE A 1 615 ? -15.366 16.003 12.229 1.00 80.00 673 ILE A C 1
ATOM 4706 O O . ILE A 1 615 ? -14.549 16.097 13.143 1.00 79.87 673 ILE A O 1
ATOM 4711 N N . PRO A 1 616 ? -15.257 15.066 11.260 1.00 80.02 674 PRO A N 1
ATOM 4712 C CA . PRO A 1 616 ? -16.031 14.904 10.023 1.00 80.07 674 PRO A CA 1
ATOM 4713 C C . PRO A 1 616 ? -17.386 14.207 10.158 1.00 80.12 674 PRO A C 1
ATOM 4714 O O . PRO A 1 616 ? -18.069 14.015 9.153 1.00 79.85 674 PRO A O 1
ATOM 4718 N N . SER A 1 617 ? -17.778 13.853 11.380 1.00 80.45 675 SER A N 1
ATOM 4719 C CA . SER A 1 617 ? -18.984 13.051 11.612 1.00 80.64 675 SER A CA 1
ATOM 4720 C C . SER A 1 617 ? -20.087 13.814 12.337 1.00 80.82 675 SER A C 1
ATOM 4721 O O . SER A 1 617 ? -20.210 13.725 13.557 1.00 81.02 675 SER A O 1
ATOM 4724 N N . ILE A 1 618 ? -20.887 14.559 11.579 1.00 80.97 676 ILE A N 1
ATOM 4725 C CA . ILE A 1 618 ? -22.105 15.166 12.107 1.00 81.10 676 ILE A CA 1
ATOM 4726 C C . ILE A 1 618 ? -23.293 14.503 11.427 1.00 81.31 676 ILE A C 1
ATOM 4727 O O . ILE A 1 618 ? -23.250 14.251 10.228 1.00 81.26 676 ILE A O 1
ATOM 4732 N N . ASN A 1 619 ? -24.350 14.220 12.179 1.00 81.61 677 ASN A N 1
ATOM 4733 C CA . ASN A 1 619 ? -25.592 13.731 11.576 1.00 81.88 677 ASN A CA 1
ATOM 4734 C C . ASN A 1 619 ? -26.819 14.325 12.227 1.00 82.06 677 ASN A C 1
ATOM 4735 O O . ASN A 1 619 ? -26.748 14.905 13.308 1.00 81.84 677 ASN A O 1
ATOM 4740 N N . VAL A 1 620 ? -27.945 14.183 11.540 1.00 82.54 678 VAL A N 1
ATOM 4741 C CA . VAL A 1 620 ? -29.184 14.795 11.978 1.00 82.95 678 VAL A CA 1
ATOM 4742 C C . VAL A 1 620 ? -29.649 14.062 13.229 1.00 83.55 678 VAL A C 1
ATOM 4743 O O . VAL A 1 620 ? -29.854 12.846 13.211 1.00 83.50 678 VAL A O 1
ATOM 4747 N N . SER A 1 621 ? -29.774 14.812 14.320 1.00 84.30 679 SER A N 1
ATOM 4748 C CA . SER A 1 621 ? -30.152 14.252 15.607 1.00 84.84 679 SER A CA 1
ATOM 4749 C C . SER A 1 621 ? -31.565 13.703 15.493 1.00 85.46 679 SER A C 1
ATOM 4750 O O . SER A 1 621 ? -32.476 14.427 15.091 1.00 85.35 679 SER A O 1
ATOM 4753 N N . GLY A 1 622 ? -31.728 12.419 15.816 1.00 86.35 680 GLY A N 1
ATOM 4754 C CA . GLY A 1 622 ? -33.026 11.730 15.729 1.00 86.99 680 GLY A CA 1
ATOM 4755 C C . GLY A 1 622 ? -33.184 10.864 14.488 1.00 87.64 680 GLY A C 1
ATOM 4756 O O . GLY A 1 622 ? -34.112 10.052 14.405 1.00 87.50 680 GLY A O 1
ATOM 4757 N N . SER A 1 623 ? -32.276 11.041 13.526 1.00 88.48 681 SER A N 1
ATOM 4758 C CA . SER A 1 623 ? -32.336 10.351 12.240 1.00 89.06 681 SER A CA 1
ATOM 4759 C C . SER A 1 623 ? -30.921 10.101 11.744 1.00 89.57 681 SER A C 1
ATOM 4760 O O . SER A 1 623 ? -30.365 10.899 10.991 1.00 89.58 681 SER A O 1
ATOM 4763 N N . GLN A 1 624 ? -30.340 8.987 12.178 1.00 90.33 682 GLN A N 1
ATOM 4764 C CA . GLN A 1 624 ? -28.963 8.645 11.814 1.00 90.94 682 GLN A CA 1
ATOM 4765 C C . GLN A 1 624 ? -28.868 7.938 10.458 1.00 91.36 682 GLN A C 1
ATOM 4766 O O . GLN A 1 624 ? -29.871 7.468 9.925 1.00 91.54 682 GLN A O 1
ATOM 4772 N N . ASP A 1 625 ? -27.650 7.863 9.921 1.00 91.80 683 ASP A N 1
ATOM 4773 C CA . ASP A 1 625 ? -27.404 7.323 8.585 1.00 92.09 683 ASP A CA 1
ATOM 4774 C C . ASP A 1 625 ? -26.554 6.064 8.665 1.00 92.54 683 ASP A C 1
ATOM 4775 O O . ASP A 1 625 ? -25.532 6.048 9.347 1.00 92.51 683 ASP A O 1
ATOM 4780 N N . ASN A 1 626 ? -26.974 5.020 7.952 1.00 93.19 684 ASN A N 1
ATOM 4781 C CA . ASN A 1 626 ? -26.250 3.743 7.922 1.00 93.66 684 ASN A CA 1
ATOM 4782 C C . ASN A 1 626 ? -24.990 3.760 7.054 1.00 94.14 684 ASN A C 1
ATOM 4783 O O . ASN A 1 626 ? -24.115 2.912 7.231 1.00 94.13 684 ASN A O 1
ATOM 4788 N N . ASN A 1 627 ? -24.893 4.712 6.124 1.00 94.76 685 ASN A N 1
ATOM 4789 C CA . ASN A 1 627 ? -23.856 4.666 5.082 1.00 95.37 685 ASN A CA 1
ATOM 4790 C C . ASN A 1 627 ? -22.579 5.492 5.358 1.00 95.88 685 ASN A C 1
ATOM 4791 O O . ASN A 1 627 ? -21.869 5.873 4.421 1.00 96.05 685 ASN A O 1
ATOM 4796 N N . THR A 1 628 ? -22.264 5.733 6.632 1.00 96.42 686 THR A N 1
ATOM 4797 C CA . THR A 1 628 ? -21.068 6.506 6.995 1.00 96.87 686 THR A CA 1
ATOM 4798 C C . THR A 1 628 ? -19.759 5.711 6.807 1.00 97.33 686 THR A C 1
ATOM 4799 O O . THR A 1 628 ? -19.758 4.479 6.788 1.00 97.14 686 THR A O 1
ATOM 4803 N N . THR A 1 629 ? -18.657 6.441 6.641 1.00 98.05 687 THR A N 1
ATOM 4804 C CA . THR A 1 629 ? -17.314 5.858 6.536 1.00 98.60 687 THR A CA 1
ATOM 4805 C C . THR A 1 629 ? -16.297 6.695 7.316 1.00 99.09 687 THR A C 1
ATOM 4806 O O . THR A 1 629 ? -16.401 7.919 7.351 1.00 99.08 687 THR A O 1
ATOM 4810 N N . ASN A 1 630 ? -15.319 6.034 7.938 1.00 99.80 688 ASN A N 1
ATOM 4811 C CA . ASN A 1 630 ? -14.225 6.724 8.640 1.00 100.36 688 ASN A CA 1
ATOM 4812 C C . ASN A 1 630 ? -13.007 6.850 7.735 1.00 100.95 688 ASN A C 1
ATOM 4813 O O . ASN A 1 630 ? -11.866 6.739 8.181 1.00 100.99 688 ASN A O 1
ATOM 4818 N N . ARG A 1 631 ? -13.266 7.123 6.462 1.00 101.78 689 ARG A N 1
ATOM 4819 C CA . ARG A 1 631 ? -12.266 7.020 5.420 1.00 102.52 689 ARG A CA 1
ATOM 4820 C C . ARG A 1 631 ? -11.730 8.400 5.028 1.00 103.16 689 ARG A C 1
ATOM 4821 O O . ARG A 1 631 ? -12.447 9.214 4.443 1.00 103.22 689 ARG A O 1
ATOM 4829 N N . SER A 1 632 ? -10.460 8.642 5.351 1.00 103.97 690 SER A N 1
ATOM 4830 C CA . SER A 1 632 ? -9.810 9.939 5.127 1.00 104.64 690 SER A CA 1
ATOM 4831 C C . SER A 1 632 ? -9.475 10.210 3.646 1.00 105.27 690 SER A C 1
ATOM 4832 O O . SER A 1 632 ? -9.874 9.456 2.756 1.00 105.31 690 SER A O 1
ATOM 4835 N N . THR A 1 633 ? -8.733 11.290 3.399 1.00 106.01 691 THR A N 1
ATOM 4836 C CA . THR A 1 633 ? -8.442 11.761 2.044 1.00 106.60 691 THR A CA 1
ATOM 4837 C C . THR A 1 633 ? -7.306 11.005 1.350 1.00 107.13 691 THR A C 1
ATOM 4838 O O . THR A 1 633 ? -7.545 10.280 0.384 1.00 107.38 691 THR A O 1
ATOM 4842 N N . HIS A 1 634 ? -6.079 11.198 1.833 1.00 107.61 692 HIS A N 1
ATOM 4843 C CA . HIS A 1 634 ? -4.880 10.606 1.230 1.00 107.93 692 HIS A CA 1
ATOM 4844 C C . HIS A 1 634 ? -3.985 10.016 2.320 1.00 107.88 692 HIS A C 1
ATOM 4845 O O . HIS A 1 634 ? -2.822 9.684 2.080 1.00 107.85 692 HIS A O 1
ATOM 4852 N N . ALA B 1 9 ? -0.155 26.818 33.044 1.00 91.24 67 ALA B N 1
ATOM 4853 C CA . ALA B 1 9 ? 0.111 26.686 34.505 1.00 91.26 67 ALA B CA 1
ATOM 4854 C C . ALA B 1 9 ? -0.888 27.497 35.342 1.00 91.23 67 ALA B C 1
ATOM 4855 O O . ALA B 1 9 ? -0.522 28.032 36.395 1.00 91.31 67 ALA B O 1
ATOM 4857 N N . LYS B 1 10 ? -2.148 27.569 34.884 1.00 91.05 68 LYS B N 1
ATOM 4858 C CA . LYS B 1 10 ? -3.214 28.312 35.604 1.00 90.73 68 LYS B CA 1
ATOM 4859 C C . LYS B 1 10 ? -4.362 27.405 36.092 1.00 90.04 68 LYS B C 1
ATOM 4860 O O . LYS B 1 10 ? -5.384 27.235 35.413 1.00 90.11 68 LYS B O 1
ATOM 4866 N N . LEU B 1 11 ? -4.163 26.822 37.273 1.00 89.02 69 LEU B N 1
ATOM 4867 C CA . LEU B 1 11 ? -5.206 26.090 37.996 1.00 88.09 69 LEU B CA 1
ATOM 4868 C C . LEU B 1 11 ? -6.073 27.056 38.778 1.00 87.18 69 LEU B C 1
ATOM 4869 O O . LEU B 1 11 ? -7.227 26.753 39.083 1.00 87.19 69 LEU B O 1
ATOM 4874 N N . GLN B 1 12 ? -5.489 28.205 39.119 1.00 86.12 70 GLN B N 1
ATOM 4875 C CA . GLN B 1 12 ? -6.098 29.178 40.021 1.00 85.21 70 GLN B CA 1
ATOM 4876 C C . GLN B 1 12 ? -7.524 29.520 39.628 1.00 84.14 70 GLN B C 1
ATOM 4877 O O . GLN B 1 12 ? -7.810 29.852 38.478 1.00 84.16 70 GLN B O 1
ATOM 4883 N N . ASP B 1 13 ? -8.406 29.415 40.610 1.00 82.82 71 ASP B N 1
ATOM 4884 C CA . ASP B 1 13 ? -9.798 29.809 40.494 1.00 81.70 71 ASP B CA 1
ATOM 4885 C C . ASP B 1 13 ? -9.830 31.320 40.614 1.00 80.10 71 ASP B C 1
ATOM 4886 O O . ASP B 1 13 ? -9.405 31.845 41.632 1.00 80.31 71 ASP B O 1
ATOM 4891 N N . PRO B 1 14 ? -10.323 32.029 39.579 1.00 78.20 72 PRO B N 1
ATOM 4892 C CA . PRO B 1 14 ? -10.271 33.484 39.688 1.00 76.84 72 PRO B CA 1
ATOM 4893 C C . PRO B 1 14 ? -11.100 33.950 40.881 1.00 75.20 72 PRO B C 1
ATOM 4894 O O . PRO B 1 14 ? -12.145 33.360 41.188 1.00 75.11 72 PRO B O 1
ATOM 4898 N N . ILE B 1 15 ? -10.599 34.969 41.569 1.00 73.08 73 ILE B N 1
ATOM 4899 C CA . ILE B 1 15 ? -11.254 35.501 42.749 1.00 71.55 73 ILE B CA 1
ATOM 4900 C C . ILE B 1 15 ? -11.503 36.981 42.481 1.00 69.64 73 ILE B C 1
ATOM 4901 O O . ILE B 1 15 ? -10.566 37.729 42.210 1.00 69.50 73 ILE B O 1
ATOM 4906 N N . PRO B 1 16 ? -12.773 37.404 42.541 1.00 67.47 74 PRO B N 1
ATOM 4907 C CA . PRO B 1 16 ? -13.186 38.684 41.966 1.00 66.04 74 PRO B CA 1
ATOM 4908 C C . PRO B 1 16 ? -13.061 39.879 42.913 1.00 64.13 74 PRO B C 1
ATOM 4909 O O . PRO B 1 16 ? -13.024 39.715 44.130 1.00 64.16 74 PRO B O 1
ATOM 4913 N N . ALA B 1 17 ? -13.017 41.074 42.343 1.00 61.85 75 ALA B N 1
ATOM 4914 C CA . ALA B 1 17 ? -12.772 42.281 43.126 1.00 60.11 75 ALA B CA 1
ATOM 4915 C C . ALA B 1 17 ? -13.950 42.639 44.018 1.00 58.46 75 ALA B C 1
ATOM 4916 O O . ALA B 1 17 ? -15.087 42.604 43.579 1.00 58.47 75 ALA B O 1
ATOM 4918 N N . LYS B 1 18 ? -13.675 42.990 45.269 1.00 56.39 76 LYS B N 1
ATOM 4919 C CA . LYS B 1 18 ? -14.714 43.482 46.169 1.00 54.91 76 LYS B CA 1
ATOM 4920 C C . LYS B 1 18 ? -14.522 44.968 46.412 1.00 53.41 76 LYS B C 1
ATOM 4921 O O . LYS B 1 18 ? -13.407 45.412 46.697 1.00 52.99 76 LYS B O 1
ATOM 4927 N N . ILE B 1 19 ? -15.609 45.736 46.277 1.00 51.63 77 ILE B N 1
ATOM 4928 C CA . ILE B 1 19 ? -15.601 47.166 46.596 1.00 50.02 77 ILE B CA 1
ATOM 4929 C C . ILE B 1 19 ? -16.349 47.478 47.885 1.00 49.19 77 ILE B C 1
ATOM 4930 O O . ILE B 1 19 ? -17.392 46.886 48.186 1.00 48.99 77 ILE B O 1
ATOM 4935 N N . TYR B 1 20 ? -15.800 48.410 48.652 1.00 48.05 78 TYR B N 1
ATOM 4936 C CA . TYR B 1 20 ? -16.401 48.821 49.911 1.00 47.22 78 TYR B CA 1
ATOM 4937 C C . TYR B 1 20 ? -16.627 50.331 49.887 1.00 46.90 78 TYR B C 1
ATOM 4938 O O . TYR B 1 20 ? -15.799 51.105 49.384 1.00 46.63 78 TYR B O 1
ATOM 4947 N N . ASP B 1 21 ? -17.778 50.735 50.399 1.00 46.52 79 ASP B N 1
ATOM 4948 C CA . ASP B 1 21 ? -18.104 52.138 50.582 1.00 46.10 79 ASP B CA 1
ATOM 4949 C C . ASP B 1 21 ? -17.312 52.710 51.760 1.00 46.42 79 ASP B C 1
ATOM 4950 O O . ASP B 1 21 ? -16.491 52.019 52.361 1.00 46.24 79 ASP B O 1
ATOM 4955 N N . LYS B 1 22 ? -17.609 53.964 52.110 1.00 46.78 80 LYS B N 1
ATOM 4956 C CA . LYS B 1 22 ? -16.856 54.741 53.130 1.00 46.47 80 LYS B CA 1
ATOM 4957 C C . LYS B 1 22 ? -16.884 54.118 54.519 1.00 46.07 80 LYS B C 1
ATOM 4958 O O . LYS B 1 22 ? -16.006 54.371 55.323 1.00 46.09 80 LYS B O 1
ATOM 4964 N N . ASN B 1 23 ? -17.907 53.311 54.784 1.00 45.73 81 ASN B N 1
ATOM 4965 C CA . ASN B 1 23 ? -18.075 52.610 56.041 1.00 44.73 81 ASN B CA 1
ATOM 4966 C C . ASN B 1 23 ? -17.247 51.327 56.068 1.00 45.70 81 ASN B C 1
ATOM 4967 O O . ASN B 1 23 ? -17.158 50.652 57.113 1.00 45.91 81 ASN B O 1
ATOM 4972 N N . GLY B 1 24 ? -16.649 50.978 54.928 1.00 46.28 82 GLY B N 1
ATOM 4973 C CA . GLY B 1 24 ? -15.914 49.717 54.781 1.00 46.70 82 GLY B CA 1
ATOM 4974 C C . GLY B 1 24 ? -16.827 48.517 54.599 1.00 47.34 82 GLY B C 1
ATOM 4975 O O . GLY B 1 24 ? -16.365 47.379 54.668 1.00 47.34 82 GLY B O 1
ATOM 4976 N N . GLU B 1 25 ? -18.111 48.777 54.355 1.00 48.05 83 GLU B N 1
ATOM 4977 C CA . GLU B 1 25 ? -19.129 47.753 54.216 1.00 48.83 83 GLU B CA 1
ATOM 4978 C C . GLU B 1 25 ? -19.150 47.328 52.752 1.00 48.96 83 GLU B C 1
ATOM 4979 O O . GLU B 1 25 ? -19.196 48.167 51.865 1.00 48.53 83 GLU B O 1
ATOM 4985 N N . LEU B 1 26 ? -19.099 46.020 52.513 1.00 49.38 84 LEU B N 1
ATOM 4986 C CA . LEU B 1 26 ? -19.097 45.466 51.163 1.00 49.48 84 LEU B CA 1
ATOM 4987 C C . LEU B 1 26 ? -20.332 45.939 50.432 1.00 49.96 84 LEU B C 1
ATOM 4988 O O . LEU B 1 26 ? -21.417 45.963 51.005 1.00 50.21 84 LEU B O 1
ATOM 4993 N N . VAL B 1 27 ? -20.164 46.316 49.169 1.00 50.33 85 VAL B N 1
ATOM 4994 C CA . VAL B 1 27 ? -21.214 47.014 48.460 1.00 50.67 85 VAL B CA 1
ATOM 4995 C C . VAL B 1 27 ? -21.439 46.459 47.043 1.00 51.10 85 VAL B C 1
ATOM 4996 O O . VAL B 1 27 ? -22.573 46.314 46.619 1.00 51.37 85 VAL B O 1
ATOM 5000 N N . LYS B 1 28 ? -20.368 46.152 46.320 1.00 51.64 86 LYS B N 1
ATOM 5001 C CA . LYS B 1 28 ? -20.458 45.453 45.044 1.00 52.07 86 LYS B CA 1
ATOM 5002 C C . LYS B 1 28 ? -19.302 44.449 44.960 1.00 52.22 86 LYS B C 1
ATOM 5003 O O . LYS B 1 28 ? -18.202 44.750 45.391 1.00 52.36 86 LYS B O 1
ATOM 5009 N N . THR B 1 29 ? -19.569 43.261 44.426 1.00 52.45 87 THR B N 1
ATOM 5010 C CA . THR B 1 29 ? -18.558 42.229 44.249 1.00 52.72 87 THR B CA 1
ATOM 5011 C C . THR B 1 29 ? -18.495 41.958 42.748 1.00 53.17 87 THR B C 1
ATOM 5012 O O . THR B 1 29 ? -19.457 41.479 42.187 1.00 53.20 87 THR B O 1
ATOM 5016 N N . LEU B 1 30 ? -17.380 42.280 42.093 1.00 53.86 88 LEU B N 1
ATOM 5017 C CA . LEU B 1 30 ? -17.295 42.277 40.617 1.00 54.40 88 LEU B CA 1
ATOM 5018 C C . LEU B 1 30 ? -17.264 40.885 39.996 1.00 55.32 88 LEU B C 1
ATOM 5019 O O . LEU B 1 30 ? -16.316 40.525 39.294 1.00 55.06 88 LEU B O 1
ATOM 5024 N N . ASP B 1 31 ? -18.332 40.123 40.234 1.00 56.76 89 ASP B N 1
ATOM 5025 C CA . ASP B 1 31 ? -18.421 38.724 39.804 1.00 57.57 89 ASP B CA 1
ATOM 5026 C C . ASP B 1 31 ? -19.354 38.520 38.618 1.00 58.54 89 ASP B C 1
ATOM 5027 O O . ASP B 1 31 ? -19.557 37.385 38.206 1.00 58.92 89 ASP B O 1
ATOM 5032 N N . ASN B 1 32 ? -19.915 39.607 38.082 1.00 59.80 90 ASN B N 1
ATOM 5033 C CA . ASN B 1 32 ? -20.843 39.555 36.948 1.00 60.72 90 ASN B CA 1
ATOM 5034 C C . ASN B 1 32 ? -22.045 38.675 37.251 1.00 61.62 90 ASN B C 1
ATOM 5035 O O . ASN B 1 32 ? -22.595 38.016 36.374 1.00 61.57 90 ASN B O 1
ATOM 5040 N N . GLY B 1 33 ? -22.438 38.675 38.518 1.00 63.08 91 GLY B N 1
ATOM 5041 C CA . GLY B 1 33 ? -23.592 37.915 38.993 1.00 64.19 91 GLY B CA 1
ATOM 5042 C C . GLY B 1 33 ? -23.476 36.408 38.832 1.00 65.20 91 GLY B C 1
ATOM 5043 O O . GLY B 1 33 ? -24.466 35.677 38.981 1.00 65.67 91 GLY B O 1
ATOM 5044 N N . GLN B 1 34 ? -22.269 35.936 38.554 1.00 66.06 92 GLN B N 1
ATOM 5045 C CA . GLN B 1 34 ? -22.084 34.579 38.135 1.00 66.74 92 GLN B CA 1
ATOM 5046 C C . GLN B 1 34 ? -22.352 33.644 39.294 1.00 67.49 92 GLN B C 1
ATOM 5047 O O . GLN B 1 34 ? -22.162 34.000 40.443 1.00 67.50 92 GLN B O 1
ATOM 5053 N N . ARG B 1 35 ? -22.813 32.442 38.987 1.00 68.70 93 ARG B N 1
ATOM 5054 C CA . ARG B 1 35 ? -23.143 31.483 40.026 1.00 69.56 93 ARG B CA 1
ATOM 5055 C C . ARG B 1 35 ? -21.867 30.752 40.393 1.00 70.27 93 ARG B C 1
ATOM 5056 O O . ARG B 1 35 ? -21.667 29.584 40.043 1.00 70.06 93 ARG B O 1
ATOM 5064 N N . HIS B 1 36 ? -20.997 31.490 41.089 1.00 71.10 94 HIS B N 1
ATOM 5065 C CA . HIS B 1 36 ? -19.694 30.996 41.520 1.00 71.60 94 HIS B CA 1
ATOM 5066 C C . HIS B 1 36 ? -19.198 31.798 42.697 1.00 72.00 94 HIS B C 1
ATOM 5067 O O . HIS B 1 36 ? -19.268 33.026 42.700 1.00 71.82 94 HIS B O 1
ATOM 5074 N N . GLU B 1 37 ? -18.680 31.088 43.689 1.00 72.59 95 GLU B N 1
ATOM 5075 C CA . GLU B 1 37 ? -18.086 31.707 44.856 1.00 72.97 95 GLU B CA 1
ATOM 5076 C C . GLU B 1 37 ? -16.885 30.875 45.235 1.00 73.02 95 GLU B C 1
ATOM 5077 O O . GLU B 1 37 ? -17.022 29.697 45.527 1.00 73.26 95 GLU B O 1
ATOM 5083 N N . HIS B 1 38 ? -15.706 31.476 45.241 1.00 73.10 96 HIS B N 1
ATOM 5084 C CA . HIS B 1 38 ? -14.517 30.751 45.669 1.00 73.13 96 HIS B CA 1
ATOM 5085 C C . HIS B 1 38 ? -14.625 30.369 47.134 1.00 73.10 96 HIS B C 1
ATOM 5086 O O . HIS B 1 38 ? -15.062 31.177 47.943 1.00 73.33 96 HIS B O 1
ATOM 5093 N N . VAL B 1 39 ? -14.217 29.146 47.467 1.00 72.99 97 VAL B N 1
ATOM 5094 C CA . VAL B 1 39 ? -14.123 28.707 48.866 1.00 72.77 97 VAL B CA 1
ATOM 5095 C C . VAL B 1 39 ? -12.764 28.038 49.100 1.00 72.78 97 VAL B C 1
ATOM 5096 O O . VAL B 1 39 ? -12.364 27.180 48.317 1.00 72.90 97 VAL B O 1
ATOM 5100 N N . ASN B 1 40 ? -12.043 28.451 50.145 1.00 72.76 98 ASN B N 1
ATOM 5101 C CA . ASN B 1 40 ? -10.810 27.764 50.551 1.00 72.89 98 ASN B CA 1
ATOM 5102 C C . ASN B 1 40 ? -11.167 26.417 51.146 1.00 72.89 98 ASN B C 1
ATOM 5103 O O . ASN B 1 40 ? -12.265 26.261 51.664 1.00 73.35 98 ASN B O 1
ATOM 5108 N N . LEU B 1 41 ? -10.259 25.444 51.077 1.00 72.74 99 LEU B N 1
ATOM 5109 C CA . LEU B 1 41 ? -10.586 24.054 51.481 1.00 72.53 99 LEU B CA 1
ATOM 5110 C C . LEU B 1 41 ? -10.887 23.904 52.978 1.00 72.73 99 LEU B C 1
ATOM 5111 O O . LEU B 1 41 ? -11.765 23.140 53.355 1.00 72.51 99 LEU B O 1
ATOM 5116 N N . LYS B 1 42 ? -10.172 24.652 53.816 1.00 73.37 100 LYS B N 1
ATOM 5117 C CA . LYS B 1 42 ? -10.354 24.592 55.273 1.00 73.86 100 LYS B CA 1
ATOM 5118 C C . LYS B 1 42 ? -11.758 25.064 55.676 1.00 73.87 100 LYS B C 1
ATOM 5119 O O . LYS B 1 42 ? -12.322 24.562 56.644 1.00 73.87 100 LYS B O 1
ATOM 5125 N N . ASP B 1 43 ? -12.312 26.014 54.920 1.00 74.05 101 ASP B N 1
ATOM 5126 C CA . ASP B 1 43 ? -13.686 26.493 55.137 1.00 74.29 101 ASP B CA 1
ATOM 5127 C C . ASP B 1 43 ? -14.785 25.527 54.625 1.00 74.44 101 ASP B C 1
ATOM 5128 O O . ASP B 1 43 ? -15.968 25.789 54.815 1.00 74.60 101 ASP B O 1
ATOM 5133 N N . VAL B 1 44 ? -14.418 24.416 53.993 1.00 74.67 102 VAL B N 1
ATOM 5134 C CA . VAL B 1 44 ? -15.424 23.418 53.614 1.00 74.98 102 VAL B CA 1
ATOM 5135 C C . VAL B 1 44 ? -15.544 22.417 54.752 1.00 75.63 102 VAL B C 1
ATOM 5136 O O . VAL B 1 44 ? -14.524 21.918 55.225 1.00 75.67 102 VAL B O 1
ATOM 5140 N N . PRO B 1 45 ? -16.780 22.114 55.190 1.00 76.44 103 PRO B N 1
ATOM 5141 C CA . PRO B 1 45 ? -16.986 21.201 56.312 1.00 77.09 103 PRO B CA 1
ATOM 5142 C C . PRO B 1 45 ? -16.576 19.765 56.028 1.00 77.98 103 PRO B C 1
ATOM 5143 O O . PRO B 1 45 ? -16.757 19.275 54.915 1.00 78.39 103 PRO B O 1
ATOM 5147 N N . LYS B 1 46 ? -16.019 19.115 57.050 1.00 79.00 104 LYS B N 1
ATOM 5148 C CA . LYS B 1 46 ? -15.513 17.739 56.983 1.00 79.69 104 LYS B CA 1
ATOM 5149 C C . LYS B 1 46 ? -16.514 16.789 56.343 1.00 80.31 104 LYS B C 1
ATOM 5150 O O . LYS B 1 46 ? -16.159 15.983 55.480 1.00 80.51 104 LYS B O 1
ATOM 5156 N N . SER B 1 47 ? -17.766 16.887 56.775 1.00 81.12 105 SER B N 1
ATOM 5157 C CA . SER B 1 47 ? -18.840 16.084 56.205 1.00 81.87 105 SER B CA 1
ATOM 5158 C C . SER B 1 47 ? -18.897 16.247 54.697 1.00 82.55 105 SER B C 1
ATOM 5159 O O . SER B 1 47 ? -19.037 15.264 53.981 1.00 82.72 105 SER B O 1
ATOM 5170 N N . LYS B 1 49 ? -16.488 17.432 52.572 1.00 83.08 107 LYS B N 1
ATOM 5171 C CA . LYS B 1 49 ? -15.303 16.855 51.962 1.00 82.66 107 LYS B CA 1
ATOM 5172 C C . LYS B 1 49 ? -15.514 15.358 51.832 1.00 82.35 107 LYS B C 1
ATOM 5173 O O . LYS B 1 49 ? -15.286 14.787 50.773 1.00 82.53 107 LYS B O 1
ATOM 5179 N N . ASP B 1 50 ? -16.005 14.730 52.890 1.00 82.17 108 ASP B N 1
ATOM 5180 C CA . ASP B 1 50 ? -16.248 13.284 52.849 1.00 82.29 108 ASP B CA 1
ATOM 5181 C C . ASP B 1 50 ? -17.149 12.880 51.684 1.00 81.69 108 ASP B C 1
ATOM 5182 O O . ASP B 1 50 ? -16.745 12.114 50.812 1.00 81.60 108 ASP B O 1
ATOM 5187 N N . ALA B 1 51 ? -18.369 13.402 51.672 1.00 81.30 109 ALA B N 1
ATOM 5188 C CA . ALA B 1 51 ? -19.345 13.020 50.653 1.00 80.92 109 ALA B CA 1
ATOM 5189 C C . ALA B 1 51 ? -18.730 13.063 49.253 1.00 80.64 109 ALA B C 1
ATOM 5190 O O . ALA B 1 51 ? -19.034 12.193 48.433 1.00 80.53 109 ALA B O 1
ATOM 5192 N N . VAL B 1 52 ? -17.851 14.041 48.984 1.00 80.12 110 VAL B N 1
ATOM 5193 C CA . VAL B 1 52 ? -17.115 14.053 47.711 1.00 79.93 110 VAL B CA 1
ATOM 5194 C C . VAL B 1 52 ? -16.143 12.873 47.606 1.00 79.91 110 VAL B C 1
ATOM 5195 O O . VAL B 1 52 ? -16.303 12.017 46.739 1.00 79.99 110 VAL B O 1
ATOM 5199 N N . LEU B 1 53 ? -15.156 12.809 48.493 1.00 79.90 111 LEU B N 1
ATOM 5200 C CA . LEU B 1 53 ? -14.209 11.683 48.483 1.00 79.96 111 LEU B CA 1
ATOM 5201 C C . LEU B 1 53 ? -14.926 10.316 48.409 1.00 80.25 111 LEU B C 1
ATOM 5202 O O . LEU B 1 53 ? -14.641 9.479 47.541 1.00 80.54 111 LEU B O 1
ATOM 5207 N N . ALA B 1 54 ? -15.870 10.087 49.311 1.00 80.48 112 ALA B N 1
ATOM 5208 C CA . ALA B 1 54 ? -16.608 8.828 49.309 1.00 80.63 112 ALA B CA 1
ATOM 5209 C C . ALA B 1 54 ? -17.159 8.549 47.927 1.00 80.94 112 ALA B C 1
ATOM 5210 O O . ALA B 1 54 ? -17.129 7.441 47.454 1.00 81.36 112 ALA B O 1
ATOM 5212 N N . THR B 1 55 ? -17.664 9.579 47.283 1.00 81.78 113 THR B N 1
ATOM 5213 C CA . THR B 1 55 ? -18.351 9.437 46.012 1.00 82.35 113 THR B CA 1
ATOM 5214 C C . THR B 1 55 ? -17.416 9.322 44.812 1.00 82.85 113 THR B C 1
ATOM 5215 O O . THR B 1 55 ? -17.752 8.646 43.827 1.00 82.81 113 THR B O 1
ATOM 5219 N N . GLU B 1 56 ? -16.262 9.986 44.891 1.00 83.51 114 GLU B N 1
ATOM 5220 C CA . GLU B 1 56 ? -15.407 10.190 43.722 1.00 84.10 114 GLU B CA 1
ATOM 5221 C C . GLU B 1 56 ? -14.027 9.557 43.847 1.00 84.42 114 GLU B C 1
ATOM 5222 O O . GLU B 1 56 ? -13.603 8.857 42.933 1.00 84.97 114 GLU B O 1
ATOM 5228 N N . ASP B 1 57 ? -13.324 9.799 44.955 1.00 84.53 115 ASP B N 1
ATOM 5229 C CA . ASP B 1 57 ? -12.042 9.127 45.192 1.00 84.56 115 ASP B CA 1
ATOM 5230 C C . ASP B 1 57 ? -11.777 8.919 46.684 1.00 84.84 115 ASP B C 1
ATOM 5231 O O . ASP B 1 57 ? -11.062 9.710 47.291 1.00 84.93 115 ASP B O 1
ATOM 5236 N N . ASN B 1 58 ? -12.338 7.862 47.276 1.00 85.11 116 ASN B N 1
ATOM 5237 C CA . ASN B 1 58 ? -12.224 7.678 48.727 1.00 85.73 116 ASN B CA 1
ATOM 5238 C C . ASN B 1 58 ? -10.774 7.671 49.202 1.00 86.39 116 ASN B C 1
ATOM 5239 O O . ASN B 1 58 ? -10.444 8.328 50.180 1.00 86.83 116 ASN B O 1
ATOM 5244 N N . ARG B 1 59 ? -9.904 6.962 48.493 1.00 87.12 117 ARG B N 1
ATOM 5245 C CA . ARG B 1 59 ? -8.505 6.816 48.905 1.00 87.64 117 ARG B CA 1
ATOM 5246 C C . ARG B 1 59 ? -7.641 7.923 48.286 1.00 87.84 117 ARG B C 1
ATOM 5247 O O . ARG B 1 59 ? -6.586 7.649 47.726 1.00 87.83 117 ARG B O 1
ATOM 5255 N N . PHE B 1 60 ? -8.070 9.172 48.393 1.00 88.18 118 PHE B N 1
ATOM 5256 C CA . PHE B 1 60 ? -7.410 10.252 47.647 1.00 88.68 118 PHE B CA 1
ATOM 5257 C C . PHE B 1 60 ? -6.063 10.668 48.238 1.00 89.50 118 PHE B C 1
ATOM 5258 O O . PHE B 1 60 ? -5.143 11.014 47.497 1.00 89.65 118 PHE B O 1
ATOM 5266 N N . TYR B 1 61 ? -5.950 10.642 49.564 1.00 90.50 119 TYR B N 1
ATOM 5267 C CA . TYR B 1 61 ? -4.759 11.163 50.247 1.00 91.16 119 TYR B CA 1
ATOM 5268 C C . TYR B 1 61 ? -3.581 10.172 50.304 1.00 92.17 119 TYR B C 1
ATOM 5269 O O . TYR B 1 61 ? -2.482 10.552 50.720 1.00 92.39 119 TYR B O 1
ATOM 5278 N N . GLU B 1 62 ? -3.808 8.922 49.884 1.00 93.45 120 GLU B N 1
ATOM 5279 C CA . GLU B 1 62 ? -2.729 7.917 49.755 1.00 94.74 120 GLU B CA 1
ATOM 5280 C C . GLU B 1 62 ? -2.229 7.944 48.305 1.00 95.74 120 GLU B C 1
ATOM 5281 O O . GLU B 1 62 ? -1.366 8.768 47.966 1.00 95.86 120 GLU B O 1
ATOM 5287 N N . HIS B 1 63 ? -2.749 7.047 47.464 1.00 96.98 121 HIS B N 1
ATOM 5288 C CA . HIS B 1 63 ? -2.992 7.386 46.064 1.00 98.23 121 HIS B CA 1
ATOM 5289 C C . HIS B 1 63 ? -1.760 8.019 45.360 1.00 99.35 121 HIS B C 1
ATOM 5290 O O . HIS B 1 63 ? -0.634 7.574 45.574 1.00 99.57 121 HIS B O 1
ATOM 5297 N N . GLY B 1 64 ? -1.961 9.050 44.538 1.00 100.60 122 GLY B N 1
ATOM 5298 C CA . GLY B 1 64 ? -0.891 9.609 43.722 1.00 101.83 122 GLY B CA 1
ATOM 5299 C C . GLY B 1 64 ? -1.410 10.061 42.371 1.00 103.16 122 GLY B C 1
ATOM 5300 O O . GLY B 1 64 ? -1.412 11.240 42.065 1.00 103.38 122 GLY B O 1
ATOM 5301 N N . ALA B 1 65 ? -1.860 9.120 41.556 1.00 104.87 123 ALA B N 1
ATOM 5302 C CA . ALA B 1 65 ? -2.367 9.442 40.224 1.00 106.26 123 ALA B CA 1
ATOM 5303 C C . ALA B 1 65 ? -3.119 8.235 39.673 1.00 107.67 123 ALA B C 1
ATOM 5304 O O . ALA B 1 65 ? -2.620 7.498 38.819 1.00 107.61 123 ALA B O 1
ATOM 5306 N N . LEU B 1 66 ? -4.333 8.065 40.187 1.00 109.53 124 LEU B N 1
ATOM 5307 C CA . LEU B 1 66 ? -5.166 6.870 39.996 1.00 110.64 124 LEU B CA 1
ATOM 5308 C C . LEU B 1 66 ? -4.691 5.763 40.940 1.00 111.93 124 LEU B C 1
ATOM 5309 O O . LEU B 1 66 ? -3.484 5.571 41.138 1.00 111.88 124 LEU B O 1
ATOM 5314 N N . ASP B 1 67 ? -5.659 5.067 41.539 1.00 113.45 125 ASP B N 1
ATOM 5315 C CA . ASP B 1 67 ? -5.394 4.004 42.505 1.00 114.62 125 ASP B CA 1
ATOM 5316 C C . ASP B 1 67 ? -4.451 2.935 41.961 1.00 115.95 125 ASP B C 1
ATOM 5317 O O . ASP B 1 67 ? -3.605 2.427 42.699 1.00 116.13 125 ASP B O 1
ATOM 5322 N N . TYR B 1 68 ? -4.606 2.627 40.669 1.00 117.51 126 TYR B N 1
ATOM 5323 C CA . TYR B 1 68 ? -4.127 1.386 40.024 1.00 118.69 126 TYR B CA 1
ATOM 5324 C C . TYR B 1 68 ? -5.153 0.286 40.221 1.00 119.53 126 TYR B C 1
ATOM 5325 O O . TYR B 1 68 ? -5.541 -0.388 39.268 1.00 119.68 126 TYR B O 1
ATOM 5334 N N . LYS B 1 69 ? -5.537 0.080 41.482 1.00 120.44 127 LYS B N 1
ATOM 5335 C CA . LYS B 1 69 ? -6.516 -0.930 41.863 1.00 121.21 127 LYS B CA 1
ATOM 5336 C C . LYS B 1 69 ? -7.871 -0.640 41.228 1.00 121.95 127 LYS B C 1
ATOM 5337 O O . LYS B 1 69 ? -8.645 -1.562 40.973 1.00 122.21 127 LYS B O 1
ATOM 5343 N N . ARG B 1 70 ? -8.154 0.635 40.967 1.00 122.74 128 ARG B N 1
ATOM 5344 C CA . ARG B 1 70 ? -9.346 1.017 40.210 1.00 123.41 128 ARG B CA 1
ATOM 5345 C C . ARG B 1 70 ? -9.100 0.957 38.703 1.00 123.89 128 ARG B C 1
ATOM 5346 O O . ARG B 1 70 ? -10.025 1.144 37.916 1.00 124.04 128 ARG B O 1
ATOM 5354 N N . LEU B 1 71 ? -7.850 0.716 38.317 1.00 124.42 129 LEU B N 1
ATOM 5355 C CA . LEU B 1 71 ? -7.483 0.421 36.937 1.00 124.86 129 LEU B CA 1
ATOM 5356 C C . LEU B 1 71 ? -7.269 -1.092 36.726 1.00 125.30 129 LEU B C 1
ATOM 5357 O O . LEU B 1 71 ? -7.151 -1.557 35.590 1.00 125.36 129 LEU B O 1
ATOM 5362 N N . PHE B 1 72 ? -7.211 -1.844 37.826 1.00 125.77 130 PHE B N 1
ATOM 5363 C CA . PHE B 1 72 ? -7.169 -3.310 37.795 1.00 126.08 130 PHE B CA 1
ATOM 5364 C C . PHE B 1 72 ? -8.514 -3.850 37.298 1.00 126.28 130 PHE B C 1
ATOM 5365 O O . PHE B 1 72 ? -8.562 -4.628 36.341 1.00 126.38 130 PHE B O 1
ATOM 5373 N N . GLY B 1 73 ? -9.597 -3.424 37.947 1.00 126.42 131 GLY B N 1
ATOM 5374 C CA . GLY B 1 73 ? -10.950 -3.865 37.595 1.00 126.55 131 GLY B CA 1
ATOM 5375 C C . GLY B 1 73 ? -11.573 -3.157 36.396 1.00 126.68 131 GLY B C 1
ATOM 5376 O O . GLY B 1 73 ? -12.362 -3.761 35.664 1.00 126.75 131 GLY B O 1
ATOM 5377 N N . ALA B 1 74 ? -11.227 -1.883 36.196 1.00 126.78 132 ALA B N 1
ATOM 5378 C CA . ALA B 1 74 ? -11.819 -1.057 35.128 1.00 126.85 132 ALA B CA 1
ATOM 5379 C C . ALA B 1 74 ? -11.465 -1.539 33.721 1.00 126.91 132 ALA B C 1
ATOM 5380 O O . ALA B 1 74 ? -12.305 -1.499 32.812 1.00 126.92 132 ALA B O 1
ATOM 5382 N N . ILE B 1 75 ? -10.217 -1.970 33.544 1.00 126.93 133 ILE B N 1
ATO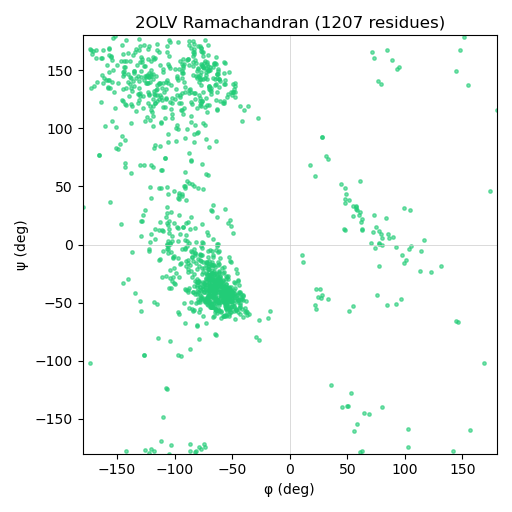M 5383 C CA . ILE B 1 75 ? -9.792 -2.599 32.290 1.00 126.93 133 ILE B CA 1
ATOM 5384 C C . ILE B 1 75 ? -10.485 -3.958 32.090 1.00 126.94 133 ILE B C 1
ATOM 5385 O O . ILE B 1 75 ? -10.728 -4.370 30.952 1.00 126.95 133 ILE B O 1
ATOM 5390 N N . GLY B 1 76 ? -10.816 -4.629 33.201 1.00 126.87 134 GLY B N 1
ATOM 5391 C CA . GLY B 1 76 ? -11.545 -5.909 33.196 1.00 126.79 134 GLY B CA 1
ATOM 5392 C C . GLY B 1 76 ? -12.834 -5.960 32.380 1.00 126.77 134 GLY B C 1
ATOM 5393 O O . GLY B 1 76 ? -13.348 -7.047 32.105 1.00 126.72 134 GLY B O 1
ATOM 5394 N N . LYS B 1 77 ? -13.360 -4.790 32.008 1.00 126.81 135 LYS B N 1
ATOM 5395 C CA . LYS B 1 77 ? -14.487 -4.679 31.069 1.00 126.88 135 LYS B CA 1
ATOM 5396 C C . LYS B 1 77 ? -14.054 -4.886 29.609 1.00 126.84 135 LYS B C 1
ATOM 5397 O O . LYS B 1 77 ? -14.744 -5.576 28.845 1.00 126.71 135 LYS B O 1
ATOM 5403 N N . ASN B 1 78 ? -12.931 -4.268 29.224 1.00 126.82 136 ASN B N 1
ATOM 5404 C CA . ASN B 1 78 ? -12.360 -4.416 27.876 1.00 126.76 136 ASN B CA 1
ATOM 5405 C C . ASN B 1 78 ? -10.877 -4.787 27.936 1.00 126.70 136 ASN B C 1
ATOM 5406 O O . ASN B 1 78 ? -10.504 -5.828 28.485 1.00 126.62 136 ASN B O 1
ATOM 5411 N N . GLY B 1 87 ? -14.470 3.795 32.491 1.00 92.19 145 GLY B N 1
ATOM 5412 C CA . GLY B 1 87 ? -14.369 3.146 33.797 1.00 92.32 145 GLY B CA 1
ATOM 5413 C C . GLY B 1 87 ? -14.548 4.104 34.972 1.00 92.39 145 GLY B C 1
ATOM 5414 O O . GLY B 1 87 ? -15.684 4.478 35.314 1.00 92.36 145 GLY B O 1
ATOM 5415 N N . ALA B 1 88 ? -13.424 4.485 35.593 1.00 92.32 146 ALA B N 1
ATOM 5416 C CA . ALA B 1 88 ? -13.405 5.433 36.723 1.00 92.09 146 ALA B CA 1
ATOM 5417 C C . ALA B 1 88 ? -12.047 6.146 36.840 1.00 91.95 146 ALA B C 1
ATOM 5418 O O . ALA B 1 88 ? -11.044 5.697 36.282 1.00 91.83 146 ALA B O 1
ATOM 5420 N N . SER B 1 89 ? -12.027 7.259 37.569 1.00 91.95 147 SER B N 1
ATOM 5421 C CA . SER B 1 89 ? -10.827 8.109 37.683 1.00 91.94 147 SER B CA 1
ATOM 5422 C C . SER B 1 89 ? -10.768 8.924 38.996 1.00 91.76 147 SER B C 1
ATOM 5423 O O . SER B 1 89 ? -11.695 8.895 39.801 1.00 91.75 147 SER B O 1
ATOM 5426 N N . THR B 1 90 ? -9.686 9.676 39.171 1.00 91.61 148 THR B N 1
ATOM 5427 C CA . THR B 1 90 ? -9.295 10.228 40.470 1.00 91.76 148 THR B CA 1
ATOM 5428 C C . THR B 1 90 ? -9.268 11.752 40.463 1.00 91.88 148 THR B C 1
ATOM 5429 O O . THR B 1 90 ? -8.924 12.349 39.448 1.00 92.24 148 THR B O 1
ATOM 5433 N N . LEU B 1 91 ? -9.598 12.367 41.604 1.00 91.76 149 LEU B N 1
ATOM 5434 C CA . LEU B 1 91 ? -9.647 13.826 41.731 1.00 91.74 149 LEU B CA 1
ATOM 5435 C C . LEU B 1 91 ? -8.519 14.504 40.965 1.00 92.01 149 LEU B C 1
ATOM 5436 O O . LEU B 1 91 ? -8.783 15.310 40.075 1.00 91.83 149 LEU B O 1
ATOM 5441 N N . THR B 1 92 ? -7.274 14.142 41.299 1.00 92.48 150 THR B N 1
ATOM 5442 C CA . THR B 1 92 ? -6.072 14.727 40.689 1.00 92.70 150 THR B CA 1
ATOM 5443 C C . THR B 1 92 ? -6.206 14.773 39.181 1.00 93.03 150 THR B C 1
ATOM 5444 O O . THR B 1 92 ? -6.118 15.842 38.591 1.00 93.04 150 THR B O 1
ATOM 5448 N N . GLN B 1 93 ? -6.443 13.618 38.562 1.00 93.62 151 GLN B N 1
ATOM 5449 C CA . GLN B 1 93 ? -6.559 13.556 37.106 1.00 94.09 151 GLN B CA 1
ATOM 5450 C C . GLN B 1 93 ? -7.897 14.148 36.649 1.00 94.40 151 GLN B C 1
ATOM 5451 O O . GLN B 1 93 ? -7.957 14.838 35.636 1.00 94.34 151 GLN B O 1
ATOM 5457 N N . GLN B 1 94 ? -8.951 13.921 37.426 1.00 94.99 152 GLN B N 1
ATOM 5458 C CA . GLN B 1 94 ? -10.255 14.530 37.158 1.00 95.41 152 GLN B CA 1
ATOM 5459 C C . GLN B 1 94 ? -10.118 16.033 36.987 1.00 96.05 152 GLN B C 1
ATOM 5460 O O . GLN B 1 94 ? -10.770 16.630 36.134 1.00 95.91 152 GLN B O 1
ATOM 5466 N N . VAL B 1 95 ? -9.262 16.639 37.806 1.00 97.13 153 VAL B N 1
ATOM 5467 C CA . VAL B 1 95 ? -8.970 18.073 37.693 1.00 97.84 153 VAL B CA 1
ATOM 5468 C C . VAL B 1 95 ? -8.165 18.401 36.434 1.00 98.77 153 VAL B C 1
ATOM 5469 O O . VAL B 1 95 ? -8.455 19.391 35.753 1.00 98.76 153 VAL B O 1
ATOM 5473 N N . VAL B 1 96 ? -7.169 17.571 36.124 1.00 99.88 154 VAL B N 1
ATOM 5474 C CA . VAL B 1 96 ? -6.334 17.766 34.931 1.00 100.79 154 VAL B CA 1
ATOM 5475 C C . VAL B 1 96 ? -7.193 17.849 33.661 1.00 101.78 154 VAL B C 1
ATOM 5476 O O . VAL B 1 96 ? -6.971 18.712 32.811 1.00 101.88 154 VAL B O 1
ATOM 5480 N N . LYS B 1 97 ? -8.172 16.953 33.547 1.00 102.96 155 LYS B N 1
ATOM 5481 C CA . LYS B 1 97 ? -9.164 17.000 32.474 1.00 103.85 155 LYS B CA 1
ATOM 5482 C C . LYS B 1 97 ? -9.850 18.360 32.408 1.00 105.00 155 LYS B C 1
ATOM 5483 O O . LYS B 1 97 ? -10.120 18.872 31.324 1.00 105.05 155 LYS B O 1
ATOM 5489 N N . ASP B 1 98 ? -10.134 18.933 33.575 1.00 106.53 156 ASP B N 1
ATOM 5490 C CA . ASP B 1 98 ? -10.794 20.237 33.665 1.00 107.83 156 ASP B CA 1
ATOM 5491 C C . ASP B 1 98 ? -9.825 21.422 33.523 1.00 109.10 156 ASP B C 1
ATOM 5492 O O . ASP B 1 98 ? -10.266 22.577 33.511 1.00 109.14 156 ASP B O 1
ATOM 5497 N N . ALA B 1 99 ? -8.522 21.139 33.421 1.00 110.65 157 ALA B N 1
ATOM 5498 C CA . ALA B 1 99 ? -7.552 22.098 32.868 1.00 111.86 157 ALA B CA 1
ATOM 5499 C C . ALA B 1 99 ? -7.585 21.984 31.336 1.00 113.14 157 ALA B C 1
ATOM 5500 O O . ALA B 1 99 ? -6.542 21.858 30.689 1.00 113.18 157 ALA B O 1
ATOM 5502 N N . PHE B 1 100 ? -8.805 22.046 30.789 1.00 114.82 158 PHE B N 1
ATOM 5503 C CA . PHE B 1 100 ? -9.141 21.794 29.371 1.00 116.02 158 PHE B CA 1
ATOM 5504 C C . PHE B 1 100 ? -8.231 20.823 28.591 1.00 116.86 158 PHE B C 1
ATOM 5505 O O . PHE B 1 100 ? -7.210 21.226 28.026 1.00 116.89 158 PHE B O 1
ATOM 5513 N N . LEU B 1 101 ? -8.614 19.548 28.575 1.00 117.89 159 LEU B N 1
ATOM 5514 C CA . LEU B 1 101 ? -8.009 18.566 27.682 1.00 118.75 159 LEU B CA 1
ATOM 5515 C C . LEU B 1 101 ? -9.029 18.112 26.631 1.00 119.58 159 LEU B C 1
ATOM 5516 O O . LEU B 1 101 ? -9.428 16.945 26.591 1.00 119.78 159 LEU B O 1
ATOM 5521 N N . SER B 1 102 ? -9.454 19.057 25.793 1.00 120.44 160 SER B N 1
ATOM 5522 C CA . SER B 1 102 ? -10.295 18.776 24.621 1.00 121.08 160 SER B CA 1
ATOM 5523 C C . SER B 1 102 ? -11.676 18.190 24.948 1.00 121.71 160 SER B C 1
ATOM 5524 O O . SER B 1 102 ? -12.054 18.052 26.115 1.00 121.70 160 SER B O 1
ATOM 5527 N N . GLN B 1 103 ? -12.432 17.890 23.891 1.00 122.48 161 GLN B N 1
ATOM 5528 C CA . GLN B 1 103 ? -13.701 17.163 23.984 1.00 123.02 161 GLN B CA 1
ATOM 5529 C C . GLN B 1 103 ? -13.635 15.763 23.326 1.00 123.38 161 GLN B C 1
ATOM 5530 O O . GLN B 1 103 ? -14.529 14.939 23.537 1.00 123.47 161 GLN B O 1
ATOM 5536 N N . HIS B 1 104 ? -12.591 15.492 22.539 1.00 123.74 162 HIS B N 1
ATOM 5537 C CA . HIS B 1 104 ? -12.317 14.125 22.084 1.00 124.05 162 HIS B CA 1
ATOM 5538 C C . HIS B 1 104 ? -11.517 13.411 23.176 1.00 124.04 162 HIS B C 1
ATOM 5539 O O . HIS B 1 104 ? -10.703 14.032 23.863 1.00 124.06 162 HIS B O 1
ATOM 5546 N N . LYS B 1 105 ? -11.757 12.110 23.326 1.00 123.99 163 LYS B N 1
ATOM 5547 C CA . LYS B 1 105 ? -11.178 11.319 24.417 1.00 123.99 163 LYS B CA 1
ATOM 5548 C C . LYS B 1 105 ? -10.439 10.080 23.871 1.00 123.99 163 LYS B C 1
ATOM 5549 O O . LYS B 1 105 ? -9.266 10.189 23.487 1.00 123.92 163 LYS B O 1
ATOM 5555 N N . SER B 1 106 ? -11.126 8.929 23.827 1.00 123.96 164 SER B N 1
ATOM 5556 C CA . SER B 1 106 ? -10.575 7.631 23.369 1.00 123.85 164 SER B CA 1
ATOM 5557 C C . SER B 1 106 ? -9.069 7.451 23.651 1.00 123.53 164 SER B C 1
ATOM 5558 O O . SER B 1 106 ? -8.227 7.578 22.753 1.00 123.55 164 SER B O 1
ATOM 5561 N N . ILE B 1 107 ? -8.755 7.170 24.917 1.00 123.00 165 ILE B N 1
ATOM 5562 C CA . ILE B 1 107 ? -7.372 7.008 25.410 1.00 122.54 165 ILE B CA 1
ATOM 5563 C C . ILE B 1 107 ? -6.379 8.116 24.982 1.00 122.05 165 ILE B C 1
ATOM 5564 O O . ILE B 1 107 ? -5.167 7.978 25.176 1.00 121.99 165 ILE B O 1
ATOM 5569 N N . GLY B 1 108 ? -6.904 9.218 24.443 1.00 121.36 166 GLY B N 1
ATOM 5570 C CA . GLY B 1 108 ? -6.091 10.338 23.988 1.00 120.86 166 GLY B CA 1
ATOM 5571 C C . GLY B 1 108 ? -6.040 11.377 25.087 1.00 120.36 166 GLY B C 1
ATOM 5572 O O . GLY B 1 108 ? -4.967 11.713 25.591 1.00 120.32 166 GLY B O 1
ATOM 5573 N N . ARG B 1 109 ? -7.214 11.883 25.460 1.00 119.70 167 ARG B N 1
ATOM 5574 C CA . ARG B 1 109 ? -7.360 12.711 26.654 1.00 119.11 167 ARG B CA 1
ATOM 5575 C C . ARG B 1 109 ? -6.727 11.990 27.844 1.00 118.66 167 ARG B C 1
ATOM 5576 O O . ARG B 1 109 ? -5.923 12.574 28.570 1.00 118.65 167 ARG B O 1
ATOM 5584 N N . LYS B 1 110 ? -7.080 10.713 28.012 1.00 118.03 168 LYS B N 1
ATOM 5585 C CA . LYS B 1 110 ? -6.592 9.886 29.126 1.00 117.48 168 LYS B CA 1
ATOM 5586 C C . LYS B 1 110 ? -5.065 9.730 29.124 1.00 116.98 168 LYS B C 1
ATOM 5587 O O . LYS B 1 110 ? -4.460 9.527 30.176 1.00 116.87 168 LYS B O 1
ATOM 5593 N N . ALA B 1 111 ? -4.450 9.823 27.946 1.00 116.40 169 ALA B N 1
ATOM 5594 C CA . ALA B 1 111 ? -2.993 9.722 27.813 1.00 115.94 169 ALA B CA 1
ATOM 5595 C C . ALA B 1 111 ? -2.262 10.913 28.449 1.00 115.42 169 ALA B C 1
ATOM 5596 O O . ALA B 1 111 ? -1.335 10.729 29.243 1.00 115.31 169 ALA B O 1
ATOM 5598 N N . GLN B 1 112 ? -2.687 12.124 28.089 1.00 114.77 170 GLN B N 1
ATOM 5599 C CA . GLN B 1 112 ? -2.118 13.359 28.643 1.00 114.18 170 GLN B CA 1
ATOM 5600 C C . GLN B 1 112 ? -2.548 13.494 30.094 1.00 113.60 170 GLN B C 1
ATOM 5601 O O . GLN B 1 112 ? -1.735 13.773 30.971 1.00 113.46 170 GLN B O 1
ATOM 5607 N N . GLU B 1 113 ? -3.847 13.312 30.321 1.00 112.89 171 GLU B N 1
ATOM 5608 C CA . GLU B 1 113 ? -4.428 13.289 31.657 1.00 112.39 171 GLU B CA 1
ATOM 5609 C C . GLU B 1 113 ? -3.532 12.518 32.622 1.00 111.74 171 GLU B C 1
ATOM 5610 O O . GLU B 1 113 ? -3.242 12.989 33.722 1.00 111.69 171 GLU B O 1
ATOM 5616 N N . ALA B 1 114 ? -3.081 11.344 32.186 1.00 110.96 172 ALA B N 1
ATOM 5617 C CA . ALA B 1 114 ? -2.318 10.421 33.030 1.00 110.31 172 ALA B CA 1
ATOM 5618 C C . ALA B 1 114 ? -0.952 10.951 33.465 1.00 109.63 172 ALA B C 1
ATOM 5619 O O . ALA B 1 114 ? -0.534 10.725 34.606 1.00 109.49 172 ALA B O 1
ATOM 5621 N N . TYR B 1 115 ? -0.247 11.627 32.557 1.00 108.81 173 TYR B N 1
ATOM 5622 C CA . TYR B 1 115 ? 1.071 12.193 32.889 1.00 108.06 173 TYR B CA 1
ATOM 5623 C C . TYR B 1 115 ? 0.915 13.500 33.667 1.00 107.40 173 TYR B C 1
ATOM 5624 O O . TYR B 1 115 ? 1.579 13.703 34.686 1.00 107.24 173 TYR B O 1
ATOM 5633 N N . LEU B 1 116 ? 0.040 14.379 33.178 1.00 106.57 174 LEU B N 1
ATOM 5634 C CA . LEU B 1 116 ? -0.238 15.653 33.842 1.00 105.89 174 LEU B CA 1
ATOM 5635 C C . LEU B 1 116 ? -0.543 15.459 35.322 1.00 105.26 174 LEU B C 1
ATOM 5636 O O . LEU B 1 116 ? -0.113 16.250 36.153 1.00 105.18 174 LEU B O 1
ATOM 5641 N N . SER B 1 117 ? -1.293 14.406 35.637 1.00 104.58 175 SER B N 1
ATOM 5642 C CA . SER B 1 117 ? -1.589 14.033 37.022 1.00 103.97 175 SER B CA 1
ATOM 5643 C C . SER B 1 117 ? -0.314 13.908 37.860 1.00 103.33 175 SER B C 1
ATOM 5644 O O . SER B 1 117 ? -0.155 14.614 38.850 1.00 103.35 175 SER B O 1
ATOM 5647 N N . TYR B 1 118 ? 0.586 13.014 37.452 1.00 102.61 176 TYR B N 1
ATOM 5648 C CA . TYR B 1 118 ? 1.867 12.801 38.150 1.00 101.93 176 TYR B CA 1
ATOM 5649 C C . TYR B 1 118 ? 2.664 14.089 38.298 1.00 101.09 176 TYR B C 1
ATOM 5650 O O . TYR B 1 118 ? 3.281 14.326 39.331 1.00 100.91 176 TYR B O 1
ATOM 5659 N N . ARG B 1 119 ? 2.676 14.890 37.234 1.00 100.13 177 ARG B N 1
ATOM 5660 C CA . ARG B 1 119 ? 3.363 16.177 37.223 1.00 99.33 177 ARG B CA 1
ATOM 5661 C C . ARG B 1 119 ? 2.732 17.142 38.226 1.00 98.36 177 ARG B C 1
ATOM 5662 O O . ARG B 1 119 ? 3.431 17.770 39.027 1.00 98.23 177 ARG B O 1
ATOM 5670 N N . LEU B 1 120 ? 1.407 17.248 38.177 1.00 97.17 178 LEU B N 1
ATOM 5671 C CA . LEU B 1 120 ? 0.672 18.167 39.042 1.00 96.14 178 LEU B CA 1
ATOM 5672 C C . LEU B 1 120 ? 0.782 17.760 40.508 1.00 95.26 178 LEU B C 1
ATOM 5673 O O . LEU B 1 120 ? 0.809 18.608 41.382 1.00 95.32 178 LEU B O 1
ATOM 5678 N N . GLU B 1 121 ? 0.864 16.459 40.763 1.00 94.24 179 GLU B N 1
ATOM 5679 C CA . GLU B 1 121 ? 1.054 15.931 42.118 1.00 93.40 179 GLU B CA 1
ATOM 5680 C C . GLU B 1 121 ? 2.434 16.276 42.697 1.00 92.33 179 GLU B C 1
ATOM 5681 O O . GLU B 1 121 ? 2.612 16.289 43.915 1.00 92.22 179 GLU B O 1
ATOM 5687 N N . GLN B 1 122 ? 3.411 16.512 41.824 1.00 91.01 180 GLN B N 1
ATOM 5688 C CA . GLN B 1 122 ? 4.764 16.885 42.249 1.00 89.95 180 GLN B CA 1
ATOM 5689 C C . GLN B 1 122 ? 4.921 18.396 42.422 1.00 88.97 180 GLN B C 1
ATOM 5690 O O . GLN B 1 122 ? 5.885 18.846 43.039 1.00 88.88 180 GLN B O 1
ATOM 5696 N N . GLU B 1 123 ? 3.986 19.169 41.870 1.00 87.74 181 GLU B N 1
ATOM 5697 C CA . GLU B 1 123 ? 3.995 20.628 42.006 1.00 86.90 181 GLU B CA 1
ATOM 5698 C C . GLU B 1 123 ? 3.020 21.127 43.086 1.00 85.85 181 GLU B C 1
ATOM 5699 O O . GLU B 1 123 ? 3.308 22.112 43.765 1.00 85.75 181 GLU B O 1
ATOM 5705 N N . TYR B 1 124 ? 1.883 20.442 43.245 1.00 84.65 182 TYR B N 1
ATOM 5706 C CA . TYR B 1 124 ? 0.796 20.879 44.143 1.00 83.64 182 TYR B CA 1
ATOM 5707 C C . TYR B 1 124 ? 0.449 19.846 45.217 1.00 82.71 182 TYR B C 1
ATOM 5708 O O . TYR B 1 124 ? 0.494 18.649 44.964 1.00 82.58 182 TYR B O 1
ATOM 5717 N N . SER B 1 125 ? 0.097 20.313 46.414 1.00 81.70 183 SER B N 1
ATOM 5718 C CA . SER B 1 125 ? -0.220 19.408 47.533 1.00 81.01 183 SER B CA 1
ATOM 5719 C C . SER B 1 125 ? -1.588 18.808 47.308 1.00 80.23 183 SER B C 1
ATOM 5720 O O . SER B 1 125 ? -2.342 19.295 46.467 1.00 80.31 183 SER B O 1
ATOM 5723 N N . LYS B 1 126 ? -1.912 17.754 48.049 1.00 79.48 184 LYS B N 1
ATOM 5724 C CA . LYS B 1 126 ? -3.216 17.103 47.889 1.00 78.91 184 LYS B CA 1
ATOM 5725 C C . LYS B 1 126 ? -4.350 18.083 48.163 1.00 78.37 184 LYS B C 1
ATOM 5726 O O . LYS B 1 126 ? -5.378 18.017 47.500 1.00 78.42 184 LYS B O 1
ATOM 5732 N N . ASP B 1 127 ? -4.161 18.992 49.122 1.00 77.65 185 ASP B N 1
ATOM 5733 C CA . ASP B 1 127 ? -5.224 19.926 49.496 1.00 77.17 185 ASP B CA 1
ATOM 5734 C C . ASP B 1 127 ? -5.476 20.945 48.404 1.00 76.69 185 ASP B C 1
ATOM 5735 O O . ASP B 1 127 ? -6.621 21.175 48.020 1.00 76.33 185 ASP B O 1
ATOM 5740 N N . ASP B 1 128 ? -4.406 21.554 47.901 1.00 76.34 186 ASP B N 1
ATOM 5741 C CA . ASP B 1 128 ? -4.534 22.491 46.803 1.00 76.09 186 ASP B CA 1
ATOM 5742 C C . ASP B 1 128 ? -5.248 21.848 45.598 1.00 75.86 186 ASP B C 1
ATOM 5743 O O . ASP B 1 128 ? -5.956 22.531 44.874 1.00 76.69 186 ASP B O 1
ATOM 5748 N N . ILE B 1 129 ? -5.115 20.543 45.404 1.00 75.10 187 ILE B N 1
ATOM 5749 C CA . ILE B 1 129 ? -5.810 19.874 44.304 1.00 74.86 187 ILE B CA 1
ATOM 5750 C C . ILE B 1 129 ? -7.302 19.659 44.600 1.00 74.86 187 ILE B C 1
ATOM 5751 O O . ILE B 1 129 ? -8.166 19.897 43.750 1.00 75.33 187 ILE B O 1
ATOM 5756 N N . PHE B 1 130 ? -7.597 19.180 45.800 1.00 74.43 188 PHE B N 1
ATOM 5757 C CA . PHE B 1 130 ? -8.973 19.082 46.277 1.00 74.07 188 PHE B CA 1
ATOM 5758 C C . PHE B 1 130 ? -9.687 20.433 46.222 1.00 73.86 188 PHE B C 1
ATOM 5759 O O . PHE B 1 130 ? -10.876 20.510 45.952 1.00 73.45 188 PHE B O 1
ATOM 5767 N N . GLN B 1 131 ? -8.957 21.506 46.509 1.00 74.09 189 GLN B N 1
ATOM 5768 C CA . GLN B 1 131 ? -9.543 22.837 46.488 1.00 74.22 189 GLN B CA 1
ATOM 5769 C C . GLN B 1 131 ? -9.981 23.225 45.081 1.00 74.93 189 GLN B C 1
ATOM 5770 O O . GLN B 1 131 ? -11.168 23.491 44.852 1.00 75.70 189 GLN B O 1
ATOM 5776 N N . VAL B 1 132 ? -9.043 23.227 44.136 1.00 75.20 190 VAL B N 1
ATOM 5777 C CA . VAL B 1 132 ? -9.369 23.555 42.751 1.00 75.54 190 VAL B CA 1
ATOM 5778 C C . VAL B 1 132 ? -10.518 22.688 42.259 1.00 75.93 190 VAL B C 1
ATOM 5779 O O . VAL B 1 132 ? -11.371 23.143 41.503 1.00 76.03 190 VAL B O 1
ATOM 5783 N N . TYR B 1 133 ? -10.547 21.439 42.690 1.00 76.45 191 TYR B N 1
ATOM 5784 C CA . TYR B 1 133 ? -11.681 20.596 42.377 1.00 77.41 191 TYR B CA 1
ATOM 5785 C C . TYR B 1 133 ? -12.961 21.275 42.889 1.00 78.00 191 TYR B C 1
ATOM 5786 O O . TYR B 1 133 ? -13.834 21.647 42.101 1.00 78.28 191 TYR B O 1
ATOM 5795 N N . LEU B 1 134 ? -13.033 21.498 44.201 1.00 78.42 192 LEU B N 1
ATOM 5796 C CA . LEU B 1 134 ? -14.259 21.990 44.829 1.00 78.61 192 LEU B CA 1
ATOM 5797 C C . LEU B 1 134 ? -14.649 23.387 44.341 1.00 78.92 192 LEU B C 1
ATOM 5798 O O . LEU B 1 134 ? -15.717 23.898 44.692 1.00 79.29 192 LEU B O 1
ATOM 5803 N N . ASN B 1 135 ? -13.807 23.993 43.517 1.00 79.16 193 ASN B N 1
ATOM 5804 C CA . ASN B 1 135 ? -14.128 25.281 42.948 1.00 79.67 193 ASN B CA 1
ATOM 5805 C C . ASN B 1 135 ? -14.539 25.260 41.483 1.00 79.77 193 ASN B C 1
ATOM 5806 O O . ASN B 1 135 ? -15.440 26.010 41.099 1.00 80.35 193 ASN B O 1
ATOM 5811 N N . LYS B 1 136 ? -13.915 24.407 40.669 1.00 79.60 194 LYS B N 1
ATOM 5812 C CA . LYS B 1 136 ? -14.117 24.488 39.209 1.00 79.31 194 LYS B CA 1
ATOM 5813 C C . LYS B 1 136 ? -15.304 23.681 38.695 1.00 78.85 194 LYS B C 1
ATOM 5814 O O . LYS B 1 136 ? -16.028 24.143 37.822 1.00 79.00 194 LYS B O 1
ATOM 5820 N N . ILE B 1 137 ? -15.516 22.497 39.252 1.00 78.58 195 ILE B N 1
ATOM 5821 C CA . ILE B 1 137 ? -16.468 21.528 38.693 1.00 78.52 195 ILE B CA 1
ATOM 5822 C C . ILE B 1 137 ? -17.912 22.062 38.529 1.00 78.43 195 ILE B C 1
ATOM 5823 O O . ILE B 1 137 ? -18.322 22.997 39.217 1.00 78.44 195 ILE B O 1
ATOM 5828 N N . TYR B 1 138 ? -18.670 21.453 37.616 1.00 78.25 196 TYR B N 1
ATOM 5829 C CA . TYR B 1 138 ? -19.958 22.000 37.169 1.00 78.25 196 TYR B CA 1
ATOM 5830 C C . TYR B 1 138 ? -21.142 21.372 37.877 1.00 78.20 196 TYR B C 1
ATOM 5831 O O . TYR B 1 138 ? -21.118 20.188 38.159 1.00 78.48 196 TYR B O 1
ATOM 5840 N N . TYR B 1 139 ? -22.190 22.149 38.136 1.00 78.23 197 TYR B N 1
ATOM 5841 C CA . TYR B 1 139 ? -23.349 21.648 38.890 1.00 78.49 197 TYR B CA 1
ATOM 5842 C C . TYR B 1 139 ? -24.711 21.893 38.218 1.00 78.43 197 TYR B C 1
ATOM 5843 O O . TYR B 1 139 ? -25.746 21.859 38.886 1.00 78.22 197 TYR B O 1
ATOM 5852 N N . SER B 1 140 ? -24.700 22.120 36.904 1.00 78.52 198 SER B N 1
ATOM 5853 C CA . SER B 1 140 ? -25.895 22.490 36.108 1.00 78.52 198 SER B CA 1
ATOM 5854 C C . SER B 1 140 ? -26.399 23.913 36.380 1.00 78.55 198 SER B C 1
ATOM 5855 O O . SER B 1 140 ? -25.994 24.566 37.352 1.00 78.84 198 SER B O 1
ATOM 5858 N N . ASP B 1 141 ? -27.262 24.398 35.488 1.00 78.36 199 ASP B N 1
ATOM 5859 C CA . ASP B 1 141 ? -27.755 25.788 35.532 1.00 78.02 199 ASP B CA 1
ATOM 5860 C C . ASP B 1 141 ? -26.648 26.830 35.714 1.00 77.70 199 ASP B C 1
ATOM 5861 O O . ASP B 1 141 ? -26.841 27.859 36.375 1.00 77.86 199 ASP B O 1
ATOM 5866 N N . GLY B 1 142 ? -25.491 26.566 35.119 1.00 77.28 200 GLY B N 1
ATOM 5867 C CA . GLY B 1 142 ? -24.388 27.525 35.139 1.00 77.01 200 GLY B CA 1
ATOM 5868 C C . GLY B 1 142 ? -23.558 27.570 36.406 1.00 76.54 200 GLY B C 1
ATOM 5869 O O . GLY B 1 142 ? -22.600 28.329 36.469 1.00 76.67 200 GLY B O 1
ATOM 5870 N N . VAL B 1 143 ? -23.891 26.752 37.402 1.00 76.01 201 VAL B N 1
ATOM 5871 C CA . VAL B 1 143 ? -23.253 26.869 38.706 1.00 75.71 201 VAL B CA 1
ATOM 5872 C C . VAL B 1 143 ? -21.934 26.103 38.758 1.00 75.59 201 VAL B C 1
ATOM 5873 O O . VAL B 1 143 ? -21.895 24.894 38.551 1.00 76.19 201 VAL B O 1
ATOM 5877 N N . THR B 1 144 ? -20.856 26.815 39.047 1.00 75.37 202 THR B N 1
ATOM 5878 C CA . THR B 1 144 ? -19.536 26.216 39.177 1.00 75.23 202 THR B CA 1
ATOM 5879 C C . THR B 1 144 ? -19.082 26.291 40.636 1.00 75.19 202 THR B C 1
ATOM 5880 O O . THR B 1 144 ? -19.086 27.357 41.250 1.00 75.01 202 THR B O 1
ATOM 5884 N N . GLY B 1 145 ? -18.699 25.150 41.190 1.00 75.25 203 GLY B N 1
ATOM 5885 C CA . GLY B 1 145 ? -18.145 25.111 42.533 1.00 75.37 203 GLY B CA 1
ATOM 5886 C C . GLY B 1 145 ? -19.193 24.791 43.581 1.00 75.43 203 GLY B C 1
ATOM 5887 O O . GLY B 1 145 ? -20.375 25.096 43.407 1.00 75.49 203 GLY B O 1
ATOM 5888 N N . ILE B 1 146 ? -18.730 24.197 44.679 1.00 75.41 204 ILE B N 1
ATOM 5889 C CA . ILE B 1 146 ? -19.595 23.717 45.750 1.00 75.36 204 ILE B CA 1
ATOM 5890 C C . ILE B 1 146 ? -20.199 24.828 46.615 1.00 75.18 204 ILE B C 1
ATOM 5891 O O . ILE B 1 146 ? -21.308 24.683 47.107 1.00 75.57 204 ILE B O 1
ATOM 5896 N N . LYS B 1 147 ? -19.488 25.930 46.812 1.00 75.11 205 LYS B N 1
ATOM 5897 C CA . LYS B 1 147 ? -20.013 27.018 47.647 1.00 75.04 205 LYS B CA 1
ATOM 5898 C C . LYS B 1 147 ? -21.253 27.596 46.979 1.00 75.09 205 LYS B C 1
ATOM 5899 O O . LYS B 1 147 ? -22.215 27.988 47.654 1.00 75.13 205 LYS B O 1
ATOM 5905 N N . ALA B 1 148 ? -21.219 27.637 45.646 1.00 75.00 206 ALA B N 1
ATOM 5906 C CA . ALA B 1 148 ? -22.329 28.158 44.858 1.00 74.88 206 ALA B CA 1
ATOM 5907 C C . ALA B 1 148 ? -23.494 27.164 44.867 1.00 74.72 206 ALA B C 1
ATOM 5908 O O . ALA B 1 148 ? -24.642 27.532 45.128 1.00 74.66 206 ALA B O 1
ATOM 5910 N N . ALA B 1 149 ? -23.195 25.903 44.596 1.00 74.66 207 ALA B N 1
ATOM 5911 C CA . ALA B 1 149 ? -24.216 24.852 44.658 1.00 74.93 207 ALA B CA 1
ATOM 5912 C C . ALA B 1 149 ? -25.098 25.018 45.893 1.00 75.25 207 ALA B C 1
ATOM 5913 O O . ALA B 1 149 ? -26.318 25.039 45.771 1.00 75.79 207 ALA B O 1
ATOM 5915 N N . ALA B 1 150 ? -24.493 25.171 47.069 1.00 75.48 208 ALA B N 1
ATOM 5916 C CA . ALA B 1 150 ? -25.262 25.231 48.324 1.00 75.65 208 ALA B CA 1
ATOM 5917 C C . ALA B 1 150 ? -26.187 26.455 48.420 1.00 75.87 208 ALA B C 1
ATOM 5918 O O . ALA B 1 150 ? -27.374 26.336 48.767 1.00 75.60 208 ALA B O 1
ATOM 5920 N N . LYS B 1 151 ? -25.650 27.631 48.120 1.00 76.39 209 LYS B N 1
ATOM 5921 C CA . LYS B 1 151 ? -26.475 28.843 48.139 1.00 76.96 209 LYS B CA 1
ATOM 5922 C C . LYS B 1 151 ? -27.574 28.726 47.089 1.00 77.18 209 LYS B C 1
ATOM 5923 O O . LYS B 1 151 ? -28.704 29.151 47.320 1.00 77.37 209 LYS B O 1
ATOM 5929 N N . TYR B 1 152 ? -27.249 28.141 45.941 1.00 77.38 210 TYR B N 1
ATOM 5930 C CA . TYR B 1 152 ? -28.221 28.040 44.876 1.00 77.58 210 TYR B CA 1
ATOM 5931 C C . TYR B 1 152 ? -29.372 27.155 45.335 1.00 77.96 210 TYR B C 1
ATOM 5932 O O . TYR B 1 152 ? -30.414 27.664 45.746 1.00 78.00 210 TYR B O 1
ATOM 5941 N N . TYR B 1 153 ? -29.164 25.844 45.327 1.00 78.44 211 TYR B N 1
ATOM 5942 C CA . TYR B 1 153 ? -30.244 24.894 45.567 1.00 78.91 211 TYR B CA 1
ATOM 5943 C C . TYR B 1 153 ? -30.931 25.042 46.923 1.00 79.37 211 TYR B C 1
ATOM 5944 O O . TYR B 1 153 ? -32.146 24.870 47.017 1.00 79.59 211 TYR B O 1
ATOM 5953 N N . PHE B 1 154 ? -30.178 25.389 47.962 1.00 79.97 212 PHE B N 1
ATOM 5954 C CA . PHE B 1 154 ? -30.747 25.424 49.312 1.00 80.37 212 PHE B CA 1
ATOM 5955 C C . PHE B 1 154 ? -30.650 26.764 50.051 1.00 80.76 212 PHE B C 1
ATOM 5956 O O . PHE B 1 154 ? -31.200 26.897 51.149 1.00 80.80 212 PHE B O 1
ATOM 5964 N N . ASN B 1 155 ? -30.003 27.762 49.451 1.00 81.12 213 ASN B N 1
ATOM 5965 C CA . ASN B 1 155 ? -29.810 29.055 50.114 1.00 81.52 213 ASN B CA 1
ATOM 5966 C C . ASN B 1 155 ? -29.083 28.849 51.439 1.00 81.93 213 ASN B C 1
ATOM 5967 O O . ASN B 1 155 ? -29.278 29.605 52.392 1.00 81.91 213 ASN B O 1
ATOM 5972 N N . LYS B 1 156 ? -28.235 27.822 51.476 1.00 82.35 214 LYS B N 1
ATOM 5973 C CA . LYS B 1 156 ? -27.541 27.432 52.687 1.00 82.89 214 LYS B CA 1
ATOM 5974 C C . LYS B 1 156 ? -26.035 27.664 52.567 1.00 83.19 214 LYS B C 1
ATOM 5975 O O . LYS B 1 156 ? -25.427 27.380 51.524 1.00 83.29 214 LYS B O 1
ATOM 5981 N N . ASP B 1 157 ? -25.436 28.184 53.637 1.00 83.41 215 ASP B N 1
ATOM 5982 C CA . ASP B 1 157 ? -23.994 28.105 53.795 1.00 83.56 215 ASP B CA 1
ATOM 5983 C C . ASP B 1 157 ? -23.653 26.646 54.056 1.00 83.69 215 ASP B C 1
ATOM 5984 O O . ASP B 1 157 ? -24.452 25.887 54.622 1.00 83.65 215 ASP B O 1
ATOM 5989 N N . LEU B 1 158 ? -22.464 26.243 53.643 1.00 83.77 216 LEU B N 1
ATOM 5990 C CA . LEU B 1 158 ? -22.078 24.855 53.789 1.00 83.78 216 LEU B CA 1
ATOM 5991 C C . LEU B 1 158 ? -22.173 24.443 55.266 1.00 83.59 216 LEU B C 1
ATOM 5992 O O . LEU B 1 158 ? -22.764 23.417 55.589 1.00 83.66 216 LEU B O 1
ATOM 5997 N N . LYS B 1 159 ? -21.642 25.271 56.163 1.00 83.39 217 LYS B N 1
ATOM 5998 C CA . LYS B 1 159 ? -21.575 24.909 57.589 1.00 83.22 217 LYS B CA 1
ATOM 5999 C C . LYS B 1 159 ? -22.874 24.306 58.149 1.00 82.73 217 LYS B C 1
ATOM 6000 O O . LYS B 1 159 ? -22.834 23.266 58.807 1.00 82.75 217 LYS B O 1
ATOM 6006 N N . ASP B 1 160 ? -24.015 24.935 57.878 1.00 82.14 218 ASP B N 1
ATOM 6007 C CA . ASP B 1 160 ? -25.295 24.403 58.356 1.00 81.70 218 ASP B CA 1
ATOM 6008 C C . ASP B 1 160 ? -26.127 23.820 57.213 1.00 81.34 218 ASP B C 1
ATOM 6009 O O . ASP B 1 160 ? -27.106 24.420 56.770 1.00 81.30 218 ASP B O 1
ATOM 6014 N N . LEU B 1 161 ? -25.720 22.643 56.733 1.00 80.74 219 LEU B N 1
ATOM 6015 C CA . LEU B 1 161 ? -26.567 21.857 55.829 1.00 80.24 219 LEU B CA 1
ATOM 6016 C C . LEU B 1 161 ? -26.401 20.361 56.094 1.00 80.06 219 LEU B C 1
ATOM 6017 O O . LEU B 1 161 ? -25.324 19.900 56.476 1.00 79.86 219 LEU B O 1
ATOM 6022 N N . ASN B 1 162 ? -27.492 19.620 55.909 1.00 79.90 220 ASN B N 1
ATOM 6023 C CA . ASN B 1 162 ? -27.590 18.218 56.331 1.00 79.91 220 ASN B CA 1
ATOM 6024 C C . ASN B 1 162 ? -26.990 17.210 55.356 1.00 79.68 220 ASN B C 1
ATOM 6025 O O . ASN B 1 162 ? -26.647 17.547 54.225 1.00 79.67 220 ASN B O 1
ATOM 6030 N N . LEU B 1 163 ? -26.929 15.953 55.784 1.00 79.47 221 LEU B N 1
ATOM 6031 C CA . LEU B 1 163 ? -26.287 14.902 54.990 1.00 79.48 221 LEU B CA 1
ATOM 6032 C C . LEU B 1 163 ? -26.988 14.643 53.657 1.00 79.22 221 LEU B C 1
ATOM 6033 O O . LEU B 1 163 ? -26.340 14.385 52.649 1.00 79.64 221 LEU B O 1
ATOM 6038 N N . ALA B 1 164 ? -28.309 14.695 53.650 1.00 78.84 222 ALA B N 1
ATOM 6039 C CA . ALA B 1 164 ? -29.064 14.490 52.418 1.00 78.57 222 ALA B CA 1
ATOM 6040 C C . ALA B 1 164 ? -28.603 15.485 51.368 1.00 78.50 222 ALA B C 1
ATOM 6041 O O . ALA B 1 164 ? -28.269 15.114 50.236 1.00 78.30 222 ALA B O 1
ATOM 6043 N N . GLU B 1 165 ? -28.581 16.749 51.779 1.00 78.43 223 GLU B N 1
ATOM 6044 C CA . GLU B 1 165 ? -28.160 17.845 50.932 1.00 78.48 223 GLU B CA 1
ATOM 6045 C C . GLU B 1 165 ? -26.745 17.593 50.420 1.00 78.49 223 GLU B C 1
ATOM 6046 O O . GLU B 1 165 ? -26.504 17.656 49.215 1.00 78.48 223 GLU B O 1
ATOM 6052 N N . GLU B 1 166 ? -25.835 17.254 51.332 1.00 78.64 224 GLU B N 1
ATOM 6053 C CA . GLU B 1 166 ? -24.420 17.018 50.986 1.00 78.83 224 GLU B CA 1
ATOM 6054 C C . GLU B 1 166 ? -24.302 15.867 50.006 1.00 78.67 224 GLU B C 1
ATOM 6055 O O . GLU B 1 166 ? -23.669 15.985 48.960 1.00 78.52 224 GLU B O 1
ATOM 6061 N N . ALA B 1 167 ? -24.945 14.760 50.341 1.00 78.85 225 ALA B N 1
ATOM 6062 C CA . ALA B 1 167 ? -24.966 13.600 49.473 1.00 79.07 225 ALA B CA 1
ATOM 6063 C C . ALA B 1 167 ? -25.291 14.034 48.063 1.00 79.35 225 ALA B C 1
ATOM 6064 O O . ALA B 1 167 ? -24.513 13.795 47.149 1.00 79.23 225 ALA B O 1
ATOM 6066 N N . TYR B 1 168 ? -26.429 14.707 47.909 1.00 80.03 226 TYR B N 1
ATOM 6067 C CA . TYR B 1 168 ? -26.899 15.155 46.596 1.00 80.55 226 TYR B CA 1
ATOM 6068 C C . TYR B 1 168 ? -25.884 16.004 45.859 1.00 80.87 226 TYR B C 1
ATOM 6069 O O . TYR B 1 168 ? -25.527 15.695 44.727 1.00 81.09 226 TYR B O 1
ATOM 6078 N N . LEU B 1 169 ? -25.442 17.086 46.497 1.00 81.18 227 LEU B N 1
ATOM 6079 C CA . LEU B 1 169 ? -24.435 17.969 45.897 1.00 81.44 227 LEU B CA 1
ATOM 6080 C C . LEU B 1 169 ? -23.197 17.157 45.522 1.00 81.80 227 LEU B C 1
ATOM 6081 O O . LEU B 1 169 ? -22.666 17.298 44.430 1.00 82.09 227 LEU B O 1
ATOM 6086 N N . ALA B 1 170 ? -22.745 16.298 46.424 1.00 82.08 228 ALA B N 1
ATOM 6087 C CA . ALA B 1 170 ? -21.595 15.470 46.137 1.00 82.41 228 ALA B CA 1
ATOM 6088 C C . ALA B 1 170 ? -21.874 14.646 44.890 1.00 82.83 228 ALA B C 1
ATOM 6089 O O . ALA B 1 170 ? -21.009 14.452 44.052 1.00 83.01 228 ALA B O 1
ATOM 6091 N N . GLY B 1 171 ? -23.099 14.158 44.770 1.00 83.50 229 GLY B N 1
ATOM 6092 C CA . GLY B 1 171 ? -23.478 13.322 43.633 1.00 83.90 229 GLY B CA 1
ATOM 6093 C C . GLY B 1 171 ? -23.558 14.050 42.299 1.00 84.24 229 GLY B C 1
ATOM 6094 O O . GLY B 1 171 ? -23.329 13.444 41.247 1.00 84.38 229 GLY B O 1
ATOM 6095 N N . LEU B 1 172 ? -23.864 15.347 42.338 1.00 84.40 230 LEU B N 1
ATOM 6096 C CA . LEU B 1 172 ? -24.336 16.060 41.144 1.00 84.67 230 LEU B CA 1
ATOM 6097 C C . LEU B 1 172 ? -23.341 16.114 39.968 1.00 85.01 230 LEU B C 1
ATOM 6098 O O . LEU B 1 172 ? -23.716 15.821 38.835 1.00 85.25 230 LEU B O 1
ATOM 6103 N N . PRO B 1 173 ? -22.074 16.471 40.230 1.00 85.35 231 PRO B N 1
ATOM 6104 C CA . PRO B 1 173 ? -21.099 16.639 39.159 1.00 85.58 231 PRO B CA 1
ATOM 6105 C C . PRO B 1 173 ? -20.753 15.412 38.308 1.00 85.87 231 PRO B C 1
ATOM 6106 O O . PRO B 1 173 ? -19.912 15.534 37.421 1.00 86.13 231 PRO B O 1
ATOM 6110 N N . GLN B 1 174 ? -21.350 14.249 38.549 1.00 86.05 232 GLN B N 1
ATOM 6111 C CA . GLN B 1 174 ? -21.111 13.126 37.634 1.00 86.46 232 GLN B CA 1
ATOM 6112 C C . GLN B 1 174 ? -21.800 13.349 36.288 1.00 86.63 232 GLN B C 1
ATOM 6113 O O . GLN B 1 174 ? -21.174 13.202 35.239 1.00 86.97 232 GLN B O 1
ATOM 6119 N N . VAL B 1 175 ? -23.095 13.650 36.325 1.00 86.59 233 VAL B N 1
ATOM 6120 C CA . VAL B 1 175 ? -23.827 14.021 35.115 1.00 86.51 233 VAL B CA 1
ATOM 6121 C C . VAL B 1 175 ? -24.829 15.109 35.487 1.00 86.47 233 VAL B C 1
ATOM 6122 O O . VAL B 1 175 ? -26.028 14.877 35.506 1.00 86.59 233 VAL B O 1
ATOM 6126 N N . PRO B 1 176 ? -24.320 16.314 35.792 1.00 86.49 234 PRO B N 1
ATOM 6127 C CA . PRO B 1 176 ? -25.103 17.386 36.396 1.00 86.53 234 PRO B CA 1
ATOM 6128 C C . PRO B 1 176 ? -26.479 17.542 35.786 1.00 86.69 234 PRO B C 1
ATOM 6129 O O . PRO B 1 176 ? -27.471 17.390 36.493 1.00 86.82 234 PRO B O 1
ATOM 6133 N N . ASN B 1 177 ? -26.535 17.811 34.483 1.00 86.80 235 ASN B N 1
ATOM 6134 C CA . ASN B 1 177 ? -27.807 18.048 33.799 1.00 86.87 235 ASN B CA 1
ATOM 6135 C C . ASN B 1 177 ? -28.817 16.930 34.048 1.00 86.91 235 ASN B C 1
ATOM 6136 O O . ASN B 1 177 ? -29.976 17.197 34.369 1.00 86.83 235 ASN B O 1
ATOM 6141 N N . ASN B 1 178 ? -28.364 15.684 33.912 1.00 87.07 236 ASN B N 1
ATOM 6142 C CA . ASN B 1 178 ? -29.211 14.508 34.150 1.00 87.15 236 ASN B CA 1
ATOM 6143 C C . ASN B 1 178 ? -29.701 14.387 35.595 1.00 87.36 236 ASN B C 1
ATOM 6144 O O . ASN B 1 178 ? -30.759 13.814 35.831 1.00 87.55 236 ASN B O 1
ATOM 6149 N N . TYR B 1 179 ? -28.941 14.932 36.545 1.00 87.68 237 TYR B N 1
ATOM 6150 C CA . TYR B 1 179 ? -29.266 14.853 37.981 1.00 87.91 237 TYR B CA 1
ATOM 6151 C C . TYR B 1 179 ? -29.834 16.143 38.608 1.00 87.77 237 TYR B C 1
ATOM 6152 O O . TYR B 1 179 ? -30.098 16.177 39.808 1.00 87.86 237 TYR B O 1
ATOM 6161 N N . ASN B 1 180 ? -30.006 17.198 37.821 1.00 87.57 238 ASN B N 1
ATOM 6162 C CA . ASN B 1 180 ? -30.548 18.465 38.335 1.00 87.42 238 ASN B CA 1
ATOM 6163 C C . ASN B 1 180 ? -31.983 18.271 38.841 1.00 87.25 238 ASN B C 1
ATOM 6164 O O . ASN B 1 180 ? -32.866 17.957 38.048 1.00 87.19 238 ASN B O 1
ATOM 6169 N N . ILE B 1 181 ? -32.213 18.455 40.146 1.00 87.08 239 ILE B N 1
ATOM 6170 C CA . ILE B 1 181 ? -33.516 18.098 40.745 1.00 87.14 239 ILE B CA 1
ATOM 6171 C C . ILE B 1 181 ? -34.705 18.806 40.125 1.00 87.16 239 ILE B C 1
ATOM 6172 O O . ILE B 1 181 ? -35.785 18.222 40.023 1.00 87.36 239 ILE B O 1
ATOM 6177 N N . TYR B 1 182 ? -34.523 20.056 39.719 1.00 87.24 240 TYR B N 1
ATOM 6178 C CA . TYR B 1 182 ? -35.623 20.813 39.123 1.00 87.35 240 TYR B CA 1
ATOM 6179 C C . TYR B 1 182 ? -36.183 20.058 37.907 1.00 87.49 240 TYR B C 1
ATOM 6180 O O . TYR B 1 182 ? -37.397 19.921 37.761 1.00 87.46 240 TYR B O 1
ATOM 6189 N N . ASP B 1 183 ? -35.286 19.540 37.068 1.00 87.68 241 ASP B N 1
ATOM 6190 C CA . ASP B 1 183 ? -35.666 18.799 35.858 1.00 87.74 241 ASP B CA 1
ATOM 6191 C C . ASP B 1 183 ? -35.988 17.329 36.127 1.00 87.86 241 ASP B C 1
ATOM 6192 O O . ASP B 1 183 ? -37.068 16.860 35.784 1.00 87.87 241 ASP B O 1
ATOM 6197 N N . HIS B 1 184 ? -35.042 16.611 36.726 1.00 88.01 242 HIS B N 1
ATOM 6198 C CA . HIS B 1 184 ? -35.149 15.174 36.910 1.00 88.09 242 HIS B CA 1
ATOM 6199 C C . HIS B 1 184 ? -35.102 14.793 38.392 1.00 88.43 242 HIS B C 1
ATOM 6200 O O . HIS B 1 184 ? -34.150 14.148 38.823 1.00 88.64 242 HIS B O 1
ATOM 6207 N N . PRO B 1 185 ? -36.144 15.151 39.173 1.00 88.79 243 PRO B N 1
ATOM 6208 C CA . PRO B 1 185 ? -36.148 14.847 40.619 1.00 88.87 243 PRO B CA 1
ATOM 6209 C C . PRO B 1 185 ? -36.042 13.343 40.936 1.00 88.95 243 PRO B C 1
ATOM 6210 O O . PRO B 1 185 ? -35.264 12.944 41.806 1.00 88.97 243 PRO B O 1
ATOM 6214 N N . LYS B 1 186 ? -36.816 12.522 40.232 1.00 88.99 244 LYS B N 1
ATOM 6215 C CA . LYS B 1 186 ? -36.700 11.065 40.360 1.00 89.16 244 LYS B CA 1
ATOM 6216 C C . LYS B 1 186 ? -35.246 10.614 40.223 1.00 89.03 244 LYS B C 1
ATOM 6217 O O . LYS B 1 186 ? -34.762 9.817 41.024 1.00 89.23 244 LYS B O 1
ATOM 6223 N N . ALA B 1 187 ? -34.560 11.147 39.213 1.00 88.72 245 ALA B N 1
ATOM 6224 C CA . ALA B 1 187 ? -33.157 10.817 38.945 1.00 88.48 245 ALA B CA 1
ATOM 6225 C C . ALA B 1 187 ? -32.220 11.341 40.027 1.00 88.22 245 ALA B C 1
ATOM 6226 O O . ALA B 1 187 ? -31.241 10.686 40.397 1.00 88.39 245 ALA B O 1
ATOM 6228 N N . ALA B 1 188 ? -32.511 12.537 40.515 1.00 87.83 246 ALA B N 1
ATOM 6229 C CA . ALA B 1 188 ? -31.715 13.151 41.568 1.00 87.47 246 ALA B CA 1
ATOM 6230 C C . ALA B 1 188 ? -31.862 12.374 42.865 1.00 87.23 246 ALA B C 1
ATOM 6231 O O . ALA B 1 188 ? -30.879 12.122 43.548 1.00 87.17 246 ALA B O 1
ATOM 6233 N N . GLU B 1 189 ? -33.091 11.990 43.199 1.00 87.03 247 GLU B N 1
ATOM 6234 C CA . GLU B 1 189 ? -33.329 11.191 44.388 1.00 86.92 247 GLU B CA 1
ATOM 6235 C C . GLU B 1 189 ? -32.424 9.958 44.361 1.00 86.65 247 GLU B C 1
ATOM 6236 O O . GLU B 1 189 ? -31.630 9.733 45.278 1.00 86.75 247 GLU B O 1
ATOM 6242 N N . ASP B 1 190 ? -32.516 9.193 43.280 1.00 86.20 248 ASP B N 1
ATOM 6243 C CA . ASP B 1 190 ? -31.763 7.949 43.146 1.00 85.92 248 ASP B CA 1
ATOM 6244 C C . ASP B 1 190 ? -30.244 8.153 43.188 1.00 85.43 248 ASP B C 1
ATOM 6245 O O . ASP B 1 190 ? -29.502 7.274 43.629 1.00 85.80 248 ASP B O 1
ATOM 6250 N N . ARG B 1 191 ? -29.791 9.309 42.731 1.00 84.65 249 ARG B N 1
ATOM 6251 C CA . ARG B 1 191 ? -28.373 9.645 42.742 1.00 84.36 249 ARG B CA 1
ATOM 6252 C C . ARG B 1 191 ? -27.871 10.062 44.129 1.00 84.06 249 ARG B C 1
ATOM 6253 O O . ARG B 1 191 ? -26.750 9.740 44.513 1.00 83.95 249 ARG B O 1
ATOM 6261 N N . LYS B 1 192 ? -28.691 10.823 44.851 1.00 83.66 250 LYS B N 1
ATOM 6262 C CA . LYS B 1 192 ? -28.444 11.131 46.259 1.00 83.29 250 LYS B CA 1
ATOM 6263 C C . LYS B 1 192 ? -28.397 9.831 47.071 1.00 83.09 250 LYS B C 1
ATOM 6264 O O . LYS B 1 192 ? -27.529 9.650 47.931 1.00 82.94 250 LYS B O 1
ATOM 6270 N N . ASN B 1 193 ? -29.338 8.932 46.797 1.00 82.76 251 ASN B N 1
ATOM 6271 C CA . ASN B 1 193 ? -29.379 7.646 47.485 1.00 82.63 251 ASN B CA 1
ATOM 6272 C C . ASN B 1 193 ? -28.108 6.818 47.324 1.00 82.63 251 ASN B C 1
ATOM 6273 O O . ASN B 1 193 ? -27.652 6.209 48.300 1.00 82.75 251 ASN B O 1
ATOM 6278 N N . THR B 1 194 ? -27.540 6.776 46.114 1.00 82.48 252 THR B N 1
ATOM 6279 C CA . THR B 1 194 ? -26.331 5.969 45.905 1.00 82.35 252 THR B CA 1
ATOM 6280 C C . THR B 1 194 ? -25.108 6.665 46.480 1.00 82.18 252 THR B C 1
ATOM 6281 O O . THR B 1 194 ? -24.160 6.006 46.857 1.00 82.21 252 THR B O 1
ATOM 6285 N N . VAL B 1 195 ? -25.140 7.985 46.592 1.00 82.29 253 VAL B N 1
ATOM 6286 C CA . VAL B 1 195 ? -24.057 8.694 47.260 1.00 82.46 253 VAL B CA 1
ATOM 6287 C C . VAL B 1 195 ? -24.024 8.348 48.736 1.00 82.68 253 VAL B C 1
ATOM 6288 O O . VAL B 1 195 ? -22.954 8.107 49.288 1.00 82.88 253 VAL B O 1
ATOM 6292 N N . LEU B 1 196 ? -25.194 8.342 49.376 1.00 82.84 254 LEU B N 1
ATOM 6293 C CA . LEU B 1 196 ? -25.286 7.971 50.780 1.00 82.88 254 LEU B CA 1
ATOM 6294 C C . LEU B 1 196 ? -24.719 6.580 50.934 1.00 83.53 254 LEU B C 1
ATOM 6295 O O . LEU B 1 196 ? -23.883 6.345 51.809 1.00 83.73 254 LEU B O 1
ATOM 6300 N N . TYR B 1 197 ? -25.141 5.673 50.050 1.00 84.36 255 TYR B N 1
ATOM 6301 C CA . TYR B 1 197 ? -24.674 4.280 50.073 1.00 85.03 255 TYR B CA 1
ATOM 6302 C C . TYR B 1 197 ? -23.158 4.197 50.022 1.00 85.34 255 TYR B C 1
ATOM 6303 O O . TYR B 1 197 ? -22.564 3.412 50.743 1.00 85.50 255 TYR B O 1
ATOM 6312 N N . LEU B 1 198 ? -22.543 5.009 49.173 1.00 86.02 256 LEU B N 1
ATOM 6313 C CA . LEU B 1 198 ? -21.093 5.019 49.047 1.00 86.72 256 LEU B CA 1
ATOM 6314 C C . LEU B 1 198 ? -20.433 5.574 50.303 1.00 87.79 256 LEU B C 1
ATOM 6315 O O . LEU B 1 198 ? -19.382 5.086 50.708 1.00 87.90 256 LEU B O 1
ATOM 6328 N N . HIS B 1 200 ? -21.607 5.374 53.297 1.00 89.36 258 HIS B N 1
ATOM 6329 C CA . HIS B 1 200 ? -21.708 4.271 54.235 1.00 89.39 258 HIS B CA 1
ATOM 6330 C C . HIS B 1 200 ? -20.685 3.177 53.901 1.00 89.29 258 HIS B C 1
ATOM 6331 O O . HIS B 1 200 ? -19.911 2.761 54.766 1.00 89.34 258 HIS B O 1
ATOM 6338 N N . TYR B 1 201 ? -20.683 2.729 52.645 1.00 89.21 259 TYR B N 1
ATOM 6339 C CA . TYR B 1 201 ? -19.812 1.635 52.184 1.00 89.19 259 TYR B CA 1
ATOM 6340 C C . TYR B 1 201 ? -18.338 1.889 52.517 1.00 89.24 259 TYR B C 1
ATOM 6341 O O . TYR B 1 201 ? -17.612 0.958 52.881 1.00 89.00 259 TYR B O 1
ATOM 6350 N N . HIS B 1 202 ? -17.919 3.153 52.419 1.00 89.45 260 HIS B N 1
ATOM 6351 C CA . HIS B 1 202 ? -16.546 3.555 52.730 1.00 89.57 260 HIS B CA 1
ATOM 6352 C C . HIS B 1 202 ? -16.360 4.014 54.183 1.00 89.60 260 HIS B C 1
ATOM 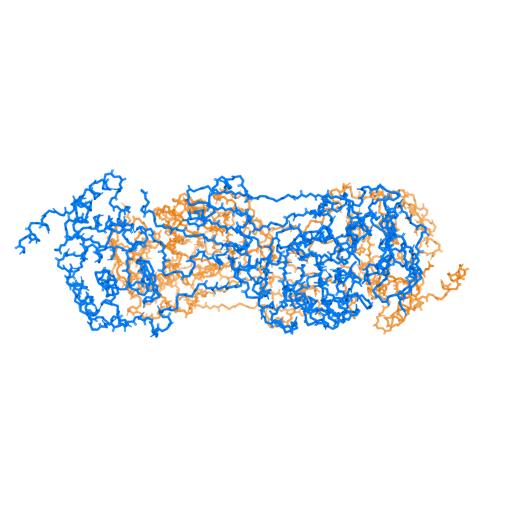6353 O O . HIS B 1 202 ? -15.354 4.625 54.512 1.00 89.41 260 HIS B O 1
ATOM 6360 N N . LYS B 1 203 ? -17.331 3.719 55.044 1.00 89.92 261 LYS B N 1
ATOM 6361 C CA . LYS B 1 203 ? -17.248 3.990 56.487 1.00 90.16 261 LYS B CA 1
ATOM 6362 C C . LYS B 1 203 ? -17.023 5.467 56.843 1.00 90.39 261 LYS B C 1
ATOM 6363 O O . LYS B 1 203 ? -16.450 5.790 57.888 1.00 90.38 261 LYS B O 1
ATOM 6369 N N . ARG B 1 204 ? -17.514 6.354 55.980 1.00 90.67 262 ARG B N 1
ATOM 6370 C CA . ARG B 1 204 ? -17.468 7.791 56.220 1.00 90.99 262 ARG B CA 1
ATOM 6371 C C . ARG B 1 204 ? -18.649 8.266 57.102 1.00 91.18 262 ARG B C 1
ATOM 6372 O O . ARG B 1 204 ? -18.636 9.376 57.625 1.00 91.36 262 ARG B O 1
ATOM 6380 N N . ILE B 1 205 ? -19.663 7.424 57.271 1.00 91.51 263 ILE B N 1
ATOM 6381 C CA . ILE B 1 205 ? -20.732 7.684 58.240 1.00 91.80 263 ILE B CA 1
ATOM 6382 C C . ILE B 1 205 ? -21.203 6.380 58.879 1.00 92.13 263 ILE B C 1
ATOM 6383 O O . ILE B 1 205 ? -21.106 5.318 58.267 1.00 92.13 263 ILE B O 1
ATOM 6388 N N . THR B 1 206 ? -21.723 6.470 60.101 1.00 92.62 264 THR B N 1
ATOM 6389 C CA . THR B 1 206 ? -22.151 5.283 60.854 1.00 92.98 264 THR B CA 1
ATOM 6390 C C . THR B 1 206 ? -23.500 4.736 60.380 1.00 93.41 264 THR B C 1
ATOM 6391 O O . THR B 1 206 ? -24.212 5.376 59.610 1.00 93.34 264 THR B O 1
ATOM 6395 N N . ASP B 1 207 ? -23.844 3.544 60.856 1.00 94.06 265 ASP B N 1
ATOM 6396 C CA . ASP B 1 207 ? -25.115 2.908 60.511 1.00 94.52 265 ASP B CA 1
ATOM 6397 C C . ASP B 1 207 ? -26.293 3.769 60.916 1.00 94.95 265 ASP B C 1
ATOM 6398 O O . ASP B 1 207 ? -27.268 3.878 60.177 1.00 94.92 265 ASP B O 1
ATOM 6403 N N . LYS B 1 208 ? -26.189 4.377 62.094 1.00 95.60 266 LYS B N 1
ATOM 6404 C CA . LYS B 1 208 ? -27.273 5.170 62.665 1.00 96.16 266 LYS B CA 1
ATOM 6405 C C . LYS B 1 208 ? -27.579 6.388 61.797 1.00 96.63 266 LYS B C 1
ATOM 6406 O O . LYS B 1 208 ? -28.712 6.564 61.347 1.00 96.63 266 LYS B O 1
ATOM 6412 N N . GLN B 1 209 ? -26.565 7.217 61.556 1.00 97.23 267 GLN B N 1
ATOM 6413 C CA . GLN B 1 209 ? -26.754 8.460 60.795 1.00 97.69 267 GLN B CA 1
ATOM 6414 C C . GLN B 1 209 ? -27.016 8.236 59.294 1.00 97.96 267 GLN B C 1
ATOM 6415 O O . GLN B 1 209 ? -27.580 9.115 58.642 1.00 97.93 267 GLN B O 1
ATOM 6421 N N . TRP B 1 210 ? -26.628 7.072 58.757 1.00 98.33 268 TRP B N 1
ATOM 6422 C CA . TRP B 1 210 ? -27.018 6.679 57.386 1.00 98.58 268 TRP B CA 1
ATOM 6423 C C . TRP B 1 210 ? -28.492 6.358 57.332 1.00 98.80 268 TRP B C 1
ATOM 6424 O O . TRP B 1 210 ? -29.210 6.855 56.467 1.00 98.89 268 TRP B O 1
ATOM 6435 N N . GLU B 1 211 ? -28.930 5.509 58.256 1.00 98.98 269 GLU B N 1
ATOM 6436 C CA . GLU B 1 211 ? -30.328 5.118 58.334 1.00 99.06 269 GLU B CA 1
ATOM 6437 C C . GLU B 1 211 ? -31.201 6.299 58.747 1.00 99.20 269 GLU B C 1
ATOM 6438 O O . GLU B 1 211 ? -32.393 6.322 58.442 1.00 99.40 269 GLU B O 1
ATOM 6444 N N . ASP B 1 212 ? -30.608 7.270 59.439 1.00 99.24 270 ASP B N 1
ATOM 6445 C CA . ASP B 1 212 ? -31.322 8.483 59.839 1.00 99.30 270 ASP B CA 1
ATOM 6446 C C . ASP B 1 212 ? -31.219 9.590 58.780 1.00 99.23 270 ASP B C 1
ATOM 6447 O O . ASP B 1 212 ? -32.028 10.520 58.768 1.00 99.12 270 ASP B O 1
ATOM 6452 N N . ALA B 1 213 ? -30.237 9.474 57.887 1.00 99.28 271 ALA B N 1
ATOM 6453 C CA . ALA B 1 213 ? -30.065 10.421 56.781 1.00 99.17 271 ALA B CA 1
ATOM 6454 C C . ALA B 1 213 ? -30.954 10.075 55.585 1.00 99.09 271 ALA B C 1
ATOM 6455 O O . ALA B 1 213 ? -31.530 10.962 54.958 1.00 99.09 271 ALA B O 1
ATOM 6457 N N . LYS B 1 214 ? -31.064 8.786 55.274 1.00 98.95 272 LYS B N 1
ATOM 6458 C CA . LYS B 1 214 ? -31.809 8.343 54.090 1.00 98.80 272 LYS B CA 1
ATOM 6459 C C . LYS B 1 214 ? -33.328 8.565 54.190 1.00 98.56 272 LYS B C 1
ATOM 6460 O O . LYS B 1 214 ? -34.020 8.548 53.172 1.00 98.65 272 LYS B O 1
ATOM 6466 N N . LYS B 1 215 ? -33.838 8.784 55.402 1.00 98.18 273 LYS B N 1
ATOM 6467 C CA . LYS B 1 215 ? -35.258 9.090 55.600 1.00 97.81 273 LYS B CA 1
ATOM 6468 C C . LYS B 1 215 ? -35.501 10.594 55.705 1.00 97.40 273 LYS B C 1
ATOM 6469 O O . LYS B 1 215 ? -36.277 11.041 56.549 1.00 97.29 273 LYS B O 1
ATOM 6475 N N . ILE B 1 216 ? -34.841 11.367 54.844 1.00 96.94 274 ILE B N 1
ATOM 6476 C CA . ILE B 1 216 ? -34.941 12.825 54.853 1.00 96.47 274 ILE B CA 1
ATOM 6477 C C . ILE B 1 216 ? -35.413 13.312 53.496 1.00 96.03 274 ILE B C 1
ATOM 6478 O O . ILE B 1 216 ? -34.975 12.817 52.462 1.00 95.97 274 ILE B O 1
ATOM 6483 N N . ASP B 1 217 ? -36.305 14.294 53.509 1.00 95.59 275 ASP B N 1
ATOM 6484 C CA . ASP B 1 217 ? -36.849 14.849 52.281 1.00 95.24 275 ASP B CA 1
ATOM 6485 C C . ASP B 1 217 ? -35.802 15.777 51.675 1.00 94.74 275 ASP B C 1
ATOM 6486 O O . ASP B 1 217 ? -35.349 16.719 52.324 1.00 94.72 275 ASP B O 1
ATOM 6491 N N . LEU B 1 218 ? -35.400 15.494 50.442 1.00 94.11 276 LEU B N 1
ATOM 6492 C CA . LEU B 1 218 ? -34.379 16.290 49.786 1.00 93.57 276 LEU B CA 1
ATOM 6493 C C . LEU B 1 218 ? -34.915 17.691 49.526 1.00 93.17 276 LEU B C 1
ATOM 6494 O O . LEU B 1 218 ? -34.195 18.676 49.734 1.00 93.19 276 LEU B O 1
ATOM 6499 N N . LYS B 1 219 ? -36.188 17.791 49.137 1.00 92.63 277 LYS B N 1
ATOM 6500 C CA . LYS B 1 219 ? -36.839 19.110 48.974 1.00 92.31 277 LYS B CA 1
ATOM 6501 C C . LYS B 1 219 ? -37.022 19.887 50.303 1.00 91.82 277 LYS B C 1
ATOM 6502 O O . LYS B 1 219 ? -37.597 20.970 50.310 1.00 91.55 277 LYS B O 1
ATOM 6508 N N . ALA B 1 220 ? -36.493 19.339 51.401 1.00 91.49 278 ALA B N 1
ATOM 6509 C CA . ALA B 1 220 ? -36.466 19.985 52.725 1.00 91.06 278 ALA B CA 1
ATOM 6510 C C . ALA B 1 220 ? -36.419 21.512 52.669 1.00 90.54 278 ALA B C 1
ATOM 6511 O O . ALA B 1 220 ? -37.438 22.159 52.849 1.00 90.35 278 ALA B O 1
ATOM 6513 N N . ASN B 1 221 ? -35.241 22.083 52.434 1.00 90.05 279 ASN B N 1
ATOM 6514 C CA . ASN B 1 221 ? -35.115 23.515 52.251 1.00 89.60 279 ASN B CA 1
ATOM 6515 C C . ASN B 1 221 ? -34.697 23.812 50.808 1.00 89.15 279 ASN B C 1
ATOM 6516 O O . ASN B 1 221 ? -33.769 24.582 50.561 1.00 89.15 279 ASN B O 1
ATOM 6521 N N . LEU B 1 222 ? -35.390 23.192 49.855 1.00 88.60 280 LEU B N 1
ATOM 6522 C CA . LEU B 1 222 ? -35.160 23.480 48.445 1.00 88.22 280 LEU B CA 1
ATOM 6523 C C . LEU B 1 222 ? -35.836 24.793 48.135 1.00 88.18 280 LEU B C 1
ATOM 6524 O O . LEU B 1 222 ? -37.051 24.924 48.296 1.00 88.34 280 LEU B O 1
ATOM 6529 N N . VAL B 1 223 ? -35.050 25.772 47.702 1.00 87.64 281 VAL B N 1
ATOM 6530 C CA . VAL B 1 223 ? -35.591 27.090 47.411 1.00 87.18 281 VAL B CA 1
ATOM 6531 C C . VAL B 1 223 ? -36.392 27.008 46.112 1.00 86.69 281 VAL B C 1
ATOM 6532 O O . VAL B 1 223 ? -35.847 26.662 45.059 1.00 86.46 281 VAL B O 1
ATOM 6536 N N . ASN B 1 224 ? -37.691 27.300 46.215 1.00 86.27 282 ASN B N 1
ATOM 6537 C CA . ASN B 1 224 ? -38.642 27.150 45.103 1.00 85.92 282 ASN B CA 1
ATOM 6538 C C . ASN B 1 224 ? -38.307 28.041 43.916 1.00 85.55 282 ASN B C 1
ATOM 6539 O O . ASN B 1 224 ? -37.803 29.138 44.093 1.00 85.35 282 ASN B O 1
ATOM 6544 N N . ARG B 1 225 ? -38.598 27.565 42.710 1.00 85.33 283 ARG B N 1
ATOM 6545 C CA . ARG B 1 225 ? -38.220 28.288 41.506 1.00 85.23 283 ARG B CA 1
ATOM 6546 C C . ARG B 1 225 ? -38.969 27.870 40.250 1.00 85.12 283 ARG B C 1
ATOM 6547 O O . ARG B 1 225 ? -39.644 26.837 40.211 1.00 85.14 283 ARG B O 1
ATOM 6555 N N . THR B 1 226 ? -38.812 28.709 39.228 1.00 84.96 284 THR B N 1
ATOM 6556 C CA . THR B 1 226 ? -39.436 28.555 37.920 1.00 84.61 284 THR B CA 1
ATOM 6557 C C . THR B 1 226 ? -38.314 28.538 36.864 1.00 84.50 284 THR B C 1
ATOM 6558 O O . THR B 1 226 ? -37.191 28.983 37.145 1.00 84.42 284 THR B O 1
ATOM 6562 N N . PRO B 1 227 ? -38.600 28.004 35.656 1.00 84.14 285 PRO B N 1
ATOM 6563 C CA . PRO B 1 227 ? -37.569 27.961 34.604 1.00 83.96 285 PRO B CA 1
ATOM 6564 C C . PRO B 1 227 ? -37.073 29.342 34.171 1.00 83.76 285 PRO B C 1
ATOM 6565 O O . PRO B 1 227 ? -35.893 29.504 33.849 1.00 83.63 285 PRO B O 1
ATOM 6569 N N . GLU B 1 228 ? -37.970 30.325 34.193 1.00 83.54 286 GLU B N 1
ATOM 6570 C CA . GLU B 1 228 ? -37.635 31.679 33.771 1.00 83.37 286 GLU B CA 1
ATOM 6571 C C . GLU B 1 228 ? -36.612 32.288 34.726 1.00 83.24 286 GLU B C 1
ATOM 6572 O O . GLU B 1 228 ? -35.897 33.219 34.355 1.00 83.48 286 GLU B O 1
ATOM 6578 N N . GLU B 1 229 ? -36.550 31.759 35.949 1.00 82.93 287 GLU B N 1
ATOM 6579 C CA . GLU B 1 229 ? -35.570 32.196 36.946 1.00 82.64 287 GLU B CA 1
ATOM 6580 C C . GLU B 1 229 ? -34.251 31.436 36.828 1.00 82.46 287 GLU B C 1
ATOM 6581 O O . GLU B 1 229 ? -33.187 32.023 37.015 1.00 82.59 287 GLU B O 1
ATOM 6587 N N . ARG B 1 230 ? -34.324 30.140 36.522 1.00 82.17 288 ARG B N 1
ATOM 6588 C CA . ARG B 1 230 ? -33.126 29.293 36.414 1.00 81.97 288 ARG B CA 1
ATOM 6589 C C . ARG B 1 230 ? -32.228 29.661 35.237 1.00 81.42 288 ARG B C 1
ATOM 6590 O O . ARG B 1 230 ? -31.009 29.480 35.290 1.00 81.32 288 ARG B O 1
ATOM 6598 N N . GLN B 1 231 ? -32.841 30.168 34.177 1.00 80.83 289 GLN B N 1
ATOM 6599 C CA . GLN B 1 231 ? -32.106 30.679 33.033 1.00 80.30 289 GLN B CA 1
ATOM 6600 C C . GLN B 1 231 ? -31.690 32.143 33.248 1.00 79.75 289 GLN B C 1
ATOM 6601 O O . GLN B 1 231 ? -30.675 32.579 32.701 1.00 79.82 289 GLN B O 1
ATOM 6607 N N . ASN B 1 232 ? -32.457 32.888 34.054 1.00 79.05 290 ASN B N 1
ATOM 6608 C CA . ASN B 1 232 ? -32.155 34.315 34.349 1.00 78.32 290 ASN B CA 1
ATOM 6609 C C . ASN B 1 232 ? -30.910 34.517 35.227 1.00 77.12 290 ASN B C 1
ATOM 6610 O O . ASN B 1 232 ? -30.995 34.648 36.461 1.00 76.78 290 ASN B O 1
ATOM 6615 N N . ILE B 1 233 ? -29.758 34.515 34.560 1.00 75.74 291 ILE B N 1
ATOM 6616 C CA . ILE B 1 233 ? -28.509 34.995 35.147 1.00 74.41 291 ILE B CA 1
ATOM 6617 C C . ILE B 1 233 ? -28.611 36.527 35.140 1.00 72.97 291 ILE B C 1
ATOM 6618 O O . ILE B 1 233 ? -28.494 37.155 34.081 1.00 73.21 291 ILE B O 1
ATOM 6623 N N . ASP B 1 234 ? -28.861 37.125 36.302 1.00 71.01 292 ASP B N 1
ATOM 6624 C CA . ASP B 1 234 ? -29.030 38.582 36.381 1.00 69.45 292 ASP B CA 1
ATOM 6625 C C . ASP B 1 234 ? -27.704 39.328 36.459 1.00 67.89 292 ASP B C 1
ATOM 6626 O O . ASP B 1 234 ? -27.159 39.526 37.536 1.00 67.75 292 ASP B O 1
ATOM 6631 N N . THR B 1 235 ? -27.207 39.771 35.314 1.00 66.17 293 THR B N 1
ATOM 6632 C CA . THR B 1 235 ? -25.885 40.382 35.242 1.00 64.79 293 THR B CA 1
ATOM 6633 C C . THR B 1 235 ? -25.822 41.837 35.752 1.00 63.62 293 THR B C 1
ATOM 6634 O O . THR B 1 235 ? -24.725 42.383 35.911 1.00 64.01 293 THR B O 1
ATOM 6638 N N . ASN B 1 236 ? -26.971 42.459 36.027 1.00 61.98 294 ASN B N 1
ATOM 6639 C CA . ASN B 1 236 ? -27.014 43.896 36.353 1.00 60.78 294 ASN B CA 1
ATOM 6640 C C . ASN B 1 236 ? -27.614 44.190 37.716 1.00 59.48 294 ASN B C 1
ATOM 6641 O O . ASN B 1 236 ? -28.458 45.049 37.862 1.00 59.26 294 ASN B O 1
ATOM 6646 N N . GLN B 1 237 ? -27.141 43.497 38.731 1.00 58.33 295 GLN B N 1
ATOM 6647 C CA . GLN B 1 237 ? -27.680 43.676 40.063 1.00 57.59 295 GLN B CA 1
ATOM 6648 C C . GLN B 1 237 ? -26.991 44.877 40.703 1.00 56.61 295 GLN B C 1
ATOM 6649 O O . GLN B 1 237 ? -25.885 45.242 40.310 1.00 56.24 295 GLN B O 1
ATOM 6655 N N . ASP B 1 238 ? -27.644 45.489 41.690 1.00 55.80 296 ASP B N 1
ATOM 6656 C CA . ASP B 1 238 ? -27.120 46.693 42.357 1.00 55.03 296 ASP B CA 1
ATOM 6657 C C . ASP B 1 238 ? -26.673 47.659 41.285 1.00 54.37 296 ASP B C 1
ATOM 6658 O O . ASP B 1 238 ? -25.548 48.183 41.298 1.00 54.33 296 ASP B O 1
ATOM 6663 N N . SER B 1 239 ? -27.563 47.862 40.328 1.00 53.56 297 SER B N 1
ATOM 6664 C CA . SER B 1 239 ? -27.248 48.643 39.155 1.00 53.00 297 SER B CA 1
ATOM 6665 C C . SER B 1 239 ? -26.910 50.074 39.554 1.00 52.32 297 SER B C 1
ATOM 6666 O O . SER B 1 239 ? -26.342 50.828 38.763 1.00 52.17 297 SER B O 1
ATOM 6669 N N . GLU B 1 240 ? -27.253 50.438 40.790 1.00 51.58 298 GLU B N 1
ATOM 6670 C CA . GLU B 1 240 ? -27.055 51.794 41.268 1.00 51.03 298 GLU B CA 1
ATOM 6671 C C . GLU B 1 240 ? -25.588 52.130 41.499 1.00 49.52 298 GLU B C 1
ATOM 6672 O O . GLU B 1 240 ? -25.242 53.286 41.716 1.00 50.38 298 GLU B O 1
ATOM 6678 N N . TYR B 1 241 ? -24.725 51.124 41.460 1.00 47.66 299 TYR B N 1
ATOM 6679 C CA . TYR B 1 241 ? -23.296 51.333 41.664 1.00 45.80 299 TYR B CA 1
ATOM 6680 C C . TYR B 1 241 ? -22.510 51.368 40.359 1.00 44.19 299 TYR B C 1
ATOM 6681 O O . TYR B 1 241 ? -21.328 51.754 40.341 1.00 43.26 299 TYR B O 1
ATOM 6690 N N . ASN B 1 242 ? -23.199 50.996 39.274 1.00 42.63 300 ASN B N 1
ATOM 6691 C CA . ASN B 1 242 ? -22.592 50.727 37.965 1.00 41.09 300 ASN B CA 1
ATOM 6692 C C . ASN B 1 242 ? -21.595 51.791 37.608 1.00 39.76 300 ASN B C 1
ATOM 6693 O O . ASN B 1 242 ? -20.468 51.487 37.254 1.00 39.75 300 ASN B O 1
ATOM 6698 N N . SER B 1 243 ? -22.002 53.042 37.736 1.00 38.54 301 SER B N 1
ATOM 6699 C CA . SER B 1 243 ? -21.095 54.145 37.501 1.00 37.82 301 SER B CA 1
ATOM 6700 C C . SER B 1 243 ? -20.007 54.280 38.596 1.00 38.18 301 SER B C 1
ATOM 6701 O O . SER B 1 243 ? -18.807 54.468 38.235 1.00 38.39 301 SER B O 1
ATOM 6704 N N . TYR B 1 244 ? -20.368 54.158 39.901 1.00 37.41 302 TYR B N 1
ATOM 6705 C CA . TYR B 1 244 ? -19.340 54.259 40.970 1.00 36.65 302 TYR B CA 1
ATOM 6706 C C . TYR B 1 244 ? -18.246 53.257 40.673 1.00 37.03 302 TYR B C 1
ATOM 6707 O O . TYR B 1 244 ? -17.038 53.538 40.877 1.00 36.22 302 TYR B O 1
ATOM 6716 N N . VAL B 1 245 ? -18.669 52.089 40.182 1.00 37.78 303 VAL B N 1
ATOM 6717 C CA . VAL B 1 245 ? -17.719 51.024 39.790 1.00 38.82 303 VAL B CA 1
ATOM 6718 C C . VAL B 1 245 ? -16.876 51.348 38.547 1.00 40.23 303 VAL B C 1
ATOM 6719 O O . VAL B 1 245 ? -15.656 51.080 38.522 1.00 41.15 303 VAL B O 1
ATOM 6723 N N . ASN B 1 246 ? -17.519 51.896 37.517 1.00 40.92 304 ASN B N 1
ATOM 6724 C CA . ASN B 1 246 ? -16.818 52.204 36.273 1.00 41.35 304 ASN B CA 1
ATOM 6725 C C . ASN B 1 246 ? -15.757 53.238 36.580 1.00 42.38 304 ASN B C 1
ATOM 6726 O O . ASN B 1 246 ? -14.675 53.226 35.952 1.00 42.40 304 ASN B O 1
ATOM 6731 N N . PHE B 1 247 ? -16.054 54.127 37.550 1.00 42.75 305 PHE B N 1
ATOM 6732 C CA . PHE B 1 247 ? -15.083 55.172 37.906 1.00 43.15 305 PHE B CA 1
ATOM 6733 C C . PHE B 1 247 ? -13.934 54.521 38.711 1.00 44.00 305 PHE B C 1
ATOM 6734 O O . PHE B 1 247 ? -12.777 54.920 38.579 1.00 44.05 305 PHE B O 1
ATOM 6742 N N . VAL B 1 248 ? -14.250 53.512 39.530 1.00 44.39 306 VAL B N 1
ATOM 6743 C CA . VAL B 1 248 ? -13.241 52.937 40.401 1.00 44.59 306 VAL B CA 1
ATOM 6744 C C . VAL B 1 248 ? -12.262 52.167 39.557 1.00 45.48 306 VAL B C 1
ATOM 6745 O O . VAL B 1 248 ? -11.047 52.195 39.797 1.00 45.58 306 VAL B O 1
ATOM 6749 N N . LYS B 1 249 ? -12.776 51.480 38.553 1.00 46.78 307 LYS B N 1
ATOM 6750 C CA . LYS B 1 249 ? -11.891 50.709 37.681 1.00 47.63 307 LYS B CA 1
ATOM 6751 C C . LYS B 1 249 ? -10.835 51.635 37.062 1.00 48.87 307 LYS B C 1
ATOM 6752 O O . LYS B 1 249 ? -9.651 51.317 37.023 1.00 48.58 307 LYS B O 1
ATOM 6758 N N . SER B 1 250 ? -11.256 52.807 36.619 1.00 50.86 308 SER B N 1
ATOM 6759 C CA . SER B 1 250 ? -10.324 53.685 35.939 1.00 52.82 308 SER B CA 1
ATOM 6760 C C . SER B 1 250 ? -9.210 54.126 36.895 1.00 54.46 308 SER B C 1
ATOM 6761 O O . SER B 1 250 ? -8.040 54.011 36.573 1.00 55.70 308 SER B O 1
ATOM 6764 N N . GLU B 1 251 ? -9.581 54.609 38.072 1.00 56.27 309 GLU B N 1
ATOM 6765 C CA . GLU B 1 251 ? -8.617 55.079 39.065 1.00 58.01 309 GLU B CA 1
ATOM 6766 C C . GLU B 1 251 ? -7.767 53.963 39.599 1.00 59.35 309 GLU B C 1
ATOM 6767 O O . GLU B 1 251 ? -6.628 54.211 39.983 1.00 59.90 309 GLU B O 1
ATOM 6773 N N . LEU B 1 252 ? -8.306 52.745 39.652 1.00 61.12 310 LEU B N 1
ATOM 6774 C CA . LEU B 1 252 ? -7.548 51.626 40.205 1.00 62.55 310 LEU B CA 1
ATOM 6775 C C . LEU B 1 252 ? -6.194 51.539 39.531 1.00 65.09 310 LEU B C 1
ATOM 6776 O O . LEU B 1 252 ? -5.171 51.451 40.204 1.00 64.73 310 LEU B O 1
ATOM 6789 N N . ASN 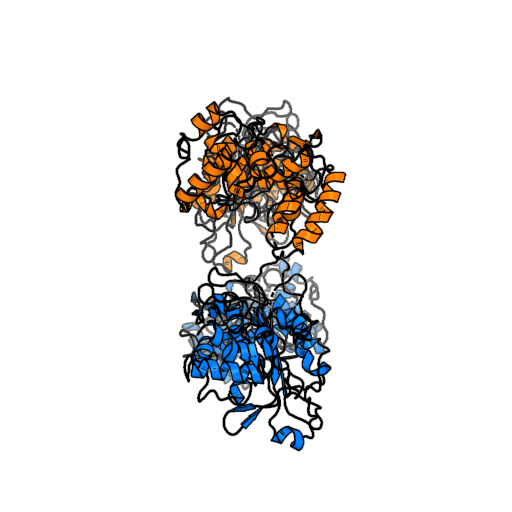B 1 254 ? -4.306 53.669 37.839 1.00 73.01 312 ASN B N 1
ATOM 6790 C CA . ASN B 1 254 ? -3.384 54.798 37.785 1.00 74.02 312 ASN B CA 1
ATOM 6791 C C . ASN B 1 254 ? -2.679 54.971 39.115 1.00 74.49 312 ASN B C 1
ATOM 6792 O O . ASN B 1 254 ? -2.778 56.003 39.764 1.00 74.98 312 ASN B O 1
ATOM 6797 N N . ASN B 1 255 ? -1.972 53.928 39.515 1.00 75.04 313 ASN B N 1
ATOM 6798 C CA . ASN B 1 255 ? -1.144 53.961 40.704 1.00 75.57 313 ASN B CA 1
ATOM 6799 C C . ASN B 1 255 ? 0.086 53.095 40.423 1.00 76.35 313 ASN B C 1
ATOM 6800 O O . ASN B 1 255 ? -0.041 51.990 39.884 1.00 76.31 313 ASN B O 1
ATOM 6805 N N . LYS B 1 256 ? 1.269 53.610 40.754 1.00 77.19 314 LYS B N 1
ATOM 6806 C CA . LYS B 1 256 ? 2.503 52.819 40.718 1.00 78.17 314 LYS B CA 1
ATOM 6807 C C . LYS B 1 256 ? 2.209 51.317 40.725 1.00 78.36 314 LYS B C 1
ATOM 6808 O O . LYS B 1 256 ? 2.485 50.623 39.751 1.00 78.20 314 LYS B O 1
ATOM 6814 N N . ALA B 1 257 ? 1.604 50.845 41.815 1.00 78.80 315 ALA B N 1
ATOM 6815 C CA . ALA B 1 257 ? 1.478 49.415 42.093 1.00 78.91 315 ALA B CA 1
ATOM 6816 C C . ALA B 1 257 ? 0.956 48.624 40.901 1.00 79.05 315 ALA B C 1
ATOM 6817 O O . ALA B 1 257 ? 1.331 47.475 40.728 1.00 79.10 315 ALA B O 1
ATOM 6819 N N . PHE B 1 258 ? 0.102 49.245 40.087 1.00 79.56 316 PHE B N 1
ATOM 6820 C CA . PHE B 1 258 ? -0.462 48.608 38.883 1.00 79.99 316 PHE B CA 1
ATOM 6821 C C . PHE B 1 258 ? 0.168 49.214 37.615 1.00 80.71 316 PHE B C 1
ATOM 6822 O O . PHE B 1 258 ? 1.401 49.183 37.482 1.00 80.79 316 PHE B O 1
ATOM 6830 N N . LYS B 1 259 ? -0.640 49.748 36.693 1.00 81.36 317 LYS B N 1
ATOM 6831 C CA . LYS B 1 259 ? -0.129 50.425 35.480 1.00 82.09 317 LYS B CA 1
ATOM 6832 C C . LYS B 1 259 ? 0.842 49.548 34.647 1.00 82.02 317 LYS B C 1
ATOM 6833 O O . LYS B 1 259 ? 0.664 49.384 33.438 1.00 82.12 317 LYS B O 1
ATOM 6839 N N . ASP B 1 260 ? 1.874 49.013 35.299 1.00 81.81 318 ASP B N 1
ATOM 6840 C CA . ASP B 1 260 ? 2.605 47.847 34.800 1.00 81.66 318 ASP B CA 1
ATOM 6841 C C . ASP B 1 260 ? 1.701 46.703 34.297 1.00 81.15 318 ASP B C 1
ATOM 6842 O O . ASP B 1 260 ? 2.141 45.889 33.480 1.00 81.42 318 ASP B O 1
ATOM 6847 N N . GLU B 1 261 ? 0.459 46.630 34.786 1.00 80.29 319 GLU B N 1
ATOM 6848 C CA . GLU B 1 261 ? -0.334 45.401 34.695 1.00 79.62 319 GLU B CA 1
ATOM 6849 C C . GLU B 1 261 ? -1.603 45.479 33.837 1.00 78.75 319 GLU B C 1
ATOM 6850 O O . GLU B 1 261 ? -1.994 46.545 33.367 1.00 78.36 319 GLU B O 1
ATOM 6856 N N . ASN B 1 262 ? -2.219 44.310 33.648 1.00 77.91 320 ASN B N 1
ATOM 6857 C CA . ASN B 1 262 ? -3.456 44.146 32.888 1.00 77.16 320 ASN B CA 1
ATOM 6858 C C . ASN B 1 262 ? -4.673 44.177 33.806 1.00 76.45 320 ASN B C 1
ATOM 6859 O O . ASN B 1 262 ? -4.789 43.361 34.724 1.00 76.21 320 ASN B O 1
ATOM 6864 N N . LEU B 1 263 ? -5.573 45.123 33.545 1.00 75.70 321 LEU B N 1
ATOM 6865 C CA . LEU B 1 263 ? -6.747 45.349 34.383 1.00 75.10 321 LEU B CA 1
ATOM 6866 C C . LEU B 1 263 ? -7.489 44.052 34.622 1.00 74.52 321 LEU B C 1
ATOM 6867 O O . LEU B 1 263 ? -7.657 43.631 35.763 1.00 74.51 321 LEU B O 1
ATOM 6872 N N . GLY B 1 264 ? -7.908 43.419 33.532 1.00 73.86 322 GLY B N 1
ATOM 6873 C CA . GLY B 1 264 ? -8.712 42.206 33.583 1.00 73.42 322 GLY B CA 1
ATOM 6874 C C . GLY B 1 264 ? -8.226 41.198 34.602 1.00 73.04 322 GLY B C 1
ATOM 6875 O O . GLY B 1 264 ? -9.031 40.593 35.312 1.00 73.12 322 GLY B O 1
ATOM 6876 N N . ASN B 1 265 ? -6.906 41.026 34.669 1.00 72.40 323 ASN B N 1
ATOM 6877 C CA . ASN B 1 265 ? -6.274 40.148 35.656 1.00 71.78 323 ASN B CA 1
ATOM 6878 C C . ASN B 1 265 ? -6.317 40.708 37.065 1.00 71.20 323 ASN B C 1
ATOM 6879 O O . ASN B 1 265 ? -6.624 39.974 38.004 1.00 71.25 323 ASN B O 1
ATOM 6884 N N . VAL B 1 266 ? -5.995 41.993 37.211 1.00 70.36 324 VAL B N 1
ATOM 6885 C CA . VAL B 1 266 ? -5.978 42.637 38.523 1.00 69.82 324 VAL B CA 1
ATOM 6886 C C . VAL B 1 266 ? -7.314 42.504 39.243 1.00 69.23 324 VAL B C 1
ATOM 6887 O O . VAL B 1 266 ? -7.350 42.311 40.457 1.00 69.27 324 VAL B O 1
ATOM 6891 N N . LEU B 1 267 ? -8.409 42.601 38.500 1.00 68.43 325 LEU B N 1
ATOM 6892 C CA . LEU B 1 267 ? -9.728 42.418 39.094 1.00 67.80 325 LEU B CA 1
ATOM 6893 C C . LEU B 1 267 ? -9.899 40.994 39.595 1.00 67.28 325 LEU B C 1
ATOM 6894 O O . LEU B 1 267 ? -10.400 40.791 40.700 1.00 67.76 325 LEU B O 1
ATOM 6899 N N . GLN B 1 268 ? -9.470 40.018 38.791 1.00 66.30 326 GLN B N 1
ATOM 6900 C CA . GLN B 1 268 ? -9.553 38.599 39.160 1.00 65.31 326 GLN B CA 1
ATOM 6901 C C . GLN B 1 268 ? -8.318 38.175 39.940 1.00 63.93 326 GLN B C 1
ATOM 6902 O O . GLN B 1 268 ? -7.652 37.211 39.564 1.00 63.96 326 GLN B O 1
ATOM 6908 N N . SER B 1 269 ? -8.012 38.917 41.009 1.00 62.19 327 SER B N 1
ATOM 6909 C CA . SER B 1 269 ? -6.833 38.664 41.852 1.00 60.73 327 SER B CA 1
ATOM 6910 C C . SER B 1 269 ? -7.055 38.989 43.340 1.00 59.44 327 SER B C 1
ATOM 6911 O O . SER B 1 269 ? -6.085 39.139 44.097 1.00 59.43 327 SER B O 1
ATOM 6914 N N . GLY B 1 270 ? -8.320 39.102 43.749 1.00 57.66 328 GLY B N 1
ATOM 6915 C CA . GLY B 1 270 ? -8.679 39.150 45.164 1.00 56.25 328 GLY B CA 1
ATOM 6916 C C . GLY B 1 270 ? -8.359 40.430 45.892 1.00 54.88 328 GLY B C 1
ATOM 6917 O O . GLY B 1 270 ? -8.183 40.422 47.117 1.00 55.21 328 GLY B O 1
ATOM 6918 N N . ILE B 1 271 ? -8.285 41.526 45.142 1.00 52.96 329 ILE B N 1
ATOM 6919 C CA . ILE B 1 271 ? -8.056 42.837 45.718 1.00 51.09 329 ILE B CA 1
ATOM 6920 C C . ILE B 1 271 ? -9.333 43.315 46.340 1.00 49.66 329 ILE B C 1
ATOM 6921 O O . ILE B 1 271 ? -10.406 42.885 45.947 1.00 49.88 329 ILE B O 1
ATOM 6926 N N . LYS B 1 272 ? -9.200 44.186 47.334 1.00 47.98 330 LYS B N 1
ATOM 6927 C CA . LYS B 1 272 ? -10.331 44.783 48.028 1.00 46.14 330 LYS B CA 1
ATOM 6928 C C . LYS B 1 272 ? -10.116 46.247 47.864 1.00 44.53 330 LYS B C 1
ATOM 6929 O O . LYS B 1 272 ? -9.025 46.722 48.106 1.00 44.72 330 LYS B O 1
ATOM 6935 N N . ILE B 1 273 ? -11.144 46.964 47.442 1.00 42.64 331 ILE B N 1
ATOM 6936 C CA . ILE B 1 273 ? -10.988 48.361 47.135 1.00 41.03 331 ILE B CA 1
ATOM 6937 C C . ILE B 1 273 ? -11.891 49.124 48.050 1.00 40.09 331 ILE B C 1
ATOM 6938 O O . ILE B 1 273 ? -13.090 48.837 48.098 1.00 40.12 331 ILE B O 1
ATOM 6943 N N . TYR B 1 274 ? -11.326 50.086 48.779 1.00 38.85 332 TYR B N 1
ATOM 6944 C CA . TYR B 1 274 ? -12.088 50.836 49.761 1.00 38.31 332 TYR B CA 1
ATOM 6945 C C . TYR B 1 274 ? -12.178 52.258 49.302 1.00 38.11 332 TYR B C 1
ATOM 6946 O O . TYR B 1 274 ? -11.158 52.916 49.108 1.00 37.25 332 TYR B O 1
ATOM 6955 N N . THR B 1 275 ? -13.412 52.740 49.202 1.00 38.51 333 THR B N 1
ATOM 6956 C CA . THR B 1 275 ? -13.718 53.945 48.481 1.00 39.51 333 THR B CA 1
ATOM 6957 C C . THR B 1 275 ? -14.417 54.939 49.375 1.00 40.92 333 THR B C 1
ATOM 6958 O O . THR B 1 275 ? -14.874 54.558 50.446 1.00 40.96 333 THR B O 1
ATOM 6962 N N . ASN B 1 276 ? -14.539 56.191 48.903 1.00 42.55 334 ASN B N 1
ATOM 6963 C CA . ASN B 1 276 ? -15.310 57.229 49.594 1.00 43.65 334 ASN B CA 1
ATOM 6964 C C . ASN B 1 276 ? -16.787 57.232 49.258 1.00 45.05 334 ASN B C 1
ATOM 6965 O O . ASN B 1 276 ? -17.520 58.087 49.776 1.00 45.24 334 ASN B O 1
ATOM 6978 N N . ASP B 1 278 ? -20.573 56.879 49.471 1.00 45.53 336 ASP B N 1
ATOM 6979 C CA . ASP B 1 278 ? -21.699 56.645 50.343 1.00 45.30 336 ASP B CA 1
ATOM 6980 C C . ASP B 1 278 ? -22.878 56.032 49.566 1.00 45.43 336 ASP B C 1
ATOM 6981 O O . ASP B 1 278 ? -23.581 56.718 48.799 1.00 44.34 336 ASP B O 1
ATOM 6986 N N . LYS B 1 279 ? -23.092 54.741 49.805 1.00 46.14 337 LYS B N 1
ATOM 6987 C CA . LYS B 1 279 ? -24.182 53.986 49.171 1.00 46.98 337 LYS B CA 1
ATOM 6988 C C . LYS B 1 279 ? -25.496 54.745 49.145 1.00 47.52 337 LYS B C 1
ATOM 6989 O O . LYS B 1 279 ? -26.109 54.913 48.083 1.00 47.52 337 LYS B O 1
ATOM 6995 N N . ASP B 1 280 ? -25.923 55.202 50.321 1.00 47.90 338 ASP B N 1
ATOM 6996 C CA . ASP B 1 280 ? -27.182 55.932 50.434 1.00 48.04 338 ASP B CA 1
ATOM 6997 C C . ASP B 1 280 ? -27.350 57.172 49.530 1.00 47.68 338 ASP B C 1
ATOM 6998 O O . ASP B 1 280 ? -28.443 57.444 49.030 1.00 46.95 338 ASP B O 1
ATOM 7003 N N . VAL B 1 281 ? -26.271 57.914 49.328 1.00 47.87 339 VAL B N 1
ATOM 7004 C CA . VAL B 1 281 ? -26.308 59.024 48.405 1.00 48.04 339 VAL B CA 1
ATOM 7005 C C . VAL B 1 281 ? -26.398 58.429 47.024 1.00 48.76 339 VAL B C 1
ATOM 7006 O O . VAL B 1 281 ? -27.208 58.879 46.221 1.00 48.98 339 VAL B O 1
ATOM 7010 N N . GLN B 1 282 ? -25.597 57.381 46.790 1.00 49.23 340 GLN B N 1
ATOM 7011 C CA . GLN B 1 282 ? -25.451 56.754 45.471 1.00 49.21 340 GLN B CA 1
ATOM 7012 C C . GLN B 1 282 ? -26.779 56.158 44.973 1.00 49.50 340 GLN B C 1
ATOM 7013 O O . GLN B 1 282 ? -27.098 56.232 43.784 1.00 49.91 340 GLN B O 1
ATOM 7019 N N . LYS B 1 283 ? -27.535 55.571 45.890 1.00 49.75 341 LYS B N 1
ATOM 7020 C CA . LYS B 1 283 ? -28.863 55.062 45.600 1.00 50.14 341 LYS B CA 1
ATOM 7021 C C . LYS B 1 283 ? -29.816 56.226 45.330 1.00 49.91 341 LYS B C 1
ATOM 7022 O O . LYS B 1 283 ? -30.699 56.113 44.496 1.00 50.60 341 LYS B O 1
ATOM 7028 N N . THR B 1 284 ? -29.658 57.338 46.039 1.00 49.28 342 THR B N 1
ATOM 7029 C CA . THR B 1 284 ? -30.595 58.438 45.888 1.00 48.92 342 THR B CA 1
ATOM 7030 C C . THR B 1 284 ? -30.341 59.086 44.543 1.00 48.77 342 THR B C 1
ATOM 7031 O O . THR B 1 284 ? -31.273 59.459 43.840 1.00 48.81 342 THR B O 1
ATOM 7035 N N . LEU B 1 285 ? -29.068 59.195 44.190 1.00 48.68 343 LEU B N 1
ATOM 7036 C CA . LEU B 1 285 ? -28.649 59.868 42.984 1.00 48.46 343 LEU B CA 1
ATOM 7037 C C . LEU B 1 285 ? -29.128 59.119 41.778 1.00 49.16 343 LEU B C 1
ATOM 7038 O O . LEU B 1 285 ? -29.674 59.722 40.862 1.00 49.66 343 LEU B O 1
ATOM 7043 N N . GLN B 1 286 ? -28.909 57.813 41.757 1.00 49.45 344 GLN B N 1
ATOM 7044 C CA . GLN B 1 286 ? -29.186 57.057 40.540 1.00 49.62 344 GLN B CA 1
ATOM 7045 C C . GLN B 1 286 ? -30.675 56.744 40.436 1.00 49.76 344 GLN B C 1
ATOM 7046 O O . GLN B 1 286 ? -31.243 56.800 39.342 1.00 50.04 344 GLN B O 1
ATOM 7052 N N . ASN B 1 287 ? -31.308 56.396 41.557 1.00 49.45 345 ASN B N 1
ATOM 7053 C CA . ASN B 1 287 ? -32.766 56.273 41.568 1.00 49.12 345 ASN B CA 1
ATOM 7054 C C . ASN B 1 287 ? -33.402 57.517 40.923 1.00 49.13 345 ASN B C 1
ATOM 7055 O O . ASN B 1 287 ? -34.347 57.418 40.144 1.00 49.17 345 ASN B O 1
ATOM 7060 N N . ASP B 1 288 ? -32.865 58.691 41.231 1.00 49.10 346 ASP B N 1
ATOM 7061 C CA . ASP B 1 288 ? -33.496 59.927 40.822 1.00 49.08 346 ASP B CA 1
ATOM 7062 C C . ASP B 1 288 ? -33.273 60.169 39.340 1.00 49.64 346 ASP B C 1
ATOM 7063 O O . ASP B 1 288 ? -34.177 60.617 38.624 1.00 50.36 346 ASP B O 1
ATOM 7068 N N . VAL B 1 289 ? -32.077 59.841 38.868 1.00 49.53 347 VAL B N 1
ATOM 7069 C CA . VAL B 1 289 ? -31.793 59.876 37.456 1.00 48.81 347 VAL B CA 1
ATOM 7070 C C . VAL B 1 289 ? -32.747 58.939 36.712 1.00 49.08 347 VAL B C 1
ATOM 7071 O O . VAL B 1 289 ? -33.237 59.290 35.603 1.00 49.64 347 VAL B O 1
ATOM 7075 N N . ASP B 1 290 ? -33.021 57.767 37.301 1.00 48.26 348 ASP B N 1
ATOM 7076 C CA . ASP B 1 290 ? -33.787 56.717 36.601 1.00 48.13 348 ASP B CA 1
ATOM 7077 C C . ASP B 1 290 ? -35.289 56.858 36.812 1.00 47.76 348 ASP B C 1
ATOM 7078 O O . ASP B 1 290 ? -36.073 56.039 36.361 1.00 47.89 348 ASP B O 1
ATOM 7083 N N . ASN B 1 291 ? -35.708 57.886 37.517 1.00 47.68 349 ASN B N 1
ATOM 7084 C CA . ASN B 1 291 ? -37.117 58.001 37.843 1.00 47.64 349 ASN B CA 1
ATOM 7085 C C . ASN B 1 291 ? -37.645 59.414 37.663 1.00 47.73 349 ASN B C 1
ATOM 7086 O O . ASN B 1 291 ? -38.839 59.656 37.794 1.00 47.91 349 ASN B O 1
ATOM 7091 N N . GLY B 1 292 ? -36.757 60.351 37.368 1.00 48.10 350 GLY B N 1
ATOM 7092 C CA . GLY B 1 292 ? -37.153 61.718 37.030 1.00 48.51 350 GLY B CA 1
ATOM 7093 C C . GLY B 1 292 ? -37.969 61.861 35.739 1.00 48.49 350 GLY B C 1
ATOM 7094 O O . GLY B 1 292 ? -37.924 61.002 34.834 1.00 47.10 350 GLY B O 1
ATOM 7095 N N . SER B 1 293 ? -38.726 62.959 35.690 1.00 48.63 351 SER B N 1
ATOM 7096 C CA . SER B 1 293 ? -39.620 63.235 34.587 1.00 49.34 351 SER B CA 1
ATOM 7097 C C . SER B 1 293 ? -39.130 64.456 33.822 1.00 49.67 351 SER B C 1
ATOM 7098 O O . SER B 1 293 ? -39.832 64.974 32.957 1.00 49.93 351 SER B O 1
ATOM 7101 N N . PHE B 1 294 ? -37.897 64.857 34.120 1.00 49.92 352 PHE B N 1
ATOM 7102 C CA . PHE B 1 294 ? -37.258 66.018 33.532 1.00 49.78 352 PHE B CA 1
ATOM 7103 C C . PHE B 1 294 ? -36.408 65.623 32.302 1.00 49.63 352 PHE B C 1
ATOM 7104 O O . PHE B 1 294 ? -35.283 66.099 32.079 1.00 50.07 352 PHE B O 1
ATOM 7112 N N . TYR B 1 295 ? -36.971 64.764 31.473 1.00 48.93 353 TYR B N 1
ATOM 7113 C CA . TYR B 1 295 ? -36.332 64.409 30.224 1.00 48.63 353 TYR B CA 1
ATOM 7114 C C . TYR B 1 295 ? -37.294 64.749 29.073 1.00 47.67 353 TYR B C 1
ATOM 7115 O O . TYR B 1 295 ? -38.463 64.405 29.137 1.00 47.25 353 TYR B O 1
ATOM 7124 N N . LYS B 1 296 ? -36.834 65.470 28.051 1.00 46.91 354 LYS B N 1
ATOM 7125 C CA . LYS B 1 296 ? -37.701 65.745 26.884 1.00 46.31 354 LYS B CA 1
ATOM 7126 C C . LYS B 1 296 ? -38.040 64.466 26.167 1.00 45.45 354 LYS B C 1
ATOM 7127 O O . LYS B 1 296 ? -39.163 64.287 25.794 1.00 45.68 354 LYS B O 1
ATOM 7133 N N . ASN B 1 297 ? -37.070 63.572 25.998 1.00 45.09 355 ASN B N 1
ATOM 7134 C CA . ASN B 1 297 ? -37.285 62.296 25.309 1.00 45.09 355 ASN B CA 1
ATOM 7135 C C . ASN B 1 297 ? -36.109 61.350 25.508 1.00 45.51 355 ASN B C 1
ATOM 7136 O O . ASN B 1 297 ? -35.066 61.778 25.960 1.00 45.45 355 ASN B O 1
ATOM 7141 N N . LYS B 1 298 ? -36.274 60.078 25.165 1.00 46.52 356 LYS B N 1
ATOM 7142 C CA . LYS B 1 298 ? -35.245 59.048 25.410 1.00 48.00 356 LYS B CA 1
ATOM 7143 C C . LYS B 1 298 ? -33.815 59.438 24.996 1.00 48.76 356 LYS B C 1
ATOM 7144 O O . LYS B 1 298 ? -32.851 59.021 25.636 1.00 49.19 356 LYS B O 1
ATOM 7150 N N . ASP B 1 299 ? -33.676 60.230 23.927 1.00 49.53 357 ASP B N 1
ATOM 7151 C CA . ASP B 1 299 ? -32.363 60.701 23.472 1.00 49.32 357 ASP B CA 1
ATOM 7152 C C . ASP B 1 299 ? -31.697 61.641 24.441 1.00 49.05 357 ASP B C 1
ATOM 7153 O O . ASP B 1 299 ? -30.538 61.981 24.240 1.00 48.71 357 ASP B O 1
ATOM 7158 N N . GLN B 1 300 ? -32.422 62.114 25.450 1.00 49.05 358 GLN B N 1
ATOM 7159 C CA . GLN B 1 300 ? -31.864 63.115 26.347 1.00 49.37 358 GLN B CA 1
ATOM 7160 C C . GLN B 1 300 ? -30.972 62.408 27.309 1.00 48.79 358 GLN B C 1
ATOM 7161 O O . GLN B 1 300 ? -31.260 61.290 27.711 1.00 49.53 358 GLN B O 1
ATOM 7167 N N . GLN B 1 301 ? -29.879 63.050 27.675 1.00 48.29 359 GLN B N 1
ATOM 7168 C CA . GLN B 1 301 ? -28.881 62.408 28.517 1.00 47.77 359 GLN B CA 1
ATOM 7169 C C . GLN B 1 301 ? -28.478 63.218 29.707 1.00 46.94 359 GLN B C 1
ATOM 7170 O O . GLN B 1 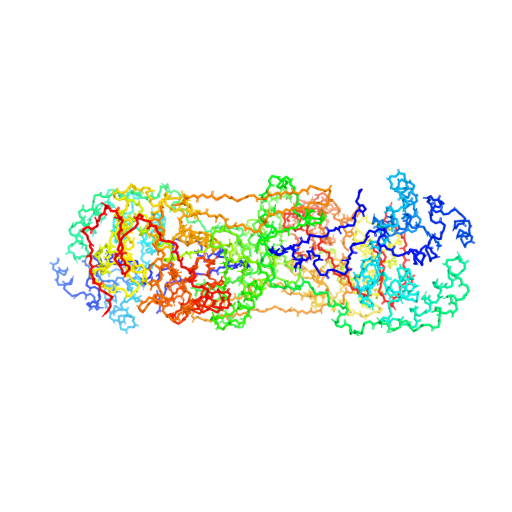301 ? -28.672 64.418 29.745 1.00 46.40 359 GLN B O 1
ATOM 7176 N N . VAL B 1 302 ? -27.886 62.538 30.674 1.00 46.95 360 VAL B N 1
ATOM 7177 C CA . VAL B 1 302 ? -27.467 63.164 31.920 1.00 46.79 360 VAL B CA 1
ATOM 7178 C C . VAL B 1 302 ? -26.125 62.604 32.374 1.00 46.58 360 VAL B C 1
ATOM 7179 O O . VAL B 1 302 ? -25.802 61.458 32.112 1.00 46.29 360 VAL B O 1
ATOM 7183 N N . GLY B 1 303 ? -25.321 63.450 33.001 1.00 47.02 361 GLY B N 1
ATOM 7184 C CA . GLY B 1 303 ? -24.140 63.019 33.772 1.00 47.02 361 GLY B CA 1
ATOM 7185 C C . GLY B 1 303 ? -24.083 63.824 35.060 1.00 46.56 361 GLY B C 1
ATOM 7186 O O . GLY B 1 303 ? -24.270 65.036 35.026 1.00 47.16 361 GLY B O 1
ATOM 7187 N N . ALA B 1 304 ? -23.834 63.181 36.189 1.00 46.38 362 ALA B N 1
ATOM 7188 C CA . ALA B 1 304 ? -23.867 63.882 37.504 1.00 46.18 362 ALA B CA 1
ATOM 7189 C C . ALA B 1 304 ? -22.839 63.332 38.475 1.00 46.63 362 ALA B C 1
ATOM 7190 O O . ALA B 1 304 ? -22.828 62.142 38.789 1.00 46.95 362 ALA B O 1
ATOM 7192 N N . THR B 1 305 ? -21.990 64.213 38.970 1.00 46.98 363 THR B N 1
ATOM 7193 C CA . THR B 1 305 ? -21.068 63.877 40.034 1.00 47.18 363 THR B CA 1
ATOM 7194 C C . THR B 1 305 ? -21.365 64.672 41.299 1.00 47.15 363 THR B C 1
ATOM 7195 O O . THR B 1 305 ? -21.422 65.894 41.283 1.00 47.54 363 THR B O 1
ATOM 7199 N N . ILE B 1 306 ? -21.589 63.987 42.397 1.00 47.44 364 ILE B N 1
ATOM 7200 C CA . ILE B 1 306 ? -21.583 64.639 43.711 1.00 47.56 364 ILE B CA 1
ATOM 7201 C C . ILE B 1 306 ? -20.256 64.292 44.323 1.00 48.17 364 ILE B C 1
ATOM 7202 O O . ILE B 1 306 ? -19.920 63.116 44.428 1.00 48.18 364 ILE B O 1
ATOM 7207 N N . LEU B 1 307 ? -19.487 65.277 44.747 1.00 49.12 365 LEU B N 1
ATOM 7208 C CA . LEU B 1 307 ? -18.307 64.948 45.546 1.00 49.93 365 LEU B CA 1
ATOM 7209 C C . LEU B 1 307 ? -18.214 65.728 46.878 1.00 50.05 365 LEU B C 1
ATOM 7210 O O . LEU B 1 307 ? -18.863 66.738 47.042 1.00 51.27 365 LEU B O 1
ATOM 7215 N N . ASP B 1 308 ? -17.490 65.214 47.853 1.00 50.18 366 ASP B N 1
ATOM 7216 C CA . ASP B 1 308 ? -17.367 65.884 49.136 1.00 50.88 366 ASP B CA 1
ATOM 7217 C C . ASP B 1 308 ? -16.491 67.122 48.955 1.00 51.02 366 ASP B C 1
ATOM 7218 O O . ASP B 1 308 ? -15.297 67.014 48.689 1.00 51.26 366 ASP B O 1
ATOM 7223 N N . SER B 1 309 ? -17.087 68.297 49.135 1.00 51.21 367 SER B N 1
ATOM 7224 C CA . SER B 1 309 ? -16.377 69.571 49.019 1.00 51.26 367 SER B CA 1
ATOM 7225 C C . SER B 1 309 ? -15.039 69.617 49.766 1.00 51.84 367 SER B C 1
ATOM 7226 O O . SER B 1 309 ? -13.983 69.736 49.106 1.00 52.98 367 SER B O 1
ATOM 7229 N N . LYS B 1 310 ? -15.05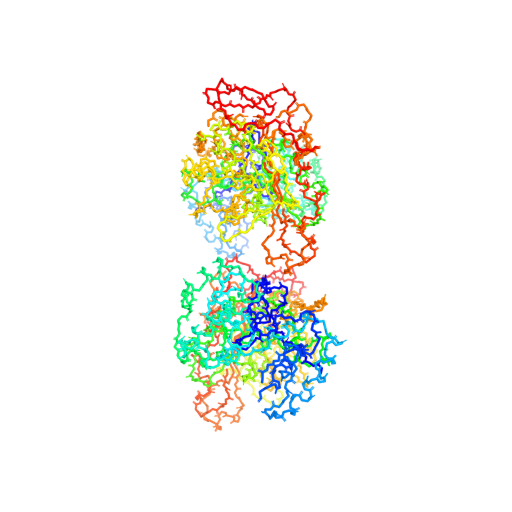1 69.504 51.103 1.00 51.71 368 LYS B N 1
ATOM 7230 C CA . LYS B 1 310 ? -13.790 69.640 51.876 1.00 51.64 368 LYS B CA 1
ATOM 7231 C C . LYS B 1 310 ? -12.607 68.876 51.228 1.00 51.71 368 LYS B C 1
ATOM 7232 O O . LYS B 1 310 ? -11.574 69.495 50.944 1.00 52.20 368 LYS B O 1
ATOM 7238 N N . THR B 1 311 ? -12.765 67.569 50.960 1.00 51.25 369 THR B N 1
ATOM 7239 C CA . THR B 1 311 ? -11.617 66.693 50.624 1.00 50.65 369 THR B CA 1
ATOM 7240 C C . THR B 1 311 ? -11.452 66.323 49.155 1.00 50.59 369 THR B C 1
ATOM 7241 O O . THR B 1 311 ? -10.378 65.912 48.747 1.00 50.84 369 THR B O 1
ATOM 7245 N N . GLY B 1 312 ? -12.516 66.411 48.375 1.00 50.46 370 GLY B N 1
ATOM 7246 C CA . GLY B 1 312 ? -12.455 66.029 46.965 1.00 50.40 370 GLY B CA 1
ATOM 7247 C C . GLY B 1 312 ? -12.786 64.573 46.738 1.00 50.25 370 GLY B C 1
ATOM 7248 O O . GLY B 1 312 ? -12.678 64.046 45.620 1.00 51.03 370 GLY B O 1
ATOM 7249 N N . GLY B 1 313 ? -13.199 63.901 47.795 1.00 49.61 371 GLY B N 1
ATOM 7250 C CA . GLY B 1 313 ? -13.557 62.490 47.673 1.00 49.14 371 GLY B CA 1
ATOM 7251 C C . GLY B 1 313 ? -14.863 62.292 46.917 1.00 48.15 371 GLY B C 1
ATOM 7252 O O . GLY B 1 313 ? -15.811 63.041 47.092 1.00 47.82 371 GLY B O 1
ATOM 7253 N N . LEU B 1 314 ? -14.910 61.248 46.109 1.00 47.04 372 LEU B N 1
ATOM 7254 C CA . LEU B 1 314 ? -16.080 60.933 45.339 1.00 46.05 372 LEU B CA 1
ATOM 7255 C C . LEU B 1 314 ? -17.125 60.166 46.128 1.00 45.82 372 LEU B C 1
ATOM 7256 O O . LEU B 1 314 ? -17.018 58.937 46.291 1.00 45.28 372 LEU B O 1
ATOM 7261 N N . VAL B 1 315 ? -18.172 60.874 46.542 1.00 45.42 373 VAL B N 1
ATOM 7262 C CA . VAL B 1 315 ? -19.267 60.266 47.288 1.00 45.61 373 VAL B CA 1
ATOM 7263 C C . VAL B 1 315 ? -20.265 59.512 46.432 1.00 45.34 373 VAL B C 1
ATOM 7264 O O . VAL B 1 315 ? -20.744 58.459 46.824 1.00 45.87 373 VAL B O 1
ATOM 7268 N N . ALA B 1 316 ? -20.608 60.050 45.278 1.00 45.45 374 ALA B N 1
ATOM 7269 C CA . ALA B 1 316 ? -21.618 59.407 44.438 1.00 45.54 374 ALA B CA 1
ATOM 7270 C C . ALA B 1 316 ? -21.474 59.882 42.986 1.00 45.17 374 ALA B C 1
ATOM 7271 O O . ALA B 1 316 ? -20.947 60.949 42.759 1.00 44.42 374 ALA B O 1
ATOM 7273 N N . ILE B 1 317 ? -21.903 59.076 42.017 1.00 45.51 375 ILE B N 1
ATOM 7274 C CA . ILE B 1 317 ? -21.703 59.415 40.585 1.00 46.11 375 ILE B CA 1
ATOM 7275 C C . ILE B 1 317 ? -22.699 58.683 39.677 1.00 46.76 375 ILE B C 1
ATOM 7276 O O . ILE B 1 317 ? -23.047 57.507 39.915 1.00 46.76 375 ILE B O 1
ATOM 7281 N N . SER B 1 318 ? -23.173 59.389 38.652 1.00 47.70 376 SER B N 1
ATOM 7282 C CA . SER B 1 318 ? -24.084 58.801 37.670 1.00 48.44 376 SER B CA 1
ATOM 7283 C C . SER B 1 318 ? -23.646 59.090 36.265 1.00 48.66 376 SER B C 1
ATOM 7284 O O . SER B 1 318 ? -23.560 60.246 35.877 1.00 48.60 376 SER B O 1
ATOM 7287 N N . GLY B 1 319 ? -23.412 58.043 35.491 1.00 49.14 377 GLY B N 1
ATOM 7288 C CA . GLY B 1 319 ? -23.013 58.218 34.085 1.00 49.73 377 GLY B CA 1
ATOM 7289 C C . GLY B 1 319 ? -24.149 58.299 33.073 1.00 49.80 377 GLY B C 1
ATOM 7290 O O . GLY B 1 319 ? -23.897 58.454 31.880 1.00 49.90 377 GLY B O 1
ATOM 7291 N N . GLY B 1 320 ? -25.391 58.177 33.533 1.00 50.27 378 GLY B N 1
ATOM 7292 C CA . GLY B 1 320 ? -26.571 58.366 32.671 1.00 50.74 378 GLY B CA 1
ATOM 7293 C C . GLY B 1 320 ? -27.785 57.569 33.119 1.00 51.18 378 GLY B C 1
ATOM 7294 O O . GLY B 1 320 ? -27.713 56.827 34.115 1.00 50.37 378 GLY B O 1
ATOM 7295 N N . ARG B 1 321 ? -28.906 57.708 32.393 1.00 51.67 379 ARG B N 1
ATOM 7296 C CA . ARG B 1 321 ? -30.076 56.894 32.731 1.00 52.03 379 ARG B CA 1
ATOM 7297 C C . ARG B 1 321 ? -29.758 55.442 32.387 1.00 52.29 379 ARG B C 1
ATOM 7298 O O . ARG B 1 321 ? -29.243 55.166 31.321 1.00 52.93 379 ARG B O 1
ATOM 7306 N N . ASP B 1 322 ? -29.984 54.548 33.348 1.00 52.80 380 ASP B N 1
ATOM 7307 C CA . ASP B 1 322 ? -29.781 53.094 33.216 1.00 53.58 380 ASP B CA 1
ATOM 7308 C C . ASP B 1 322 ? -28.343 52.661 32.917 1.00 53.21 380 ASP B C 1
ATOM 7309 O O . ASP B 1 322 ? -28.111 51.607 32.359 1.00 53.91 380 ASP B O 1
ATOM 7314 N N . PHE B 1 323 ? -27.373 53.446 33.337 1.00 53.07 381 PHE B N 1
ATOM 7315 C CA . PHE B 1 323 ? -25.993 53.207 32.964 1.00 53.11 381 PHE B CA 1
ATOM 7316 C C . PHE B 1 323 ? -25.506 51.797 33.263 1.00 53.75 381 PHE B C 1
ATOM 7317 O O . PHE B 1 323 ? -25.648 51.293 34.377 1.00 54.38 381 PHE B O 1
ATOM 7325 N N . LYS B 1 324 ? -24.916 51.174 32.253 1.00 54.12 382 LYS B N 1
ATOM 7326 C CA . LYS B 1 324 ? -24.203 49.918 32.396 1.00 54.36 382 LYS B CA 1
ATOM 7327 C C . LYS B 1 324 ? -22.738 50.235 32.072 1.00 54.72 382 LYS B C 1
ATOM 7328 O O . LYS B 1 324 ? -22.464 51.314 31.568 1.00 54.67 382 LYS B O 1
ATOM 7334 N N . ASP B 1 325 ? -21.791 49.342 32.358 1.00 55.40 383 ASP B N 1
ATOM 7335 C CA . ASP B 1 325 ? -20.381 49.762 32.378 1.00 56.34 383 ASP B CA 1
ATOM 7336 C C . ASP B 1 325 ? -19.640 49.863 31.025 1.00 56.88 383 ASP B C 1
ATOM 7337 O O . ASP B 1 325 ? -19.249 50.973 30.587 1.00 58.06 383 ASP B O 1
ATOM 7342 N N . VAL B 1 326 ? -19.359 48.744 30.387 1.00 56.89 384 VAL B N 1
ATOM 7343 C CA . VAL B 1 326 ? -18.677 48.837 29.099 1.00 57.04 384 VAL B CA 1
ATOM 7344 C C . VAL B 1 326 ? -19.659 49.363 28.038 1.00 56.76 384 VAL B C 1
ATOM 7345 O O . VAL B 1 326 ? -19.241 50.050 27.109 1.00 56.67 384 VAL B O 1
ATOM 7349 N N . VAL B 1 327 ? -20.953 49.081 28.218 1.00 56.48 385 VAL B N 1
ATOM 7350 C CA . VAL B 1 327 ? -21.974 49.356 27.193 1.00 56.48 385 VAL B CA 1
ATOM 7351 C C . VAL B 1 327 ? -22.302 50.859 27.033 1.00 56.41 385 VAL B C 1
ATOM 7352 O O . VAL B 1 327 ? -22.740 51.295 25.961 1.00 56.29 385 VAL B O 1
ATOM 7356 N N . ASN B 1 328 ? -22.076 51.651 28.077 1.00 55.88 386 ASN B N 1
ATOM 7357 C CA . ASN B 1 328 ? -22.423 53.069 28.016 1.00 55.63 386 ASN B CA 1
ATOM 7358 C C . ASN B 1 328 ? -21.266 53.995 28.343 1.00 55.14 386 ASN B C 1
ATOM 7359 O O . ASN B 1 328 ? -20.405 53.722 29.195 1.00 55.20 386 ASN B O 1
ATOM 7364 N N . ARG B 1 329 ? -21.280 55.115 27.651 1.00 54.26 387 ARG B N 1
ATOM 7365 C CA . ARG B 1 329 ? -20.377 56.176 27.942 1.00 53.23 387 ARG B CA 1
ATOM 7366 C C . ARG B 1 329 ? -20.782 56.754 29.294 1.00 51.91 387 ARG B C 1
ATOM 7367 O O . ARG B 1 329 ? -21.969 57.001 29.556 1.00 51.60 387 ARG B O 1
ATOM 7375 N N . ASN B 1 330 ? -19.784 56.950 30.146 1.00 50.57 388 ASN B N 1
ATOM 7376 C CA . ASN B 1 330 ? -19.960 57.627 31.425 1.00 49.12 388 ASN B CA 1
ATOM 7377 C C . ASN B 1 330 ? -19.981 59.111 31.130 1.00 48.36 388 ASN B C 1
ATOM 7378 O O . ASN B 1 330 ? -18.948 59.773 30.978 1.00 47.48 388 ASN B O 1
ATOM 7383 N N . GLN B 1 331 ? -21.194 59.614 31.024 1.00 48.06 389 GLN B N 1
ATOM 7384 C CA . GLN B 1 331 ? -21.434 61.032 30.860 1.00 47.93 389 GLN B CA 1
ATOM 7385 C C . GLN B 1 331 ? -20.949 61.915 32.002 1.00 47.66 389 GLN B C 1
ATOM 7386 O O . GLN B 1 331 ? -20.843 63.129 31.810 1.00 48.29 389 GLN B O 1
ATOM 7392 N N . ALA B 1 332 ? -20.675 61.345 33.182 1.00 47.28 390 ALA B N 1
ATOM 7393 C CA . ALA B 1 332 ? -20.193 62.139 34.326 1.00 46.89 390 ALA B CA 1
ATOM 7394 C C . ALA B 1 332 ? -18.717 62.393 34.201 1.00 46.74 390 ALA B C 1
ATOM 7395 O O . ALA B 1 332 ? -18.252 63.447 34.537 1.00 46.20 390 ALA B O 1
ATOM 7397 N N . THR B 1 333 ? -17.977 61.429 33.697 1.00 47.49 391 THR B N 1
ATOM 7398 C CA . THR B 1 333 ? -16.585 61.664 33.352 1.00 49.07 391 THR B CA 1
ATOM 7399 C C . THR B 1 333 ? -16.265 62.067 31.883 1.00 49.71 391 THR B C 1
ATOM 7400 O O . THR B 1 333 ? -15.104 62.306 31.611 1.00 50.32 391 THR B O 1
ATOM 7404 N N . ASP B 1 334 ? -17.211 62.132 30.938 1.00 50.29 392 ASP B N 1
ATOM 7405 C CA . ASP B 1 334 ? -16.824 62.611 29.577 1.00 51.42 392 ASP B CA 1
ATOM 7406 C C . ASP B 1 334 ? -16.824 64.136 29.565 1.00 53.02 392 ASP B C 1
ATOM 7407 O O . ASP B 1 334 ? -17.351 64.770 30.488 1.00 53.70 392 ASP B O 1
ATOM 7412 N N . PRO B 1 335 ? -16.199 64.738 28.544 1.00 53.44 393 PRO B N 1
ATOM 7413 C CA . PRO B 1 335 ? -16.248 66.180 28.407 1.00 53.60 393 PRO B CA 1
ATOM 7414 C C . PRO B 1 335 ? -17.394 66.630 27.513 1.00 53.91 393 PRO B C 1
ATOM 7415 O O . PRO B 1 335 ? -17.815 65.871 26.662 1.00 54.19 393 PRO B O 1
ATOM 7419 N N . HIS B 1 336 ? -17.868 67.861 27.730 1.00 54.05 394 HIS B N 1
ATOM 7420 C CA . HIS B 1 336 ? -19.097 68.401 27.164 1.00 53.98 394 HIS B CA 1
ATOM 7421 C C . HIS B 1 336 ? -18.952 69.907 27.192 1.00 54.32 394 HIS B C 1
ATOM 7422 O O . HIS B 1 336 ? -18.452 70.434 28.136 1.00 54.15 394 HIS B O 1
ATOM 7429 N N . PRO B 1 337 ? -19.428 70.621 26.173 1.00 55.52 395 PRO B N 1
ATOM 7430 C CA . PRO B 1 337 ? -19.274 72.068 26.285 1.00 56.05 395 PRO B CA 1
ATOM 7431 C C . PRO B 1 337 ? -19.898 72.598 27.555 1.00 56.60 395 PRO B C 1
ATOM 7432 O O . PRO B 1 337 ? -20.983 72.182 27.909 1.00 56.44 395 PRO B O 1
ATOM 7436 N N . THR B 1 338 ? -19.216 73.524 28.218 1.00 57.75 396 THR B N 1
ATOM 7437 C CA . THR B 1 338 ? -19.629 74.014 29.542 1.00 58.73 396 THR B CA 1
ATOM 7438 C C . THR B 1 338 ? -20.547 75.224 29.526 1.00 59.19 396 THR B C 1
ATOM 7439 O O . THR B 1 338 ? -20.964 75.697 30.571 1.00 59.03 396 THR B O 1
ATOM 7443 N N . GLY B 1 339 ? -20.837 75.754 28.349 1.00 60.06 397 GLY B N 1
ATOM 7444 C CA . GLY B 1 339 ? -21.618 76.966 28.264 1.00 60.44 397 GLY B CA 1
ATOM 7445 C C . GLY B 1 339 ? -21.088 77.953 29.279 1.00 60.76 397 GLY B C 1
ATOM 7446 O O . GLY B 1 339 ? -19.886 78.046 29.515 1.00 61.04 397 GLY B O 1
ATOM 7447 N N . SER B 1 340 ? -21.990 78.664 29.924 1.00 61.22 398 SER B N 1
ATOM 7448 C CA . SER B 1 340 ? -21.586 79.762 30.782 1.00 61.74 398 SER B CA 1
ATOM 7449 C C . SER B 1 340 ? -21.159 79.298 32.174 1.00 61.29 398 SER B C 1
ATOM 7450 O O . SER B 1 340 ? -21.021 80.116 33.082 1.00 61.43 398 SER B O 1
ATOM 7453 N N . SER B 1 341 ? -20.928 77.997 32.337 1.00 60.92 399 SER B N 1
ATOM 7454 C CA . SER B 1 341 ? -20.579 77.442 33.644 1.00 60.74 399 SER B CA 1
ATOM 7455 C C . SER B 1 341 ? -19.281 78.023 34.209 1.00 60.94 399 SER B C 1
ATOM 7456 O O . SER B 1 341 ? -19.130 78.110 35.432 1.00 60.98 399 SER B O 1
ATOM 7459 N N . LEU B 1 342 ? -18.364 78.417 33.316 1.00 60.90 400 LEU B N 1
ATOM 7460 C CA . LEU B 1 342 ? -16.990 78.770 33.673 1.00 60.77 400 LEU B CA 1
ATOM 7461 C C . LEU B 1 342 ? -16.737 80.269 33.886 1.00 61.02 400 LEU B C 1
ATOM 7462 O O . LEU B 1 342 ? -15.588 80.690 34.043 1.00 61.63 400 LEU B O 1
ATOM 7467 N N . LYS B 1 343 ? -17.778 81.088 33.912 1.00 61.10 401 LYS B N 1
ATOM 7468 C CA . LYS B 1 343 ? -17.581 82.518 34.156 1.00 61.12 401 LYS B CA 1
ATOM 7469 C C . LYS B 1 343 ? -16.926 82.786 35.500 1.00 61.03 401 LYS B C 1
ATOM 7470 O O . LYS B 1 343 ? -16.076 83.642 35.587 1.00 61.35 401 LYS B O 1
ATOM 7476 N N . PRO B 1 344 ? -17.282 82.031 36.546 1.00 61.03 402 PRO B N 1
ATOM 7477 C CA . PRO B 1 344 ? -16.595 82.316 37.786 1.00 61.23 402 PRO B CA 1
ATOM 7478 C C . PRO B 1 344 ? -15.086 82.124 37.699 1.00 61.71 402 PRO B C 1
ATOM 7479 O O . PRO B 1 344 ? -14.362 82.855 38.361 1.00 62.09 402 PRO B O 1
ATOM 7483 N N . PHE B 1 345 ? -14.615 81.173 36.888 1.00 62.19 403 PHE B N 1
ATOM 7484 C CA . PHE B 1 345 ? -13.183 80.809 36.858 1.00 62.78 403 PHE B CA 1
ATOM 7485 C C . PHE B 1 345 ? -12.325 81.502 35.789 1.00 63.31 403 PHE B C 1
ATOM 7486 O O . PHE B 1 345 ? -11.094 81.456 35.853 1.00 63.67 403 PHE B O 1
ATOM 7494 N N . LEU B 1 346 ? -12.945 82.104 34.786 1.00 63.57 404 LEU B N 1
ATOM 7495 C CA . LEU B 1 346 ? -12.174 82.792 33.768 1.00 63.69 404 LEU B CA 1
ATOM 7496 C C . LEU B 1 346 ? -12.348 84.311 33.836 1.00 64.05 404 LEU B C 1
ATOM 7497 O O . LEU B 1 346 ? -11.445 85.052 33.461 1.00 64.36 404 LEU B O 1
ATOM 7502 N N . ALA B 1 347 ? -13.497 84.771 34.323 1.00 64.28 405 ALA B N 1
ATOM 7503 C CA . ALA B 1 347 ? -13.789 86.200 34.421 1.00 64.31 405 ALA B CA 1
ATOM 7504 C C . ALA B 1 347 ? -13.667 86.718 35.862 1.00 64.36 405 ALA B C 1
ATOM 7505 O O . ALA B 1 347 ? -12.614 87.220 36.232 1.00 64.47 405 ALA B O 1
ATOM 7507 N N . TYR B 1 348 ? -14.709 86.547 36.678 1.00 64.39 406 TYR B N 1
ATOM 7508 C CA . TYR B 1 348 ? -14.853 87.299 37.933 1.00 64.71 406 TYR B CA 1
ATOM 7509 C C . TYR B 1 348 ? -13.935 86.842 39.073 1.00 65.03 406 TYR B C 1
ATOM 7510 O O . TYR B 1 348 ? -13.402 87.673 39.817 1.00 64.86 406 TYR B O 1
ATOM 7519 N N . GLY B 1 349 ? -13.767 85.530 39.219 1.00 65.46 407 GLY B N 1
ATOM 7520 C CA . GLY B 1 349 ? -12.846 84.977 40.215 1.00 65.78 407 GLY B CA 1
ATOM 7521 C C . GLY B 1 349 ? -11.440 85.528 40.052 1.00 66.17 407 GLY B C 1
ATOM 7522 O O . GLY B 1 349 ? -10.865 86.062 41.000 1.00 66.16 407 GLY B O 1
ATOM 7523 N N . PRO B 1 350 ? -10.875 85.399 38.839 1.00 66.67 408 PRO B N 1
ATOM 7524 C CA . PRO B 1 350 ? -9.551 85.941 38.543 1.00 66.82 408 PRO B CA 1
ATOM 7525 C C . PRO B 1 350 ? -9.461 87.429 38.800 1.00 67.18 408 PRO B C 1
ATOM 7526 O O . PRO B 1 350 ? -8.432 87.901 39.276 1.00 67.29 408 PRO B O 1
ATOM 7530 N N . ALA B 1 351 ? -10.530 88.155 38.474 1.00 67.71 409 ALA B N 1
ATOM 7531 C CA . ALA B 1 351 ? -10.593 89.598 38.696 1.00 68.10 409 ALA B CA 1
ATOM 7532 C C . ALA B 1 351 ? -10.492 89.925 40.179 1.00 68.66 409 ALA B C 1
ATOM 7533 O O . ALA B 1 351 ? -9.798 90.863 40.553 1.00 68.42 409 ALA B O 1
ATOM 7535 N N . ILE B 1 352 ? -11.160 89.136 41.019 1.00 69.50 410 ILE B N 1
ATOM 7536 C CA . ILE B 1 352 ? -11.045 89.296 42.472 1.00 70.18 410 ILE B CA 1
ATOM 7537 C C . ILE B 1 352 ? -9.669 88.884 43.009 1.00 71.20 410 ILE B C 1
ATOM 7538 O O . ILE B 1 352 ? -9.096 89.576 43.851 1.00 71.35 410 ILE B O 1
ATOM 7543 N N . GLU B 1 353 ? -9.139 87.763 42.528 1.00 72.21 411 GLU B N 1
ATOM 7544 C CA . GLU B 1 353 ? -7.862 87.252 43.033 1.00 73.10 411 GLU B CA 1
ATOM 7545 C C . GLU B 1 353 ? -6.722 88.209 42.773 1.00 73.77 411 GLU B C 1
ATOM 7546 O O . GLU B 1 353 ? -5.811 88.320 43.587 1.00 74.06 411 GLU B O 1
ATOM 7552 N N . ASN B 1 354 ? -6.763 88.896 41.642 1.00 74.66 412 ASN B N 1
ATOM 7553 C CA . ASN B 1 354 ? -5.644 89.734 41.249 1.00 75.46 412 ASN B CA 1
ATOM 7554 C C . ASN B 1 354 ? -5.804 91.209 41.612 1.00 76.40 412 ASN B C 1
ATOM 7555 O O . ASN B 1 354 ? -4.897 91.779 42.214 1.00 76.31 412 ASN B O 1
ATOM 7568 N N . LYS B 1 356 ? -8.602 92.493 43.415 1.00 77.23 414 LYS B N 1
ATOM 7569 C CA . LYS B 1 356 ? -9.361 92.668 44.664 1.00 76.90 414 LYS B CA 1
ATOM 7570 C C . LYS B 1 356 ? -10.669 93.472 44.554 1.00 76.38 414 LYS B C 1
ATOM 7571 O O . LYS B 1 356 ? -11.080 94.146 45.503 1.00 76.44 414 LYS B O 1
ATOM 7577 N N . TRP B 1 357 ? -11.331 93.373 43.406 1.00 75.73 415 TRP B N 1
ATOM 7578 C CA . TRP B 1 357 ? -12.642 93.973 43.222 1.00 75.30 415 TRP B CA 1
ATOM 7579 C C . TRP B 1 357 ? -13.547 93.518 44.347 1.00 75.16 415 TRP B C 1
ATOM 7580 O O . TRP B 1 357 ? -13.401 92.416 44.859 1.00 75.04 415 TRP B O 1
ATOM 7591 N N . ALA B 1 358 ? -14.485 94.369 44.729 1.00 75.10 416 ALA B N 1
ATOM 7592 C CA . ALA B 1 358 ? -15.543 93.967 45.638 1.00 75.04 416 ALA B CA 1
ATOM 7593 C C . ALA B 1 358 ? -16.561 93.172 44.844 1.00 74.97 416 ALA B C 1
ATOM 7594 O O . ALA B 1 358 ? -16.514 93.145 43.616 1.00 74.90 416 ALA B O 1
ATOM 7596 N N . THR B 1 359 ? -17.505 92.552 45.539 1.00 74.94 417 THR B N 1
ATOM 7597 C CA . THR B 1 359 ? -18.625 91.916 44.870 1.00 75.00 417 THR B CA 1
ATOM 7598 C C . THR B 1 359 ? -19.522 92.970 44.206 1.00 75.40 417 THR B C 1
ATOM 7599 O O . THR B 1 359 ? -20.458 92.623 43.501 1.00 75.33 417 THR B O 1
ATOM 7603 N N . ASN B 1 360 ? -19.216 94.250 44.438 1.00 75.98 418 ASN B N 1
ATOM 7604 C CA . ASN B 1 360 ? -19.930 95.389 43.853 1.00 76.37 418 ASN B CA 1
ATOM 7605 C C . ASN B 1 360 ? -19.406 95.863 42.507 1.00 76.71 418 ASN B C 1
ATOM 7606 O O . ASN B 1 360 ? -20.135 96.518 41.766 1.00 76.70 418 ASN B O 1
ATOM 7611 N N . HIS B 1 361 ? -18.140 95.586 42.209 1.00 77.22 419 HIS B N 1
ATOM 7612 C CA . HIS B 1 361 ? -17.468 96.251 41.093 1.00 77.73 419 HIS B CA 1
ATOM 7613 C C . HIS B 1 361 ? -18.357 96.386 39.859 1.00 78.38 419 HIS B C 1
ATOM 7614 O O . HIS B 1 361 ? -18.597 95.413 39.161 1.00 78.48 419 HIS B O 1
ATOM 7621 N N . ALA B 1 362 ? -18.832 97.601 39.600 1.00 79.26 420 ALA B N 1
ATOM 7622 C CA . ALA B 1 362 ? -19.718 97.877 38.475 1.00 79.98 420 ALA B CA 1
ATOM 7623 C C . ALA B 1 362 ? -19.065 97.608 37.118 1.00 80.78 420 ALA B C 1
ATOM 7624 O O . ALA B 1 362 ? -17.860 97.796 36.944 1.00 80.72 420 ALA B O 1
ATOM 7626 N N . ILE B 1 363 ? -19.883 97.162 36.168 1.00 81.87 421 ILE B N 1
ATOM 7627 C CA . ILE B 1 363 ? -19.478 97.009 34.774 1.00 82.75 421 ILE B CA 1
ATOM 7628 C C . ILE B 1 363 ? -20.579 97.562 33.876 1.00 83.57 421 ILE B C 1
ATOM 7629 O O . ILE B 1 363 ? -21.766 97.487 34.210 1.00 83.45 421 ILE B O 1
ATOM 7634 N N . GLN B 1 364 ? -20.170 98.117 32.738 1.00 84.73 422 GLN B N 1
ATOM 7635 C CA . GLN B 1 364 ? -21.086 98.720 31.776 1.00 85.72 422 GLN B CA 1
ATOM 7636 C C . GLN B 1 364 ? -21.570 97.680 30.771 1.00 86.50 422 GLN B C 1
ATOM 7637 O O . GLN B 1 364 ? -20.865 97.354 29.816 1.00 86.45 422 GLN B O 1
ATOM 7643 N N . ASP B 1 365 ? -22.774 97.160 30.989 1.00 87.63 423 ASP B N 1
ATOM 7644 C CA . ASP B 1 365 ? -23.392 96.238 30.039 1.00 88.63 423 ASP B CA 1
ATOM 7645 C C . ASP B 1 365 ? -23.816 97.008 28.798 1.00 89.54 423 ASP B C 1
ATOM 7646 O O . ASP B 1 365 ? -24.014 98.225 28.848 1.00 89.59 423 ASP B O 1
ATOM 7651 N N . GLU B 1 366 ? -23.948 96.289 27.688 1.00 90.70 424 GLU B N 1
ATOM 7652 C CA . GLU B 1 366 ? -24.294 96.891 26.410 1.00 91.69 424 GLU B CA 1
ATOM 7653 C C . GLU B 1 366 ? -25.243 96.021 25.573 1.00 92.51 424 GLU B C 1
ATOM 7654 O O . GLU B 1 366 ? -25.625 94.915 25.971 1.00 92.73 424 GLU B O 1
ATOM 7660 N N . SER B 1 367 ? -25.647 96.566 24.428 1.00 93.45 425 SER B N 1
ATOM 7661 C CA . SER B 1 367 ? -26.465 95.856 23.450 1.00 94.10 425 SER B CA 1
ATOM 7662 C C . SER B 1 367 ? -25.597 94.796 22.756 1.00 94.67 425 SER B C 1
ATOM 7663 O O . SER B 1 367 ? -26.009 93.637 22.598 1.00 94.52 425 SER B O 1
ATOM 7666 N N . SER B 1 368 ? -24.391 95.218 22.359 1.00 95.38 426 SER B N 1
ATOM 7667 C CA . SER B 1 368 ? -23.384 94.351 21.733 1.00 95.90 426 SER B CA 1
ATOM 7668 C C . SER B 1 368 ? -21.958 94.754 22.151 1.00 96.23 426 SER B C 1
ATOM 7669 O O . SER B 1 368 ? -21.740 95.846 22.678 1.00 96.24 426 SER B O 1
ATOM 7672 N N . TYR B 1 369 ? -20.994 93.866 21.919 1.00 96.67 427 TYR B N 1
ATOM 7673 C CA . TYR B 1 369 ? -19.595 94.160 22.224 1.00 97.09 427 TYR B CA 1
ATOM 7674 C C . TYR B 1 369 ? -18.654 93.533 21.187 1.00 97.61 427 TYR B C 1
ATOM 7675 O O . TYR B 1 369 ? -18.963 92.484 20.607 1.00 97.55 427 TYR B O 1
ATOM 7684 N N . GLN B 1 370 ? -17.519 94.201 20.957 1.00 98.23 428 GLN B N 1
ATOM 7685 C CA . GLN B 1 370 ? -16.585 93.862 19.876 1.00 98.71 428 GLN B CA 1
ATOM 7686 C C . GLN B 1 370 ? -15.266 93.315 20.438 1.00 99.02 428 GLN B C 1
ATOM 7687 O O . GLN B 1 370 ? -14.434 94.073 20.955 1.00 98.98 428 GLN B O 1
ATOM 7693 N N . VAL B 1 371 ? -15.081 92.000 20.335 1.00 99.37 429 VAL B N 1
ATOM 7694 C CA . VAL B 1 371 ? -13.849 91.358 20.788 1.00 99.70 429 VAL B CA 1
ATOM 7695 C C . VAL B 1 371 ? -13.258 90.530 19.651 1.00 99.99 429 VAL B C 1
ATOM 7696 O O . VAL B 1 371 ? -13.774 89.465 19.311 1.00 99.83 429 VAL B O 1
ATOM 7700 N N . ASP B 1 372 ? -12.176 91.038 19.065 1.00 100.49 430 ASP B N 1
ATOM 7701 C CA . ASP B 1 372 ? -11.565 90.437 17.878 1.00 100.85 430 ASP B CA 1
ATOM 7702 C C . ASP B 1 372 ? -12.590 90.375 16.729 1.00 101.15 430 ASP B C 1
ATOM 7703 O O . ASP B 1 372 ? -13.526 91.184 16.687 1.00 101.15 430 ASP B O 1
ATOM 7708 N N . GLY B 1 373 ? -12.415 89.444 15.794 1.00 101.47 431 GLY B N 1
ATOM 7709 C CA . GLY B 1 373 ? -13.355 89.292 14.689 1.00 101.74 431 GLY B CA 1
ATOM 7710 C C . GLY B 1 373 ? -14.618 88.593 15.147 1.00 102.01 431 GLY B C 1
ATOM 7711 O O . GLY B 1 373 ? -14.877 87.447 14.768 1.00 102.08 431 GLY B O 1
ATOM 7712 N N . SER B 1 374 ? -15.407 89.283 15.968 1.00 102.26 432 SER B N 1
ATOM 7713 C CA . SER B 1 374 ? -16.574 88.679 16.600 1.00 102.36 432 SER B CA 1
ATOM 7714 C C . SER B 1 374 ? -17.472 89.731 17.235 1.00 102.36 432 SER B C 1
ATOM 7715 O O . SER B 1 374 ? -16.991 90.690 17.842 1.00 102.29 432 SER B O 1
ATOM 7718 N N . THR B 1 375 ? -18.776 89.536 17.094 1.00 102.43 433 THR B N 1
ATOM 7719 C CA . THR B 1 375 ? -19.746 90.275 17.881 1.00 102.56 433 THR B CA 1
ATOM 7720 C C . THR B 1 375 ? -20.379 89.285 18.850 1.00 102.66 433 THR B C 1
ATOM 7721 O O . THR B 1 375 ? -20.660 88.137 18.490 1.00 102.57 433 THR B O 1
ATOM 7725 N N . PHE B 1 376 ? -20.574 89.731 20.086 1.00 102.79 434 PHE B N 1
ATOM 7726 C CA . PHE B 1 376 ? -21.161 88.902 21.125 1.00 102.92 434 PHE B CA 1
ATOM 7727 C C . PHE B 1 376 ? -22.303 89.636 21.796 1.00 102.99 434 PHE B C 1
ATOM 7728 O O . PHE B 1 376 ? -22.254 90.850 21.978 1.00 102.95 434 PHE B O 1
ATOM 7736 N N . ARG B 1 377 ? -23.331 88.885 22.162 1.00 103.13 435 ARG B N 1
ATOM 7737 C CA . ARG B 1 377 ? -24.569 89.470 22.655 1.00 103.34 435 ARG B CA 1
ATOM 7738 C C . ARG B 1 377 ? -25.099 88.669 23.825 1.00 103.19 435 ARG B C 1
ATOM 7739 O O . ARG B 1 377 ? -24.769 87.493 23.984 1.00 103.28 435 ARG B O 1
ATOM 7747 N N . ASN B 1 378 ? -25.927 89.321 24.634 1.00 103.03 436 ASN B N 1
ATOM 7748 C CA . ASN B 1 378 ? -26.556 88.678 25.774 1.00 102.85 436 ASN B CA 1
ATOM 7749 C C . ASN B 1 378 ? -27.713 87.798 25.292 1.00 102.75 436 ASN B C 1
ATOM 7750 O O . ASN B 1 378 ? -28.269 88.028 24.213 1.00 102.66 436 ASN B O 1
ATOM 7755 N N . TYR B 1 379 ? -28.058 86.787 26.088 1.00 102.61 437 TYR B N 1
ATOM 7756 C CA . TYR B 1 379 ? -29.086 85.816 25.717 1.00 102.46 437 TYR B CA 1
ATOM 7757 C C . TYR B 1 379 ? -30.392 86.520 25.364 1.00 102.19 437 TYR B C 1
ATOM 7758 O O . TYR B 1 379 ? -30.962 86.278 24.301 1.00 102.36 437 TYR B O 1
ATOM 7767 N N . ASP B 1 380 ? -30.857 87.392 26.256 1.00 101.68 438 ASP B N 1
ATOM 7768 C CA . ASP B 1 380 ? -32.072 88.176 26.014 1.00 101.26 438 ASP B CA 1
ATOM 7769 C C . ASP B 1 380 ? -31.900 89.125 24.820 1.00 100.79 438 ASP B C 1
ATOM 7770 O O . ASP B 1 380 ? -32.871 89.440 24.126 1.00 100.85 438 ASP B O 1
ATOM 7775 N N . THR B 1 381 ? -30.661 89.579 24.621 1.00 100.03 439 THR B N 1
ATOM 7776 C CA . THR B 1 381 ? -30.253 90.521 23.567 1.00 99.45 439 THR B CA 1
ATOM 7777 C C . THR B 1 381 ? -30.186 91.969 24.075 1.00 98.74 439 THR B C 1
ATOM 7778 O O . THR B 1 381 ? -29.196 92.658 23.823 1.00 98.87 439 THR B O 1
ATOM 7782 N N . LYS B 1 382 ? -31.205 92.427 24.803 1.00 97.79 440 LYS B N 1
ATOM 7783 C CA . LYS B 1 382 ? -31.247 93.830 25.239 1.00 97.08 440 LYS B CA 1
ATOM 7784 C C . LYS B 1 382 ? -30.249 94.125 26.369 1.00 96.20 440 LYS B C 1
ATOM 7785 O O . LYS B 1 382 ? -29.806 93.217 27.074 1.00 96.18 440 LYS B O 1
ATOM 7791 N N . SER B 1 383 ? -29.885 95.399 26.507 1.00 95.11 441 SER B N 1
ATOM 7792 C CA . SER B 1 383 ? -28.865 95.838 27.469 1.00 94.19 441 SER B CA 1
ATOM 7793 C C . SER B 1 383 ? -29.476 96.178 28.824 1.00 93.40 441 SER B C 1
ATOM 7794 O O . SER B 1 383 ? -30.671 96.463 28.924 1.00 93.36 441 SER B O 1
ATOM 7797 N N . HIS B 1 384 ? -28.647 96.156 29.864 1.00 92.31 442 HIS B N 1
ATOM 7798 C CA . HIS B 1 384 ? -29.110 96.423 31.222 1.00 91.45 442 HIS B CA 1
ATOM 7799 C C . HIS B 1 384 ? -28.392 97.594 31.882 1.00 90.50 442 HIS B C 1
ATOM 7800 O O . HIS B 1 384 ? -28.658 97.894 33.045 1.00 90.41 442 HIS B O 1
ATOM 7807 N N . GLY B 1 385 ? -27.486 98.247 31.154 1.00 89.38 443 GLY B N 1
ATOM 7808 C CA . GLY B 1 385 ? -26.781 99.434 31.657 1.00 88.50 443 GLY B CA 1
ATOM 7809 C C . GLY B 1 385 ? -25.629 99.100 32.583 1.00 87.45 443 GLY B C 1
ATOM 7810 O O . GLY B 1 385 ? -24.880 98.164 32.328 1.00 87.60 443 GLY B O 1
ATOM 7811 N N . THR B 1 386 ? -25.473 99.875 33.652 1.00 86.16 444 THR B N 1
ATOM 7812 C CA . THR B 1 386 ? -24.463 99.593 34.664 1.00 85.17 444 THR B CA 1
ATOM 7813 C C . THR B 1 386 ? -25.002 98.557 35.636 1.00 84.25 444 THR B C 1
ATOM 7814 O O . THR B 1 386 ? -26.112 98.718 36.136 1.00 84.15 444 THR B O 1
ATOM 7818 N N . VAL B 1 387 ? -24.228 97.503 35.904 1.00 83.13 445 VAL B N 1
ATOM 7819 C CA . VAL B 1 387 ? -24.632 96.471 36.880 1.00 82.14 445 VAL B CA 1
ATOM 7820 C C . VAL B 1 387 ? -23.460 95.961 37.697 1.00 81.19 445 VAL B C 1
ATOM 7821 O O . VAL B 1 387 ? -22.309 96.062 37.281 1.00 81.02 445 VAL B O 1
ATOM 7825 N N . SER B 1 388 ? -23.784 95.407 38.863 1.00 80.11 446 SER B N 1
ATOM 7826 C CA . SER B 1 388 ? -22.794 94.819 39.765 1.00 79.21 446 SER B CA 1
ATOM 7827 C C . SER B 1 388 ? -22.347 93.454 39.250 1.00 78.41 446 SER B C 1
ATOM 7828 O O . SER B 1 388 ? -23.097 92.786 38.532 1.00 78.65 446 SER B O 1
ATOM 7831 N N . ILE B 1 389 ? -21.135 93.033 39.612 1.00 77.20 447 ILE B N 1
ATOM 7832 C CA . ILE B 1 389 ? -20.679 91.683 39.267 1.00 76.27 447 ILE B CA 1
ATOM 7833 C C . ILE B 1 389 ? -21.475 90.616 40.027 1.00 75.76 447 ILE B C 1
ATOM 7834 O O . ILE B 1 389 ? -21.535 89.475 39.597 1.00 75.73 447 ILE B O 1
ATOM 7839 N N . TYR B 1 390 ? -22.086 90.992 41.147 1.00 75.19 448 TYR B N 1
ATOM 7840 C CA . TYR B 1 390 ? -22.984 90.103 41.878 1.00 74.80 448 TYR B CA 1
ATOM 7841 C C . TYR B 1 390 ? -24.194 89.760 41.038 1.00 74.92 448 TYR B C 1
ATOM 7842 O O . TYR B 1 390 ? -24.588 88.597 40.955 1.00 75.20 448 TYR B O 1
ATOM 7851 N N . ASP B 1 391 ? -24.789 90.779 40.426 1.00 74.91 449 ASP B N 1
ATOM 7852 C CA . ASP B 1 391 ? -25.911 90.573 39.517 1.00 74.98 449 ASP B CA 1
ATOM 7853 C C . ASP B 1 391 ? -25.481 89.966 38.175 1.00 74.62 449 ASP B C 1
ATOM 7854 O O . ASP B 1 391 ? -26.177 89.130 37.617 1.00 74.52 449 ASP B O 1
ATOM 7859 N N . ALA B 1 392 ? -24.331 90.379 37.662 1.00 74.44 450 ALA B N 1
ATOM 7860 C CA . ALA B 1 392 ? -23.801 89.808 36.423 1.00 74.34 450 ALA B CA 1
ATOM 7861 C C . ALA B 1 392 ? -23.623 88.283 36.496 1.00 74.29 450 ALA B C 1
ATOM 7862 O O . ALA B 1 392 ? -23.860 87.577 35.518 1.00 74.08 450 ALA B O 1
ATOM 7864 N N . LEU B 1 393 ? -23.218 87.791 37.666 1.00 74.45 451 LEU B N 1
ATOM 7865 C CA . LEU B 1 393 ? -22.820 86.391 37.850 1.00 74.47 451 LEU B CA 1
ATOM 7866 C C . LEU B 1 393 ? -24.017 85.491 38.096 1.00 74.69 451 LEU B C 1
ATOM 7867 O O . LEU B 1 393 ? -24.077 84.381 37.575 1.00 74.71 451 LEU B O 1
ATOM 7872 N N . ARG B 1 394 ? -24.969 85.971 38.888 1.00 74.95 452 ARG B N 1
ATOM 7873 C CA . ARG B 1 394 ? -26.160 85.184 39.206 1.00 75.06 452 ARG B CA 1
ATOM 7874 C C . ARG B 1 394 ? -27.197 85.152 38.074 1.00 75.33 452 ARG B C 1
ATOM 7875 O O . ARG B 1 394 ? -28.113 84.327 38.095 1.00 75.61 452 ARG B O 1
ATOM 7883 N N . GLN B 1 395 ? -27.055 86.034 37.091 1.00 75.56 453 GLN B N 1
ATOM 7884 C CA . GLN B 1 395 ? -27.912 86.014 35.904 1.00 75.81 453 GLN B CA 1
ATOM 7885 C C . GLN B 1 395 ? -27.128 85.747 34.614 1.00 76.17 453 GLN B C 1
ATOM 7886 O O . GLN B 1 395 ? -27.678 85.810 33.520 1.00 76.19 453 GLN B O 1
ATOM 7892 N N . SER B 1 396 ? -25.835 85.478 34.751 1.00 76.66 454 SER B N 1
ATOM 7893 C CA . SER B 1 396 ? -25.026 84.952 33.661 1.00 77.13 454 SER B CA 1
ATOM 7894 C C . SER B 1 396 ? -24.909 85.876 32.443 1.00 77.62 454 SER B C 1
ATOM 7895 O O . SER B 1 396 ? -24.599 85.416 31.342 1.00 77.78 454 SER B O 1
ATOM 7898 N N . PHE B 1 397 ? -25.135 87.174 32.635 1.00 78.10 455 PHE B N 1
ATOM 7899 C CA . PHE B 1 397 ? -24.963 88.143 31.549 1.00 78.34 455 PHE B CA 1
ATOM 7900 C C . PHE B 1 397 ? -23.619 87.937 30.865 1.00 78.51 455 PHE B C 1
ATOM 7901 O O . PHE B 1 397 ? -22.599 87.710 31.532 1.00 78.54 455 PHE B O 1
ATOM 7909 N N . ASN B 1 398 ? -23.625 88.027 29.537 1.00 78.57 456 ASN B N 1
ATOM 7910 C CA . ASN B 1 398 ? -22.445 87.698 28.748 1.00 78.58 456 ASN B CA 1
ATOM 7911 C C . ASN B 1 398 ? -21.408 88.811 28.745 1.00 78.57 456 ASN B C 1
ATOM 7912 O O . ASN B 1 398 ? -20.265 88.595 29.157 1.00 78.72 456 ASN B O 1
ATOM 7917 N N . ILE B 1 399 ? -21.811 89.998 28.297 1.00 78.32 457 ILE B N 1
ATOM 7918 C CA . ILE B 1 399 ? -20.852 91.055 27.987 1.00 78.17 457 ILE B CA 1
ATOM 7919 C C . ILE B 1 399 ? -19.987 91.458 29.186 1.00 78.00 457 ILE B C 1
ATOM 7920 O O . ILE B 1 399 ? -18.773 91.620 29.035 1.00 78.01 457 ILE B O 1
ATOM 7925 N N . PRO B 1 400 ? -20.592 91.617 30.377 1.00 77.79 458 PRO B N 1
ATOM 7926 C CA . PRO B 1 400 ? -19.751 91.874 31.545 1.00 77.67 458 PRO B CA 1
ATOM 7927 C C . PRO B 1 400 ? -18.675 90.802 31.749 1.00 77.44 458 PRO B C 1
ATOM 7928 O O . PRO B 1 400 ? -17.510 91.139 31.975 1.00 77.52 458 PRO B O 1
ATOM 7932 N N . ALA B 1 401 ? -19.059 89.532 31.636 1.00 77.13 459 ALA B N 1
ATOM 7933 C CA . ALA B 1 401 ? -18.107 88.415 31.732 1.00 76.92 459 ALA B CA 1
ATOM 7934 C C . ALA B 1 401 ? -16.923 88.575 30.774 1.00 76.72 459 ALA B C 1
ATOM 7935 O O . ALA B 1 401 ? -15.785 88.231 31.117 1.00 76.76 459 ALA B O 1
ATOM 7937 N N . LEU B 1 402 ? -17.191 89.093 29.575 1.00 76.42 460 LEU B N 1
ATOM 7938 C CA . LEU B 1 402 ? -16.128 89.345 28.602 1.00 76.10 460 LEU B CA 1
ATOM 7939 C C . LEU B 1 402 ? -15.342 90.582 29.014 1.00 75.98 460 LEU B C 1
ATOM 7940 O O . LEU B 1 402 ? -14.108 90.570 29.010 1.00 75.99 460 LEU B O 1
ATOM 7945 N N . LYS B 1 403 ? -16.065 91.639 29.381 1.00 75.76 461 LYS B N 1
ATOM 7946 C CA . LYS B 1 403 ? -15.450 92.879 29.840 1.00 75.62 461 LYS B CA 1
ATOM 7947 C C . LYS B 1 403 ? -14.518 92.608 31.008 1.00 75.37 461 LYS B C 1
ATOM 7948 O O . LYS B 1 403 ? -13.355 93.025 30.998 1.00 75.28 461 LYS B O 1
ATOM 7954 N N . ALA B 1 404 ? -15.043 91.905 32.008 1.00 75.11 462 ALA B N 1
ATOM 7955 C CA . ALA B 1 404 ? -14.274 91.530 33.190 1.00 74.99 462 ALA B CA 1
ATOM 7956 C C . ALA B 1 404 ? -13.018 90.775 32.782 1.00 74.96 462 ALA B C 1
ATOM 7957 O O . ALA B 1 404 ? -11.915 91.061 33.258 1.00 74.63 462 ALA B O 1
ATOM 7959 N N . TRP B 1 405 ? -13.203 89.811 31.888 1.00 75.03 463 TRP B N 1
ATOM 7960 C CA . TRP B 1 405 ? -12.107 88.995 31.392 1.00 75.01 463 TRP B CA 1
ATOM 7961 C C . TRP B 1 405 ? -10.992 89.858 30.806 1.00 75.16 463 TRP B C 1
ATOM 7962 O O . TRP B 1 405 ? -9.840 89.704 31.175 1.00 75.29 463 TRP B O 1
ATOM 7973 N N . GLN B 1 406 ? -11.336 90.778 29.911 1.00 75.36 464 GLN B N 1
ATOM 7974 C CA . GLN B 1 406 ? -10.344 91.712 29.361 1.00 75.39 464 GLN B CA 1
ATOM 7975 C C . GLN B 1 406 ? -9.663 92.490 30.470 1.00 75.31 464 GLN B C 1
ATOM 7976 O O . GLN B 1 406 ? -8.438 92.596 30.516 1.00 75.32 464 GLN B O 1
ATOM 7982 N N . SER B 1 407 ? -10.478 93.040 31.358 1.00 75.28 465 SER B N 1
ATOM 7983 C CA . SER B 1 407 ? -9.978 93.826 32.469 1.00 75.27 465 SER B CA 1
ATOM 7984 C C . SER B 1 407 ? -8.957 93.058 33.317 1.00 75.07 465 SER B C 1
ATOM 7985 O O . SER B 1 407 ? -8.033 93.657 33.850 1.00 74.86 465 SER B O 1
ATOM 7988 N N . VAL B 1 408 ? -9.136 91.745 33.444 1.00 75.11 466 VAL B N 1
ATOM 7989 C CA . VAL B 1 408 ? -8.146 90.885 34.107 1.00 75.21 466 VAL B CA 1
ATOM 7990 C C . VAL B 1 408 ? -6.926 90.711 33.204 1.00 75.42 466 VAL B C 1
ATOM 7991 O O . VAL B 1 408 ? -5.789 90.879 33.651 1.00 75.63 466 VAL B O 1
ATOM 7995 N N . LYS B 1 409 ? -7.171 90.365 31.940 1.00 75.64 467 LYS B N 1
ATOM 7996 C CA . LYS B 1 409 ? -6.106 90.241 30.923 1.00 75.81 467 LYS B CA 1
ATOM 7997 C C . LYS B 1 409 ? -5.201 91.488 30.882 1.00 75.93 467 LYS B C 1
ATOM 7998 O O . LYS B 1 409 ? -3.971 91.393 30.779 1.00 75.79 467 LYS B O 1
ATOM 8004 N N . GLN B 1 410 ? -5.839 92.647 30.999 1.00 75.97 468 GLN B N 1
ATOM 8005 C CA . GLN B 1 410 ? -5.181 93.944 30.900 1.00 76.03 468 GLN B CA 1
ATOM 8006 C C . GLN B 1 410 ? -4.321 94.310 32.118 1.00 75.94 468 GLN B C 1
ATOM 8007 O O . GLN B 1 410 ? -3.179 94.745 31.976 1.00 75.88 468 GLN B O 1
ATOM 8013 N N . ASN B 1 411 ? -4.887 94.122 33.306 1.00 75.86 469 ASN B N 1
ATOM 8014 C CA . ASN B 1 411 ? -4.286 94.583 34.551 1.00 75.69 469 ASN B CA 1
ATOM 8015 C C . ASN B 1 411 ? -3.537 93.518 35.340 1.00 75.59 469 ASN B C 1
ATOM 8016 O O . ASN B 1 411 ? -2.657 93.846 36.129 1.00 75.74 469 ASN B O 1
ATOM 8021 N N . ALA B 1 412 ? -3.885 92.251 35.154 1.00 75.50 470 ALA B N 1
ATOM 8022 C CA . ALA B 1 412 ? -3.258 91.177 35.931 1.00 75.52 470 ALA B CA 1
ATOM 8023 C C . ALA B 1 412 ? -2.192 90.470 35.129 1.00 75.52 470 ALA B C 1
ATOM 8024 O O . ALA B 1 412 ? -1.190 90.014 35.680 1.00 75.28 470 ALA B O 1
ATOM 8026 N N . GLY B 1 413 ? -2.421 90.386 33.822 1.00 75.70 471 GLY B N 1
ATOM 8027 C CA . GLY B 1 413 ? -1.555 89.639 32.920 1.00 75.91 471 GLY B CA 1
ATOM 8028 C C . GLY B 1 413 ? -2.389 88.991 31.833 1.00 76.04 471 GLY B C 1
ATOM 8029 O O . GLY B 1 413 ? -3.538 88.629 32.061 1.00 76.19 471 GLY B O 1
ATOM 8030 N N . ASN B 1 414 ? -1.808 88.835 30.650 1.00 76.16 472 ASN B N 1
ATOM 8031 C CA . ASN B 1 414 ? -2.524 88.270 29.507 1.00 76.12 472 ASN B CA 1
ATOM 8032 C C . ASN B 1 414 ? -2.812 86.774 29.691 1.00 76.29 472 ASN B C 1
ATOM 8033 O O . ASN B 1 414 ? -3.669 86.212 29.010 1.00 76.22 472 ASN B O 1
ATOM 8038 N N . ASP B 1 415 ? -2.084 86.143 30.612 1.00 76.43 473 ASP B N 1
ATOM 8039 C CA . ASP B 1 415 ? -2.267 84.728 30.949 1.00 76.44 473 ASP B CA 1
ATOM 8040 C C . ASP B 1 415 ? -2.867 84.526 32.345 1.00 76.00 473 ASP B C 1
ATOM 8041 O O . ASP B 1 415 ? -2.881 83.410 32.856 1.00 75.95 473 ASP B O 1
ATOM 8046 N N . ALA B 1 416 ? -3.358 85.594 32.965 1.00 75.51 474 ALA B N 1
ATOM 8047 C CA . ALA B 1 416 ? -3.949 85.490 34.296 1.00 75.10 474 ALA B CA 1
ATOM 8048 C C . ALA B 1 416 ? -5.091 84.484 34.315 1.00 74.74 474 ALA B C 1
ATOM 8049 O O . ALA B 1 416 ? -5.169 83.657 35.227 1.00 74.80 474 ALA B O 1
ATOM 8051 N N . PRO B 1 417 ? -5.978 84.538 33.300 1.00 74.20 475 PRO B N 1
ATOM 8052 C CA . PRO B 1 417 ? -7.109 83.622 33.294 1.00 73.82 475 PRO B CA 1
ATOM 8053 C C . PRO B 1 417 ? -6.640 82.176 33.289 1.00 73.39 475 PRO B C 1
ATOM 8054 O O . PRO B 1 417 ? -6.959 81.427 34.206 1.00 73.25 475 PRO B O 1
ATOM 8058 N N . LYS B 1 418 ? -5.839 81.822 32.283 1.00 72.98 476 LYS B N 1
ATOM 8059 C CA . LYS B 1 418 ? -5.264 80.482 32.147 1.00 72.44 476 LYS B CA 1
ATOM 8060 C C . LYS B 1 418 ? -4.698 79.966 33.452 1.00 71.91 476 LYS B C 1
ATOM 8061 O O . LYS B 1 418 ? -4.903 78.812 33.797 1.00 71.89 476 LYS B O 1
ATOM 8067 N N . LYS B 1 419 ? -3.989 80.829 34.170 1.00 71.64 477 LYS B N 1
ATOM 8068 C CA . LYS B 1 419 ? -3.323 80.432 35.406 1.00 71.51 477 LYS B CA 1
ATOM 8069 C C . LYS B 1 419 ? -4.309 80.173 36.530 1.00 71.19 477 LYS B C 1
ATOM 8070 O O . LYS B 1 419 ? -4.046 79.337 37.396 1.00 71.72 477 LYS B O 1
ATOM 8076 N N . PHE B 1 420 ? -5.440 80.865 36.517 1.00 70.34 478 PHE B N 1
ATOM 8077 C CA . PHE B 1 420 ? -6.448 80.651 37.537 1.00 69.76 478 PHE B CA 1
ATOM 8078 C C . PHE B 1 420 ? -7.240 79.380 37.247 1.00 69.38 478 PHE B C 1
ATOM 8079 O O . PHE B 1 420 ? -7.637 78.657 38.156 1.00 69.43 478 PHE B O 1
ATOM 8087 N N . ALA B 1 421 ? -7.486 79.122 35.971 1.00 68.89 479 ALA B N 1
ATOM 8088 C CA . ALA B 1 421 ? -8.216 77.936 35.560 1.00 68.40 479 ALA B CA 1
ATOM 8089 C C . ALA B 1 421 ? -7.338 76.716 35.774 1.00 68.12 479 ALA B C 1
ATOM 8090 O O . ALA B 1 421 ? -7.766 75.729 36.375 1.00 68.07 479 ALA B O 1
ATOM 8092 N N . ALA B 1 422 ? -6.098 76.804 35.290 1.00 67.73 480 ALA B N 1
ATOM 8093 C CA . ALA B 1 422 ? -5.116 75.733 35.432 1.00 67.23 480 ALA B CA 1
ATOM 8094 C C . ALA B 1 422 ? -5.064 75.192 36.858 1.00 66.91 480 ALA B C 1
ATOM 8095 O O . ALA B 1 422 ? -5.032 73.977 37.061 1.00 67.17 480 ALA B O 1
ATOM 8097 N N . LYS B 1 423 ? -5.074 76.088 37.840 1.00 66.41 481 LYS B N 1
ATOM 8098 C CA . LYS B 1 423 ? -4.991 75.685 39.247 1.00 66.14 481 LYS B CA 1
ATOM 8099 C C . LYS B 1 423 ? -6.209 74.915 39.750 1.00 65.58 481 LYS B C 1
ATOM 8100 O O . LYS B 1 423 ? -6.126 74.263 40.789 1.00 65.70 481 LYS B O 1
ATOM 8106 N N . LEU B 1 424 ? -7.327 74.995 39.028 1.00 64.90 482 LEU B N 1
ATOM 8107 C CA . LEU B 1 424 ? -8.518 74.198 39.334 1.00 64.20 482 LEU B CA 1
ATOM 8108 C C . LEU B 1 424 ? -8.746 73.056 38.340 1.00 63.85 482 LEU B C 1
ATOM 8109 O O . LEU B 1 424 ? -9.876 72.644 38.119 1.00 63.93 482 LEU B O 1
ATOM 8114 N N . GLY B 1 425 ? -7.686 72.558 37.723 1.00 63.63 483 GLY B N 1
ATOM 8115 C CA . GLY B 1 425 ? -7.790 71.409 36.824 1.00 63.63 483 GLY B CA 1
ATOM 8116 C C . GLY B 1 425 ? -8.333 71.690 35.433 1.00 63.66 483 GLY B C 1
ATOM 8117 O O . GLY B 1 425 ? -8.448 70.789 34.607 1.00 63.64 483 GLY B O 1
ATOM 8118 N N . LEU B 1 426 ? -8.650 72.940 35.154 1.00 64.01 484 LEU B N 1
ATOM 8119 C CA . LEU B 1 426 ? -9.261 73.291 33.898 1.00 64.28 484 LEU B CA 1
ATOM 8120 C C . LEU B 1 426 ? -8.167 73.782 32.986 1.00 64.93 484 LEU B C 1
ATOM 8121 O O . LEU B 1 426 ? -7.699 74.899 33.132 1.00 65.78 484 LEU B O 1
ATOM 8126 N N . ASN B 1 427 ? -7.750 72.940 32.052 1.00 65.50 485 ASN B N 1
ATOM 8127 C CA . ASN B 1 427 ? -6.549 73.189 31.274 1.00 65.80 485 ASN B CA 1
ATOM 8128 C C . ASN B 1 427 ? -6.879 73.373 29.804 1.00 66.45 485 ASN B C 1
ATOM 8129 O O . ASN B 1 427 ? -7.792 72.730 29.271 1.00 66.73 485 ASN B O 1
ATOM 8134 N N . TYR B 1 428 ? -6.132 74.258 29.145 1.00 67.14 486 TYR B N 1
ATOM 8135 C CA . TYR B 1 428 ? -6.346 74.544 27.726 1.00 67.36 486 TYR B CA 1
ATOM 8136 C C . TYR B 1 428 ? -5.044 74.411 26.945 1.00 67.81 486 TYR B C 1
ATOM 8137 O O . TYR B 1 428 ? -4.042 74.997 27.326 1.00 67.84 486 TYR B O 1
ATOM 8146 N N . GLU B 1 429 ? -5.073 73.632 25.865 1.00 68.51 487 GLU B N 1
ATOM 8147 C CA . GLU B 1 429 ? -3.921 73.455 24.973 1.00 69.23 487 GLU B CA 1
ATOM 8148 C C . GLU B 1 429 ? -3.636 74.756 24.196 1.00 69.37 487 GLU B C 1
ATOM 8149 O O . GLU B 1 429 ? -2.480 75.116 23.981 1.00 69.08 487 GLU B O 1
ATOM 8155 N N . GLY B 1 430 ? -4.696 75.464 23.802 1.00 69.73 488 GLY B N 1
ATOM 8156 C CA . GLY B 1 430 ? -4.576 76.712 23.037 1.00 69.91 488 GLY B CA 1
ATOM 8157 C C . GLY B 1 430 ? -4.802 77.978 23.852 1.00 70.06 488 GLY B C 1
ATOM 8158 O O . GLY B 1 430 ? -4.894 77.928 25.083 1.00 69.98 488 GLY B O 1
ATOM 8159 N N . ASP B 1 431 ? -4.858 79.116 23.154 1.00 70.23 489 ASP B N 1
ATOM 8160 C CA . ASP B 1 431 ? -5.159 80.413 23.774 1.00 70.52 489 ASP B CA 1
ATOM 8161 C C . ASP B 1 431 ? -6.621 80.429 24.170 1.00 70.48 489 ASP B C 1
ATOM 8162 O O . ASP B 1 431 ? -7.439 79.791 23.518 1.00 70.90 489 ASP B O 1
ATOM 8167 N N . ILE B 1 432 ? -6.958 81.164 25.224 1.00 70.30 490 ILE B N 1
ATOM 8168 C CA . ILE B 1 432 ? -8.346 81.271 25.647 1.00 70.07 490 ILE B CA 1
ATOM 8169 C C . ILE B 1 432 ? -8.957 82.549 25.092 1.00 70.13 490 ILE B C 1
ATOM 8170 O O . ILE B 1 432 ? -8.728 83.623 25.642 1.00 70.29 490 ILE B O 1
ATOM 8175 N N . GLY B 1 433 ? -9.711 82.425 23.995 1.00 70.14 491 GLY B N 1
ATOM 8176 C CA . GLY B 1 433 ? -10.505 83.528 23.433 1.00 70.07 491 GLY B CA 1
ATOM 8177 C C . GLY B 1 433 ? -11.891 83.618 24.065 1.00 70.21 491 GLY B C 1
ATOM 8178 O O . GLY B 1 433 ? -12.220 82.835 24.950 1.00 70.50 491 GLY B O 1
ATOM 8179 N N . PRO B 1 434 ? -12.735 84.553 23.598 1.00 70.20 492 PRO B N 1
ATOM 8180 C CA . PRO B 1 434 ? -14.021 84.834 24.249 1.00 70.16 492 PRO B CA 1
ATOM 8181 C C . PRO B 1 434 ? -15.025 83.704 24.065 1.00 70.20 492 PRO B C 1
ATOM 8182 O O . PRO B 1 434 ? -15.902 83.490 24.915 1.00 70.13 492 PRO B O 1
ATOM 8186 N N . SER B 1 435 ? -14.903 83.001 22.942 1.00 70.07 493 SER B N 1
ATOM 8187 C CA . SER B 1 435 ? -15.646 81.777 22.736 1.00 69.72 493 SER B CA 1
ATOM 8188 C C . SER B 1 435 ? -15.490 80.887 23.963 1.00 69.34 493 SER B C 1
ATOM 8189 O O . SER B 1 435 ? -16.489 80.437 24.499 1.00 69.55 493 SER B O 1
ATOM 8192 N N . GLU B 1 436 ? -14.258 80.661 24.429 1.00 68.84 494 GLU B N 1
ATOM 8193 C CA . GLU B 1 436 ? -14.051 79.770 25.588 1.00 68.63 494 GLU B CA 1
ATOM 8194 C C . GLU B 1 436 ? -14.506 80.350 26.944 1.00 68.16 494 GLU B C 1
ATOM 8195 O O . GLU B 1 436 ? -14.883 79.610 27.847 1.00 67.73 494 GLU B O 1
ATOM 8201 N N . VAL B 1 437 ? -14.514 81.670 27.068 1.00 67.93 495 VAL B N 1
ATOM 8202 C CA . VAL B 1 437 ? -15.060 82.318 28.259 1.00 67.63 495 VAL B CA 1
ATOM 8203 C C . VAL B 1 437 ? -16.563 82.059 28.376 1.00 67.75 495 VAL B C 1
ATOM 8204 O O . VAL B 1 437 ? -17.116 81.991 29.479 1.00 68.33 495 VAL B O 1
ATOM 8208 N N . LEU B 1 438 ? -17.225 81.899 27.239 1.00 67.55 496 LEU B N 1
ATOM 8209 C CA . LEU B 1 438 ? -18.652 81.621 27.234 1.00 67.52 496 LEU B CA 1
ATOM 8210 C C . LEU B 1 438 ? -18.950 80.144 26.954 1.00 67.42 496 LEU B C 1
ATOM 8211 O O . LEU B 1 438 ? -20.009 79.816 26.418 1.00 67.69 496 LEU B O 1
ATOM 8216 N N . GLY B 1 439 ? -18.021 79.260 27.319 1.00 67.18 497 GLY B N 1
ATOM 8217 C CA . GLY B 1 439 ? -18.220 77.814 27.190 1.00 67.03 497 GLY B CA 1
ATOM 8218 C C . GLY B 1 439 ? -18.002 77.235 25.812 1.00 66.87 497 GLY B C 1
ATOM 8219 O O . GLY B 1 439 ? -18.238 76.040 25.586 1.00 66.87 497 GLY B O 1
ATOM 8220 N N . GLY B 1 440 ? -17.540 78.075 24.892 1.00 66.64 498 GLY B N 1
ATOM 8221 C CA . GLY B 1 440 ? -17.445 77.703 23.490 1.00 66.38 498 GLY B CA 1
ATOM 8222 C C . GLY B 1 440 ? -16.144 76.999 23.193 1.00 66.09 498 GLY B C 1
ATOM 8223 O O . GLY B 1 440 ? -15.237 76.965 24.023 1.00 65.42 498 GLY B O 1
ATOM 8224 N N . SER B 1 441 ? -16.068 76.427 21.997 1.00 65.85 499 SER B N 1
ATOM 8225 C CA . SER B 1 441 ? -14.819 75.896 21.487 1.00 65.69 499 SER B CA 1
ATOM 8226 C C . SER B 1 441 ? -14.188 74.919 22.493 1.00 65.28 499 SER B C 1
ATOM 8227 O O . SER B 1 441 ? -14.870 74.006 22.970 1.00 65.34 499 SER B O 1
ATOM 8230 N N . ALA B 1 442 ? -12.916 75.132 22.837 1.00 64.86 500 ALA B N 1
ATOM 8231 C CA . ALA B 1 442 ? -12.135 74.200 23.660 1.00 64.75 500 ALA B CA 1
ATOM 8232 C C . ALA B 1 442 ? -12.528 74.141 25.143 1.00 64.26 500 ALA B C 1
ATOM 8233 O O . ALA B 1 442 ? -11.813 73.545 25.938 1.00 64.02 500 ALA B O 1
ATOM 8235 N N . SER B 1 443 ? -13.659 74.744 25.500 1.00 63.94 501 SER B N 1
ATOM 8236 C CA . SER B 1 443 ? -14.150 74.777 26.877 1.00 63.87 501 SER B CA 1
ATOM 8237 C C . SER B 1 443 ? -15.102 73.591 27.164 1.00 63.82 501 SER B C 1
ATOM 8238 O O . SER B 1 443 ? -16.214 73.773 27.686 1.00 63.99 501 SER B O 1
ATOM 8241 N N . GLU B 1 444 ? -14.651 72.379 26.823 1.00 63.24 502 GLU B N 1
ATOM 8242 C CA . GLU B 1 444 ? -15.387 71.141 27.108 1.00 62.71 502 GLU B CA 1
ATOM 8243 C C . GLU B 1 444 ? -14.767 70.419 28.298 1.00 61.47 502 GLU B C 1
ATOM 8244 O O . GLU B 1 444 ? -13.613 69.986 28.231 1.00 61.33 502 GLU B O 1
ATOM 8250 N N . PHE B 1 445 ? -15.528 70.276 29.381 1.00 60.11 503 PHE B N 1
ATOM 8251 C CA . PHE B 1 445 ? -15.068 69.510 30.533 1.00 58.98 503 PHE B CA 1
ATOM 8252 C C . PHE B 1 445 ? -16.139 68.548 31.028 1.00 58.11 503 PHE B C 1
ATOM 8253 O O . PHE B 1 445 ? -17.288 68.606 30.594 1.00 57.29 503 PHE B O 1
ATOM 8261 N N . SER B 1 446 ? -15.725 67.646 31.922 1.00 57.40 504 SER B N 1
ATOM 8262 C CA . SER B 1 446 ? -16.615 66.673 32.560 1.00 56.63 504 SER B CA 1
ATOM 8263 C C . SER B 1 446 ? -17.286 67.304 33.746 1.00 55.42 504 SER B C 1
ATOM 8264 O O . SER B 1 446 ? -16.760 68.250 34.286 1.00 55.88 504 SER B O 1
ATOM 8267 N N . PRO B 1 447 ? -18.468 66.823 34.127 1.00 54.42 505 PRO B N 1
ATOM 8268 C CA . PRO B 1 447 ? -19.071 67.175 35.416 1.00 54.15 505 PRO B CA 1
ATOM 8269 C C . PRO B 1 447 ? -18.134 66.992 36.602 1.00 53.35 505 PRO B C 1
ATOM 8270 O O . PRO B 1 447 ? -17.994 67.872 37.409 1.00 52.86 505 PRO B O 1
ATOM 8274 N N . THR B 1 448 ? -17.496 65.841 36.678 1.00 53.29 506 THR B N 1
ATOM 8275 C CA . THR B 1 448 ? -16.479 65.566 37.687 1.00 53.00 506 THR B CA 1
ATOM 8276 C C . THR B 1 448 ? -15.416 66.668 37.732 1.00 53.47 506 THR B C 1
ATOM 8277 O O . THR B 1 448 ? -15.002 67.134 38.822 1.00 53.81 506 THR B O 1
ATOM 8281 N N . GLN B 1 449 ? -14.998 67.108 36.555 1.00 53.42 507 GLN B N 1
ATOM 8282 C CA . GLN B 1 449 ? -13.958 68.119 36.482 1.00 53.52 507 GLN B CA 1
ATOM 8283 C C . GLN B 1 449 ? -14.441 69.395 37.139 1.00 53.28 507 GLN B C 1
ATOM 8284 O O . GLN B 1 449 ? -13.677 70.028 37.845 1.00 53.62 507 GLN B O 1
ATOM 8290 N N . LEU B 1 450 ? -15.702 69.754 36.918 1.00 53.10 508 LEU B N 1
ATOM 8291 C CA . LEU B 1 450 ? -16.242 70.999 37.441 1.00 53.40 508 LEU B CA 1
ATOM 8292 C C . LEU B 1 450 ? -16.616 70.881 38.941 1.00 53.77 508 LEU B C 1
ATOM 8293 O O . LEU B 1 450 ? -16.535 71.843 39.685 1.00 53.89 508 LEU B O 1
ATOM 8298 N N . ALA B 1 451 ? -17.018 69.700 39.385 1.00 54.24 509 ALA B N 1
ATOM 8299 C CA . ALA B 1 451 ? -17.248 69.471 40.798 1.00 54.59 509 ALA B CA 1
ATOM 8300 C C . ALA B 1 451 ? -15.979 69.858 41.570 1.00 55.18 509 ALA B C 1
ATOM 8301 O O . ALA B 1 451 ? -16.039 70.553 42.610 1.00 54.34 509 ALA B O 1
ATOM 8303 N N . SER B 1 452 ? -14.829 69.413 41.049 1.00 55.43 510 SER B N 1
ATOM 8304 C CA . SER B 1 452 ? -13.566 69.718 41.709 1.00 55.58 510 SER B CA 1
ATOM 8305 C C . SER B 1 452 ? -13.388 71.218 41.719 1.00 55.60 510 SER B C 1
ATOM 8306 O O . SER B 1 452 ? -13.126 71.806 42.779 1.00 56.27 510 SER B O 1
ATOM 8309 N N . ALA B 1 453 ? -13.570 71.824 40.543 1.00 54.93 511 ALA B N 1
ATOM 8310 C CA . ALA B 1 453 ? -13.369 73.254 40.350 1.00 54.47 511 ALA B CA 1
ATOM 8311 C C . ALA B 1 453 ? -14.192 74.005 41.358 1.00 54.28 511 ALA B C 1
ATOM 8312 O O . ALA B 1 453 ? -13.668 74.815 42.107 1.00 54.38 511 ALA B O 1
ATOM 8314 N N . PHE B 1 454 ? -15.481 73.692 41.392 1.00 54.25 512 PHE B N 1
ATOM 8315 C CA . PHE B 1 454 ? -16.421 74.354 42.281 1.00 54.29 512 PHE B CA 1
ATOM 8316 C C . PHE B 1 454 ? -16.227 74.045 43.771 1.00 54.54 512 PHE B C 1
ATOM 8317 O O . PHE B 1 454 ? -16.604 74.863 44.600 1.00 54.81 512 PHE B O 1
ATOM 8325 N N . ALA B 1 455 ? -15.658 72.891 44.130 1.00 54.69 513 ALA B N 1
ATOM 8326 C CA . ALA B 1 455 ? -15.459 72.588 45.564 1.00 54.69 513 ALA B CA 1
ATOM 8327 C C . ALA B 1 455 ? -14.390 73.507 46.156 1.00 54.72 513 ALA B C 1
ATOM 8328 O O . ALA B 1 455 ? -14.419 73.790 47.366 1.00 54.72 513 ALA B O 1
ATOM 8330 N N . ALA B 1 456 ? -13.471 73.979 45.297 1.00 54.33 514 ALA B N 1
ATOM 8331 C CA . ALA B 1 456 ? -12.439 74.945 45.689 1.00 53.94 514 ALA B CA 1
ATOM 8332 C C . ALA B 1 456 ? -13.115 76.120 46.325 1.00 53.81 514 ALA B C 1
ATOM 8333 O O . ALA B 1 456 ? -12.749 76.544 47.419 1.00 54.32 514 ALA B O 1
ATOM 8335 N N . ILE B 1 457 ? -14.132 76.628 45.648 1.00 53.41 515 ILE B N 1
ATOM 8336 C CA . ILE B 1 457 ? -14.900 77.731 46.186 1.00 53.12 515 ILE B CA 1
ATOM 8337 C C . ILE B 1 457 ? -15.491 77.313 47.532 1.00 53.11 515 ILE B C 1
ATOM 8338 O O . ILE B 1 457 ? -15.356 78.031 48.532 1.00 53.08 515 ILE B O 1
ATOM 8343 N N . ALA B 1 458 ? -16.098 76.125 47.549 1.00 52.78 516 ALA B N 1
ATOM 8344 C CA . ALA B 1 458 ? -16.822 75.623 48.712 1.00 52.66 516 ALA B CA 1
ATOM 8345 C C . ALA B 1 458 ? -15.941 75.377 49.959 1.00 52.72 516 ALA B C 1
ATOM 8346 O O . ALA B 1 458 ? -16.442 75.414 51.082 1.00 52.64 516 ALA B O 1
ATOM 8348 N N . ASN B 1 459 ? -14.642 75.137 49.751 1.00 52.55 517 ASN B N 1
ATOM 8349 C CA . ASN B 1 459 ? -13.723 74.705 50.815 1.00 52.35 517 ASN B CA 1
ATOM 8350 C C . ASN B 1 459 ? -12.537 75.648 51.057 1.00 52.07 517 ASN B C 1
ATOM 8351 O O . ASN B 1 459 ? -11.421 75.190 51.266 1.00 52.12 517 ASN B O 1
ATOM 8356 N N . GLY B 1 460 ? -12.764 76.955 51.009 1.00 51.77 518 GLY B N 1
ATOM 8357 C CA . GLY B 1 460 ? -11.692 77.923 51.262 1.00 51.77 518 GLY B CA 1
ATOM 8358 C C . GLY B 1 460 ? -10.614 78.096 50.190 1.00 51.79 518 GLY B C 1
ATOM 8359 O O . GLY B 1 460 ? -9.588 78.754 50.443 1.00 51.66 518 GLY B O 1
ATOM 8360 N N . GLY B 1 461 ? -10.835 77.514 49.004 1.00 51.45 519 GLY B N 1
ATOM 8361 C CA . GLY B 1 461 ? -10.011 77.800 47.827 1.00 50.98 519 GLY B CA 1
ATOM 8362 C C . GLY B 1 461 ? -8.952 76.763 47.569 1.00 50.79 519 GLY B C 1
ATOM 8363 O O . GLY B 1 461 ? -7.879 77.062 47.035 1.00 50.34 519 GLY B O 1
ATOM 8364 N N . THR B 1 462 ? -9.261 75.529 47.937 1.00 50.99 520 THR B N 1
ATOM 8365 C CA . THR B 1 462 ? -8.298 74.435 47.815 1.00 50.98 520 THR B CA 1
ATOM 8366 C C . THR B 1 462 ? -8.828 73.375 46.837 1.00 50.84 520 THR B C 1
ATOM 8367 O O . THR B 1 462 ? -9.954 72.922 46.949 1.00 50.86 520 THR B O 1
ATOM 8371 N N . TYR B 1 463 ? -8.014 73.007 45.860 1.00 50.86 521 TYR B N 1
ATOM 8372 C CA . TYR B 1 463 ? -8.476 72.142 44.789 1.00 51.08 521 TYR B CA 1
ATOM 8373 C C . TYR B 1 463 ? -8.100 70.712 45.085 1.00 50.83 521 TYR B C 1
ATOM 8374 O O . TYR B 1 463 ? -7.034 70.464 45.599 1.00 51.41 521 TYR B O 1
ATOM 8383 N N . ASN B 1 464 ? -8.982 69.778 44.757 1.00 50.54 522 ASN B N 1
ATOM 8384 C CA . ASN B 1 464 ? -8.713 68.360 44.892 1.00 50.18 522 ASN B CA 1
ATOM 8385 C C . ASN B 1 464 ? -9.286 67.664 43.686 1.00 49.97 522 ASN B C 1
ATOM 8386 O O . ASN B 1 464 ? -10.466 67.810 43.371 1.00 49.55 522 ASN B O 1
ATOM 8391 N N . ASN B 1 465 ? -8.448 66.875 43.040 1.00 49.98 523 ASN B N 1
ATOM 8392 C CA . ASN B 1 465 ? -8.838 66.118 41.881 1.00 49.55 523 ASN B CA 1
ATOM 8393 C C . ASN B 1 465 ? -9.785 65.082 42.400 1.00 48.81 523 ASN B C 1
ATOM 8394 O O . ASN B 1 465 ? -9.493 64.454 43.403 1.00 49.62 523 ASN B O 1
ATOM 8399 N N . ALA B 1 466 ? -10.932 64.905 41.768 1.00 47.92 524 ALA B N 1
ATOM 8400 C CA . ALA B 1 466 ? -11.871 63.915 42.277 1.00 47.23 524 ALA B CA 1
ATOM 8401 C C . ALA B 1 466 ? -11.128 62.611 42.516 1.00 46.91 524 ALA B C 1
ATOM 8402 O O . ALA B 1 466 ? -10.361 62.148 41.657 1.00 47.43 524 ALA B O 1
ATOM 8404 N N . HIS B 1 467 ? -11.318 62.031 43.698 1.00 46.20 525 HIS B N 1
ATOM 8405 C CA . HIS B 1 467 ? -10.701 60.731 44.000 1.00 44.89 525 HIS B CA 1
ATOM 8406 C C . HIS B 1 467 ? -11.709 59.823 44.671 1.00 43.28 525 HIS B C 1
ATOM 8407 O O . HIS B 1 467 ? -12.471 60.267 45.521 1.00 43.53 525 HIS B O 1
ATOM 8414 N N . SER B 1 468 ? -11.731 58.563 44.245 1.00 41.62 526 SER B N 1
ATOM 8415 C CA . SER B 1 468 ? -12.707 57.573 44.731 1.00 40.20 526 SER B CA 1
ATOM 8416 C C . SER B 1 468 ? -12.119 56.508 45.676 1.00 39.72 526 SER B C 1
ATOM 8417 O O . SER B 1 468 ? -12.884 55.928 46.459 1.00 39.20 526 SER B O 1
ATOM 8420 N N . ILE B 1 469 ? -10.815 56.199 45.553 1.00 38.54 527 ILE B N 1
ATOM 8421 C CA . ILE B 1 469 ? -10.231 55.078 46.298 1.00 38.04 527 ILE B CA 1
ATOM 8422 C C . ILE B 1 469 ? -9.445 55.604 47.489 1.00 38.46 527 ILE B C 1
ATOM 8423 O O . ILE B 1 469 ? -8.552 56.429 47.264 1.00 39.65 527 ILE B O 1
ATOM 8428 N N . GLN B 1 470 ? -9.800 55.178 48.722 1.00 37.19 528 GLN B N 1
ATOM 8429 C CA . GLN B 1 470 ? -8.976 55.411 49.901 1.00 36.69 528 GLN B CA 1
ATOM 8430 C C . GLN B 1 470 ? -7.678 54.619 49.769 1.00 36.24 528 GLN B C 1
ATOM 8431 O O . GLN B 1 470 ? -6.589 55.169 49.922 1.00 36.57 528 GLN B O 1
ATOM 8437 N N . LYS B 1 471 ? -7.816 53.312 49.527 1.00 35.28 529 LYS B N 1
ATOM 8438 C CA . LYS B 1 471 ? -6.726 52.350 49.630 1.00 34.39 529 LYS B CA 1
ATOM 8439 C C . LYS B 1 471 ? -7.171 51.018 49.087 1.00 33.55 529 LYS B C 1
ATOM 8440 O O . LYS B 1 471 ? -8.343 50.764 48.994 1.00 33.16 529 LYS B O 1
ATOM 8446 N N . VAL B 1 472 ? -6.234 50.118 48.847 1.00 33.49 530 VAL B N 1
ATOM 8447 C CA . VAL B 1 472 ? -6.546 48.822 48.258 1.00 33.42 530 VAL B CA 1
ATOM 8448 C C . VAL B 1 472 ? -5.673 47.766 48.890 1.00 34.27 530 VAL B C 1
ATOM 8449 O O . VAL B 1 472 ? -4.476 47.962 49.021 1.00 34.57 530 VAL B O 1
ATOM 8453 N N . VAL B 1 473 ? -6.262 46.639 49.253 1.00 35.07 531 VAL B N 1
ATOM 8454 C CA . VAL B 1 473 ? -5.551 45.635 49.977 1.00 36.15 531 VAL B CA 1
ATOM 8455 C C . VAL B 1 473 ? -5.473 44.410 49.106 1.00 37.87 531 VAL B C 1
ATOM 8456 O O . VAL B 1 473 ? -6.491 43.961 48.600 1.00 38.64 531 VAL B O 1
ATOM 8460 N N . THR B 1 474 ? -4.272 43.872 48.929 1.00 39.42 532 THR B N 1
ATOM 8461 C CA . THR B 1 474 ? -4.089 42.742 48.067 1.00 40.88 532 THR B CA 1
ATOM 8462 C C . THR B 1 474 ? -4.128 41.502 48.919 1.00 42.81 532 THR B C 1
ATOM 8463 O O . THR B 1 474 ? -3.898 41.554 50.132 1.00 43.47 532 THR B O 1
ATOM 8467 N N . ARG B 1 475 ? -4.429 40.383 48.275 1.00 44.68 533 ARG B N 1
ATOM 8468 C CA . ARG B 1 475 ? -4.618 39.125 48.966 1.00 46.53 533 ARG B CA 1
ATOM 8469 C C . ARG B 1 475 ? -3.297 38.644 49.502 1.00 46.76 533 ARG B C 1
ATOM 8470 O O . ARG B 1 475 ? -3.219 38.106 50.605 1.00 47.40 533 ARG B O 1
ATOM 8478 N N . ASP B 1 476 ? -2.260 38.825 48.690 1.00 47.54 534 ASP B N 1
ATOM 8479 C CA . ASP B 1 476 ? -0.880 38.494 49.058 1.00 47.89 534 ASP B CA 1
ATOM 8480 C C . ASP B 1 476 ? -0.375 39.200 50.328 1.00 47.69 534 ASP B C 1
ATOM 8481 O O . ASP B 1 476 ? 0.601 38.750 50.920 1.00 48.08 534 ASP B O 1
ATOM 8486 N N . GLY B 1 477 ? -1.015 40.290 50.750 1.00 47.34 535 GLY B N 1
ATOM 8487 C CA . GLY B 1 477 ? -0.747 40.856 52.078 1.00 47.10 535 GLY B CA 1
ATOM 8488 C C . GLY B 1 477 ? -0.505 42.344 52.100 1.00 47.17 535 GLY B C 1
ATOM 8489 O O . GLY B 1 477 ? -0.618 42.979 53.137 1.00 47.37 535 GLY B O 1
ATOM 8490 N N . GLU B 1 478 ? -0.179 42.907 50.945 1.00 47.43 536 GLU B N 1
ATOM 8491 C CA . GLU B 1 478 ? 0.200 44.304 50.856 1.00 47.29 536 GLU B CA 1
ATOM 8492 C C . GLU B 1 478 ? -1.043 45.142 50.822 1.00 47.82 536 GLU B C 1
ATOM 8493 O O . GLU B 1 478 ? -2.093 44.664 50.429 1.00 47.92 536 GLU B O 1
ATOM 8499 N N . THR B 1 479 ? -0.904 46.399 51.232 1.00 48.69 537 THR B N 1
ATOM 8500 C CA . THR B 1 479 ? -2.025 47.333 51.322 1.00 49.30 537 THR B CA 1
ATOM 8501 C C . THR B 1 479 ? -1.523 48.743 50.944 1.00 50.21 537 THR B C 1
ATOM 8502 O O . THR B 1 479 ? -0.587 49.252 51.541 1.00 50.34 537 THR B O 1
ATOM 8506 N N . ILE B 1 480 ? -2.156 49.351 49.937 1.00 51.50 538 ILE B N 1
ATOM 8507 C CA . ILE B 1 480 ? -1.603 50.495 49.189 1.00 52.32 538 ILE B CA 1
ATOM 8508 C C . ILE B 1 480 ? -2.480 51.736 49.316 1.00 53.28 538 ILE B C 1
ATOM 8509 O O . ILE B 1 480 ? -3.626 51.717 48.899 1.00 53.53 538 ILE B O 1
ATOM 8514 N N . GLU B 1 481 ? -1.940 52.823 49.861 1.00 54.47 539 GLU B N 1
ATOM 8515 C CA . GLU B 1 481 ? -2.710 54.062 49.997 1.00 55.36 539 GLU B CA 1
ATOM 8516 C C . GLU B 1 481 ? -2.577 54.890 48.739 1.00 55.81 539 GLU B C 1
ATOM 8517 O O . GLU B 1 481 ? -1.497 55.087 48.206 1.00 56.12 539 GLU B O 1
ATOM 8523 N N . TYR B 1 482 ? -3.705 55.370 48.265 1.00 56.65 540 TYR B N 1
ATOM 8524 C CA . TYR B 1 482 ? -3.775 56.207 47.086 1.00 56.73 540 TYR B CA 1
ATOM 8525 C C . TYR B 1 482 ? -3.778 57.627 47.605 1.00 57.88 540 TYR B C 1
ATOM 8526 O O . TYR B 1 482 ? -4.557 57.952 48.500 1.00 58.31 540 TYR B O 1
ATOM 8535 N N . ASP B 1 483 ? -2.905 58.476 47.090 1.00 59.06 541 ASP B N 1
ATOM 8536 C CA . ASP B 1 483 ? -3.111 59.898 47.299 1.00 59.90 541 ASP B CA 1
ATOM 8537 C C . ASP B 1 483 ? -3.583 60.507 46.004 1.00 60.43 541 ASP B C 1
ATOM 8538 O O . ASP B 1 483 ? -3.542 59.866 44.946 1.00 60.16 541 ASP B O 1
ATOM 8543 N N . HIS B 1 484 ? -4.089 61.732 46.146 1.00 61.26 542 HIS B N 1
ATOM 8544 C CA . HIS B 1 484 ? -4.653 62.521 45.068 1.00 61.67 542 HIS B CA 1
ATOM 8545 C C . HIS B 1 484 ? -3.932 63.862 45.062 1.00 62.34 542 HIS B C 1
ATOM 8546 O O . HIS B 1 484 ? -3.441 64.330 46.105 1.00 62.44 542 HIS B O 1
ATOM 8553 N N . THR B 1 485 ? -3.882 64.491 43.896 1.00 62.86 543 THR B N 1
ATOM 8554 C CA . THR B 1 485 ? -3.121 65.715 43.758 1.00 63.11 543 THR B CA 1
ATOM 8555 C C . THR B 1 485 ? -3.941 66.894 44.234 1.00 63.07 543 THR B C 1
ATOM 8556 O O . THR B 1 485 ? -4.648 67.496 43.456 1.00 63.33 543 THR B O 1
ATOM 8560 N N . SER B 1 486 ? -3.844 67.185 45.534 1.00 63.21 544 SER B N 1
ATOM 8561 C CA . SER B 1 486 ? -4.484 68.362 46.169 1.00 63.06 544 SER B CA 1
ATOM 8562 C C . SER B 1 486 ? -3.539 69.564 46.247 1.00 62.95 544 SER B C 1
ATOM 8563 O O . SER B 1 486 ? -2.336 69.374 46.394 1.00 63.41 544 SER B O 1
ATOM 8566 N N . HIS B 1 487 ? -4.087 70.779 46.156 1.00 62.87 545 HIS B N 1
ATOM 8567 C CA . HIS B 1 487 ? -3.322 72.035 46.291 1.00 62.94 545 HIS B CA 1
ATOM 8568 C C . HIS B 1 487 ? -4.211 73.293 46.340 1.00 63.63 545 HIS B C 1
ATOM 8569 O O . HIS B 1 487 ? -5.384 73.257 45.965 1.00 63.38 545 HIS B O 1
ATOM 8576 N N . LYS B 1 488 ? -3.637 74.411 46.784 1.00 64.66 546 LYS B N 1
ATOM 8577 C CA . LYS B 1 488 ? -4.395 75.662 46.946 1.00 65.59 546 LYS B CA 1
ATOM 8578 C C . LYS B 1 488 ? -4.533 76.414 45.622 1.00 66.06 546 LYS B C 1
ATOM 8579 O O . LYS B 1 488 ? -3.527 76.718 44.989 1.00 66.15 546 LYS B O 1
ATOM 8585 N N . ALA B 1 489 ? -5.773 76.732 45.234 1.00 66.69 547 ALA B N 1
ATOM 8586 C CA . ALA B 1 489 ? -6.072 77.326 43.920 1.00 67.23 547 ALA B CA 1
ATOM 8587 C C . ALA B 1 489 ? -6.422 78.817 43.950 1.00 68.15 547 ALA B C 1
ATOM 8588 O O . ALA B 1 489 ? -6.445 79.474 42.911 1.00 68.02 547 ALA B O 1
ATOM 8598 N N . SER B 1 491 ? -7.128 82.436 46.969 1.00 68.60 549 SER B N 1
ATOM 8599 C CA . SER B 1 491 ? -7.066 82.988 48.310 1.00 68.04 549 SER B CA 1
ATOM 8600 C C . SER B 1 491 ? -8.377 82.799 49.058 1.00 67.42 549 SER B C 1
ATOM 8601 O O . SER B 1 491 ? -9.451 82.721 48.463 1.00 67.35 549 SER B O 1
ATOM 8604 N N . ASP B 1 492 ? -8.263 82.719 50.376 1.00 66.86 550 ASP B N 1
ATOM 8605 C CA . ASP B 1 492 ? -9.414 82.639 51.270 1.00 66.36 550 ASP B CA 1
ATOM 8606 C C . ASP B 1 492 ? -10.534 83.586 50.866 1.00 65.61 550 ASP B C 1
ATOM 8607 O O . ASP B 1 492 ? -11.686 83.183 50.790 1.00 65.31 550 ASP B O 1
ATOM 8612 N N . TYR B 1 493 ? -10.178 84.834 50.584 1.00 64.97 551 TYR B N 1
ATOM 8613 C CA . TYR B 1 493 ? -11.157 85.864 50.292 1.00 64.54 551 TYR B CA 1
ATOM 8614 C C . TYR B 1 493 ? -11.819 85.664 48.940 1.00 64.43 551 TYR B C 1
ATOM 8615 O O . TYR B 1 493 ? -13.039 85.771 48.829 1.00 64.54 551 TYR B O 1
ATOM 8624 N N . THR B 1 494 ? -11.034 85.361 47.914 1.00 64.19 552 THR B N 1
ATOM 8625 C CA . THR B 1 494 ? -11.599 85.099 46.601 1.00 64.10 552 THR B CA 1
ATOM 8626 C C . THR B 1 494 ? -12.643 83.997 46.717 1.00 64.43 552 THR B C 1
ATOM 8627 O O . THR B 1 494 ? -13.782 84.168 46.304 1.00 64.25 552 THR B O 1
ATOM 8631 N N . ALA B 1 495 ? -12.239 82.877 47.307 1.00 64.99 553 ALA B N 1
ATOM 8632 C CA . ALA B 1 495 ? -13.128 81.744 47.554 1.00 65.43 553 ALA B CA 1
ATOM 8633 C C . ALA B 1 495 ? -14.423 82.150 48.257 1.00 65.89 553 ALA B C 1
ATOM 8634 O O . ALA B 1 495 ? -15.511 81.852 47.769 1.00 66.04 553 ALA B O 1
ATOM 8636 N N . TYR B 1 496 ? -14.303 82.830 49.394 1.00 66.55 554 TYR B N 1
ATOM 8637 C CA . TYR B 1 496 ? -15.467 83.174 50.219 1.00 67.07 554 TYR B CA 1
ATOM 8638 C C . TYR B 1 496 ? -16.425 84.086 49.489 1.00 67.91 554 TYR B C 1
ATOM 8639 O O . TYR B 1 496 ? -17.638 83.918 49.561 1.00 68.23 554 TYR B O 1
ATOM 8656 N N . LEU B 1 498 ? -16.843 84.501 46.203 1.00 68.23 556 LEU B N 1
ATOM 8657 C CA . LEU B 1 498 ? -17.528 83.762 45.135 1.00 67.72 556 LEU B CA 1
ATOM 8658 C C . LEU B 1 498 ? -18.658 82.918 45.699 1.00 67.39 556 LEU B C 1
ATOM 8659 O O . LEU B 1 498 ? -19.752 82.927 45.162 1.00 67.55 556 LEU B O 1
ATOM 8664 N N . ALA B 1 499 ? -18.401 82.207 46.789 1.00 67.11 557 ALA B N 1
ATOM 8665 C CA . ALA B 1 499 ? -19.434 81.395 47.433 1.00 67.00 557 ALA B CA 1
ATOM 8666 C C . ALA B 1 499 ? -20.687 82.224 47.720 1.00 67.06 557 ALA B C 1
ATOM 8667 O O . ALA B 1 499 ? -21.761 81.962 47.186 1.00 66.57 557 ALA B O 1
ATOM 8669 N N . GLU B 1 500 ? -20.524 83.247 48.548 1.00 67.47 558 GLU B N 1
ATOM 8670 C CA . GLU B 1 500 ? -21.615 84.159 48.897 1.00 67.85 558 GLU B CA 1
ATOM 8671 C C . GLU B 1 500 ? -22.262 84.805 47.669 1.00 68.18 558 GLU B C 1
ATOM 8672 O O . GLU B 1 500 ? -23.457 85.069 47.635 1.00 68.28 558 GLU B O 1
ATOM 8686 N N . LEU B 1 502 ? -22.449 83.395 44.817 1.00 66.45 560 LEU B N 1
ATOM 8687 C CA . LEU B 1 502 ? -23.138 82.349 44.069 1.00 65.18 560 LEU B CA 1
ATOM 8688 C C . LEU B 1 502 ? -24.345 81.807 44.801 1.00 64.81 560 LEU B C 1
ATOM 8689 O O . LEU B 1 502 ? -25.158 81.143 44.175 1.00 64.69 560 LEU B O 1
ATOM 8694 N N . LYS B 1 503 ? -24.467 82.084 46.108 1.00 64.26 561 LYS B N 1
ATOM 8695 C CA . LYS B 1 503 ? -25.743 81.900 46.825 1.00 63.86 561 LYS B CA 1
ATOM 8696 C C . LYS B 1 503 ? -26.802 82.749 46.146 1.00 63.45 561 LYS B C 1
ATOM 8697 O O . LYS B 1 503 ? -27.999 82.480 46.258 1.00 63.20 561 LYS B O 1
ATOM 8703 N N . GLY B 1 504 ? -26.336 83.799 45.473 1.00 63.20 562 GLY B N 1
ATOM 8704 C CA . GLY B 1 504 ? -27.178 84.672 44.684 1.00 63.05 562 GLY B CA 1
ATOM 8705 C C . GLY B 1 504 ? -27.972 83.952 43.625 1.00 62.83 562 GLY B C 1
ATOM 8706 O O . GLY B 1 504 ? -29.118 84.311 43.376 1.00 62.95 562 GLY B O 1
ATOM 8707 N N . THR B 1 505 ? -27.387 82.917 43.025 1.00 62.62 563 THR B N 1
ATOM 8708 C CA . THR B 1 505 ? -28.047 82.198 41.936 1.00 62.40 563 THR B CA 1
ATOM 8709 C C . THR B 1 505 ? -29.387 81.612 42.374 1.00 62.34 563 THR B C 1
ATOM 8710 O O . THR B 1 505 ? -30.226 81.325 41.529 1.00 62.42 563 THR B O 1
ATOM 8714 N N . PHE B 1 506 ? -29.598 81.450 43.678 1.00 62.34 564 PHE B N 1
ATOM 8715 C CA . PHE B 1 506 ? -30.874 80.942 44.188 1.00 62.54 564 PHE B CA 1
ATOM 8716 C C . PHE B 1 506 ? -31.832 82.031 44.649 1.00 62.84 564 PHE B C 1
ATOM 8717 O O . PHE B 1 506 ? -33.013 81.756 44.879 1.00 63.02 564 PHE B O 1
ATOM 8725 N N . LYS B 1 507 ? -31.349 83.264 44.768 1.00 62.96 565 LYS B N 1
ATOM 8726 C CA . LYS B 1 507 ? -32.205 84.365 45.190 1.00 63.04 565 LYS B CA 1
ATOM 8727 C C . LYS B 1 507 ? -33.000 84.915 44.006 1.00 63.08 565 LYS B C 1
ATOM 8728 O O . LYS B 1 507 ? -32.625 84.687 42.864 1.00 63.04 565 LYS B O 1
ATOM 8734 N N . PRO B 1 508 ? -34.125 85.607 44.276 1.00 63.28 566 PRO B N 1
ATOM 8735 C CA . PRO B 1 508 ? -35.006 86.105 43.221 1.00 63.26 566 PRO B CA 1
ATOM 8736 C C . PRO B 1 508 ? -34.277 86.818 42.096 1.00 63.43 566 PRO B C 1
ATOM 8737 O O . PRO B 1 508 ? -33.355 87.587 42.354 1.00 62.91 566 PRO B O 1
ATOM 8741 N N . TYR B 1 509 ? -34.725 86.539 40.869 1.00 63.96 567 TYR B N 1
ATOM 8742 C CA . TYR B 1 509 ? -34.056 86.902 39.599 1.00 64.39 567 TYR B CA 1
ATOM 8743 C C . TYR B 1 509 ? -32.817 86.058 39.262 1.00 64.20 567 TYR B C 1
ATOM 8744 O O . TYR B 1 509 ? -32.226 86.214 38.196 1.00 63.93 567 TYR B O 1
ATOM 8753 N N . GLY B 1 510 ? -32.440 85.154 40.159 1.00 64.24 568 GLY B N 1
ATOM 8754 C CA . GLY B 1 510 ? -31.275 84.315 39.960 1.00 64.03 568 GLY B CA 1
ATOM 8755 C C . GLY B 1 510 ? -31.615 83.169 39.044 1.00 64.00 568 GLY B C 1
ATOM 8756 O O . GLY B 1 510 ? -32.757 82.693 39.021 1.00 63.80 568 GLY B O 1
ATOM 8757 N N . SER B 1 511 ? -30.607 82.706 38.312 1.00 63.98 569 SER B N 1
ATOM 8758 C CA . SER B 1 511 ? -30.792 81.675 37.294 1.00 63.85 569 SER B CA 1
ATOM 8759 C C . SER B 1 511 ? -31.287 80.345 37.830 1.00 63.70 569 SER B C 1
ATOM 8760 O O . SER B 1 511 ? -31.778 79.529 37.059 1.00 64.41 569 SER B O 1
ATOM 8763 N N . ALA B 1 512 ? -31.173 80.111 39.133 1.00 63.53 570 ALA B N 1
ATOM 8764 C CA . ALA B 1 512 ? -31.702 78.880 39.729 1.00 63.40 570 ALA B CA 1
ATOM 8765 C C . ALA B 1 512 ? -32.886 79.119 40.659 1.00 63.22 570 ALA B C 1
ATOM 8766 O O . ALA B 1 512 ? -33.224 78.246 41.460 1.00 63.07 570 ALA B O 1
ATOM 8768 N N . TYR B 1 513 ? -33.541 80.275 40.535 1.00 63.34 571 TYR B N 1
ATOM 8769 C CA . TYR B 1 513 ? -34.593 80.639 41.485 1.00 63.17 571 TYR B CA 1
ATOM 8770 C C . TYR B 1 513 ? -35.721 79.626 41.544 1.00 63.21 571 TYR B C 1
ATOM 8771 O O . TYR B 1 513 ? -36.382 79.357 40.533 1.00 63.06 571 TYR B O 1
ATOM 8780 N N . GLY B 1 514 ? -35.946 79.103 42.746 1.00 63.27 572 GLY B N 1
ATOM 8781 C CA . GLY B 1 514 ? -36.977 78.109 42.984 1.00 63.51 572 GLY B CA 1
ATOM 8782 C C . GLY B 1 514 ? -36.405 76.759 43.353 1.00 63.77 572 GLY B C 1
ATOM 8783 O O . GLY B 1 514 ? -37.077 75.950 43.989 1.00 63.62 572 GLY B O 1
ATOM 8784 N N . HIS B 1 515 ? -35.154 76.517 42.968 1.00 64.19 573 HIS B N 1
ATOM 8785 C CA . HIS B 1 515 ? -34.547 75.200 43.143 1.00 64.49 573 HIS B CA 1
ATOM 8786 C C . HIS B 1 515 ? -33.515 75.131 44.278 1.00 64.55 573 HIS B C 1
ATOM 8787 O O . HIS B 1 515 ? -32.741 74.189 44.386 1.00 64.26 573 HIS B O 1
ATOM 8794 N N . GLY B 1 516 ? -33.553 76.115 45.159 1.00 64.90 574 GLY B N 1
ATOM 8795 C CA . GLY B 1 516 ? -32.807 76.033 46.400 1.00 65.42 574 GLY B CA 1
ATOM 8796 C C . GLY B 1 516 ? -33.447 75.099 47.416 1.00 65.55 574 GLY B C 1
ATOM 8797 O O . GLY B 1 516 ? -34.666 74.889 47.399 1.00 65.98 574 GLY B O 1
ATOM 8798 N N . VAL B 1 517 ? -32.607 74.547 48.290 1.00 65.63 575 VAL B N 1
ATOM 8799 C CA . VAL B 1 517 ? -33.037 73.803 49.478 1.00 65.66 575 VAL B CA 1
ATOM 8800 C C . VAL B 1 517 ? -33.106 74.776 50.672 1.00 65.73 575 VAL B C 1
ATOM 8801 O O . VAL B 1 517 ? -32.332 75.724 50.743 1.00 65.57 575 VAL B O 1
ATOM 8805 N N . SER B 1 518 ? -34.029 74.533 51.600 1.00 65.94 576 SER B N 1
ATOM 8806 C CA . SER B 1 518 ? -34.462 75.569 52.545 1.00 66.21 576 SER B CA 1
ATOM 8807 C C . SER B 1 518 ? -33.440 75.913 53.629 1.00 66.25 576 SER B C 1
ATOM 8808 O O . SER B 1 518 ? -32.903 77.020 53.646 1.00 66.34 576 SER B O 1
ATOM 8811 N N . GLY B 1 519 ? -33.168 74.985 54.535 1.00 66.28 577 GLY B N 1
ATOM 8812 C CA . GLY B 1 519 ? -32.273 75.281 55.654 1.00 66.50 577 GLY B CA 1
ATOM 8813 C C . GLY B 1 519 ? -30.815 74.980 55.364 1.00 66.53 577 GLY B C 1
ATOM 8814 O O . GLY B 1 519 ? -30.095 74.529 56.256 1.00 66.50 577 GLY B O 1
ATOM 8815 N N . VAL B 1 520 ? -30.382 75.258 54.132 1.00 66.52 578 VAL B N 1
ATOM 8816 C CA . VAL B 1 520 ? -29.098 74.790 53.612 1.00 66.66 578 VAL B CA 1
ATOM 8817 C C . VAL B 1 520 ? -28.350 75.923 52.912 1.00 66.76 578 VAL B C 1
ATOM 8818 O O . VAL B 1 520 ? -28.803 76.407 51.878 1.00 66.84 578 VAL B O 1
ATOM 8822 N N . ASN B 1 521 ? -27.205 76.328 53.457 1.00 66.91 579 ASN B N 1
ATOM 8823 C CA . ASN B 1 521 ? -26.374 77.358 52.829 1.00 67.39 579 ASN B CA 1
ATOM 8824 C C . ASN B 1 521 ? -25.723 76.822 51.552 1.00 67.91 579 ASN B C 1
ATOM 8825 O O . ASN B 1 521 ? -24.837 75.982 51.622 1.00 68.18 579 ASN B O 1
ATOM 8838 N N . GLY B 1 523 ? -24.734 77.638 47.082 1.00 67.16 581 GLY B N 1
ATOM 8839 C CA . GLY B 1 523 ? -24.645 78.501 45.928 1.00 66.31 581 GLY B CA 1
ATOM 8840 C C . GLY B 1 523 ? -24.304 77.642 44.744 1.00 65.62 581 GLY B C 1
ATOM 8841 O O . GLY B 1 523 ? -23.919 76.478 44.902 1.00 65.53 581 GLY B O 1
ATOM 8842 N N . ALA B 1 524 ? -24.438 78.217 43.555 1.00 64.67 582 ALA B N 1
ATOM 8843 C CA . ALA B 1 524 ? -24.328 77.451 42.330 1.00 63.70 582 ALA B CA 1
ATOM 8844 C C . ALA B 1 524 ? -24.231 78.359 41.126 1.00 62.84 582 ALA B C 1
ATOM 8845 O O . ALA B 1 524 ? -24.574 79.528 41.213 1.00 62.78 582 ALA B O 1
ATOM 8847 N N . LYS B 1 525 ? -23.741 77.817 40.014 1.00 62.10 583 LYS B N 1
ATOM 8848 C CA . LYS B 1 525 ? -23.728 78.528 38.746 1.00 61.66 583 LYS B CA 1
ATOM 8849 C C . LYS B 1 525 ? -24.299 77.640 37.676 1.00 61.14 583 LYS B C 1
ATOM 8850 O O . LYS B 1 525 ? -23.837 76.529 37.465 1.00 60.77 583 LYS B O 1
ATOM 8856 N N . THR B 1 526 ? -25.321 78.151 37.004 1.00 61.12 584 THR B N 1
ATOM 8857 C CA . THR B 1 526 ? -26.024 77.404 35.979 1.00 61.08 584 THR B CA 1
ATOM 8858 C C . THR B 1 526 ? -25.268 77.522 34.672 1.00 60.82 584 THR B C 1
ATOM 8859 O O . THR B 1 526 ? -24.362 78.335 34.554 1.00 60.42 584 THR B O 1
ATOM 8863 N N . GLY B 1 527 ? -25.638 76.711 33.692 1.00 60.71 585 GLY B N 1
ATOM 8864 C CA . GLY B 1 527 ? -24.861 76.647 32.465 1.00 61.08 585 GLY B CA 1
ATOM 8865 C C . GLY B 1 527 ? -25.626 76.287 31.210 1.00 60.79 585 GLY B C 1
ATOM 8866 O O . GLY B 1 527 ? -25.894 75.128 30.954 1.00 61.31 585 GLY B O 1
ATOM 8867 N N . THR B 1 528 ? -25.948 77.283 30.411 1.00 60.46 586 THR B N 1
ATOM 8868 C CA . THR B 1 528 ? -26.608 77.043 29.148 1.00 60.39 586 THR B CA 1
ATOM 8869 C C . THR B 1 528 ? -25.627 77.277 28.009 1.00 60.14 586 THR B C 1
ATOM 8870 O O . THR B 1 528 ? -25.009 78.340 27.920 1.00 60.28 586 THR B O 1
ATOM 8874 N N . GLY B 1 529 ? -25.488 76.279 27.146 1.00 59.81 587 GLY B N 1
ATOM 8875 C CA . GLY B 1 529 ? -24.603 76.371 25.985 1.00 59.55 587 GLY B CA 1
ATOM 8876 C C . GLY B 1 529 ? -25.384 76.257 24.695 1.00 58.95 587 GLY B C 1
ATOM 8877 O O . GLY B 1 529 ? -26.207 75.365 24.546 1.00 58.58 587 GLY B O 1
ATOM 8878 N N . THR B 1 530 ? -25.118 77.167 23.768 1.00 58.78 588 THR B N 1
ATOM 8879 C CA . THR B 1 530 ? -25.778 77.187 22.458 1.00 58.83 588 THR B CA 1
ATOM 8880 C C . THR B 1 530 ? -25.140 76.210 21.481 1.00 58.71 588 THR B C 1
ATOM 8881 O O . THR B 1 530 ? -24.224 75.494 21.842 1.00 59.39 588 THR B O 1
ATOM 8885 N N . TYR B 1 531 ? -25.627 76.181 20.242 1.00 58.61 589 TYR B N 1
ATOM 8886 C CA . TYR B 1 531 ? -24.952 75.455 19.147 1.00 58.21 589 TYR B CA 1
ATOM 8887 C C . TYR B 1 531 ? -24.091 76.386 18.300 1.00 57.83 589 TYR B C 1
ATOM 8888 O O . TYR B 1 531 ? -24.113 77.604 18.477 1.00 57.52 589 TYR B O 1
ATOM 8897 N N . GLY B 1 532 ? -23.348 75.807 17.365 1.00 57.77 590 GLY B N 1
ATOM 8898 C CA . GLY B 1 532 ? -22.644 76.606 16.345 1.00 57.98 590 GLY B CA 1
ATOM 8899 C C . GLY B 1 532 ? -23.632 77.231 15.369 1.00 57.75 590 GLY B C 1
ATOM 8900 O O . GLY B 1 532 ? -24.556 76.558 14.936 1.00 57.80 590 GLY B O 1
ATOM 8901 N N . ALA B 1 533 ? -23.445 78.502 15.015 1.00 57.61 591 ALA B N 1
ATOM 8902 C CA . ALA B 1 533 ? -24.466 79.236 14.238 1.00 57.92 591 ALA B CA 1
ATOM 8903 C C . ALA B 1 533 ? -24.781 78.631 12.846 1.00 57.93 591 ALA B C 1
ATOM 8904 O O . ALA B 1 533 ? -25.757 79.022 12.201 1.00 57.71 591 ALA B O 1
ATOM 8906 N N . GLU B 1 534 ? -23.953 77.679 12.413 1.00 57.94 592 GLU B N 1
ATOM 8907 C CA . GLU B 1 534 ? -24.193 76.866 11.217 1.00 57.94 592 GLU B CA 1
ATOM 8908 C C . GLU B 1 534 ? -25.310 75.844 11.455 1.00 57.42 592 GLU B C 1
ATOM 8909 O O . GLU B 1 534 ? -26.152 75.609 10.600 1.00 57.11 592 GLU B O 1
ATOM 8915 N N . THR B 1 535 ? -25.294 75.238 12.635 1.00 57.31 593 THR B N 1
ATOM 8916 C CA . THR B 1 535 ? -26.261 74.205 13.024 1.00 56.90 593 THR B CA 1
ATOM 8917 C C . THR B 1 535 ? -27.690 74.739 13.258 1.00 56.51 593 THR B C 1
ATOM 8918 O O . THR B 1 535 ? -28.662 74.028 13.009 1.00 56.07 593 THR B O 1
ATOM 8922 N N . TYR B 1 536 ? -27.810 75.979 13.731 1.00 56.39 594 TYR B N 1
ATOM 8923 C CA . TYR B 1 536 ? -29.116 76.637 13.844 1.00 56.39 594 TYR B CA 1
ATOM 8924 C C . TYR B 1 536 ? -29.865 76.622 12.516 1.00 56.04 594 TYR B C 1
ATOM 8925 O O . TYR B 1 536 ? -30.978 76.129 12.452 1.00 56.10 594 TYR B O 1
ATOM 8934 N N . SER B 1 537 ? -29.253 77.141 11.457 1.00 55.71 595 SER B N 1
ATOM 8935 C CA . SER B 1 537 ? -29.900 77.144 10.140 1.00 55.38 595 SER B CA 1
ATOM 8936 C C . SER B 1 537 ? -30.020 75.728 9.553 1.00 55.04 595 SER B C 1
ATOM 8937 O O . SER B 1 537 ? -31.009 75.412 8.892 1.00 55.15 595 SER B O 1
ATOM 8940 N N . GLN B 1 538 ? -29.027 74.884 9.819 1.00 54.61 596 GLN B N 1
ATOM 8941 C CA . GLN B 1 538 ? -28.945 73.535 9.237 1.00 54.49 596 GLN B CA 1
ATOM 8942 C C . GLN B 1 538 ? -30.013 72.579 9.740 1.00 53.98 596 GLN B C 1
ATOM 8943 O O . GLN B 1 538 ? -30.554 71.794 8.967 1.00 53.85 596 GLN B O 1
ATOM 8949 N N . TYR B 1 539 ? -30.279 72.630 11.047 1.00 53.58 597 TYR B N 1
ATOM 8950 C CA . TYR B 1 539 ? -31.310 71.810 11.691 1.00 52.90 597 TYR B CA 1
ATOM 8951 C C . TYR B 1 539 ? -32.555 72.630 12.026 1.00 53.12 597 TYR B C 1
ATOM 8952 O O . TYR B 1 539 ? -33.418 72.163 12.771 1.00 53.39 597 TYR B O 1
ATOM 8961 N N . ASN B 1 540 ? -32.645 73.841 11.470 1.00 53.28 598 ASN B N 1
ATOM 8962 C CA . ASN B 1 540 ? -33.761 74.755 11.712 1.00 53.47 598 ASN B CA 1
ATOM 8963 C C . ASN B 1 540 ? -34.149 74.830 13.191 1.00 53.83 598 ASN B C 1
ATOM 8964 O O . ASN B 1 540 ? -35.304 74.647 13.555 1.00 53.85 598 ASN B O 1
ATOM 8969 N N . LEU B 1 541 ? -33.154 75.089 14.036 1.00 54.38 599 LEU B N 1
ATOM 8970 C CA . LEU B 1 541 ? -33.358 75.238 15.474 1.00 54.69 599 LEU B CA 1
ATOM 8971 C C . LEU B 1 541 ? -33.843 76.667 15.809 1.00 55.34 599 LEU B C 1
ATOM 8972 O O . LEU B 1 541 ? -33.224 77.644 15.379 1.00 55.38 599 LEU B O 1
ATOM 8977 N N . PRO B 1 542 ? -34.924 76.795 16.605 1.00 55.98 600 PRO B N 1
ATOM 8978 C CA . PRO B 1 542 ? -35.407 78.102 17.039 1.00 56.46 600 PRO B CA 1
ATOM 8979 C C . PRO B 1 542 ? -34.387 78.866 17.882 1.00 57.17 600 PRO B C 1
ATOM 8980 O O . PRO B 1 542 ? -33.613 78.252 18.606 1.00 56.71 600 PRO B O 1
ATOM 8984 N N . ASP B 1 543 ? -34.410 80.198 17.795 1.00 58.21 601 ASP B N 1
ATOM 8985 C CA . ASP B 1 543 ? -33.371 81.045 18.405 1.00 59.06 601 ASP B CA 1
ATOM 8986 C C . ASP B 1 543 ? -32.946 80.550 19.767 1.00 58.91 601 ASP B C 1
ATOM 8987 O O . ASP B 1 543 ? -31.757 80.536 20.065 1.00 58.98 601 ASP B O 1
ATOM 8992 N N . ASN B 1 544 ? -33.928 80.159 20.586 1.00 58.87 602 ASN B N 1
ATOM 8993 C CA . ASN B 1 544 ? -33.697 79.812 21.999 1.00 58.71 602 ASN B CA 1
ATOM 8994 C C . ASN B 1 544 ? -33.552 78.320 22.261 1.00 58.23 602 ASN B C 1
ATOM 8995 O O . ASN B 1 544 ? -34.036 77.797 23.268 1.00 58.26 602 ASN B O 1
ATOM 9000 N N . ALA B 1 545 ? -32.861 77.645 21.351 1.00 57.87 603 ALA B N 1
ATOM 9001 C CA . ALA B 1 545 ? -32.564 76.225 21.473 1.00 57.28 603 ALA B CA 1
ATOM 9002 C C . ALA B 1 545 ? -31.159 76.109 22.022 1.00 56.97 603 ALA B C 1
ATOM 9003 O O . ALA B 1 545 ? -30.237 76.729 21.483 1.00 57.04 603 ALA B O 1
ATOM 9005 N N . ALA B 1 546 ? -31.009 75.326 23.094 1.00 56.38 604 ALA B N 1
ATOM 9006 C CA . ALA B 1 546 ? -29.727 75.078 23.730 1.00 55.58 604 ALA B CA 1
ATOM 9007 C C . ALA B 1 546 ? -29.321 73.639 23.482 1.00 55.13 604 ALA B C 1
ATOM 9008 O O . ALA B 1 546 ? -30.172 72.757 23.416 1.00 55.03 604 ALA B O 1
ATOM 9010 N N . LYS B 1 547 ? -28.011 73.416 23.385 1.00 54.78 605 LYS B N 1
ATOM 9011 C CA . LYS B 1 547 ? -27.405 72.097 23.153 1.00 54.39 605 LYS B CA 1
ATOM 9012 C C . LYS B 1 547 ? -27.055 71.373 24.466 1.00 54.09 605 LYS B C 1
ATOM 9013 O O . LYS B 1 547 ? -27.401 70.201 24.646 1.00 54.10 605 LYS B O 1
ATOM 9019 N N . ASP B 1 548 ? -26.347 72.064 25.361 1.00 53.48 606 ASP B N 1
ATOM 9020 C CA . ASP B 1 548 ? -25.972 71.517 26.677 1.00 53.05 606 ASP B CA 1
ATOM 9021 C C . ASP B 1 548 ? -26.549 72.406 27.781 1.00 52.61 606 ASP B C 1
ATOM 9022 O O . ASP B 1 548 ? -26.601 73.623 27.605 1.00 52.79 606 ASP B O 1
ATOM 9027 N N . VAL B 1 549 ? -26.949 71.809 28.905 1.00 51.87 607 VAL B N 1
ATOM 9028 C CA . VAL B 1 549 ? -27.316 72.568 30.120 1.00 51.56 607 VAL B CA 1
ATOM 9029 C C . VAL B 1 549 ? -26.754 71.977 31.448 1.00 51.88 607 VAL B C 1
ATOM 9030 O O . VAL B 1 549 ? -26.775 70.758 31.646 1.00 51.86 607 VAL B O 1
ATOM 9034 N N . TRP B 1 550 ? -26.321 72.847 32.365 1.00 51.78 608 TRP B N 1
ATOM 9035 C CA . TRP B 1 550 ? -25.669 72.431 33.615 1.00 52.00 608 TRP B CA 1
ATOM 9036 C C . TRP B 1 550 ? -26.231 73.126 34.828 1.00 52.13 608 TRP B C 1
ATOM 9037 O O . TRP B 1 550 ? -26.692 74.247 34.722 1.00 52.74 608 TRP B O 1
ATOM 9048 N N . ILE B 1 551 ? -26.123 72.494 35.993 1.00 52.09 609 ILE B N 1
ATOM 9049 C CA . ILE B 1 551 ? -26.123 73.239 37.271 1.00 51.76 609 ILE B CA 1
ATOM 9050 C C . ILE B 1 551 ? -25.071 72.674 38.208 1.00 52.32 609 ILE B C 1
ATOM 9051 O O . ILE B 1 551 ? -25.130 71.499 38.573 1.00 52.72 609 ILE B O 1
ATOM 9056 N N . ASN B 1 552 ? -24.128 73.530 38.605 1.00 52.59 610 ASN B N 1
ATOM 9057 C CA . ASN B 1 552 ? -23.049 73.166 39.507 1.00 52.55 610 ASN B CA 1
ATOM 9058 C C . ASN B 1 552 ? -23.321 73.835 40.827 1.00 52.49 610 ASN B C 1
ATOM 9059 O O . ASN B 1 552 ? -23.234 75.027 40.935 1.00 52.24 610 ASN B O 1
ATOM 9064 N N . GLY B 1 553 ? -23.689 73.069 41.834 1.00 52.88 611 GLY B N 1
ATOM 9065 C CA . GLY B 1 553 ? -23.977 73.658 43.123 1.00 53.44 611 GLY B CA 1
ATOM 9066 C C . GLY B 1 553 ? -23.040 73.134 44.191 1.00 53.65 611 GLY B C 1
ATOM 9067 O O . GLY B 1 553 ? -22.421 72.082 44.017 1.00 54.28 611 GLY B O 1
ATOM 9068 N N . PHE B 1 554 ? -22.940 73.862 45.300 1.00 53.29 612 PHE B N 1
ATOM 9069 C CA . PHE B 1 554 ? -22.063 73.448 46.377 1.00 53.16 612 PHE B CA 1
ATOM 9070 C C . PHE B 1 554 ? -22.524 73.951 47.728 1.00 52.69 612 PHE B C 1
ATOM 9071 O O . PHE B 1 554 ? -22.869 75.108 47.870 1.00 52.81 612 PHE B O 1
ATOM 9079 N N . THR B 1 555 ? -22.579 73.053 48.702 1.00 52.30 613 THR B N 1
ATOM 9080 C CA . THR B 1 555 ? -22.723 73.430 50.104 1.00 52.00 613 THR B CA 1
ATOM 9081 C C . THR B 1 555 ? -21.345 73.259 50.746 1.00 52.02 613 THR B C 1
ATOM 9082 O O . THR B 1 555 ? -20.420 72.776 50.106 1.00 51.93 613 THR B O 1
ATOM 9086 N N . PRO B 1 556 ? -21.190 73.655 52.013 1.00 52.30 614 PRO B N 1
ATOM 9087 C CA . PRO B 1 556 ? -19.898 73.357 52.645 1.00 52.43 614 PRO B CA 1
ATOM 9088 C C . PRO B 1 556 ? -19.594 71.853 52.721 1.00 52.69 614 PRO B C 1
ATOM 9089 O O . PRO B 1 556 ? -18.434 71.472 52.797 1.00 52.83 614 PRO B O 1
ATOM 9093 N N . GLN B 1 557 ? -20.634 71.021 52.673 1.00 53.04 615 GLN B N 1
ATOM 9094 C CA . GLN B 1 557 ? -20.509 69.569 52.787 1.00 52.97 615 GLN B CA 1
ATOM 9095 C C . GLN B 1 557 ? -20.260 68.920 51.436 1.00 53.34 615 GLN B C 1
ATOM 9096 O O . GLN B 1 557 ? -19.286 68.178 51.277 1.00 53.31 615 GLN B O 1
ATOM 9102 N N . TYR B 1 558 ? -21.157 69.204 50.485 1.00 53.56 616 TYR B N 1
ATOM 9103 C CA . TYR B 1 558 ? -21.246 68.490 49.214 1.00 53.99 616 TYR B CA 1
ATOM 9104 C C . TYR B 1 558 ? -21.204 69.441 48.023 1.00 54.88 616 TYR B C 1
ATOM 9105 O O . TYR B 1 558 ? -21.804 70.518 48.064 1.00 54.80 616 TYR B O 1
ATOM 9114 N N . THR B 1 559 ? -20.515 69.031 46.958 1.00 55.86 617 THR B N 1
ATOM 9115 C CA . THR B 1 559 ? -20.506 69.774 45.698 1.00 56.74 617 THR B CA 1
ATOM 9116 C C . THR B 1 559 ? -21.107 68.876 44.642 1.00 58.19 617 THR B C 1
ATOM 9117 O O . THR B 1 559 ? -20.757 67.693 44.575 1.00 58.94 617 THR B O 1
ATOM 9129 N N . SER B 1 561 ? -22.062 68.602 40.449 1.00 59.26 619 SER B N 1
ATOM 9130 C CA . SER B 1 561 ? -22.183 69.041 39.058 1.00 58.79 619 SER B CA 1
ATOM 9131 C C . SER B 1 561 ? -23.103 68.122 38.259 1.00 58.52 619 SER B C 1
ATOM 9132 O O . SER B 1 561 ? -22.866 66.913 38.192 1.00 58.52 619 SER B O 1
ATOM 9135 N N . VAL B 1 562 ? -24.153 68.694 37.669 1.00 58.20 620 VAL B N 1
ATOM 9136 C CA . VAL B 1 562 ? -25.034 67.968 36.759 1.00 57.91 620 VAL B CA 1
ATOM 9137 C C . VAL B 1 562 ? -24.937 68.568 35.360 1.00 58.09 620 VAL B C 1
ATOM 9138 O O . VAL B 1 562 ? -24.907 69.787 35.219 1.00 57.96 620 VAL B O 1
ATOM 9142 N N . TRP B 1 563 ? -24.872 67.704 34.346 1.00 58.36 621 TRP B N 1
ATOM 9143 C CA . TRP B 1 563 ? -24.904 68.097 32.929 1.00 58.59 621 TRP B CA 1
ATOM 9144 C C . TRP B 1 563 ? -26.008 67.346 32.259 1.00 59.33 621 TRP B C 1
ATOM 9145 O O . TRP B 1 563 ? -26.229 66.165 32.573 1.00 59.47 621 TRP B O 1
ATOM 9164 N N . GLY B 1 565 ? -27.691 66.906 28.072 1.00 57.20 623 GLY B N 1
ATOM 9165 C CA . GLY B 1 565 ? -27.597 67.179 26.655 1.00 55.69 623 GLY B CA 1
ATOM 9166 C C . GLY B 1 565 ? -28.376 66.119 25.928 1.00 54.79 623 GLY B C 1
ATOM 9167 O O . GLY B 1 565 ? -29.245 65.473 26.510 1.00 54.36 623 GLY B O 1
ATOM 9168 N N . PHE B 1 566 ? -28.076 65.939 24.649 1.00 53.96 624 PHE B N 1
ATOM 9169 C CA . PHE B 1 566 ? -28.826 65.002 23.814 1.00 53.04 624 PHE B CA 1
ATOM 9170 C C . PHE B 1 566 ? -27.887 64.148 22.945 1.00 53.12 624 PHE B C 1
ATOM 9171 O O . PHE B 1 566 ? -26.811 64.595 22.530 1.00 53.13 624 PHE B O 1
ATOM 9179 N N . SER B 1 567 ? -28.314 62.921 22.651 1.00 53.19 625 SER B N 1
ATOM 9180 C CA . SER B 1 567 ? -27.497 61.974 21.872 1.00 52.98 625 SER B CA 1
ATOM 9181 C C . SER B 1 567 ? -27.106 62.513 20.503 1.00 52.55 625 SER B C 1
ATOM 9182 O O . SER B 1 567 ? -26.025 62.232 19.999 1.00 52.23 625 SER B O 1
ATOM 9185 N N . LYS B 1 568 ? -28.004 63.274 19.900 1.00 52.67 626 LYS B N 1
ATOM 9186 C CA . LYS B 1 568 ? -27.727 63.937 18.629 1.00 52.60 626 LYS B CA 1
ATOM 9187 C C . LYS B 1 568 ? -28.739 65.053 18.380 1.00 51.70 626 LYS B C 1
ATOM 9188 O O . LYS B 1 568 ? -29.904 64.944 18.765 1.00 51.35 626 LYS B O 1
ATOM 9194 N N . VAL B 1 569 ? -28.283 66.129 17.743 1.00 51.08 627 VAL B N 1
ATOM 9195 C CA . VAL B 1 569 ? -29.178 67.221 17.347 1.00 50.32 627 VAL B CA 1
ATOM 9196 C C . VAL B 1 569 ? -30.183 66.740 16.290 1.00 49.20 627 VAL B C 1
ATOM 9197 O O . VAL B 1 569 ? -29.948 65.761 15.608 1.00 48.79 627 VAL B O 1
ATOM 9201 N N . LYS B 1 570 ? -31.314 67.427 16.198 1.00 48.28 628 LYS B N 1
ATOM 9202 C CA . LYS B 1 570 ? -32.430 66.986 15.377 1.00 47.43 628 LYS B CA 1
ATOM 9203 C C . LYS B 1 570 ? -33.201 68.190 14.889 1.00 47.35 628 LYS B C 1
ATOM 9204 O O . LYS B 1 570 ? -33.189 69.231 15.525 1.00 47.23 628 LYS B O 1
ATOM 9210 N N . GLN B 1 571 ? -33.879 68.029 13.758 1.00 47.52 629 GLN B N 1
ATOM 9211 C CA . GLN B 1 571 ? -34.523 69.134 13.069 1.00 47.29 629 GLN B CA 1
ATOM 9212 C C . GLN B 1 571 ? -35.586 69.759 13.955 1.00 47.32 629 GLN B C 1
ATOM 9213 O O . GLN B 1 571 ? -36.266 69.057 14.719 1.00 47.64 629 GLN B O 1
ATOM 9219 N N . TYR B 1 572 ? -35.699 71.084 13.881 1.00 47.12 630 TYR B N 1
ATOM 9220 C CA . TYR B 1 572 ? -36.775 71.839 14.548 1.00 46.98 630 TYR B CA 1
ATOM 9221 C C . TYR B 1 572 ? -36.702 71.921 16.080 1.00 47.10 630 TYR B C 1
ATOM 9222 O O . TYR B 1 572 ? -37.572 72.520 16.682 1.00 47.14 630 TYR B O 1
ATOM 9231 N N . GLY B 1 573 ? -35.677 71.341 16.704 1.00 47.19 631 GLY B N 1
ATOM 9232 C CA . GLY B 1 573 ? -35.468 71.474 18.146 1.00 47.41 631 GLY B CA 1
ATOM 9233 C C . GLY B 1 573 ? -35.825 70.249 18.972 1.00 47.75 631 GLY B C 1
ATOM 9234 O O . GLY B 1 573 ? -35.642 70.256 20.196 1.00 47.68 631 GLY B O 1
ATOM 9235 N N . GLU B 1 574 ? -36.312 69.195 18.312 1.00 47.95 632 GLU B N 1
ATOM 9236 C CA . GLU B 1 574 ? -36.786 67.984 18.994 1.00 48.36 632 GLU B CA 1
ATOM 9237 C C . GLU B 1 574 ? -35.873 67.454 20.123 1.00 48.48 632 GLU B C 1
ATOM 9238 O O . GLU B 1 574 ? -36.363 67.110 21.206 1.00 48.22 632 GLU B O 1
ATOM 9244 N N . ASN B 1 575 ? -34.567 67.349 19.849 1.00 48.66 633 ASN B N 1
ATOM 9245 C CA . ASN B 1 575 ? -33.581 66.878 20.837 1.00 48.13 633 ASN B CA 1
ATOM 9246 C C . ASN B 1 575 ? -32.769 68.053 21.336 1.00 47.97 633 ASN B C 1
ATOM 9247 O O . ASN B 1 575 ? -31.552 67.976 21.425 1.00 48.07 633 ASN B O 1
ATOM 9252 N N . SER B 1 576 ? -33.432 69.157 21.624 1.00 47.98 634 SER B N 1
ATOM 9253 C CA . SER B 1 576 ? -32.744 70.351 22.087 1.00 48.34 634 SER B CA 1
ATOM 9254 C C . SER B 1 576 ? -33.531 70.927 23.247 1.00 48.52 634 SER B C 1
ATOM 9255 O O . SER B 1 576 ? -34.700 70.586 23.455 1.00 48.76 634 SER B O 1
ATOM 9258 N N . PHE B 1 577 ? -32.909 71.791 24.020 1.00 48.83 635 PHE B N 1
ATOM 9259 C CA . PHE B 1 577 ? -33.644 72.433 25.098 1.00 49.44 635 PHE B CA 1
ATOM 9260 C C . PHE B 1 577 ? -34.176 73.747 24.537 1.00 50.72 635 PHE B C 1
ATOM 9261 O O . PHE B 1 577 ? -33.390 74.612 24.155 1.00 51.79 635 PHE B O 1
ATOM 9269 N N . VAL B 1 578 ? -35.495 73.892 24.446 1.00 51.60 636 VAL B N 1
ATOM 9270 C CA . VAL B 1 578 ? -36.071 75.104 23.892 1.00 52.44 636 VAL B CA 1
ATOM 9271 C C . VAL B 1 578 ? -36.987 75.755 24.915 1.00 53.77 636 VAL B C 1
ATOM 9272 O O . VAL B 1 578 ? -37.977 75.164 25.340 1.00 54.09 636 VAL B O 1
ATOM 9276 N N . GLY B 1 579 ? -36.657 76.979 25.311 1.00 55.24 637 GLY B N 1
ATOM 9277 C CA . GLY B 1 579 ? -37.367 77.641 26.403 1.00 56.45 637 GLY B CA 1
ATOM 9278 C C . GLY B 1 579 ? -36.777 77.355 27.777 1.00 57.43 637 GLY B C 1
ATOM 9279 O O . GLY B 1 579 ? -36.079 76.373 27.971 1.00 57.31 637 GLY B O 1
ATOM 9280 N N . HIS B 1 580 ? -37.072 78.239 28.726 1.00 58.88 638 HIS B N 1
ATOM 9281 C CA . HIS B 1 580 ? -36.587 78.137 30.100 1.00 60.11 638 HIS B CA 1
ATOM 9282 C C . HIS B 1 580 ? -36.965 76.805 30.726 1.00 60.01 638 HIS B C 1
ATOM 9283 O O . HIS B 1 580 ? -36.140 76.138 31.330 1.00 60.20 638 HIS B O 1
ATOM 9290 N N . SER B 1 581 ? -38.220 76.422 30.550 1.00 60.24 639 SER B N 1
ATOM 9291 C CA . SER B 1 581 ? -38.782 75.241 31.195 1.00 60.20 639 SER B CA 1
ATOM 9292 C C . SER B 1 581 ? -37.891 74.021 30.998 1.00 59.82 639 SER B C 1
ATOM 9293 O O . SER B 1 581 ? -37.517 73.353 31.975 1.00 60.35 639 SER B O 1
ATOM 9296 N N . GLN B 1 582 ? -37.558 73.751 29.733 1.00 59.03 640 GLN B N 1
ATOM 9297 C CA . GLN B 1 582 ? -36.720 72.617 29.347 1.00 57.97 640 GLN B CA 1
ATOM 9298 C C . GLN B 1 582 ? -35.282 72.820 29.779 1.00 57.73 640 GLN B C 1
ATOM 9299 O O . GLN B 1 582 ? -34.594 71.855 30.102 1.00 57.93 640 GLN B O 1
ATOM 9305 N N . GLN B 1 583 ? -34.824 74.064 29.787 1.00 57.39 641 GLN B N 1
ATOM 9306 C CA . GLN B 1 583 ? -33.435 74.373 30.146 1.00 57.66 641 GLN B CA 1
ATOM 9307 C C . GLN B 1 583 ? -33.192 74.252 31.656 1.00 58.26 641 GLN B C 1
ATOM 9308 O O . GLN B 1 583 ? -32.070 74.077 32.118 1.00 58.20 641 GLN B O 1
ATOM 9314 N N . GLU B 1 584 ? -34.283 74.308 32.404 1.00 58.95 642 GLU B N 1
ATOM 9315 C CA . GLU B 1 584 ? -34.296 74.226 33.847 1.00 59.62 642 GLU B CA 1
ATOM 9316 C C . GLU B 1 584 ? -34.143 72.770 34.341 1.00 59.13 642 GLU B C 1
ATOM 9317 O O . GLU B 1 584 ? -33.787 72.556 35.518 1.00 59.02 642 GLU B O 1
ATOM 9323 N N . TYR B 1 585 ? -34.402 71.781 33.462 1.00 58.13 643 TYR B N 1
ATOM 9324 C CA . TYR B 1 585 ? -34.361 70.348 33.855 1.00 57.43 643 TYR B CA 1
ATOM 9325 C C . TYR B 1 585 ? -33.230 69.967 34.825 1.00 57.19 643 TYR B C 1
ATOM 9326 O O . TYR B 1 585 ? -33.485 69.408 35.882 1.00 57.08 643 TYR B O 1
ATOM 9335 N N . PRO B 1 586 ? -31.974 70.275 34.477 1.00 56.81 644 PRO B N 1
ATOM 9336 C CA . PRO B 1 586 ? -30.950 69.873 35.409 1.00 56.58 644 PRO B CA 1
ATOM 9337 C C . PRO B 1 586 ? -31.185 70.366 36.831 1.00 56.51 644 PRO B C 1
ATOM 9338 O O . PRO B 1 586 ? -30.729 69.716 37.764 1.00 57.05 644 PRO B O 1
ATOM 9342 N N . GLN B 1 587 ? -31.885 71.484 37.007 1.00 56.13 645 GLN B N 1
ATOM 9343 C CA . GLN B 1 587 ? -32.075 72.052 38.353 1.00 55.75 645 GLN B CA 1
ATOM 9344 C C . GLN B 1 587 ? -32.979 71.229 39.248 1.00 55.50 645 GLN B C 1
ATOM 9345 O O . GLN B 1 587 ? -32.826 71.245 40.472 1.00 55.25 645 GLN B O 1
ATOM 9351 N N . PHE B 1 588 ? -33.911 70.504 38.641 1.00 55.55 646 PHE B N 1
ATOM 9352 C CA . PHE B 1 588 ? -34.775 69.593 39.382 1.00 55.54 646 PHE B CA 1
ATOM 9353 C C . PHE B 1 588 ? -33.945 68.464 39.988 1.00 55.56 646 PHE B C 1
ATOM 9354 O O . PHE B 1 588 ? -33.971 68.252 41.203 1.00 55.88 646 PHE B O 1
ATOM 9362 N N . LEU B 1 589 ? -33.179 67.764 39.153 1.00 55.50 647 LEU B N 1
ATOM 9363 C CA . LEU B 1 589 ? -32.383 66.625 39.615 1.00 55.35 647 LEU B CA 1
ATOM 9364 C C . LEU B 1 589 ? -31.505 67.062 40.753 1.00 55.89 647 LEU B C 1
ATOM 9365 O O . LEU B 1 589 ? -31.424 66.390 41.783 1.00 56.11 647 LEU B O 1
ATOM 9370 N N . TYR B 1 590 ? -30.841 68.195 40.549 1.00 56.31 648 TYR B N 1
ATOM 9371 C CA . TYR B 1 590 ? -30.007 68.803 41.574 1.00 56.59 648 TYR B CA 1
ATOM 9372 C C . TYR B 1 590 ? -30.787 69.038 42.876 1.00 57.01 648 TYR B C 1
ATOM 9373 O O . TYR B 1 590 ? -30.334 68.652 43.958 1.00 56.99 648 TYR B O 1
ATOM 9382 N N . GLU B 1 591 ? -31.962 69.650 42.758 1.00 57.47 649 GLU B N 1
ATOM 9383 C CA . GLU B 1 591 ? -32.768 69.997 43.923 1.00 57.96 649 GLU B CA 1
ATOM 9384 C C . GLU B 1 591 ? -33.286 68.770 44.676 1.00 58.38 649 GLU B C 1
ATOM 9385 O O . GLU B 1 591 ? -33.302 68.740 45.911 1.00 58.48 649 GLU B O 1
ATOM 9391 N N . ASN B 1 592 ? -33.714 67.760 43.932 1.00 58.65 650 ASN B N 1
ATOM 9392 C CA . ASN B 1 592 ? -34.282 66.564 44.543 1.00 58.59 650 ASN B CA 1
ATOM 9393 C C . ASN B 1 592 ? -33.246 65.763 45.321 1.00 58.63 650 ASN B C 1
ATOM 9394 O O . ASN B 1 592 ? -33.577 65.141 46.325 1.00 58.69 650 ASN B O 1
ATOM 9399 N N . VAL B 1 593 ? -32.000 65.786 44.847 1.00 58.95 651 VAL B N 1
ATOM 9400 C CA . VAL B 1 593 ? -30.905 65.014 45.442 1.00 59.08 651 VAL B CA 1
ATOM 9401 C C . VAL B 1 593 ? -30.279 65.795 46.582 1.00 59.88 651 VAL B C 1
ATOM 9402 O O . VAL B 1 593 ? -29.999 65.239 47.633 1.00 59.61 651 VAL B O 1
ATOM 9414 N N . SER B 1 595 ? -31.560 68.162 48.435 1.00 61.65 653 SER B N 1
ATOM 9415 C CA . SER B 1 595 ? -32.458 68.335 49.540 1.00 61.36 653 SER B CA 1
ATOM 9416 C C . SER B 1 595 ? -32.534 67.046 50.327 1.00 61.19 653 SER B C 1
ATOM 9417 O O . SER B 1 595 ? -32.617 67.091 51.548 1.00 60.97 653 SER B O 1
ATOM 9420 N N . LYS B 1 596 ? -32.520 65.897 49.646 1.00 60.90 654 LYS B N 1
ATOM 9421 C CA . LYS B 1 596 ? -32.616 64.629 50.367 1.00 60.84 654 LYS B CA 1
ATOM 9422 C C . LYS B 1 596 ? -31.374 64.353 51.200 1.00 60.94 654 LYS B C 1
ATOM 9423 O O . LYS B 1 596 ? -31.484 63.916 52.355 1.00 60.94 654 LYS B O 1
ATOM 9429 N N . ILE B 1 597 ? -30.204 64.642 50.635 1.00 60.95 655 ILE B N 1
ATOM 9430 C CA . ILE B 1 597 ? -28.942 64.200 51.216 1.00 60.90 655 ILE B CA 1
ATOM 9431 C C . ILE B 1 597 ? -28.241 65.220 52.114 1.00 61.17 655 ILE B C 1
ATOM 9432 O O . ILE B 1 597 ? -27.359 64.844 52.872 1.00 60.83 655 ILE B O 1
ATOM 9437 N N . SER B 1 598 ? -28.618 66.494 52.032 1.00 61.90 656 SER B N 1
ATOM 9438 C CA . SER B 1 598 ? -27.976 67.537 52.847 1.00 62.85 656 SER B CA 1
ATOM 9439 C C . SER B 1 598 ? -28.404 67.516 54.317 1.00 63.74 656 SER B C 1
ATOM 9440 O O . SER B 1 598 ? -29.501 67.068 54.650 1.00 63.74 656 SER B O 1
ATOM 9443 N N . SER B 1 599 ? -27.530 67.998 55.194 1.00 64.71 657 SER B N 1
ATOM 9444 C CA . SER B 1 599 ? -27.911 68.238 56.590 1.00 65.62 657 SER B CA 1
ATOM 9445 C C . SER B 1 599 ? -28.500 69.631 56.713 1.00 66.08 657 SER B C 1
ATOM 9446 O O . SER B 1 599 ? -28.188 70.520 55.910 1.00 65.93 657 SER B O 1
ATOM 9449 N N . ARG B 1 600 ? -29.350 69.810 57.723 1.00 66.55 658 ARG B N 1
ATOM 9450 C CA . ARG B 1 600 ? -29.894 71.127 58.056 1.00 67.08 658 ARG B CA 1
ATOM 9451 C C . ARG B 1 600 ? -29.147 71.736 59.249 1.00 67.32 658 ARG B C 1
ATOM 9452 O O . ARG B 1 600 ? -29.618 72.704 59.875 1.00 66.98 658 ARG B O 1
ATOM 9460 N N . ASP B 1 601 ? -27.952 71.192 59.507 1.00 67.55 659 ASP B N 1
ATOM 9461 C CA . ASP B 1 601 ? -27.237 71.398 60.763 1.00 67.68 659 ASP B CA 1
ATOM 9462 C C . ASP B 1 601 ? -26.717 72.825 60.939 1.00 67.90 659 ASP B C 1
ATOM 9463 O O . ASP B 1 601 ? -26.149 73.146 61.994 1.00 67.92 659 ASP B O 1
ATOM 9468 N N . GLY B 1 602 ? -26.894 73.654 59.903 1.00 67.96 660 GLY B N 1
ATOM 9469 C CA . GLY B 1 602 ? -26.604 75.083 59.966 1.00 68.32 660 GLY B CA 1
ATOM 9470 C C . GLY B 1 602 ? -25.270 75.511 59.374 1.00 68.88 660 GLY B C 1
ATOM 9471 O O . GLY B 1 602 ? -25.060 76.692 59.112 1.00 68.50 660 GLY B O 1
ATOM 9472 N N . GLU B 1 603 ? -24.371 74.557 59.154 1.00 69.92 661 GLU B N 1
ATOM 9473 C CA . GLU B 1 603 ? -23.011 74.849 58.675 1.00 71.02 661 GLU B CA 1
ATOM 9474 C C . GLU B 1 603 ? -23.016 75.807 57.476 1.00 71.54 661 GLU B C 1
ATOM 9475 O O . GLU B 1 603 ? -23.798 75.632 56.534 1.00 71.54 661 GLU B O 1
ATOM 9481 N N . ASP B 1 604 ? -22.150 76.818 57.524 1.00 72.19 662 ASP B N 1
ATOM 9482 C CA . ASP B 1 604 ? -22.040 77.813 56.452 1.00 72.77 662 ASP B CA 1
ATOM 9483 C C . ASP B 1 604 ? -20.589 77.963 56.007 1.00 73.15 662 ASP B C 1
ATOM 9484 O O . ASP B 1 604 ? -19.675 77.609 56.740 1.00 73.37 662 ASP B O 1
ATOM 9489 N N . PHE B 1 605 ? -20.380 78.489 54.806 1.00 73.69 663 PHE B N 1
ATOM 9490 C CA . PHE B 1 605 ? -19.027 78.679 54.270 1.00 74.08 663 PHE B CA 1
ATOM 9491 C C . PHE B 1 605 ? -18.154 79.484 55.238 1.00 74.51 663 PHE B C 1
ATOM 9492 O O . PHE B 1 605 ? -18.532 80.566 55.656 1.00 74.72 663 PHE B O 1
ATOM 9500 N N . LYS B 1 606 ? -16.986 78.963 55.583 1.00 75.15 664 LYS B N 1
ATOM 9501 C CA . LYS B 1 606 ? -16.121 79.641 56.543 1.00 75.90 664 LYS B CA 1
ATOM 9502 C C . LYS B 1 606 ? -15.710 81.037 56.061 1.00 76.02 664 LYS B C 1
ATOM 9503 O O . LYS B 1 606 ? -15.442 81.251 54.880 1.00 75.68 664 LYS B O 1
ATOM 9509 N N . ARG B 1 607 ? -15.676 81.968 57.012 1.00 76.45 665 ARG B N 1
ATOM 9510 C CA . ARG B 1 607 ? -15.444 83.389 56.765 1.00 76.67 665 ARG B CA 1
ATOM 9511 C C . ARG B 1 607 ? -14.038 83.809 57.234 1.00 76.88 665 ARG B C 1
ATOM 9512 O O . ARG B 1 607 ? -13.688 83.604 58.399 1.00 76.88 665 ARG B O 1
ATOM 9520 N N . PRO B 1 608 ? -13.232 84.406 56.333 1.00 77.14 666 PRO B N 1
ATOM 9521 C CA . PRO B 1 608 ? -11.895 84.837 56.723 1.00 77.37 666 PRO B CA 1
ATOM 9522 C C . PRO B 1 608 ? -11.846 86.258 57.289 1.00 77.59 666 PRO B C 1
ATOM 9523 O O . PRO B 1 608 ? -12.749 87.058 57.049 1.00 77.44 666 PRO B O 1
ATOM 9527 N N . SER B 1 609 ? -10.789 86.563 58.035 1.00 78.06 667 SER B N 1
ATOM 9528 C CA . SER B 1 609 ? -10.575 87.925 58.525 1.00 78.46 667 SER B CA 1
ATOM 9529 C C . SER B 1 609 ? -10.204 88.851 57.359 1.00 78.87 667 SER B C 1
ATOM 9530 O O . SER B 1 609 ? -10.458 90.063 57.404 1.00 79.10 667 SER B O 1
ATOM 9533 N N . SER B 1 610 ? -9.626 88.267 56.311 1.00 79.12 668 SER B N 1
ATOM 9534 C CA . SER B 1 610 ? -9.164 89.023 55.152 1.00 79.23 668 SER B CA 1
ATOM 9535 C C . SER B 1 610 ? -10.276 89.599 54.267 1.00 79.46 668 SER B C 1
ATOM 9536 O O . SER B 1 610 ? -9.973 90.306 53.306 1.00 79.60 668 SER B O 1
ATOM 9539 N N . VAL B 1 611 ? -11.543 89.284 54.551 1.00 79.58 669 VAL B N 1
ATOM 9540 C CA . VAL B 1 611 ? -12.662 89.953 53.875 1.00 79.62 669 VAL B CA 1
ATOM 9541 C C . VAL B 1 611 ? -13.315 90.942 54.813 1.00 79.77 669 VAL B C 1
ATOM 9542 O O . VAL B 1 611 ? -13.131 90.866 56.031 1.00 79.92 669 VAL B O 1
ATOM 9546 N N . SER B 1 612 ? -14.081 91.863 54.230 1.00 79.81 670 SER B N 1
ATOM 9547 C CA . SER B 1 612 ? -14.844 92.845 54.991 1.00 79.84 670 SER B CA 1
ATOM 9548 C C . SER B 1 612 ? -16.015 93.369 54.165 1.00 79.81 670 SER B C 1
ATOM 9549 O O . SER B 1 612 ? -15.932 93.466 52.939 1.00 79.74 670 SER B O 1
ATOM 9552 N N . GLY B 1 613 ? -17.101 93.708 54.853 1.00 79.86 671 GLY B N 1
ATOM 9553 C CA . GLY B 1 613 ? -18.362 94.074 54.210 1.00 79.86 671 GLY B CA 1
ATOM 9554 C C . GLY B 1 613 ? -19.337 92.919 54.281 1.00 79.89 671 GLY B C 1
ATOM 9555 O O . GLY B 1 613 ? -19.054 91.902 54.907 1.00 80.05 671 GLY B O 1
ATOM 9556 N N . SER B 1 614 ? -20.484 93.064 53.630 1.00 79.86 672 SER B N 1
ATOM 9557 C CA . SER B 1 614 ? -21.493 92.013 53.613 1.00 79.80 672 SER B CA 1
ATOM 9558 C C . SER B 1 614 ? -22.206 91.979 52.260 1.00 79.95 672 SER B C 1
ATOM 9559 O O . SER B 1 614 ? -22.348 93.008 51.605 1.00 79.99 672 SER B O 1
ATOM 9562 N N . ILE B 1 615 ? -22.633 90.789 51.839 1.00 80.11 673 ILE B N 1
ATOM 9563 C CA . ILE B 1 615 ? -23.417 90.617 50.612 1.00 80.05 673 ILE B CA 1
ATOM 9564 C C . ILE B 1 615 ? -24.561 91.626 50.529 1.00 80.03 673 ILE B C 1
ATOM 9565 O O . ILE B 1 615 ? -25.315 91.772 51.490 1.00 80.07 673 ILE B O 1
ATOM 9570 N N . PRO B 1 616 ? -24.718 92.307 49.377 1.00 79.99 674 PRO B N 1
ATOM 9571 C CA . PRO B 1 616 ? -24.027 92.183 48.094 1.00 79.94 674 PRO B CA 1
ATOM 9572 C C . PRO B 1 616 ? -22.734 92.994 47.952 1.00 80.03 674 PRO B C 1
ATOM 9573 O O . PRO B 1 616 ? -22.230 93.146 46.838 1.00 79.79 674 PRO B O 1
ATOM 9577 N N . SER B 1 617 ? -22.204 93.502 49.062 1.00 80.38 675 SER B N 1
ATOM 9578 C CA . SER B 1 617 ? -21.085 94.447 49.032 1.00 80.49 675 SER B CA 1
ATOM 9579 C C . SER B 1 617 ? -19.962 94.044 49.968 1.00 80.75 675 SER B C 1
ATOM 9580 O O . SER B 1 617 ? -19.724 94.711 50.975 1.00 80.83 675 SER B O 1
ATOM 9583 N N . ILE B 1 618 ? -19.279 92.953 49.631 1.00 81.00 676 ILE B N 1
ATOM 9584 C CA . ILE B 1 618 ? -18.064 92.551 50.347 1.00 81.22 676 ILE B CA 1
ATOM 9585 C C . ILE B 1 618 ? -16.849 92.918 49.498 1.00 81.37 676 ILE B C 1
ATOM 9586 O O . ILE B 1 618 ? -16.866 92.729 48.277 1.00 81.38 676 ILE B O 1
ATOM 9591 N N . ASN B 1 619 ? -15.818 93.469 50.146 1.00 81.51 677 ASN B N 1
ATOM 9592 C CA . ASN B 1 619 ? -14.553 93.822 49.482 1.00 81.58 677 ASN B CA 1
ATOM 9593 C C . ASN B 1 619 ? -13.359 93.263 50.241 1.00 81.70 677 ASN B C 1
ATOM 9594 O O . ASN B 1 619 ? -13.510 92.733 51.340 1.00 81.32 677 ASN B O 1
ATOM 9599 N N . VAL B 1 620 ? -12.177 93.364 49.639 1.00 82.15 678 VAL B N 1
ATOM 9600 C CA . VAL B 1 620 ? -10.958 92.847 50.259 1.00 82.67 678 VAL B CA 1
ATOM 9601 C C . VAL B 1 620 ? -10.477 93.831 51.326 1.00 83.35 678 VAL B C 1
ATOM 9602 O O . VAL B 1 620 ? -10.328 95.026 51.067 1.00 83.27 678 VAL B O 1
ATOM 9606 N N . SER B 1 621 ? -10.233 93.314 52.524 1.00 84.18 679 SER B N 1
ATOM 9607 C CA . SER B 1 621 ? -10.023 94.154 53.695 1.00 84.82 679 SER B CA 1
ATOM 9608 C C . SER B 1 621 ? -8.653 94.827 53.652 1.00 85.50 679 SER B C 1
ATOM 9609 O O . SER B 1 621 ? -7.631 94.201 53.933 1.00 85.57 679 SER B O 1
ATOM 9612 N N . GLY B 1 622 ? -8.653 96.112 53.299 1.00 86.38 680 GLY B N 1
ATOM 9613 C CA . GLY B 1 622 ? -7.428 96.892 53.124 1.00 86.92 680 GLY B CA 1
ATOM 9614 C C . GLY B 1 622 ? -7.316 97.506 51.737 1.00 87.53 680 GLY B C 1
ATOM 9615 O O . GLY B 1 622 ? -6.612 98.499 51.553 1.00 87.58 680 GLY B O 1
ATOM 9616 N N . SER B 1 623 ? -8.007 96.912 50.762 1.00 88.35 681 SER B N 1
ATOM 9617 C CA . SER B 1 623 ? -7.938 97.341 49.362 1.00 88.95 681 SER B CA 1
ATOM 9618 C C . SER B 1 623 ? -9.333 97.614 48.811 1.00 89.46 681 SER B C 1
ATOM 9619 O O . SER B 1 623 ? -9.811 96.896 47.933 1.00 89.57 681 SER B O 1
ATOM 9622 N N . GLN B 1 624 ? -9.985 98.660 49.309 1.00 90.05 682 GLN B N 1
ATOM 9623 C CA . GLN B 1 624 ? -11.375 98.916 48.930 1.00 90.67 682 GLN B CA 1
ATOM 9624 C C . GLN B 1 624 ? -11.481 99.295 47.444 1.00 91.11 682 GLN B C 1
ATOM 9625 O O . GLN B 1 624 ? -10.526 99.817 46.864 1.00 91.15 682 GLN B O 1
ATOM 9631 N N . ASP B 1 625 ? -12.641 99.017 46.844 1.00 91.56 683 ASP B N 1
ATOM 9632 C CA . ASP B 1 625 ? -12.857 99.213 45.407 1.00 91.78 683 ASP B CA 1
ATOM 9633 C C . ASP B 1 625 ? -13.689 100.453 45.137 1.00 92.20 683 ASP B C 1
ATOM 9634 O O . ASP B 1 625 ? -14.818 100.556 45.608 1.00 91.98 683 ASP B O 1
ATOM 9639 N N . ASN B 1 626 ? -13.130 101.373 44.353 1.00 92.93 684 ASN B N 1
ATOM 9640 C CA . ASN B 1 626 ? -13.819 102.601 43.949 1.00 93.56 684 ASN B CA 1
ATOM 9641 C C . ASN B 1 626 ? -14.613 102.387 42.658 1.00 94.06 684 ASN B C 1
ATOM 9642 O O . ASN B 1 626 ? -14.430 103.106 41.679 1.00 94.14 684 ASN B O 1
ATOM 9647 N N . ASN B 1 627 ? -15.485 101.387 42.643 1.00 94.75 685 ASN B N 1
ATOM 9648 C CA . ASN B 1 627 ? -16.352 101.168 41.487 1.00 95.24 685 ASN B CA 1
ATOM 9649 C C . ASN B 1 627 ? -17.621 100.395 41.862 1.00 95.63 685 ASN B C 1
ATOM 9650 O O . ASN B 1 627 ? -18.132 99.601 41.084 1.00 95.75 685 ASN B O 1
ATOM 9655 N N . THR B 1 628 ? -18.145 100.682 43.049 1.00 96.19 686 THR B N 1
ATOM 9656 C CA . THR B 1 628 ? -19.223 99.906 43.637 1.00 96.74 686 THR B CA 1
ATOM 9657 C C . THR B 1 628 ? -20.591 100.557 43.425 1.00 97.27 686 THR B C 1
ATOM 9658 O O . THR B 1 628 ? -20.958 101.491 44.138 1.00 97.26 686 THR B O 1
ATOM 9662 N N . THR B 1 629 ? -21.344 100.066 42.444 1.00 97.94 687 THR B N 1
ATOM 9663 C CA . THR B 1 629 ? -22.760 100.429 42.322 1.00 98.53 687 THR B CA 1
ATOM 9664 C C . THR B 1 629 ? -23.560 99.747 43.423 1.00 99.08 687 THR B C 1
ATOM 9665 O O . THR B 1 629 ? -23.212 98.655 43.866 1.00 99.15 687 THR B O 1
ATOM 9669 N N . ASN B 1 630 ? -24.625 100.404 43.867 1.00 99.78 688 ASN B N 1
ATOM 9670 C CA . ASN B 1 630 ? -25.586 99.800 44.778 1.00 100.28 688 ASN B CA 1
ATOM 9671 C C . ASN B 1 630 ? -26.845 99.489 43.986 1.00 100.85 688 ASN B C 1
ATOM 9672 O O . ASN B 1 630 ? -27.948 99.525 44.520 1.00 100.81 688 ASN B O 1
ATOM 9677 N N . ARG B 1 631 ? -26.665 99.171 42.707 1.00 101.69 689 ARG B N 1
ATOM 9678 C CA . ARG B 1 631 ? -27.762 99.097 41.754 1.00 102.47 689 ARG B CA 1
ATOM 9679 C C . ARG B 1 631 ? -28.274 97.663 41.570 1.00 103.15 689 ARG B C 1
ATOM 9680 O O . ARG B 1 631 ? -27.527 96.767 41.176 1.00 103.32 689 ARG B O 1
ATOM 9688 N N . SER B 1 632 ? -29.563 97.470 41.837 1.00 103.94 690 SER B N 1
ATOM 9689 C CA . SER B 1 632 ? -30.192 96.153 41.809 1.00 104.55 690 SER B CA 1
ATOM 9690 C C . SER B 1 632 ? -30.503 95.704 40.376 1.00 105.17 690 SER B C 1
ATOM 9691 O O . SER B 1 632 ? -30.130 96.376 39.410 1.00 105.12 690 SER B O 1
ATOM 9694 N N . THR B 1 633 ? -31.192 94.566 40.255 1.00 105.96 691 THR B N 1
ATOM 9695 C CA . THR B 1 633 ? -31.531 93.975 38.955 1.00 106.47 691 THR B CA 1
ATOM 9696 C C . THR B 1 633 ? -32.726 94.658 38.291 1.00 107.06 691 THR B C 1
ATOM 9697 O O . THR B 1 633 ? -32.525 95.508 37.425 1.00 107.39 691 THR B O 1
ATOM 9701 N N . HIS B 1 634 ? -33.951 94.298 38.690 1.00 107.53 692 HIS B N 1
ATOM 9702 C CA . HIS B 1 634 ? -35.175 94.839 38.065 1.00 107.91 692 HIS B CA 1
ATOM 9703 C C . HIS B 1 634 ? -36.013 95.645 39.065 1.00 107.85 692 HIS B C 1
ATOM 9704 O O . HIS B 1 634 ? -36.888 96.422 38.680 1.00 107.70 692 HIS B O 1
#

Organism: Staphylococcus aureus (NCBI:txid1280)

Nearest PDB structures (foldseek):
  2olu-assembly1_A  TM=8.719E-01  e=1.867E-88  Staphylococcus aureus
  3d3h-assembly1_A-2  TM=9.432E-01  e=4.788E-13  Aquifex aeolicus
  3nb7-assembly1_A-2  TM=9.253E-01  e=3.910E-13  Aquifex aeolicus
  3nb6-assembly1_A-2  TM=9.339E-01  e=4.788E-13  Aquifex aeolicus
  2oqo-assembly1_A-2  TM=9.338E-01  e=6.487E-13  Aquifex aeolicus VF5

Solvent-accessible surface area: 57313 Å² total

CATH classification: 3.90.1310.20 (+2 more: 1.10.3810.10, 3.40.710.10)